Protein 2VHJ (pdb70)

Foldseek 3Di:
DDDDDDPVVVVVLVVVQLCLFPPPDAQPLLVQLLVVLVPDDPPDWFFWAAFLQRWIWTAHLQLHTRAFDPWDWDADPVRDIAIWTHHRRTTPGGDHATPDQSAPPNPFHQGFHAAALNRTDGWFEEEEEEFDDDDRVLVLVQVLPRSCPVHHEAEQFEDDPDPPGHDHRRVSRSSLSNRLSPHQGYEYEACACLPPGSSSVRCLQHRRRNGNSSNHHYYHYDYPPDHSPCVRVVVQVSNVVSTQKYWYDDPDPQKIKIWGNRTDVDDIDIDMWHWDADPPRNIHTDRD/DDDDDDPVVVVVLVVLQLCLFPPPDAQVLLVQLLVVLVPDDPPDWFFWAAFQQRWIWTAHLQLDTDAFDDWDWDQDPVRDIAIWTHHRRTTPGGDHATPDQLARPNDFHQGFNAQAQRRTDGWFEEEEEEFDPDDQVLVLVQVLPRSCPVHHEAEQAEDDPDPPGHDHRRVSRSSLSNRLSPHQGYEYEACACLPPTNSSVRCLQHRRRNGSSSNHHYYHYDYLPDHSPCSRVVCVVSNVVSTQKYWYDDPDPQKIKIWGNRTHVDDIDIDMWHWDADPPRNIHTDHD/DDDDDDPVVVVVLVVVQLCLFPPPDAQVLLVQLLVVLVPDDPPDWFFWAAFQQRWIWTAHLQLDTDQFDDWDWDADPVRDIAIFTHHRRTTPGGDGATPDQRDPPRDFHQGFNADALRDTAGWFEEEEEFFDPDDQVLVLVQVLPRSCPVHHEAEQAEDDPDPPGHDHRRVSRSSLSNRLSPHQGYEYEACACLPPTSSSVRCLQHGRRNGSSSNHHYYHYDYPPDHSPCVRVVVQVSNVVSTQKYWYDDPDPQKIKIWGNRTDVDDIDIDMWHWDADPPRNIHTDRD

Organism: NCBI:txid161736

B-factor: mean 35.06, std 11.09, range [19.0, 85.2]

InterPro domains:
  IPR020973 Packaging enzyme P4 [PF11602] (2-329)
  IPR027417 P-loop containing nucleoside triphosphate hydrolase [G3DSA:3.40.50.300] (1-300)
  IPR027417 P-loop containing nucleoside triphosphate hydrolase [SSF52540] (2-319)

CATH classification: 3.40.50.300 (+1 more: 2.30.270.20)

Radius of gyration: 30.19 Å; Cα contacts (8 Å, |Δi|>4): 2151; chains: 3; bounding box: 95×54×66 Å

Structure (mmCIF, N/CA/C/O backbone):
data_2VHJ
#
_entry.id   2VHJ
#
_cell.length_a   104.940
_cell.length_b   128.852
_cell.length_c   158.266
_cell.angle_alpha   90.00
_cell.angle_beta   90.00
_cell.angle_gamma   90.00
#
_symmetry.space_group_name_H-M   'I 2 2 2'
#
loop_
_entity.id
_entity.type
_entity.pdbx_description
1 polymer 'NTPASE P4'
2 non-polymer "ADENOSINE-5'-DIPHOSPHATE"
3 water water
#
loop_
_atom_site.group_PDB
_atom_site.id
_atom_site.type_symbol
_atom_site.label_atom_id
_atom_site.label_alt_id
_atom_site.label_comp_id
_atom_site.label_asym_id
_atom_site.label_entity_id
_atom_site.label_seq_id
_atom_site.pdbx_PDB_ins_code
_atom_site.Cartn_x
_atom_site.Cartn_y
_atom_site.Cartn_z
_atom_site.occupancy
_atom_site.B_iso_or_equiv
_atom_site.auth_seq_id
_atom_site.auth_comp_id
_atom_site.auth_asym_id
_atom_site.auth_atom_id
_atom_site.pdbx_PDB_model_num
ATOM 1 N N . MET A 1 1 ? 64.500 29.724 31.988 1.00 33.57 1 MET A N 1
ATOM 2 C CA . MET A 1 1 ? 63.326 29.396 32.844 1.00 34.05 1 MET A CA 1
ATOM 3 C C . MET A 1 1 ? 62.634 30.669 33.311 1.00 32.40 1 MET A C 1
ATOM 4 O O . MET A 1 1 ? 63.088 31.763 32.992 1.00 32.06 1 MET A O 1
ATOM 9 N N . ILE A 1 2 ? 61.544 30.535 34.068 1.00 30.98 2 ILE A N 1
ATOM 10 C CA . ILE A 1 2 ? 60.992 31.693 34.772 1.00 30.38 2 ILE A CA 1
ATOM 11 C C . ILE A 1 2 ? 61.707 31.811 36.113 1.00 29.40 2 ILE A C 1
ATOM 12 O O . ILE A 1 2 ? 62.262 30.831 36.617 1.00 28.63 2 ILE A O 1
ATOM 17 N N . HIS A 1 3 ? 61.719 33.023 36.652 1.00 28.42 3 HIS A N 1
ATOM 18 C CA . HIS A 1 3 ? 62.328 33.304 37.951 1.00 28.43 3 HIS A CA 1
ATOM 19 C C . HIS A 1 3 ? 61.370 34.132 38.787 1.00 28.08 3 HIS A C 1
ATOM 20 O O . HIS A 1 3 ? 60.700 35.008 38.270 1.00 27.74 3 HIS A O 1
ATOM 27 N N . LEU A 1 4 ? 61.318 33.844 40.084 1.00 27.61 4 LEU A N 1
ATOM 28 C CA . LEU A 1 4 ? 60.429 34.531 41.006 1.00 27.97 4 LEU A CA 1
ATOM 29 C C . LEU A 1 4 ? 61.255 35.504 41.799 1.00 27.87 4 LEU A C 1
ATOM 30 O O . LEU A 1 4 ? 62.378 35.169 42.184 1.00 28.16 4 LEU A O 1
ATOM 35 N N . TYR A 1 5 ? 60.711 36.693 42.060 1.00 27.29 5 TYR A N 1
ATOM 36 C CA . TYR A 1 5 ? 61.414 37.679 42.861 1.00 27.16 5 TYR A CA 1
ATOM 37 C C . TYR A 1 5 ? 60.496 38.296 43.902 1.00 27.05 5 TYR A C 1
ATOM 38 O O . TYR A 1 5 ? 59.292 38.398 43.695 1.00 26.76 5 TYR A O 1
ATOM 47 N N . ASP A 1 6 ? 61.079 38.669 45.041 1.00 27.40 6 ASP A N 1
ATOM 48 C CA . ASP A 1 6 ? 60.490 39.685 45.900 1.00 27.83 6 ASP A CA 1
ATOM 49 C C . ASP A 1 6 ? 61.447 40.873 45.903 1.00 27.56 6 ASP A C 1
ATOM 50 O O . ASP A 1 6 ? 62.478 40.830 45.218 1.00 27.01 6 ASP A O 1
ATOM 55 N N . ALA A 1 7 ? 61.113 41.938 46.633 1.00 27.41 7 ALA A N 1
ATOM 56 C CA . ALA A 1 7 ? 61.982 43.120 46.678 1.00 27.89 7 ALA A CA 1
ATOM 57 C C . ALA A 1 7 ? 63.439 42.774 47.002 1.00 28.10 7 ALA A C 1
ATOM 58 O O . ALA A 1 7 ? 64.351 43.285 46.359 1.00 27.05 7 ALA A O 1
ATOM 60 N N . LYS A 1 8 ? 63.653 41.902 47.985 1.00 28.50 8 LYS A N 1
ATOM 61 C CA . LYS A 1 8 ? 65.008 41.528 48.399 1.00 29.02 8 LYS A CA 1
ATOM 62 C C . LYS A 1 8 ? 65.801 40.760 47.334 1.00 28.38 8 LYS A C 1
ATOM 63 O O . LYS A 1 8 ? 66.946 41.112 47.051 1.00 28.28 8 LYS A O 1
ATOM 69 N N . SER A 1 9 ? 65.214 39.720 46.742 1.00 27.79 9 SER A N 1
ATOM 70 C CA . SER A 1 9 ? 65.928 38.938 45.734 1.00 27.36 9 SER A CA 1
ATOM 71 C C . SER A 1 9 ? 66.088 39.727 44.434 1.00 27.13 9 SER A C 1
ATOM 72 O O . SER A 1 9 ? 67.042 39.506 43.714 1.00 26.55 9 SER A O 1
ATOM 75 N N . PHE A 1 10 ? 65.160 40.646 44.159 1.00 27.02 10 PHE A N 1
ATOM 76 C CA . PHE A 1 10 ? 65.290 41.524 42.990 1.00 26.58 10 PHE A CA 1
ATOM 77 C C . PHE A 1 10 ? 66.457 42.490 43.157 1.00 26.32 10 PHE A C 1
ATOM 78 O O . PHE A 1 10 ? 67.256 42.662 42.238 1.00 25.92 10 PHE A O 1
ATOM 86 N N . ALA A 1 11 ? 66.583 43.102 44.334 1.00 26.41 11 ALA A N 1
ATOM 87 C CA . ALA A 1 11 ? 67.736 43.981 44.613 1.00 26.90 11 ALA A CA 1
ATOM 88 C C . ALA A 1 11 ? 69.067 43.229 44.497 1.00 26.75 11 ALA A C 1
ATOM 89 O O . ALA A 1 11 ? 70.052 43.762 43.962 1.00 26.51 11 ALA A O 1
ATOM 91 N N . LYS A 1 12 ? 69.087 41.981 44.952 1.00 27.15 12 LYS A N 1
ATOM 92 C CA . LYS A 1 12 ? 70.278 41.150 44.832 1.00 27.51 12 LYS A CA 1
ATOM 93 C C . LYS A 1 12 ? 70.614 40.881 43.367 1.00 26.60 12 LYS A C 1
ATOM 94 O O . LYS A 1 12 ? 71.774 40.951 42.973 1.00 26.04 12 LYS A O 1
ATOM 100 N N . LEU A 1 13 ? 69.594 40.576 42.571 1.00 26.32 13 LEU A N 1
ATOM 101 C CA . LEU A 1 13 ? 69.776 40.361 41.129 1.00 26.41 13 LEU A CA 1
ATOM 102 C C . LEU A 1 13 ? 70.385 41.584 40.464 1.00 25.59 13 LEU A C 1
ATOM 103 O O . LEU A 1 13 ? 71.364 41.479 39.740 1.00 25.78 13 LEU A O 1
ATOM 108 N N . ARG A 1 14 ? 69.784 42.743 40.687 1.00 25.48 14 ARG A N 1
ATOM 109 C CA . ARG A 1 14 ? 70.274 43.979 40.074 1.00 25.63 14 ARG A CA 1
ATOM 110 C C . ARG A 1 14 ? 71.713 44.301 40.477 1.00 25.78 14 ARG A C 1
ATOM 111 O O . ARG A 1 14 ? 72.523 44.765 39.655 1.00 25.14 14 ARG A O 1
ATOM 119 N N . ALA A 1 15 ? 72.042 44.060 41.742 1.00 25.87 15 ALA A N 1
ATOM 120 C CA . ALA A 1 15 ? 73.414 44.236 42.190 1.00 25.54 15 ALA A CA 1
ATOM 121 C C . ALA A 1 15 ? 74.355 43.267 41.464 1.00 25.27 15 ALA A C 1
ATOM 122 O O . ALA A 1 15 ? 75.468 43.640 41.101 1.00 25.05 15 ALA A O 1
ATOM 124 N N . ALA A 1 16 ? 73.926 42.020 41.264 1.00 25.68 16 ALA A N 1
ATOM 125 C CA . ALA A 1 16 ? 74.760 41.043 40.560 1.00 25.33 16 ALA A CA 1
ATOM 126 C C . ALA A 1 16 ? 74.916 41.397 39.074 1.00 25.41 16 ALA A C 1
ATOM 127 O O . ALA A 1 16 ? 75.986 41.212 38.494 1.00 25.23 16 ALA A O 1
ATOM 129 N N . GLN A 1 17 ? 73.854 41.941 38.472 1.00 25.31 17 GLN A N 1
ATOM 130 C CA . GLN A 1 17 ? 73.891 42.340 37.059 1.00 25.26 17 GLN A CA 1
ATOM 131 C C . GLN A 1 17 ? 74.833 43.521 36.875 1.00 25.48 17 GLN A C 1
ATOM 132 O O . GLN A 1 17 ? 75.658 43.547 35.955 1.00 25.06 17 GLN A O 1
ATOM 138 N N . TYR A 1 18 ? 74.704 44.488 37.779 1.00 26.33 18 TYR A N 1
ATOM 139 C CA . TYR A 1 18 ? 75.596 45.632 37.832 1.00 26.39 18 TYR A CA 1
ATOM 140 C C . TYR A 1 18 ? 77.057 45.181 37.934 1.00 26.70 18 TYR A C 1
ATOM 141 O O . TYR A 1 18 ? 77.900 45.645 37.172 1.00 26.85 18 TYR A O 1
ATOM 150 N N . ALA A 1 19 ? 77.341 44.264 38.861 1.00 26.86 19 ALA A N 1
ATOM 151 C CA . ALA A 1 19 ? 78.687 43.716 39.041 1.00 26.52 19 ALA A CA 1
ATOM 152 C C . ALA A 1 19 ? 79.190 43.008 37.775 1.00 26.53 19 ALA A C 1
ATOM 153 O O . ALA A 1 19 ? 80.352 43.121 37.430 1.00 26.07 19 ALA A O 1
ATOM 155 N N . ALA A 1 20 ? 78.301 42.298 37.081 1.00 26.27 20 ALA A N 1
ATOM 156 C CA . ALA A 1 20 ? 78.678 41.562 35.878 1.00 26.14 20 ALA A CA 1
ATOM 157 C C . ALA A 1 20 ? 79.273 42.472 34.805 1.00 25.90 20 ALA A C 1
ATOM 158 O O . ALA A 1 20 ? 80.108 42.028 34.018 1.00 25.12 20 ALA A O 1
ATOM 160 N N . PHE A 1 21 ? 78.862 43.746 34.781 1.00 25.96 21 PHE A N 1
ATOM 161 C CA . PHE A 1 21 ? 79.431 44.707 33.837 1.00 26.93 21 PHE A CA 1
ATOM 162 C C . PHE A 1 21 ? 80.553 45.545 34.463 1.00 27.25 21 PHE A C 1
ATOM 163 O O . PHE A 1 21 ? 81.628 45.660 33.886 1.00 26.58 21 PHE A O 1
ATOM 171 N N . HIS A 1 22 ? 80.305 46.109 35.642 1.00 28.09 22 HIS A N 1
ATOM 172 C CA . HIS A 1 22 ? 81.177 47.156 36.196 1.00 28.53 22 HIS A CA 1
ATOM 173 C C . HIS A 1 22 ? 82.376 46.664 37.017 1.00 28.98 22 HIS A C 1
ATOM 174 O O . HIS A 1 22 ? 83.420 47.339 37.060 1.00 29.04 22 HIS A O 1
ATOM 181 N N . THR A 1 23 ? 82.252 45.517 37.679 1.00 29.59 23 THR A N 1
ATOM 182 C CA . THR A 1 23 ? 83.288 45.124 38.654 1.00 29.70 23 THR A CA 1
ATOM 183 C C . THR A 1 23 ? 83.949 43.763 38.429 1.00 29.38 23 THR A C 1
ATOM 184 O O . THR A 1 23 ? 85.081 43.545 38.890 1.00 29.56 23 THR A O 1
ATOM 188 N N . ASP A 1 24 ? 83.277 42.848 37.738 1.00 28.63 24 ASP A N 1
ATOM 189 C CA . ASP A 1 24 ? 83.904 41.583 37.356 1.00 28.21 24 ASP A CA 1
ATOM 190 C C . ASP A 1 24 ? 85.143 41.862 36.510 1.00 27.59 24 ASP A C 1
ATOM 191 O O . ASP A 1 24 ? 85.200 42.849 35.771 1.00 27.73 24 ASP A O 1
ATOM 196 N N . ALA A 1 25 ? 86.143 40.997 36.616 1.00 27.07 25 ALA A N 1
ATOM 197 C CA . ALA A 1 25 ? 87.318 41.094 35.780 1.00 26.78 25 ALA A CA 1
ATOM 198 C C . ALA A 1 25 ? 86.869 40.876 34.342 1.00 26.54 25 ALA A C 1
ATOM 199 O O . ALA A 1 25 ? 86.118 39.924 34.085 1.00 26.34 25 ALA A O 1
ATOM 201 N N . PRO A 1 26 ? 87.313 41.750 33.415 1.00 26.52 26 PRO A N 1
ATOM 202 C CA . PRO A 1 26 ? 86.941 41.608 32.001 1.00 26.05 26 PRO A CA 1
ATOM 203 C C . PRO A 1 26 ? 87.234 40.217 31.442 1.00 25.90 26 PRO A C 1
ATOM 204 O O . PRO A 1 26 ? 88.337 39.684 31.627 1.00 24.92 26 PRO A O 1
ATOM 208 N N . GLY A 1 27 ? 86.252 39.649 30.747 1.00 25.23 27 GLY A N 1
ATOM 209 C CA . GLY A 1 27 ? 86.392 38.325 30.154 1.00 25.15 27 GLY A CA 1
ATOM 210 C C . GLY A 1 27 ? 86.169 37.174 31.113 1.00 24.67 27 GLY A C 1
ATOM 211 O O . GLY A 1 27 ? 86.268 36.017 30.718 1.00 24.21 27 GLY A O 1
ATOM 212 N N . SER A 1 28 ? 85.881 37.467 32.374 1.00 24.84 28 SER A N 1
ATOM 213 C CA . SER A 1 28 ? 85.677 36.398 33.355 1.00 25.00 28 SER A CA 1
ATOM 214 C C . SER A 1 28 ? 84.476 35.502 33.024 1.00 24.30 28 SER A C 1
ATOM 215 O O . SER A 1 28 ? 84.544 34.276 33.178 1.00 24.03 28 SER A O 1
ATOM 218 N N A TRP A 1 29 ? 83.394 36.111 32.551 0.50 24.15 29 TRP A N 1
ATOM 219 N N B TRP A 1 29 ? 83.383 36.100 32.547 0.50 23.50 29 TRP A N 1
ATOM 220 C CA A TRP A 1 29 ? 82.184 35.360 32.206 0.50 23.85 29 TRP A CA 1
ATOM 221 C CA B TRP A 1 29 ? 82.193 35.302 32.217 0.50 23.24 29 TRP A CA 1
ATOM 222 C C A TRP A 1 29 ? 82.471 34.369 31.075 0.50 23.10 29 TRP A C 1
ATOM 223 C C B TRP A 1 29 ? 82.483 34.343 31.070 0.50 22.64 29 TRP A C 1
ATOM 224 O O A TRP A 1 29 ? 82.012 33.225 31.116 0.50 22.63 29 TRP A O 1
ATOM 225 O O B TRP A 1 29 ? 82.032 33.194 31.090 0.50 22.18 29 TRP A O 1
ATOM 246 N N . PHE A 1 30 ? 83.243 34.798 30.076 1.00 22.80 30 PHE A N 1
ATOM 247 C CA . PHE A 1 30 ? 83.642 33.913 28.980 1.00 22.75 30 PHE A CA 1
ATOM 248 C C . PHE A 1 30 ? 84.380 32.674 29.499 1.00 22.56 30 PHE A C 1
ATOM 249 O O . PHE A 1 30 ? 84.057 31.550 29.124 1.00 21.29 30 PHE A O 1
ATOM 257 N N . ASP A 1 31 ? 85.330 32.868 30.402 1.00 22.77 31 ASP A N 1
ATOM 258 C CA . ASP A 1 31 ? 86.054 31.720 30.958 1.00 23.50 31 ASP A CA 1
ATOM 259 C C . ASP A 1 31 ? 85.146 30.829 31.811 1.00 22.98 31 ASP A C 1
ATOM 260 O O . ASP A 1 31 ? 85.255 29.599 31.767 1.00 23.46 31 ASP A O 1
ATOM 265 N N . HIS A 1 32 ? 84.219 31.435 32.533 1.00 23.64 32 HIS A N 1
ATOM 266 C CA . HIS A 1 32 ? 83.234 30.688 33.297 1.00 23.37 32 HIS A CA 1
ATOM 267 C C . HIS A 1 32 ? 82.401 29.757 32.412 1.00 23.27 32 HIS A C 1
ATOM 268 O O . HIS A 1 32 ? 82.256 28.558 32.705 1.00 22.84 32 HIS A O 1
ATOM 275 N N . THR A 1 33 ? 81.864 30.294 31.322 1.00 22.92 33 THR A N 1
ATOM 276 C CA . THR A 1 33 ? 81.038 29.480 30.428 1.00 23.34 33 THR A CA 1
ATOM 277 C C . THR A 1 33 ? 81.858 28.479 29.610 1.00 22.92 33 THR A C 1
ATOM 278 O O . THR A 1 33 ? 81.347 27.430 29.251 1.00 22.92 33 THR A O 1
ATOM 282 N N . SER A 1 34 ? 83.122 28.785 29.335 1.00 23.28 34 SER A N 1
ATOM 283 C CA . SER A 1 34 ? 84.021 27.800 28.742 1.00 23.19 34 SER A CA 1
ATOM 284 C C . SER A 1 34 ? 84.106 26.581 29.647 1.00 23.43 34 SER A C 1
ATOM 285 O O . SER A 1 34 ? 84.049 25.453 29.162 1.00 22.70 34 SER A O 1
ATOM 288 N N . GLY A 1 35 ? 84.237 26.805 30.956 1.00 23.25 35 GLY A N 1
ATOM 289 C CA . GLY A 1 35 ? 84.209 25.701 31.932 1.00 24.04 35 GLY A CA 1
ATOM 290 C C . GLY A 1 35 ? 82.906 24.924 31.911 1.00 24.20 35 GLY A C 1
ATOM 291 O O . GLY A 1 35 ? 82.894 23.695 31.907 1.00 24.49 35 GLY A O 1
ATOM 292 N N . VAL A 1 36 ? 81.786 25.631 31.886 1.00 24.93 36 VAL A N 1
ATOM 293 C CA . VAL A 1 36 ? 80.495 24.964 31.798 1.00 25.44 36 VAL A CA 1
ATOM 294 C C . VAL A 1 36 ? 80.445 24.069 30.552 1.00 25.66 36 VAL A C 1
ATOM 295 O O . VAL A 1 36 ? 80.042 22.907 30.635 1.00 25.46 36 VAL A O 1
ATOM 299 N N . LEU A 1 37 ? 80.875 24.599 29.413 1.00 25.95 37 LEU A N 1
ATOM 300 C CA . LEU A 1 37 ? 80.818 23.843 28.161 1.00 26.80 37 LEU A CA 1
ATOM 301 C C . LEU A 1 37 ? 81.729 22.624 28.217 1.00 27.47 37 LEU A C 1
ATOM 302 O O . LEU A 1 37 ? 81.343 21.551 27.762 1.00 27.47 37 LEU A O 1
ATOM 307 N N . GLU A 1 38 ? 82.907 22.784 28.823 1.00 28.51 38 GLU A N 1
ATOM 308 C CA . GLU A 1 38 ? 83.866 21.673 28.929 1.00 29.69 38 GLU A CA 1
ATOM 309 C C . GLU A 1 38 ? 83.344 20.555 29.826 1.00 30.00 38 GLU A C 1
ATOM 310 O O . GLU A 1 38 ? 83.785 19.420 29.693 1.00 29.94 38 GLU A O 1
ATOM 316 N N . SER A 1 39 ? 82.422 20.878 30.734 1.00 30.84 39 SER A N 1
ATOM 317 C CA . SER A 1 39 ? 81.826 19.897 31.645 1.00 32.45 39 SER A CA 1
ATOM 318 C C . SER A 1 39 ? 80.729 19.053 31.001 1.00 33.74 39 SER A C 1
ATOM 319 O O . SER A 1 39 ? 80.307 18.043 31.567 1.00 33.52 39 SER A O 1
ATOM 322 N N . VAL A 1 40 ? 80.267 19.472 29.829 1.00 35.14 40 VAL A N 1
ATOM 323 C CA . VAL A 1 40 ? 79.150 18.812 29.164 1.00 36.77 40 VAL A CA 1
ATOM 324 C C . VAL A 1 40 ? 79.560 17.412 28.726 1.00 38.05 40 VAL A C 1
ATOM 325 O O . VAL A 1 40 ? 80.652 17.224 28.201 1.00 38.86 40 VAL A O 1
ATOM 329 N N . GLU A 1 41 ? 78.675 16.441 28.943 1.00 40.06 41 GLU A N 1
ATOM 330 C CA . GLU A 1 41 ? 78.936 15.059 28.547 1.00 40.71 41 GLU A CA 1
ATOM 331 C C . GLU A 1 41 ? 79.216 14.987 27.047 1.00 41.27 41 GLU A C 1
ATOM 332 O O . GLU A 1 41 ? 78.627 15.734 26.258 1.00 41.96 41 GLU A O 1
ATOM 338 N N . ASP A 1 42 ? 80.113 14.089 26.653 1.00 41.25 42 ASP A N 1
ATOM 339 C CA . ASP A 1 42 ? 80.480 13.945 25.244 1.00 41.18 42 ASP A CA 1
ATOM 340 C C . ASP A 1 42 ? 79.248 13.668 24.364 1.00 40.65 42 ASP A C 1
ATOM 341 O O . ASP A 1 42 ? 78.325 12.951 24.772 1.00 40.81 42 ASP A O 1
ATOM 346 N N . GLY A 1 43 ? 79.236 14.259 23.170 1.00 39.86 43 GLY A N 1
ATOM 347 C CA . GLY A 1 43 ? 78.115 14.119 22.219 1.00 39.19 43 GLY A CA 1
ATOM 348 C C . GLY A 1 43 ? 76.859 14.945 22.493 1.00 38.54 43 GLY A C 1
ATOM 349 O O . GLY A 1 43 ? 75.928 14.954 21.683 1.00 38.78 43 GLY A O 1
ATOM 350 N N . THR A 1 44 ? 76.822 15.641 23.623 1.00 37.14 44 THR A N 1
ATOM 351 C CA . THR A 1 44 ? 75.626 16.371 24.037 1.00 35.95 44 THR A CA 1
ATOM 352 C C . THR A 1 44 ? 75.472 17.675 23.249 1.00 34.08 44 THR A C 1
ATOM 353 O O . THR A 1 44 ? 76.417 18.458 23.161 1.00 33.10 44 THR A O 1
ATOM 357 N N . PRO A 1 45 ? 74.287 17.895 22.646 1.00 32.28 45 PRO A N 1
ATOM 358 C CA . PRO A 1 45 ? 73.986 19.189 22.053 1.00 31.28 45 PRO A CA 1
ATOM 359 C C . PRO A 1 45 ? 74.144 20.327 23.046 1.00 29.95 45 PRO A C 1
ATOM 360 O O . PRO A 1 45 ? 73.664 20.229 24.176 1.00 29.88 45 PRO A O 1
ATOM 364 N N . VAL A 1 46 ? 74.814 21.392 22.621 1.00 28.61 46 VAL A N 1
ATOM 365 C CA . VAL A 1 46 ? 74.972 22.576 23.455 1.00 27.96 46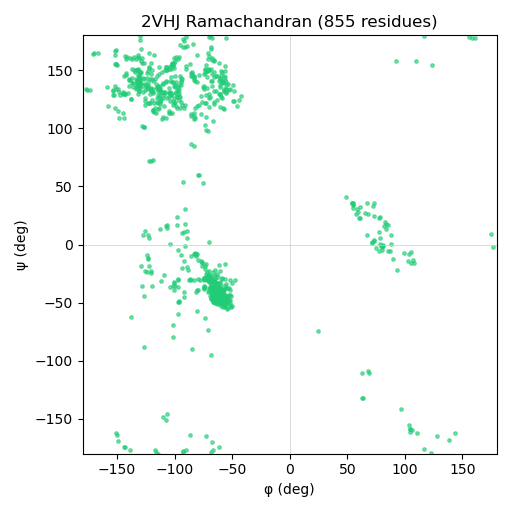 VAL A CA 1
ATOM 366 C C . VAL A 1 46 ? 74.420 23.843 22.792 1.00 26.92 46 VAL A C 1
ATOM 367 O O . VAL A 1 46 ? 74.158 24.815 23.481 1.00 26.46 46 VAL A O 1
ATOM 371 N N . LEU A 1 47 ? 74.227 23.833 21.473 1.00 26.74 47 LEU A N 1
ATOM 372 C CA . LEU A 1 47 ? 73.807 25.045 20.765 1.00 26.21 47 LEU A CA 1
ATOM 373 C C . LEU A 1 47 ? 73.047 24.689 19.486 1.00 26.47 47 LEU A C 1
ATOM 374 O O . LEU A 1 47 ? 73.483 23.825 18.728 1.00 26.27 47 LEU A O 1
ATOM 379 N N . ALA A 1 48 ? 71.908 25.354 19.282 1.00 26.16 48 ALA A N 1
ATOM 380 C CA . ALA A 1 48 ? 71.098 25.212 18.071 1.00 26.55 48 ALA A CA 1
ATOM 381 C C . ALA A 1 48 ? 70.911 26.581 17.425 1.00 27.23 48 ALA A C 1
ATOM 382 O O . ALA A 1 48 ? 70.651 27.571 18.111 1.00 26.70 48 ALA A O 1
ATOM 384 N N . ILE A 1 49 ? 71.042 26.630 16.103 1.00 28.06 49 ILE A N 1
ATOM 385 C CA . ILE A 1 49 ? 70.958 27.882 15.372 1.00 28.81 49 ILE A CA 1
ATOM 386 C C . ILE A 1 49 ? 70.172 27.649 14.078 1.00 29.19 49 ILE A C 1
ATOM 387 O O . ILE A 1 49 ? 70.295 26.596 13.439 1.00 28.72 49 ILE A O 1
ATOM 392 N N . GLY A 1 50 ? 69.362 28.633 13.715 1.00 29.75 50 GLY A N 1
ATOM 393 C CA . GLY A 1 50 ? 68.493 28.514 12.555 1.00 30.35 50 GLY A CA 1
ATOM 394 C C . GLY A 1 50 ? 69.257 28.581 11.247 1.00 31.07 50 GLY A C 1
ATOM 395 O O . GLY A 1 50 ? 70.133 29.434 11.072 1.00 30.43 50 GLY A O 1
ATOM 396 N N . VAL A 1 51 ? 68.933 27.671 10.331 1.00 31.90 51 VAL A N 1
ATOM 397 C CA . VAL A 1 51 ? 69.448 27.755 8.963 1.00 32.77 51 VAL A CA 1
ATOM 398 C C . VAL A 1 51 ? 68.427 28.516 8.125 1.00 33.85 51 VAL A C 1
ATOM 399 O O . VAL A 1 51 ? 67.358 28.903 8.621 1.00 34.21 51 VAL A O 1
ATOM 403 N N . GLU A 1 52 ? 68.752 28.745 6.860 1.00 35.04 52 GLU A N 1
ATOM 404 C CA . GLU A 1 52 ? 67.990 29.690 6.047 1.00 35.77 52 GLU A CA 1
ATOM 405 C C . GLU A 1 52 ? 66.491 29.386 6.014 1.00 36.07 52 GLU A C 1
ATOM 406 O O . GLU A 1 52 ? 65.677 30.308 6.042 1.00 36.45 52 GLU A O 1
ATOM 412 N N . SER A 1 53 ? 66.145 28.100 5.976 1.00 36.33 53 SER A N 1
ATOM 413 C CA . SER A 1 53 ? 64.750 27.655 5.941 1.00 36.77 53 SER A CA 1
ATOM 414 C C . SER A 1 53 ? 63.970 27.883 7.235 1.00 36.99 53 SER A C 1
ATOM 415 O O . SER A 1 53 ? 62.741 27.938 7.216 1.00 37.08 53 SER A O 1
ATOM 418 N N . GLY A 1 54 ? 64.677 28.003 8.355 1.00 37.09 54 GLY A N 1
ATOM 419 C CA . GLY A 1 54 ? 64.036 28.137 9.664 1.00 36.95 54 GLY A CA 1
ATOM 420 C C . GLY A 1 54 ? 64.111 26.860 10.485 1.00 36.97 54 GLY A C 1
ATOM 421 O O . GLY A 1 54 ? 63.690 26.847 11.644 1.00 37.27 54 GLY A O 1
ATOM 422 N N . ASP A 1 55 ? 64.614 25.779 9.884 1.00 36.66 55 ASP A N 1
ATOM 423 C CA . ASP A 1 55 ? 65.035 24.605 10.647 1.00 36.62 55 ASP A CA 1
ATOM 424 C C . ASP A 1 55 ? 66.301 24.991 11.397 1.00 35.88 55 ASP A C 1
ATOM 425 O O . ASP A 1 55 ? 66.920 25.993 11.073 1.00 36.33 55 ASP A O 1
ATOM 430 N N . ALA A 1 56 ? 66.686 24.192 12.384 1.00 35.32 56 ALA A N 1
ATOM 431 C CA . ALA A 1 56 ? 67.875 24.488 13.191 1.00 34.52 56 ALA A CA 1
ATOM 432 C C . ALA A 1 56 ? 68.909 23.380 13.067 1.00 34.12 56 ALA A C 1
ATOM 433 O O . ALA A 1 56 ? 68.566 22.195 13.032 1.00 33.99 56 ALA A O 1
ATOM 435 N N . ILE A 1 57 ? 70.179 23.775 12.998 1.00 33.21 57 ILE A N 1
ATOM 436 C CA . ILE A 1 57 ? 71.284 22.830 13.100 1.00 32.53 57 ILE A CA 1
ATOM 437 C C . ILE A 1 57 ? 71.842 22.907 14.516 1.00 31.77 57 ILE A C 1
ATOM 438 O O . ILE A 1 57 ? 71.696 23.923 15.191 1.00 30.98 57 ILE A O 1
ATOM 443 N N . VAL A 1 58 ? 72.488 21.832 14.941 1.00 31.43 58 VAL A N 1
ATOM 444 C CA . VAL A 1 58 ? 72.843 21.641 16.338 1.00 31.10 58 VAL A CA 1
ATOM 445 C C . VAL A 1 58 ? 74.314 21.254 16.470 1.00 31.12 58 VAL A C 1
ATOM 446 O O . VAL A 1 58 ? 74.804 20.410 15.723 1.00 30.65 58 VAL A O 1
ATOM 450 N N . PHE A 1 59 ? 74.995 21.856 17.443 1.00 30.44 59 PHE A N 1
ATOM 451 C CA . PHE A 1 59 ? 76.429 21.640 17.646 1.00 30.82 59 PHE A CA 1
ATOM 452 C C . PHE A 1 59 ? 76.717 21.114 19.039 1.00 30.69 59 PHE A C 1
ATOM 453 O O . PHE A 1 59 ? 75.965 21.392 19.980 1.00 28.49 59 PHE A O 1
ATOM 461 N N . ASP A 1 60 ? 77.815 20.365 19.160 1.00 31.21 60 ASP A N 1
ATOM 462 C CA . ASP A 1 60 ? 78.323 19.934 20.457 1.00 32.68 60 ASP A CA 1
ATOM 463 C C . ASP A 1 60 ? 79.363 20.932 20.976 1.00 33.13 60 ASP A C 1
ATOM 464 O O . ASP A 1 60 ? 79.624 21.951 20.337 1.00 32.73 60 ASP A O 1
ATOM 469 N N . LYS A 1 61 ? 79.941 20.641 22.141 1.00 34.78 61 LYS A N 1
ATOM 470 C CA . LYS A 1 61 ? 80.841 21.583 22.828 1.00 36.07 61 LYS A CA 1
ATOM 471 C C . LYS A 1 61 ? 82.136 21.884 22.062 1.00 37.16 61 LYS A C 1
ATOM 472 O O . LYS A 1 61 ? 82.786 22.903 22.303 1.00 38.00 61 LYS A O 1
ATOM 478 N N . ASN A 1 62 ? 82.512 20.989 21.154 1.00 37.66 62 ASN A N 1
ATOM 479 C CA . ASN A 1 62 ? 83.706 21.157 20.334 1.00 38.14 62 ASN A CA 1
ATOM 480 C C . ASN A 1 62 ? 83.361 21.725 18.961 1.00 38.34 62 ASN A C 1
ATOM 481 O O . ASN A 1 62 ? 84.165 21.663 18.043 1.00 38.35 62 ASN A O 1
ATOM 486 N N . ALA A 1 63 ? 82.156 22.287 18.829 1.00 38.90 63 ALA A N 1
ATOM 487 C CA . ALA A 1 63 ? 81.711 22.934 17.598 1.00 39.19 63 ALA A CA 1
ATOM 488 C C . ALA A 1 63 ? 81.577 21.967 16.429 1.00 39.85 63 ALA A C 1
ATOM 489 O O . ALA A 1 63 ? 81.678 22.370 15.272 1.00 39.50 63 ALA A O 1
ATOM 491 N N . GLN A 1 64 ? 81.321 20.695 16.733 1.00 40.39 64 GLN A N 1
ATOM 492 C CA . GLN A 1 64 ? 81.012 19.723 15.694 1.00 41.20 64 GLN A CA 1
ATOM 493 C C . GLN A 1 64 ? 79.502 19.579 15.560 1.00 41.34 64 GLN A C 1
ATOM 494 O O . GLN A 1 64 ? 78.792 19.477 16.563 1.00 40.58 64 GLN A O 1
ATOM 500 N N . ARG A 1 65 ? 79.014 19.599 14.320 1.00 41.98 65 ARG A N 1
ATOM 501 C CA . ARG A 1 65 ? 77.592 19.392 14.059 1.00 42.71 65 ARG A CA 1
ATOM 502 C C . ARG A 1 65 ? 77.145 18.011 14.526 1.00 42.72 65 ARG A C 1
ATOM 503 O O . ARG A 1 65 ? 77.888 17.036 14.399 1.00 42.67 65 ARG A O 1
ATOM 511 N N . ILE A 1 66 ? 75.943 17.948 15.095 1.00 42.80 66 ILE A N 1
ATOM 512 C CA . ILE A 1 66 ? 75.336 16.698 15.522 1.00 43.41 66 ILE A CA 1
ATOM 513 C C . ILE A 1 66 ? 74.256 16.375 14.506 1.00 43.92 66 ILE A C 1
ATOM 514 O O . ILE A 1 66 ? 73.443 17.233 14.174 1.00 43.76 66 ILE A O 1
ATOM 519 N N . VAL A 1 67 ? 74.251 15.153 13.985 1.00 44.94 67 VAL A N 1
ATOM 520 C CA . VAL A 1 67 ? 73.257 14.794 12.961 1.00 45.66 67 VAL A CA 1
ATOM 521 C C . VAL A 1 67 ? 72.197 13.822 13.448 1.00 46.31 67 VAL A C 1
ATOM 522 O O . VAL A 1 67 ? 71.082 13.813 12.919 1.00 46.51 67 VAL A O 1
ATOM 526 N N . ALA A 1 68 ? 72.542 13.018 14.450 1.00 46.82 68 ALA A N 1
ATOM 527 C CA . ALA A 1 68 ? 71.614 12.067 15.042 1.00 47.36 68 ALA A CA 1
ATOM 528 C C . ALA A 1 68 ? 71.767 12.093 16.557 1.00 47.84 68 ALA A C 1
ATOM 529 O O . ALA A 1 68 ? 72.868 11.918 17.077 1.00 48.05 68 ALA A O 1
ATOM 531 N N . TYR A 1 69 ? 70.659 12.327 17.254 1.00 48.36 69 TYR A N 1
ATOM 532 C CA . TYR A 1 69 ? 70.641 12.371 18.711 1.00 49.03 69 TYR A CA 1
ATOM 533 C C . TYR A 1 69 ? 69.278 11.903 19.209 1.00 49.93 69 TYR A C 1
ATOM 534 O O . TYR A 1 69 ? 68.255 12.545 18.949 1.00 49.92 69 TYR A O 1
ATOM 543 N N . LYS A 1 70 ? 69.264 10.774 19.914 1.00 51.22 70 LYS A N 1
ATOM 544 C CA . LYS A 1 70 ? 68.022 10.214 20.445 1.00 51.76 70 LYS A CA 1
ATOM 545 C C . LYS A 1 70 ? 67.394 11.172 21.451 1.00 52.29 70 LYS A C 1
ATOM 546 O O . LYS A 1 70 ? 68.105 11.848 22.200 1.00 52.18 70 LYS A O 1
ATOM 552 N N . GLU A 1 71 ? 66.062 11.215 21.464 1.00 53.03 71 GLU A N 1
ATOM 553 C CA . GLU A 1 71 ? 65.318 12.093 22.366 1.00 53.40 71 GLU A CA 1
ATOM 554 C C . GLU A 1 71 ? 65.829 11.984 23.801 1.00 53.78 71 GLU A C 1
ATOM 555 O O . GLU A 1 71 ? 66.010 10.883 24.322 1.00 53.87 71 GLU A O 1
ATOM 561 N N . LYS A 1 72 ? 66.068 13.135 24.423 1.00 54.15 72 LYS A N 1
ATOM 562 C CA . LYS A 1 72 ? 66.447 13.201 25.827 1.00 54.47 72 LYS A CA 1
ATOM 563 C C . LYS A 1 72 ? 65.833 14.440 26.464 1.00 54.76 72 LYS A C 1
ATOM 564 O O . LYS A 1 72 ? 65.962 15.543 25.931 1.00 54.79 72 LYS A O 1
ATOM 570 N N . SER A 1 73 ? 65.171 14.247 27.603 1.00 55.07 73 SER A N 1
ATOM 571 C CA . SER A 1 73 ? 64.490 15.328 28.310 1.00 55.29 73 SER A CA 1
ATOM 572 C C . SER A 1 73 ? 65.243 15.722 29.570 1.00 55.51 73 SER A C 1
ATOM 573 O O . SER A 1 73 ? 65.914 14.892 30.189 1.00 55.73 73 SER A O 1
ATOM 576 N N . VAL A 1 74 ? 65.121 16.993 29.947 1.00 55.72 74 VAL A N 1
ATOM 577 C CA . VAL A 1 74 ? 65.752 17.523 31.153 1.00 55.88 74 VAL A CA 1
ATOM 578 C C . VAL A 1 74 ? 64.770 18.419 31.907 1.00 56.08 74 VAL A C 1
ATOM 579 O O . VAL A 1 74 ? 64.051 19.208 31.294 1.00 55.79 74 VAL A O 1
ATOM 583 N N . LYS A 1 75 ? 64.769 18.294 33.235 1.00 56.44 75 LYS A N 1
ATOM 584 C CA . LYS A 1 75 ? 63.858 19.021 34.121 1.00 56.54 75 LYS A CA 1
ATOM 585 C C . LYS A 1 75 ? 64.586 20.159 34.841 1.00 56.65 75 LYS A C 1
ATOM 586 O O . LYS A 1 75 ? 65.476 19.913 35.654 1.00 56.62 75 LYS A O 1
ATOM 592 N N . ALA A 1 76 ? 64.202 21.400 34.547 1.00 56.71 76 ALA A N 1
ATOM 593 C CA . ALA A 1 76 ? 64.818 22.570 35.174 1.00 56.86 76 ALA A CA 1
ATOM 594 C C . ALA A 1 76 ? 64.239 22.816 36.566 1.00 56.95 76 ALA A C 1
ATOM 595 O O . ALA A 1 76 ? 63.169 22.304 36.897 1.00 57.02 76 ALA A O 1
ATOM 597 N N . GLU A 1 77 ? 64.947 23.614 37.366 1.00 57.15 77 GLU A N 1
ATOM 598 C CA . GLU A 1 77 ? 64.477 24.043 38.697 1.00 57.22 77 GLU A CA 1
ATOM 599 C C . GLU A 1 77 ? 63.062 24.606 38.620 1.00 57.11 77 GLU A C 1
ATOM 600 O O . GLU A 1 77 ? 62.274 24.486 39.556 1.00 56.98 77 GLU A O 1
ATOM 606 N N . ASP A 1 78 ? 62.777 25.234 37.483 1.00 57.01 78 ASP A N 1
ATOM 607 C CA . ASP A 1 78 ? 61.484 25.818 37.152 1.00 56.82 78 ASP A CA 1
ATOM 608 C C . ASP A 1 78 ? 60.319 24.820 37.125 1.00 56.66 78 ASP A C 1
ATOM 609 O O . ASP A 1 78 ? 59.178 25.177 37.433 1.00 56.72 78 ASP A O 1
ATOM 614 N N . GLY A 1 79 ? 60.611 23.577 36.746 1.00 56.24 79 GLY A N 1
ATOM 615 C CA . GLY A 1 79 ? 59.579 22.587 36.449 1.00 55.93 79 GLY A CA 1
ATOM 616 C C . GLY A 1 79 ? 59.420 22.415 34.948 1.00 55.61 79 GLY A C 1
ATOM 617 O O . GLY A 1 79 ? 58.804 21.453 34.487 1.00 55.58 79 GLY A O 1
ATOM 618 N N . SER A 1 80 ? 59.979 23.354 34.184 1.00 55.17 80 SER A N 1
ATOM 619 C CA . SER A 1 80 ? 59.963 23.286 32.732 1.00 54.88 80 SER A CA 1
ATOM 620 C C . SER A 1 80 ? 60.823 22.125 32.251 1.00 54.60 80 SER A C 1
ATOM 621 O O . SER A 1 80 ? 61.881 21.848 32.821 1.00 54.71 80 SER A O 1
ATOM 624 N N . VAL A 1 81 ? 60.350 21.442 31.214 1.00 54.12 81 VAL A N 1
ATOM 625 C CA . VAL A 1 81 ? 61.076 20.326 30.634 1.00 53.68 81 VAL A CA 1
ATOM 626 C C . VAL A 1 81 ? 61.603 20.726 29.266 1.00 53.36 81 VAL A C 1
ATOM 627 O O . VAL A 1 81 ? 60.859 21.234 28.423 1.00 53.37 81 VAL A O 1
ATOM 631 N N . SER A 1 82 ? 62.899 20.508 29.070 1.00 52.85 82 SER A N 1
ATOM 632 C CA . SER A 1 82 ? 63.555 20.722 27.794 1.00 52.61 82 SER A CA 1
ATOM 633 C C . SER A 1 82 ? 63.786 19.353 27.173 1.00 52.19 82 SER A C 1
ATOM 634 O O . SER A 1 82 ? 64.276 18.445 27.836 1.00 52.29 82 SER A O 1
ATOM 637 N N . VAL A 1 83 ? 63.407 19.206 25.911 1.00 51.70 83 VAL A N 1
ATOM 638 C CA . VAL A 1 83 ? 63.613 17.964 25.177 1.00 51.39 83 VAL A CA 1
ATOM 639 C C . VAL A 1 83 ? 64.472 18.283 23.967 1.00 50.98 83 VAL A C 1
ATOM 640 O O . VAL A 1 83 ? 64.208 19.256 23.266 1.00 51.08 83 VAL A O 1
ATOM 644 N N . VAL A 1 84 ? 65.498 17.473 23.728 1.00 50.38 84 VAL A N 1
ATOM 645 C CA . VAL A 1 84 ? 66.349 17.651 22.558 1.00 49.98 84 VAL A CA 1
ATOM 646 C C . VAL A 1 84 ? 66.409 16.358 21.757 1.00 49.63 84 VAL A C 1
ATOM 647 O O . VAL A 1 84 ? 66.716 15.304 22.300 1.00 49.30 84 VAL A O 1
ATOM 651 N N . GLN A 1 85 ? 66.096 16.456 20.470 1.00 49.47 85 GLN A N 1
ATOM 652 C CA . GLN A 1 85 ? 66.269 15.356 19.528 1.00 49.58 85 GLN A CA 1
ATOM 653 C C . GLN A 1 85 ? 66.860 15.909 18.243 1.00 49.31 85 GLN A C 1
ATOM 654 O O . GLN A 1 85 ? 66.468 16.983 17.786 1.00 49.11 85 GLN A O 1
ATOM 660 N N . VAL A 1 86 ? 67.804 15.169 17.668 1.00 49.16 86 VAL A N 1
ATOM 661 C CA . VAL A 1 86 ? 68.376 15.514 16.370 1.00 49.24 86 VAL A CA 1
ATOM 662 C C . VAL A 1 86 ? 68.235 14.309 15.446 1.00 49.39 86 VAL A C 1
ATOM 663 O O . VAL A 1 86 ? 68.533 13.182 15.837 1.00 48.84 86 VAL A O 1
ATOM 667 N N . GLU A 1 87 ? 67.766 14.559 14.229 1.00 49.90 87 GLU A N 1
ATOM 668 C CA . GLU A 1 87 ? 67.548 13.504 13.250 1.00 50.06 87 GLU A CA 1
ATOM 669 C C . GLU A 1 87 ? 67.863 14.031 11.858 1.00 49.98 87 GLU A C 1
ATOM 670 O O . GLU A 1 87 ? 67.401 15.107 11.477 1.00 50.08 87 GLU A O 1
ATOM 676 N N . ASN A 1 88 ? 68.660 13.271 11.111 1.00 50.11 88 ASN A N 1
ATOM 677 C CA . ASN A 1 88 ? 69.057 13.638 9.753 1.00 49.87 88 ASN A CA 1
ATOM 678 C C . ASN A 1 88 ? 69.703 15.026 9.651 1.00 49.72 88 ASN A C 1
ATOM 679 O O . ASN A 1 88 ? 69.528 15.734 8.657 1.00 50.10 88 ASN A O 1
ATOM 684 N N . GLY A 1 89 ? 70.454 15.409 10.679 1.00 49.16 89 GLY A N 1
ATOM 685 C CA . GLY A 1 89 ? 71.191 16.669 10.658 1.00 48.65 89 GLY A CA 1
ATOM 686 C C . GLY A 1 89 ? 70.423 17.876 11.158 1.00 48.12 89 GLY A C 1
ATOM 687 O O . GLY A 1 89 ? 70.962 18.979 11.178 1.00 48.05 89 GLY A O 1
ATOM 688 N N . PHE A 1 90 ? 69.173 17.681 11.571 1.00 47.56 90 PHE A N 1
ATOM 689 C CA . PHE A 1 90 ? 68.342 18.800 12.000 1.00 47.08 90 PHE A CA 1
ATOM 690 C C . PHE A 1 90 ? 67.667 18.543 13.333 1.00 46.47 90 PHE A C 1
ATOM 691 O O . PHE A 1 90 ? 67.356 17.400 13.688 1.00 46.22 90 PHE A O 1
ATOM 699 N N . MET A 1 91 ? 67.455 19.627 14.073 1.00 45.26 91 MET A N 1
ATOM 700 C CA . MET A 1 91 ? 66.745 19.564 15.335 1.00 44.86 91 MET A CA 1
ATOM 701 C C . MET A 1 91 ? 65.292 19.176 15.081 1.00 44.56 91 MET A C 1
ATOM 702 O O . MET A 1 91 ? 64.591 19.852 14.329 1.00 44.71 91 MET A O 1
ATOM 707 N N . LYS A 1 92 ? 64.859 18.087 15.709 1.00 44.41 92 LYS A N 1
ATOM 708 C CA . LYS A 1 92 ? 63.472 17.629 15.623 1.00 43.98 92 LYS A CA 1
ATOM 709 C C . LYS A 1 92 ? 62.701 18.036 16.878 1.00 43.46 92 LYS A C 1
ATOM 710 O O . LYS A 1 92 ? 61.530 18.407 16.799 1.00 43.46 92 LYS A O 1
ATOM 716 N N . GLN A 1 93 ? 63.361 17.952 18.032 1.00 42.55 93 GLN A N 1
ATOM 717 C CA . GLN A 1 93 ? 62.839 18.513 19.277 1.00 41.66 93 GLN A CA 1
ATOM 718 C C . GLN A 1 93 ? 63.892 19.396 19.939 1.00 40.66 93 GLN A C 1
ATOM 719 O O . GLN A 1 93 ? 65.072 19.042 19.974 1.00 40.51 93 GLN A O 1
ATOM 725 N N . GLY A 1 94 ? 63.461 20.537 20.474 1.00 39.27 94 GLY A N 1
ATOM 726 C CA . GLY A 1 94 ? 64.367 21.472 21.140 1.00 38.17 94 GLY A CA 1
ATOM 727 C C . GLY A 1 94 ? 63.998 22.918 20.889 1.00 36.99 94 GLY A C 1
ATOM 728 O O . GLY A 1 94 ? 62.876 23.221 20.480 1.00 36.75 94 GLY A O 1
ATOM 729 N N . HIS A 1 95 ? 64.950 23.807 21.143 1.00 35.71 95 HIS A N 1
ATOM 730 C CA . HIS A 1 95 ? 64.775 25.233 20.900 1.00 34.69 95 HIS A CA 1
ATOM 731 C C . HIS A 1 95 ? 66.053 25.833 20.355 1.00 34.00 95 HIS A C 1
ATOM 732 O O . HIS A 1 95 ? 67.136 25.256 20.497 1.00 33.90 95 HIS A O 1
ATOM 739 N N . ARG A 1 96 ? 65.925 26.998 19.734 1.00 32.80 96 ARG A N 1
ATOM 740 C CA . ARG A 1 96 ? 67.090 27.714 19.241 1.00 32.16 96 ARG A CA 1
ATOM 741 C C . ARG A 1 96 ? 67.822 28.313 20.436 1.00 31.21 96 ARG A C 1
ATOM 742 O O . ARG A 1 96 ? 67.204 28.620 21.454 1.00 31.29 96 ARG A O 1
ATOM 750 N N . GLY A 1 97 ? 69.137 28.467 20.313 1.00 29.83 97 GLY A N 1
ATOM 751 C CA . GLY A 1 97 ? 69.944 29.054 21.371 1.00 29.19 97 GLY A CA 1
ATOM 752 C C . GLY A 1 97 ? 70.730 28.011 22.123 1.00 28.33 97 GLY A C 1
ATOM 753 O O . GLY A 1 97 ? 70.915 26.903 21.632 1.00 27.46 97 GLY A O 1
ATOM 754 N N . TRP A 1 98 ? 71.195 28.367 23.319 1.00 27.37 98 TRP A N 1
ATOM 755 C CA . TRP A 1 98 ? 71.957 27.430 24.145 1.00 27.30 98 TRP A CA 1
ATOM 756 C C . TRP A 1 98 ? 71.054 26.330 24.670 1.00 27.88 98 TRP A C 1
ATOM 757 O O . TRP A 1 98 ? 69.979 26.593 25.225 1.00 28.06 98 TRP A O 1
ATOM 768 N N . LEU A 1 99 ? 71.504 25.098 24.483 1.00 28.49 99 LEU A N 1
ATOM 769 C CA . LEU A 1 99 ? 70.761 23.913 24.895 1.00 29.17 99 LEU A CA 1
ATOM 770 C C . LEU A 1 99 ? 71.227 23.399 26.247 1.00 30.01 99 LEU A C 1
ATOM 771 O O . LEU A 1 99 ? 70.653 22.442 26.786 1.00 30.68 99 LEU A O 1
ATOM 776 N N . VAL A 1 100 ? 72.272 24.012 26.788 1.00 30.44 100 VAL A N 1
ATOM 777 C CA . VAL A 1 100 ? 72.668 23.798 28.170 1.00 31.11 100 VAL A CA 1
ATOM 778 C C . VAL A 1 100 ? 72.627 25.137 28.897 1.00 31.82 100 VAL A C 1
ATOM 779 O O . VAL A 1 100 ? 72.727 26.191 28.270 1.00 31.82 100 VAL A O 1
ATOM 783 N N . ASP A 1 101 ? 72.470 25.089 30.216 1.00 32.40 101 ASP A N 1
ATOM 784 C CA . ASP A 1 101 ? 72.309 26.300 31.017 1.00 32.67 101 ASP A CA 1
ATOM 785 C C . ASP A 1 101 ? 73.667 26.908 31.347 1.00 32.79 101 ASP A C 1
ATOM 786 O O . ASP A 1 101 ? 74.427 26.350 32.144 1.00 32.77 101 ASP A O 1
ATOM 791 N N . LEU A 1 102 ? 73.959 28.061 30.746 1.00 32.56 102 LEU A N 1
ATOM 792 C CA . LEU A 1 102 ? 75.224 28.753 30.971 1.00 32.78 102 LEU A CA 1
ATOM 793 C C . LEU A 1 102 ? 75.118 29.800 32.071 1.00 33.56 102 LEU A C 1
ATOM 794 O O . LEU A 1 102 ? 76.137 30.211 32.617 1.00 34.06 102 LEU A O 1
ATOM 799 N N . THR A 1 103 ? 73.895 30.235 32.379 1.00 34.26 103 THR A N 1
ATOM 800 C CA . THR A 1 103 ? 73.675 31.444 33.176 1.00 34.27 103 THR A CA 1
ATOM 801 C C . THR A 1 103 ? 73.081 31.215 34.571 1.00 34.93 103 THR A C 1
ATOM 802 O O . THR A 1 103 ? 73.356 31.991 35.484 1.00 35.56 103 THR A O 1
ATOM 806 N N . GLY A 1 104 ? 72.262 30.177 34.730 1.00 35.20 104 GLY A N 1
ATOM 807 C CA . GLY A 1 104 ? 71.573 29.907 36.005 1.00 34.99 104 GLY A CA 1
ATOM 808 C C . GLY A 1 104 ? 70.618 31.021 36.414 1.00 34.83 104 GLY A C 1
ATOM 809 O O . GLY A 1 104 ? 69.803 31.488 35.609 1.00 34.90 104 GLY A O 1
ATOM 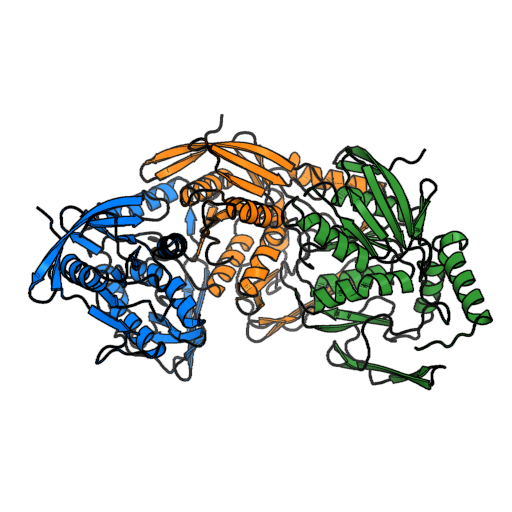810 N N . GLU A 1 105 ? 70.712 31.446 37.673 1.00 34.18 105 GLU A N 1
ATOM 811 C CA . GLU A 1 105 ? 69.938 32.576 38.162 1.00 33.97 105 GLU A CA 1
ATOM 812 C C . GLU A 1 105 ? 70.479 33.896 37.634 1.00 32.85 105 GLU A C 1
ATOM 813 O O . GLU A 1 105 ? 69.765 34.898 37.630 1.00 33.30 105 GLU A O 1
ATOM 819 N N . LEU A 1 106 ? 71.739 33.917 37.216 1.00 31.49 106 LEU A N 1
ATOM 820 C CA . LEU A 1 106 ? 72.354 35.157 36.782 1.00 31.00 106 LEU A CA 1
ATOM 821 C C . LEU A 1 106 ? 71.992 35.424 35.324 1.00 29.70 106 LEU A C 1
ATOM 822 O O . LEU A 1 106 ? 72.734 35.075 34.406 1.00 30.05 106 LEU A O 1
ATOM 827 N N . VAL A 1 107 ? 70.828 36.031 35.128 1.00 27.97 107 VAL A N 1
ATOM 828 C CA . VAL A 1 107 ? 70.324 36.350 33.801 1.00 27.05 107 VAL A CA 1
ATOM 829 C C . VAL A 1 107 ? 70.180 37.866 33.662 1.00 26.15 107 VAL A C 1
ATOM 830 O O . VAL A 1 107 ? 70.176 38.594 34.649 1.00 25.50 107 VAL A O 1
ATOM 834 N N . GLY A 1 108 ? 70.068 38.336 32.428 1.00 25.54 108 GLY A N 1
ATOM 835 C CA . GLY A 1 108 ? 69.883 39.766 32.165 1.00 25.14 108 GLY A CA 1
ATOM 836 C C . GLY A 1 108 ? 71.138 40.603 32.284 1.00 24.79 108 GLY A C 1
ATOM 837 O O . GLY A 1 108 ? 71.067 41.822 32.463 1.00 25.40 108 GLY A O 1
ATOM 838 N N . CYS A 1 109 ? 72.294 39.959 32.138 1.00 24.45 109 CYS A N 1
ATOM 839 C CA . CYS A 1 109 ? 73.569 40.651 32.184 1.00 24.11 109 CYS A CA 1
ATOM 840 C C . CYS A 1 109 ? 74.103 41.005 30.803 1.00 23.64 109 CYS A C 1
ATOM 841 O O . CYS A 1 109 ? 73.695 40.440 29.784 1.00 23.73 109 CYS A O 1
ATOM 844 N N . SER A 1 110 ? 75.034 41.944 30.810 1.00 22.93 110 SER A N 1
ATOM 845 C CA . SER A 1 110 ? 75.847 42.308 29.677 1.00 23.00 110 SER A CA 1
ATOM 846 C C . SER A 1 110 ? 77.278 42.106 30.167 1.00 23.58 110 SER A C 1
ATOM 847 O O . SER A 1 110 ? 77.987 43.071 30.427 1.00 23.33 110 SER A O 1
ATOM 850 N N . PRO A 1 111 ? 77.680 40.838 30.330 1.00 23.06 111 PRO A N 1
ATOM 851 C CA . PRO A 1 111 ? 78.943 40.565 31.029 1.00 23.03 111 PRO A CA 1
ATOM 852 C C . PRO A 1 111 ? 80.118 41.261 30.352 1.00 22.53 111 PRO A C 1
ATOM 853 O O . PRO A 1 111 ? 80.266 41.199 29.126 1.00 21.64 111 PRO A O 1
ATOM 857 N N . VAL A 1 112 ? 80.967 41.910 31.142 1.00 23.08 112 VAL A N 1
ATOM 858 C CA . VAL A 1 112 ? 82.082 42.664 30.578 1.00 22.99 112 VAL A CA 1
ATOM 859 C C . VAL A 1 112 ? 82.995 41.744 29.783 1.00 23.41 112 VAL A C 1
ATOM 860 O O . VAL A 1 112 ? 83.389 40.674 30.262 1.00 23.25 112 VAL A O 1
ATOM 864 N N . VAL A 1 113 ? 83.304 42.132 28.549 1.00 22.84 113 VAL A N 1
ATOM 865 C CA . VAL A 1 113 ? 84.097 41.272 27.673 1.00 23.32 113 VAL A CA 1
ATOM 866 C C . VAL A 1 113 ? 85.563 41.687 27.620 1.00 23.53 113 VAL A C 1
ATOM 867 O O . VAL A 1 113 ? 86.442 40.856 27.442 1.00 24.16 113 VAL A O 1
ATOM 871 N N . ALA A 1 114 ? 85.804 42.988 27.747 1.00 24.27 114 ALA A N 1
ATOM 872 C CA . ALA A 1 114 ? 87.127 43.557 27.628 1.00 25.14 114 ALA A CA 1
ATOM 873 C C . ALA A 1 114 ? 87.055 44.972 28.150 1.00 26.04 114 ALA A C 1
ATOM 874 O O . ALA A 1 114 ? 85.969 45.532 28.317 1.00 25.14 114 ALA A O 1
ATOM 876 N N . GLU A 1 115 ? 88.231 45.532 28.414 1.00 27.68 115 GLU A N 1
ATOM 877 C CA . GLU A 1 115 ? 88.371 46.909 28.819 1.00 29.13 115 GLU A CA 1
ATOM 878 C C . GLU A 1 115 ? 89.455 47.487 27.919 1.00 29.42 115 GLU A C 1
ATOM 879 O O . GLU A 1 115 ? 90.509 46.880 27.742 1.00 29.93 115 GLU A O 1
ATOM 885 N N . PHE A 1 116 ? 89.193 48.650 27.339 1.00 30.17 116 PHE A N 1
ATOM 886 C CA . PHE A 1 116 ? 90.122 49.253 26.398 1.00 30.36 116 PHE A CA 1
ATOM 887 C C . PHE A 1 116 ? 89.947 50.769 26.440 1.00 30.40 116 PHE A C 1
ATOM 888 O O . PHE A 1 116 ? 88.828 51.271 26.473 1.00 29.46 116 PHE A O 1
ATOM 896 N N . GLY A 1 117 ? 91.065 51.489 26.457 1.00 30.52 117 GLY A N 1
ATOM 897 C CA . GLY A 1 117 ? 91.037 52.944 26.484 1.00 30.68 117 GLY A CA 1
ATOM 898 C C . GLY A 1 117 ? 90.237 53.590 27.600 1.00 30.77 117 GLY A C 1
ATOM 899 O O . GLY A 1 117 ? 89.702 54.685 27.431 1.00 32.01 117 GLY A O 1
ATOM 900 N N . GLY A 1 118 ? 90.177 52.936 28.750 1.00 30.88 118 GLY A N 1
ATOM 901 C CA . GLY A 1 118 ? 89.463 53.470 29.894 1.00 30.43 118 GLY A CA 1
ATOM 902 C C . GLY A 1 118 ? 87.970 53.225 29.843 1.00 30.45 118 GLY A C 1
ATOM 903 O O . GLY A 1 118 ? 87.212 53.863 30.579 1.00 31.42 118 GLY A O 1
ATOM 904 N N . HIS A 1 119 ? 87.541 52.301 28.980 1.00 29.49 119 HIS A N 1
ATOM 905 C CA . HIS A 1 119 ? 86.129 51.944 28.890 1.00 28.66 119 HIS A CA 1
ATOM 906 C C . HIS A 1 119 ? 85.963 50.433 28.897 1.00 27.72 119 HIS A C 1
ATOM 907 O O . HIS A 1 119 ? 86.705 49.724 28.236 1.00 27.00 119 HIS A O 1
ATOM 914 N N . ARG A 1 120 ? 84.976 49.968 29.651 1.00 26.83 120 ARG A N 1
ATOM 915 C CA . ARG A 1 120 ? 84.559 48.578 29.619 1.00 26.45 120 ARG A CA 1
ATOM 916 C C . ARG A 1 120 ? 83.604 48.388 28.448 1.00 25.86 120 ARG A C 1
ATOM 917 O O . ARG A 1 120 ? 82.803 49.278 28.121 1.00 25.14 120 ARG A O 1
ATOM 925 N N . TYR A 1 121 ? 83.691 47.216 27.835 1.00 24.80 121 TYR A N 1
ATOM 926 C CA . TYR A 1 121 ? 82.836 46.845 26.726 1.00 24.60 121 TYR A CA 1
ATOM 927 C C . TYR A 1 121 ? 82.069 45.582 27.097 1.00 24.15 121 TYR A C 1
ATOM 928 O O . TYR A 1 121 ? 82.596 44.709 27.783 1.00 23.12 121 TYR A O 1
ATOM 937 N N . ALA A 1 122 ? 80.813 45.524 26.674 1.00 23.60 122 ALA A N 1
ATOM 938 C CA . ALA A 1 122 ? 79.929 44.398 26.968 1.00 23.62 122 ALA A CA 1
ATOM 939 C C . ALA A 1 122 ? 80.080 43.270 25.954 1.00 23.58 122 ALA A C 1
ATOM 940 O O . ALA A 1 122 ? 80.350 43.505 24.778 1.00 24.05 122 ALA A O 1
ATOM 942 N N . SER A 1 123 ? 79.888 42.043 26.420 1.00 23.50 123 SER A N 1
ATOM 943 C CA . SER A 1 123 ? 79.645 40.920 25.549 1.00 23.82 123 SER A CA 1
ATOM 944 C C . SER A 1 123 ? 78.277 41.126 24.906 1.00 23.77 123 SER A C 1
ATOM 945 O O . SER A 1 123 ? 77.599 42.138 25.167 1.00 23.74 123 SER A O 1
ATOM 948 N N . GLY A 1 124 ? 77.892 40.211 24.033 1.00 23.34 124 GLY A N 1
ATOM 949 C CA . GLY A 1 124 ? 76.653 40.357 23.281 1.00 23.66 124 GLY A CA 1
ATOM 950 C C . GLY A 1 124 ? 76.929 40.772 21.854 1.00 23.80 124 GLY A C 1
ATOM 951 O O . GLY A 1 124 ? 78.033 40.585 21.338 1.00 22.71 124 GLY A O 1
ATOM 952 N N . MET A 1 125 ? 75.914 41.343 21.215 1.00 24.27 125 MET A N 1
ATOM 953 C CA . MET A 1 125 ? 76.019 41.773 19.838 1.00 24.50 125 MET A CA 1
ATOM 954 C C . MET A 1 125 ? 76.268 43.274 19.829 1.00 24.19 125 MET A C 1
ATOM 955 O O . MET A 1 125 ? 75.555 44.019 20.495 1.00 23.90 125 MET A O 1
ATOM 960 N N . VAL A 1 126 ? 77.282 43.674 19.068 1.00 24.25 126 VAL A N 1
ATOM 961 C CA . VAL A 1 126 ? 77.621 45.069 18.815 1.00 24.44 126 VAL A CA 1
ATOM 962 C C . VAL A 1 126 ? 77.426 45.326 17.330 1.00 24.50 126 VAL A C 1
ATOM 963 O O . VAL A 1 126 ? 78.157 44.783 16.515 1.00 24.08 126 VAL A O 1
ATOM 967 N N . ILE A 1 127 ? 76.444 46.148 16.975 1.00 24.52 127 ILE A N 1
ATOM 968 C CA . ILE A 1 127 ? 76.253 46.513 15.576 1.00 24.76 127 ILE A CA 1
ATOM 969 C C . ILE A 1 127 ? 76.950 47.835 15.312 1.00 24.99 127 ILE A C 1
ATOM 970 O O . ILE A 1 127 ? 76.727 48.819 16.028 1.00 25.26 127 ILE A O 1
ATOM 975 N N . VAL A 1 128 ? 77.796 47.834 14.287 1.00 25.24 128 VAL A N 1
ATOM 976 C CA . VAL A 1 128 ? 78.519 49.007 13.838 1.00 26.32 128 VAL A CA 1
ATOM 977 C C . VAL A 1 128 ? 77.816 49.472 12.574 1.00 27.31 128 VAL A C 1
ATOM 978 O O . VAL A 1 128 ? 77.804 48.768 11.570 1.00 26.88 128 VAL A O 1
ATOM 982 N N . THR A 1 129 ? 77.186 50.638 12.638 1.00 28.65 129 THR A N 1
ATOM 983 C CA . THR A 1 129 ? 76.336 51.082 11.533 1.00 29.75 129 THR A CA 1
ATOM 984 C C . THR A 1 129 ? 76.311 52.612 11.468 1.00 30.74 129 THR A C 1
ATOM 985 O O . THR A 1 129 ? 77.191 53.279 12.011 1.00 30.01 129 THR A O 1
ATOM 989 N N . GLY A 1 130 ? 75.322 53.151 10.767 1.00 32.51 130 GLY A N 1
ATOM 990 C CA . GLY A 1 130 ? 75.182 54.590 10.623 1.00 33.87 130 GLY A CA 1
ATOM 991 C C . GLY A 1 130 ? 75.324 55.027 9.183 1.00 35.25 130 GLY A C 1
ATOM 992 O O . GLY A 1 130 ? 75.553 54.219 8.274 1.00 34.83 130 GLY A O 1
ATOM 993 N N . LYS A 1 131 ? 75.185 56.335 9.011 1.00 36.96 131 LYS A N 1
ATOM 994 C CA . LYS A 1 131 ? 75.289 57.001 7.736 1.00 38.04 131 LYS A CA 1
ATOM 995 C C . LYS A 1 131 ? 76.656 56.743 7.125 1.00 38.77 131 LYS A C 1
ATOM 996 O O . LYS A 1 131 ? 77.669 56.687 7.831 1.00 39.65 131 LYS A O 1
ATOM 1002 N N . GLY A 1 132 ? 76.676 56.549 5.815 1.00 39.36 132 GLY A N 1
ATOM 1003 C CA . GLY A 1 132 ? 77.917 56.370 5.102 1.00 39.73 132 GLY A CA 1
ATOM 1004 C C . GLY A 1 132 ? 77.971 55.075 4.328 1.00 40.26 132 GLY A C 1
ATOM 1005 O O . GLY A 1 132 ? 77.331 54.080 4.677 1.00 40.86 132 GLY A O 1
ATOM 1006 N N . ASN A 1 133 ? 78.787 55.115 3.289 1.00 40.43 133 ASN A N 1
ATOM 1007 C CA . ASN A 1 133 ? 78.997 54.037 2.345 1.00 40.34 133 ASN A CA 1
ATOM 1008 C C . ASN A 1 133 ? 80.109 53.112 2.826 1.00 39.39 133 ASN A C 1
ATOM 1009 O O . ASN A 1 133 ? 80.186 51.941 2.451 1.00 39.81 133 ASN A O 1
ATOM 1014 N N . SER A 1 134 ? 80.949 53.657 3.695 1.00 37.80 134 SER A N 1
ATOM 1015 C CA . SER A 1 134 ? 82.314 53.221 3.837 1.00 36.32 134 SER A CA 1
ATOM 1016 C C . SER A 1 134 ? 82.783 53.469 5.270 1.00 35.20 134 SER A C 1
ATOM 1017 O O . SER A 1 134 ? 82.221 54.315 5.957 1.00 35.46 134 SER A O 1
ATOM 1020 N N . GLY A 1 135 ? 83.780 52.708 5.724 1.00 33.42 135 GLY A N 1
ATOM 1021 C CA . GLY A 1 135 ? 84.442 52.960 7.011 1.00 31.97 135 GLY A CA 1
ATOM 1022 C C . GLY A 1 135 ? 84.103 51.980 8.129 1.00 30.66 135 GLY A C 1
ATOM 1023 O O . GLY A 1 135 ? 84.792 51.941 9.154 1.00 29.97 135 GLY A O 1
ATOM 1024 N N . LYS A 1 136 ? 83.058 51.174 7.941 1.00 28.77 136 LYS A N 1
ATOM 1025 C CA . LYS A 1 136 ? 82.645 50.229 8.980 1.00 28.32 136 LYS A CA 1
ATOM 1026 C C . LYS A 1 136 ? 83.586 49.016 9.081 1.00 27.07 136 LYS A C 1
ATOM 1027 O O . LYS A 1 136 ? 83.849 48.531 10.174 1.00 26.65 136 LYS A O 1
ATOM 1033 N N . THR A 1 137 ? 84.115 48.552 7.952 1.00 26.00 137 THR A N 1
ATOM 1034 C CA . THR A 1 137 ? 84.991 47.376 7.939 1.00 25.93 137 THR A CA 1
ATOM 1035 C C . THR A 1 137 ? 86.292 47.631 8.707 1.00 25.82 137 THR A C 1
ATOM 1036 O O . THR A 1 137 ? 86.704 46.802 9.511 1.00 26.04 137 THR A O 1
ATOM 1040 N N . PRO A 1 138 ? 86.966 48.761 8.451 1.00 25.20 138 PRO A N 1
ATOM 1041 C CA . PRO A 1 138 ? 88.147 49.021 9.270 1.00 25.05 138 PRO A CA 1
ATOM 1042 C C . PRO A 1 138 ? 87.859 49.166 10.764 1.00 24.61 138 PRO A C 1
ATOM 1043 O O . PRO A 1 138 ? 88.693 48.789 11.575 1.00 25.06 138 PRO A O 1
ATOM 1047 N N . LEU A 1 139 ? 86.697 49.711 11.120 1.00 24.53 139 LEU A N 1
ATOM 1048 C CA . LEU A 1 139 ? 86.326 49.886 12.519 1.00 24.41 139 LEU A CA 1
ATOM 1049 C C . LEU A 1 139 ? 86.073 48.548 13.206 1.00 24.51 139 LEU A C 1
ATOM 1050 O O . LEU A 1 139 ? 86.561 48.329 14.323 1.00 24.19 139 LEU A O 1
ATOM 1055 N N . VAL A 1 140 ? 85.323 47.652 12.559 1.00 24.41 140 VAL A N 1
ATOM 1056 C CA . VAL A 1 140 ? 85.039 46.364 13.196 1.00 24.60 140 VAL A CA 1
ATOM 1057 C C . VAL A 1 140 ? 86.341 45.595 13.437 1.00 24.64 140 VAL A C 1
ATOM 1058 O O . VAL A 1 140 ? 86.523 44.999 14.495 1.00 25.49 140 VAL A O 1
ATOM 1062 N N . HIS A 1 141 ? 87.263 45.644 12.487 1.00 24.54 141 HIS A N 1
ATOM 1063 C CA . HIS A 1 141 ? 88.563 45.018 12.696 1.00 24.57 141 HIS A CA 1
ATOM 1064 C C . HIS A 1 141 ? 89.401 45.696 13.779 1.00 24.55 141 HIS A C 1
ATOM 1065 O O . HIS A 1 141 ? 90.065 45.021 14.557 1.00 24.16 141 HIS A O 1
ATOM 1072 N N . ALA A 1 142 ? 89.380 47.022 13.845 1.00 24.54 142 ALA A N 1
ATOM 1073 C CA . ALA A 1 142 ? 90.124 47.702 14.905 1.00 25.02 142 ALA A CA 1
ATOM 1074 C C . ALA A 1 142 ? 89.550 47.368 16.289 1.00 25.03 142 ALA A C 1
ATOM 1075 O O . ALA A 1 142 ? 90.299 47.163 17.246 1.00 25.43 142 ALA A O 1
ATOM 1077 N N . LEU A 1 143 ? 88.226 47.299 16.398 1.00 25.10 143 LEU A N 1
ATOM 1078 C CA . LEU A 1 143 ? 87.572 46.957 17.662 1.00 25.24 143 LEU A CA 1
ATOM 1079 C C . LEU A 1 143 ? 87.843 45.523 18.057 1.00 25.26 143 LEU A C 1
ATOM 1080 O O . LEU A 1 143 ? 88.011 45.222 19.243 1.00 25.71 143 LEU A O 1
ATOM 1085 N N . GLY A 1 144 ? 87.827 44.647 17.052 1.00 24.60 144 GLY A N 1
ATOM 1086 C CA . GLY A 1 144 ? 88.134 43.241 17.234 1.00 24.60 144 GLY A CA 1
ATOM 1087 C C . GLY A 1 144 ? 89.501 43.050 17.862 1.00 24.66 144 GLY A C 1
ATOM 1088 O O . GLY A 1 144 ? 89.643 42.314 18.845 1.00 24.99 144 GLY A O 1
ATOM 1089 N N . GLU A 1 145 ? 90.502 43.717 17.294 1.00 24.60 145 GLU A N 1
ATOM 1090 C CA . GLU A 1 145 ? 91.868 43.599 17.788 1.00 24.49 145 GLU A CA 1
ATOM 1091 C C . GLU A 1 145 ? 91.959 44.154 19.199 1.00 24.24 145 GLU A C 1
ATOM 1092 O O . GLU A 1 145 ? 92.549 43.532 20.084 1.00 24.20 145 GLU A O 1
ATOM 1098 N N . ALA A 1 146 ? 91.371 45.324 19.406 1.00 24.31 146 ALA A N 1
ATOM 1099 C CA . ALA A 1 146 ? 91.429 46.018 20.695 1.00 24.81 146 ALA A CA 1
ATOM 1100 C C . ALA A 1 146 ? 90.740 45.267 21.834 1.00 25.10 146 ALA A C 1
ATOM 1101 O O . ALA A 1 146 ? 91.266 45.195 22.956 1.00 25.26 146 ALA A O 1
ATOM 1103 N N . LEU A 1 147 ? 89.555 44.728 21.566 1.00 24.69 147 LEU A N 1
ATOM 1104 C CA . LEU A 1 147 ? 88.841 43.940 22.557 1.00 25.30 147 LEU A CA 1
ATOM 1105 C C . LEU A 1 147 ? 89.474 42.570 22.723 1.00 25.00 147 LEU A C 1
ATOM 1106 O O . LEU A 1 147 ? 89.390 41.984 23.796 1.00 24.88 147 LEU A O 1
ATOM 1111 N N . GLY A 1 148 ? 90.098 42.054 21.671 1.00 25.59 148 GLY A N 1
ATOM 1112 C CA . GLY A 1 148 ? 90.834 40.794 21.775 1.00 26.16 148 GLY A CA 1
ATOM 1113 C C . GLY A 1 148 ? 91.945 40.913 22.813 1.00 26.90 148 GLY A C 1
ATOM 1114 O O . GLY A 1 148 ? 92.152 40.001 23.631 1.00 26.35 148 GLY A O 1
ATOM 1115 N N . GLY A 1 149 ? 92.663 42.037 22.770 1.00 27.53 149 GLY A N 1
ATOM 1116 C CA . GLY A 1 149 ? 93.720 42.321 23.740 1.00 28.33 149 GLY A CA 1
ATOM 1117 C C . GLY A 1 149 ? 94.883 41.367 23.551 1.00 28.69 149 GLY A C 1
ATOM 1118 O O . GLY A 1 149 ? 95.605 41.435 22.550 1.00 29.06 149 GLY A O 1
ATOM 1119 N N . LYS A 1 150 ? 95.027 40.451 24.502 1.00 29.45 150 LYS A N 1
ATOM 1120 C CA . LYS A 1 150 ? 96.042 39.398 24.439 1.00 29.69 150 LYS A CA 1
ATOM 1121 C C . LYS A 1 150 ? 95.686 38.283 23.468 1.00 29.42 150 LYS A C 1
ATOM 1122 O O . LYS A 1 150 ? 96.558 37.503 23.078 1.00 29.42 150 LYS A O 1
ATOM 1128 N N . ASP A 1 151 ? 94.407 38.185 23.103 1.00 28.11 151 ASP A N 1
ATOM 1129 C CA . ASP A 1 151 ? 93.912 37.091 22.287 1.00 27.80 151 ASP A CA 1
ATOM 1130 C C . ASP A 1 151 ? 93.602 37.569 20.879 1.00 27.00 151 ASP A C 1
ATOM 1131 O O . ASP A 1 151 ? 93.223 38.731 20.663 1.00 25.47 151 ASP A O 1
ATOM 1136 N N . LYS A 1 152 ? 93.749 36.658 19.931 1.00 25.96 152 LYS A N 1
ATOM 1137 C CA . LYS A 1 152 ? 93.320 36.900 18.568 1.00 26.21 152 LYS A CA 1
ATOM 1138 C C . LYS A 1 152 ? 91.804 36.959 18.559 1.00 25.68 152 LYS A C 1
ATOM 1139 O O . LYS A 1 152 ? 91.144 36.331 19.397 1.00 25.90 152 LYS A O 1
ATOM 1145 N N . TYR A 1 153 ? 91.261 37.726 17.617 1.00 24.71 153 TYR A N 1
ATOM 1146 C CA . TYR A 1 153 ? 89.823 37.730 17.373 1.00 24.42 153 TYR A CA 1
ATOM 1147 C C . TYR A 1 153 ? 89.522 36.897 16.147 1.00 24.06 153 TYR A C 1
ATOM 1148 O O . TYR A 1 153 ? 90.384 36.708 15.287 1.00 24.24 153 TYR A O 1
ATOM 1157 N N . ALA A 1 154 ? 88.290 36.392 16.078 1.00 23.91 154 ALA A N 1
ATOM 1158 C CA . ALA A 1 154 ? 87.841 35.540 14.994 1.00 23.77 154 ALA A CA 1
ATOM 1159 C C . ALA A 1 154 ? 87.053 36.377 14.005 1.00 23.97 154 ALA A C 1
ATOM 1160 O O . ALA A 1 154 ? 86.229 37.188 14.409 1.00 24.46 154 ALA A O 1
ATOM 1162 N N . THR A 1 155 ? 87.284 36.163 12.719 1.00 23.54 155 THR A N 1
ATOM 1163 C CA . THR A 1 155 ? 86.553 36.888 11.688 1.00 23.61 155 THR A CA 1
ATOM 1164 C C . THR A 1 155 ? 85.648 35.954 10.896 1.00 23.07 155 THR A C 1
ATOM 1165 O O . THR A 1 155 ? 86.104 34.967 10.307 1.00 22.70 155 THR A O 1
ATOM 1169 N N . VAL A 1 156 ? 84.358 36.283 10.900 1.00 23.48 156 VAL A N 1
ATOM 1170 C CA . VAL A 1 156 ? 83.367 35.624 10.069 1.00 23.07 156 VAL A CA 1
ATOM 1171 C C . VAL A 1 156 ? 83.110 36.542 8.881 1.00 23.45 156 VAL A C 1
ATOM 1172 O O . VAL A 1 156 ? 82.724 37.695 9.069 1.00 22.99 156 VAL A O 1
ATOM 1176 N N . ARG A 1 157 ? 83.337 36.037 7.677 1.00 23.27 157 ARG A N 1
ATOM 1177 C CA . ARG A 1 157 ? 83.105 36.795 6.452 1.00 23.95 157 ARG A CA 1
ATOM 1178 C C . ARG A 1 157 ? 81.889 36.268 5.694 1.00 23.85 157 ARG A C 1
ATOM 1179 O O . ARG A 1 157 ? 81.754 35.059 5.477 1.00 23.70 157 ARG A O 1
ATOM 1187 N N . PHE A 1 158 ? 81.012 37.186 5.305 1.00 24.41 158 PHE A N 1
ATOM 1188 C CA . PHE A 1 158 ? 79.765 36.829 4.645 1.00 25.44 158 PHE A CA 1
ATOM 1189 C C . PHE A 1 158 ? 79.261 37.929 3.726 1.00 25.70 158 PHE A C 1
ATOM 1190 O O . PHE A 1 158 ? 79.170 39.094 4.119 1.00 25.87 158 PHE A O 1
ATOM 1198 N N . GLY A 1 159 ? 78.955 37.544 2.491 1.00 26.79 159 GLY A N 1
ATOM 1199 C CA . GLY A 1 159 ? 78.043 38.305 1.643 1.00 27.26 159 GLY A CA 1
ATOM 1200 C C . GLY A 1 159 ? 78.549 39.608 1.080 1.00 27.98 159 GLY A C 1
ATOM 1201 O O . GLY A 1 159 ? 77.769 40.552 0.929 1.00 29.61 159 GLY A O 1
ATOM 1202 N N . GLU A 1 160 ? 79.842 39.677 0.797 1.00 27.71 160 GLU A N 1
ATOM 1203 C CA . GLU A 1 160 ? 80.437 40.810 0.098 1.00 27.82 160 GLU A CA 1
ATOM 1204 C C . GLU A 1 160 ? 81.080 40.287 -1.182 1.00 27.34 160 GLU A C 1
ATOM 1205 O O . GLU A 1 160 ? 81.578 39.160 -1.202 1.00 27.37 160 GLU A O 1
ATOM 1211 N N . PRO A 1 161 ? 81.072 41.099 -2.249 1.00 27.31 161 PRO A N 1
ATOM 1212 C CA . PRO A 1 161 ? 81.637 40.728 -3.549 1.00 27.11 161 PRO A CA 1
ATOM 1213 C C . PRO A 1 161 ? 83.178 40.758 -3.606 1.00 26.83 161 PRO A C 1
ATOM 1214 O O . PRO A 1 161 ? 83.763 41.368 -4.509 1.00 26.40 161 PRO A O 1
ATOM 1218 N N . LEU A 1 162 ? 83.819 40.060 -2.668 1.00 26.83 162 LEU A N 1
ATOM 1219 C CA . LEU A 1 162 ? 85.274 40.031 -2.553 1.00 26.73 162 LEU A CA 1
ATOM 1220 C C . LEU A 1 162 ? 85.755 38.595 -2.499 1.00 26.65 162 LEU A C 1
ATOM 1221 O O . LEU A 1 162 ? 84.991 37.696 -2.182 1.00 26.66 162 LEU A O 1
ATOM 1226 N N . SER A 1 163 ? 87.033 38.390 -2.795 1.00 26.58 163 SER A N 1
ATOM 1227 C CA . SER A 1 163 ? 87.583 37.035 -2.867 1.00 26.65 163 SER A CA 1
ATOM 1228 C C . SER A 1 163 ? 87.404 36.268 -1.561 1.00 26.46 163 SER A C 1
ATOM 1229 O O . SER A 1 163 ? 87.560 36.819 -0.471 1.00 26.49 163 SER A O 1
ATOM 1232 N N . GLY A 1 164 ? 87.068 34.988 -1.682 1.00 26.89 164 GLY A N 1
ATOM 1233 C CA . GLY A 1 164 ? 86.991 34.101 -0.521 1.00 26.84 164 GLY A CA 1
ATOM 1234 C C . GLY A 1 164 ? 85.813 34.282 0.418 1.00 27.01 164 GLY A C 1
ATOM 1235 O O . GLY A 1 164 ? 85.740 33.590 1.436 1.00 27.96 164 GLY A O 1
ATOM 1236 N N . TYR A 1 165 ? 84.886 35.190 0.095 1.00 26.41 165 TYR A N 1
ATOM 1237 C CA . TYR A 1 165 ? 83.731 35.436 0.952 1.00 26.16 165 TYR A CA 1
ATOM 1238 C C . TYR A 1 165 ? 82.635 34.412 0.701 1.00 26.19 165 TYR A C 1
ATOM 1239 O O . TYR A 1 165 ? 82.107 34.331 -0.409 1.00 26.06 165 TYR A O 1
ATOM 1248 N N . ASN A 1 166 ? 82.307 33.636 1.725 1.00 25.90 166 ASN A N 1
ATOM 1249 C CA . ASN A 1 166 ? 81.102 32.813 1.708 1.00 26.35 166 ASN A CA 1
ATOM 1250 C C . ASN A 1 166 ? 79.888 33.684 1.393 1.00 26.35 166 ASN A C 1
ATOM 1251 O O . ASN A 1 166 ? 79.782 34.794 1.895 1.00 25.55 166 ASN A O 1
ATOM 1256 N N . THR A 1 167 ? 78.983 33.195 0.551 1.00 27.39 167 THR A N 1
ATOM 1257 C CA . THR A 1 167 ? 77.722 33.904 0.319 1.00 27.84 167 THR A CA 1
ATOM 1258 C C . THR A 1 167 ? 76.499 33.033 0.644 1.00 27.99 167 THR A C 1
ATOM 1259 O O . THR A 1 167 ? 75.373 33.468 0.435 1.00 28.49 167 THR A O 1
ATOM 1263 N N . ASP A 1 168 ? 76.734 31.838 1.190 1.00 27.62 168 ASP A N 1
ATOM 1264 C CA . ASP A 1 168 ? 75.681 30.908 1.576 1.00 27.02 168 ASP A CA 1
ATOM 1265 C C . ASP A 1 168 ? 75.326 31.037 3.058 1.00 26.38 168 ASP A C 1
ATOM 1266 O O . ASP A 1 168 ? 76.159 30.786 3.932 1.00 24.96 168 ASP A O 1
ATOM 1271 N N . PHE A 1 169 ? 74.079 31.415 3.336 1.00 26.10 169 PHE A N 1
ATOM 1272 C CA . PHE A 1 169 ? 73.647 31.680 4.716 1.00 26.41 169 PHE A CA 1
ATOM 1273 C C . PHE A 1 169 ? 73.886 30.504 5.649 1.00 26.22 169 PHE A C 1
ATOM 1274 O O . PHE A 1 169 ? 74.204 30.695 6.813 1.00 26.45 169 PHE A O 1
ATOM 1282 N N . ASN A 1 170 ? 73.763 29.284 5.151 1.00 26.55 170 ASN A N 1
ATOM 1283 C CA . ASN A 1 170 ? 73.932 28.125 6.017 1.00 26.92 170 ASN A CA 1
ATOM 1284 C C . ASN A 1 170 ? 75.381 27.883 6.463 1.00 26.58 170 ASN A C 1
ATOM 1285 O O . ASN A 1 170 ? 75.620 27.357 7.547 1.00 26.73 170 ASN A O 1
ATOM 1290 N N . VAL A 1 171 ? 76.353 28.294 5.648 1.00 26.23 171 VAL A N 1
ATOM 1291 C CA . VAL A 1 171 ? 77.752 28.277 6.090 1.00 25.85 171 VAL A CA 1
ATOM 1292 C C . VAL A 1 171 ? 78.003 29.424 7.091 1.00 25.84 171 VAL A C 1
ATOM 1293 O O . VAL A 1 171 ? 78.759 29.275 8.046 1.00 25.25 171 VAL A O 1
ATOM 1297 N N . PHE A 1 172 ? 77.370 30.563 6.854 1.00 26.35 172 PHE A N 1
ATOM 1298 C CA . PHE A 1 172 ? 77.394 31.703 7.782 1.00 26.83 172 PHE A CA 1
ATOM 1299 C C . PHE A 1 172 ? 77.015 31.291 9.200 1.00 27.08 172 PHE A C 1
ATOM 1300 O O . PHE A 1 172 ? 77.739 31.584 10.153 1.00 27.08 172 PHE A O 1
ATOM 1308 N N . VAL A 1 173 ? 75.899 30.585 9.349 1.00 26.96 173 VAL A N 1
ATOM 1309 C CA . VAL A 1 173 ? 75.456 30.209 10.700 1.00 27.19 173 VAL A CA 1
ATOM 1310 C C . VAL A 1 173 ? 76.387 29.160 11.316 1.00 27.21 173 VAL A C 1
ATOM 1311 O O . VAL A 1 173 ? 76.645 29.177 12.511 1.00 26.92 173 VAL A O 1
ATOM 1315 N N . ASP A 1 174 ? 76.954 28.297 10.487 1.00 27.16 174 ASP A N 1
ATOM 1316 C CA . ASP A 1 174 ? 77.979 27.372 10.938 1.00 27.21 174 ASP A CA 1
ATOM 1317 C C . ASP A 1 174 ? 79.225 28.111 11.474 1.00 26.65 174 ASP A C 1
ATOM 1318 O O . ASP A 1 174 ? 79.768 27.760 12.535 1.00 26.17 174 ASP A O 1
ATOM 1323 N N . ASP A 1 175 ? 79.663 29.130 10.738 1.00 25.64 175 ASP A N 1
ATOM 1324 C CA . ASP A 1 175 ? 80.798 29.954 11.147 1.00 26.13 175 ASP A CA 1
ATOM 1325 C C . ASP A 1 175 ? 80.526 30.670 12.477 1.00 25.76 175 ASP A C 1
ATOM 1326 O O . ASP A 1 175 ? 81.385 30.685 13.359 1.00 25.65 175 ASP A O 1
ATOM 1331 N N . ILE A 1 176 ? 79.345 31.276 12.604 1.00 25.69 176 ILE A N 1
ATOM 1332 C CA . ILE A 1 176 ? 78.973 32.028 13.813 1.00 26.06 176 ILE A CA 1
ATOM 1333 C C . ILE A 1 176 ? 78.845 31.090 15.020 1.00 25.61 176 ILE A C 1
ATOM 1334 O O . ILE A 1 176 ? 79.332 31.391 16.106 1.00 25.24 176 ILE A O 1
ATOM 1339 N N . ALA A 1 177 ? 78.208 29.939 14.826 1.00 25.51 177 ALA A N 1
ATOM 1340 C CA . ALA A 1 177 ? 78.103 28.950 15.897 1.00 25.87 177 ALA A CA 1
ATOM 1341 C C . ALA A 1 177 ? 79.498 28.571 16.399 1.00 25.94 177 ALA A C 1
ATOM 1342 O O . ALA A 1 177 ? 79.768 28.616 17.594 1.00 25.79 177 ALA A O 1
ATOM 1344 N N . ARG A 1 178 ? 80.384 28.210 15.480 1.00 26.69 178 ARG A N 1
ATOM 1345 C CA . ARG A 1 178 ? 81.750 27.812 15.837 1.00 26.87 178 ARG A CA 1
ATOM 1346 C C . ARG A 1 178 ? 82.494 28.932 16.539 1.00 26.63 178 ARG A C 1
ATOM 1347 O O . ARG A 1 178 ? 83.202 28.694 17.526 1.00 26.00 178 ARG A O 1
ATOM 1355 N N . ALA A 1 179 ? 82.340 30.147 16.025 1.00 25.33 179 ALA A N 1
ATOM 1356 C CA . ALA A 1 179 ? 83.027 31.314 16.574 1.00 25.50 179 ALA A CA 1
ATOM 1357 C C . ALA A 1 179 ? 82.635 31.533 18.031 1.00 25.02 179 ALA A C 1
ATOM 1358 O O . ALA A 1 179 ? 83.498 31.679 18.899 1.00 25.75 179 ALA A O 1
ATOM 1360 N N . MET A 1 180 ? 81.332 31.546 18.298 1.00 24.56 180 MET A N 1
ATOM 1361 C CA . MET A 1 180 ? 80.828 31.747 19.664 1.00 24.56 180 MET A CA 1
ATOM 1362 C C . MET A 1 180 ? 81.199 30.592 20.604 1.00 24.12 180 MET A C 1
ATOM 1363 O O . MET A 1 180 ? 81.363 30.799 21.803 1.00 24.03 180 MET A O 1
ATOM 1368 N N . LEU A 1 181 ? 81.296 29.386 20.059 1.00 23.97 181 LEU A N 1
ATOM 1369 C CA . LEU A 1 181 ? 81.700 28.221 20.835 1.00 24.27 181 LEU A CA 1
ATOM 1370 C C . LEU A 1 181 ? 83.173 28.276 21.244 1.00 24.38 181 LEU A C 1
ATOM 1371 O O . LEU A 1 181 ? 83.547 27.716 22.279 1.00 24.13 181 LEU A O 1
ATOM 1376 N N . GLN A 1 182 ? 83.998 28.969 20.461 1.00 24.67 182 GLN A N 1
ATOM 1377 C CA . GLN A 1 182 ? 85.450 28.865 20.609 1.00 25.01 182 GLN A CA 1
ATOM 1378 C C . GLN A 1 182 ? 86.217 30.155 20.872 1.00 25.01 182 GLN A C 1
ATOM 1379 O O . GLN A 1 182 ? 87.395 30.086 21.256 1.00 25.10 182 GLN A O 1
ATOM 1385 N N . HIS A 1 183 ? 85.584 31.316 20.705 1.00 24.31 183 HIS A N 1
ATOM 1386 C CA . HIS A 1 183 ? 86.300 32.597 20.780 1.00 24.37 183 HIS A CA 1
ATOM 1387 C C . HIS A 1 183 ? 85.521 33.687 21.506 1.00 24.07 183 HIS A C 1
ATOM 1388 O O . HIS A 1 183 ? 84.294 33.798 21.357 1.00 23.20 183 HIS A O 1
ATOM 1395 N N . ARG A 1 184 ? 86.247 34.489 22.283 1.00 23.11 184 ARG A N 1
ATOM 1396 C CA . ARG A 1 184 ? 85.644 35.586 23.061 1.00 23.13 184 ARG A CA 1
ATOM 1397 C C . ARG A 1 184 ? 85.326 36.822 22.225 1.00 23.14 184 ARG A C 1
ATOM 1398 O O . ARG A 1 184 ? 84.387 37.554 22.549 1.00 23.62 184 ARG A O 1
ATOM 1406 N N . VAL A 1 185 ? 86.111 37.064 21.176 1.00 23.05 185 VAL A N 1
ATOM 1407 C CA . VAL A 1 185 ? 85.945 38.256 20.338 1.00 22.59 185 VAL A CA 1
ATOM 1408 C C . VAL A 1 185 ? 85.786 37.840 18.874 1.00 22.85 185 VAL A C 1
ATOM 1409 O O . VAL A 1 185 ? 86.666 37.178 18.272 1.00 21.69 185 VAL A O 1
ATOM 1413 N N . ILE A 1 186 ? 84.638 38.214 18.312 1.00 22.56 186 ILE A N 1
ATOM 1414 C CA . ILE A 1 186 ? 84.230 37.763 16.996 1.00 23.06 186 ILE A CA 1
ATOM 1415 C C . ILE A 1 186 ? 83.821 38.975 16.160 1.00 23.03 186 ILE A C 1
ATOM 1416 O O . ILE A 1 186 ? 83.115 39.847 16.661 1.00 23.36 186 ILE A O 1
ATOM 1421 N N . VAL A 1 187 ? 84.288 39.029 14.914 1.00 23.53 187 VAL A N 1
ATOM 1422 C CA . VAL A 1 187 ? 83.898 40.078 13.959 1.00 23.85 187 VAL A CA 1
ATOM 1423 C C . V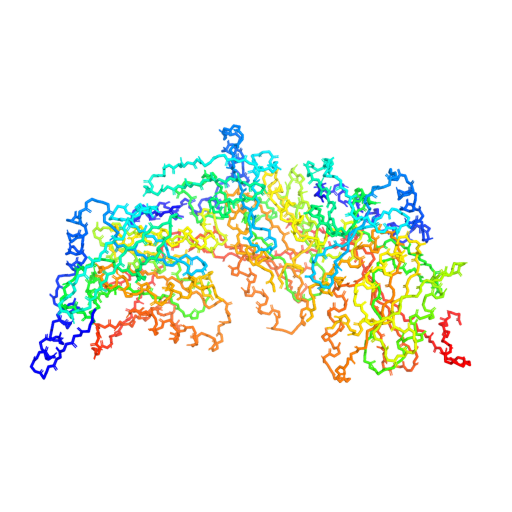AL A 1 187 ? 83.107 39.427 12.817 1.00 24.19 187 VAL A C 1
ATOM 1424 O O . VAL A 1 187 ? 83.490 38.366 12.315 1.00 24.08 187 VAL A O 1
ATOM 1428 N N . ILE A 1 188 ? 81.982 40.045 12.451 1.00 24.33 188 ILE A N 1
ATOM 1429 C CA . ILE A 1 188 ? 81.210 39.641 11.285 1.00 24.59 188 ILE A CA 1
ATOM 1430 C C . ILE A 1 188 ? 81.248 40.780 10.272 1.00 25.03 188 ILE A C 1
ATOM 1431 O O . ILE A 1 188 ? 80.853 41.905 10.585 1.00 24.39 188 ILE A O 1
ATOM 1436 N N . ASP A 1 189 ? 81.725 40.477 9.069 1.00 26.25 189 ASP A N 1
ATOM 1437 C CA . ASP A 1 189 ? 81.700 41.407 7.954 1.00 26.53 189 ASP A CA 1
ATOM 1438 C C . ASP A 1 189 ? 81.055 40.650 6.784 1.00 26.94 189 ASP A C 1
ATOM 1439 O O . ASP A 1 189 ? 81.704 39.815 6.194 1.00 26.08 189 ASP A O 1
ATOM 1444 N N . SER A 1 190 ? 79.778 40.882 6.465 1.00 27.92 190 SER A N 1
ATOM 1445 C CA . SER A 1 190 ? 78.908 41.847 7.122 1.00 29.27 190 SER A CA 1
ATOM 1446 C C . SER A 1 190 ? 77.510 41.263 7.306 1.00 29.97 190 SER A C 1
ATOM 1447 O O . SER A 1 190 ? 77.250 40.109 6.968 1.00 28.81 190 SER A O 1
ATOM 1450 N N . LEU A 1 191 ? 76.619 42.093 7.833 1.00 31.60 191 LEU A N 1
ATOM 1451 C CA . LEU A 1 191 ? 75.199 41.778 7.927 1.00 33.48 191 LEU A CA 1
ATOM 1452 C C . LEU A 1 191 ? 74.392 42.209 6.696 1.00 35.17 191 LEU A C 1
ATOM 1453 O O . LEU A 1 191 ? 73.168 42.207 6.757 1.00 36.15 191 LEU A O 1
ATOM 1458 N N . LYS A 1 192 ? 75.054 42.587 5.595 1.00 36.91 192 LYS A N 1
ATOM 1459 C CA . LYS A 1 192 ? 74.370 43.078 4.373 1.00 37.58 192 LYS A CA 1
ATOM 1460 C C . LYS A 1 192 ? 73.343 42.082 3.823 1.00 39.10 192 LYS A C 1
ATOM 1461 O O . LYS A 1 192 ? 72.168 42.425 3.613 1.00 39.45 192 LYS A O 1
ATOM 1467 N N . ASN A 1 193 ? 73.790 40.853 3.587 1.00 39.88 193 ASN A N 1
ATOM 1468 C CA . ASN A 1 193 ? 72.908 39.821 3.033 1.00 40.62 193 ASN A CA 1
ATOM 1469 C C . ASN A 1 193 ? 72.020 39.171 4.092 1.00 41.47 193 ASN A C 1
ATOM 1470 O O . ASN A 1 193 ? 71.109 38.402 3.760 1.00 41.85 193 ASN A O 1
ATOM 1475 N N . VAL A 1 194 ? 72.274 39.487 5.357 1.00 41.88 194 VAL A N 1
ATOM 1476 C CA . VAL A 1 194 ? 71.367 39.100 6.435 1.00 42.89 194 VAL A CA 1
ATOM 1477 C C . VAL A 1 194 ? 70.100 39.981 6.388 1.00 43.57 194 VAL A C 1
ATOM 1478 O O . VAL A 1 194 ? 68.997 39.485 6.142 1.00 44.17 194 VAL A O 1
ATOM 1482 N N . ILE A 1 195 ? 70.275 41.284 6.583 1.00 44.39 195 ILE A N 1
ATOM 1483 C CA . ILE A 1 195 ? 69.153 42.233 6.595 1.00 44.86 195 ILE A CA 1
ATOM 1484 C C . ILE A 1 195 ? 68.580 42.420 5.195 1.00 45.64 195 ILE A C 1
ATOM 1485 O O . ILE A 1 195 ? 67.359 42.492 5.022 1.00 46.36 195 ILE A O 1
ATOM 1490 N N . ILE A 1 207 ? 63.296 38.873 3.789 1.00 45.19 207 ILE A N 1
ATOM 1491 C CA . ILE A 1 207 ? 64.312 38.321 4.689 1.00 44.84 207 ILE A CA 1
ATOM 1492 C C . ILE A 1 207 ? 63.955 36.889 5.085 1.00 44.73 207 ILE A C 1
ATOM 1493 O O . ILE A 1 207 ? 62.814 36.614 5.467 1.00 44.68 207 ILE A O 1
ATOM 1498 N N . SER A 1 208 ? 64.932 35.986 4.998 1.00 44.00 208 SER A N 1
ATOM 1499 C CA . SER A 1 208 ? 64.705 34.566 5.278 1.00 43.74 208 SER A CA 1
ATOM 1500 C C . SER A 1 208 ? 64.347 34.334 6.746 1.00 43.52 208 SER A C 1
ATOM 1501 O O . SER A 1 208 ? 64.642 35.166 7.611 1.00 43.17 208 SER A O 1
ATOM 1504 N N . ARG A 1 209 ? 63.716 33.198 7.021 1.00 43.22 209 ARG A N 1
ATOM 1505 C CA . ARG A 1 209 ? 63.394 32.825 8.401 1.00 43.25 209 ARG A CA 1
ATOM 1506 C C . ARG A 1 209 ? 64.660 32.697 9.252 1.00 42.56 209 ARG A C 1
ATOM 1507 O O . ARG A 1 209 ? 64.695 33.167 10.396 1.00 42.34 209 ARG A O 1
ATOM 1515 N N . GLY A 1 210 ? 65.692 32.073 8.686 1.00 41.62 210 GLY A N 1
ATOM 1516 C CA . GLY A 1 210 ? 66.981 31.937 9.358 1.00 40.94 210 GLY A CA 1
ATOM 1517 C C . GLY A 1 210 ? 67.630 33.271 9.669 1.00 40.33 210 GLY A C 1
ATOM 1518 O O . GLY A 1 210 ? 68.182 33.461 10.760 1.00 39.78 210 GLY A O 1
ATOM 1519 N N . ALA A 1 211 ? 67.568 34.193 8.708 1.00 39.53 211 ALA A N 1
ATOM 1520 C CA . ALA A 1 211 ? 68.147 35.524 8.872 1.00 39.42 211 ALA A CA 1
ATOM 1521 C C . ALA A 1 211 ? 67.421 36.266 9.988 1.00 39.15 211 ALA A C 1
ATOM 1522 O O . ALA A 1 211 ? 68.053 36.894 10.836 1.00 39.01 211 ALA A O 1
ATOM 1524 N N . PHE A 1 212 ? 66.095 36.173 9.998 1.00 38.76 212 PHE A N 1
ATOM 1525 C CA . PHE A 1 212 ? 65.329 36.799 11.066 1.00 38.42 212 PHE A CA 1
ATOM 1526 C C . PHE A 1 212 ? 65.596 36.120 12.409 1.00 37.63 212 PHE A C 1
ATOM 1527 O O . PHE A 1 212 ? 65.658 36.795 13.437 1.00 37.88 212 PHE A O 1
ATOM 1535 N N . ASP A 1 213 ? 65.756 34.795 12.396 1.00 36.37 213 ASP A N 1
ATOM 1536 C CA . ASP A 1 213 ? 66.156 34.057 13.598 1.00 35.94 213 ASP A CA 1
ATOM 1537 C C . ASP A 1 213 ? 67.497 34.549 14.134 1.00 35.15 213 ASP A C 1
ATOM 1538 O O . ASP A 1 213 ? 67.670 34.695 15.341 1.00 33.84 213 ASP A O 1
ATOM 1543 N N . LEU A 1 214 ? 68.450 34.801 13.239 1.00 34.49 214 LEU A N 1
ATOM 1544 C CA . LEU A 1 214 ? 69.788 35.223 13.659 1.00 34.29 214 LEU A CA 1
ATOM 1545 C C . LEU A 1 214 ? 69.760 36.587 14.374 1.00 34.11 214 LEU A C 1
ATOM 1546 O O . LEU A 1 214 ? 70.336 36.761 15.461 1.00 32.81 214 LEU A O 1
ATOM 1551 N N . LEU A 1 215 ? 69.088 37.559 13.770 1.00 33.87 215 LEU A N 1
ATOM 1552 C CA . LEU A 1 215 ? 69.013 38.898 14.383 1.00 33.77 215 LEU A CA 1
ATOM 1553 C C . LEU A 1 215 ? 68.327 38.841 15.744 1.00 33.50 215 LEU A C 1
ATOM 1554 O O . LEU A 1 215 ? 68.706 39.563 16.687 1.00 33.74 215 LEU A O 1
ATOM 1559 N N . SER A 1 216 ? 67.314 37.975 15.837 1.00 32.95 216 SER A N 1
ATOM 1560 C CA . SER A 1 216 ? 66.571 37.768 17.061 1.00 32.40 216 SER A CA 1
ATOM 1561 C C . SER A 1 216 ? 67.359 37.018 18.147 1.00 32.16 216 SER A C 1
ATOM 1562 O O . SER A 1 216 ? 67.130 37.251 19.337 1.00 32.49 216 SER A O 1
ATOM 1565 N N . ASP A 1 217 ? 68.280 36.137 17.738 1.00 30.43 217 ASP A N 1
ATOM 1566 C CA . ASP A 1 217 ? 68.972 35.233 18.658 1.00 29.31 217 ASP A CA 1
ATOM 1567 C C . ASP A 1 217 ? 70.406 35.651 19.060 1.00 27.79 217 ASP A C 1
ATOM 1568 O O . ASP A 1 217 ? 70.846 35.400 20.186 1.00 26.07 217 ASP A O 1
ATOM 1573 N N . ILE A 1 218 ? 71.153 36.245 18.133 1.00 26.29 218 ILE A N 1
ATOM 1574 C CA . ILE A 1 218 ? 72.625 36.282 18.278 1.00 26.23 218 ILE A CA 1
ATOM 1575 C C . ILE A 1 218 ? 73.110 37.080 19.511 1.00 25.27 218 ILE A C 1
ATOM 1576 O O . ILE A 1 218 ? 74.000 36.634 20.241 1.00 24.19 218 ILE A O 1
ATOM 1581 N N . GLY A 1 219 ? 72.505 38.235 19.776 1.00 24.20 219 GLY A N 1
ATOM 1582 C CA . GLY A 1 219 ? 72.845 38.995 20.973 1.00 24.56 219 GLY A CA 1
ATOM 1583 C C . GLY A 1 219 ? 72.725 38.214 22.279 1.00 23.94 219 GLY A C 1
ATOM 1584 O O . GLY A 1 219 ? 73.655 38.219 23.099 1.00 24.03 219 GLY A O 1
ATOM 1585 N N . ALA A 1 220 ? 71.589 37.546 22.480 1.00 23.60 220 ALA A N 1
ATOM 1586 C CA . ALA A 1 220 ? 71.358 36.783 23.701 1.00 23.67 220 ALA A CA 1
ATOM 1587 C C . ALA A 1 220 ? 72.352 35.619 23.768 1.00 23.75 220 ALA A C 1
ATOM 1588 O O . ALA A 1 220 ? 72.915 35.361 24.830 1.00 24.13 220 ALA A O 1
ATOM 1590 N N . MET A 1 221 ? 72.582 34.951 22.637 1.00 24.08 221 MET A N 1
ATOM 1591 C CA . MET A 1 221 ? 73.541 33.831 22.574 1.00 24.61 221 MET A CA 1
ATOM 1592 C C . MET A 1 221 ? 74.927 34.299 23.016 1.00 23.93 221 MET A C 1
ATOM 1593 O O . MET A 1 221 ? 75.571 33.674 23.864 1.00 23.32 221 MET A O 1
ATOM 1598 N N . ALA A 1 222 ? 75.352 35.433 22.475 1.00 22.93 222 ALA A N 1
ATOM 1599 C CA . ALA A 1 222 ? 76.687 35.970 22.754 1.00 23.30 222 ALA A CA 1
ATOM 1600 C C . ALA A 1 222 ? 76.799 36.438 24.202 1.00 22.66 222 ALA A C 1
ATOM 1601 O O . ALA A 1 222 ? 77.779 36.112 24.889 1.00 21.90 222 ALA A O 1
ATOM 1603 N N . ALA A 1 223 ? 75.802 37.200 24.672 1.00 22.65 223 ALA A N 1
ATOM 1604 C CA . ALA A 1 223 ? 75.780 37.675 26.058 1.00 22.90 223 ALA A CA 1
ATOM 1605 C C . ALA A 1 223 ? 75.776 36.512 27.042 1.00 22.77 223 ALA A C 1
ATOM 1606 O O . ALA A 1 223 ? 76.420 36.577 28.085 1.00 23.87 223 ALA A O 1
ATOM 1608 N N . SER A 1 224 ? 75.050 35.450 26.714 1.00 22.82 224 SER A N 1
ATOM 1609 C CA . SER A 1 224 ? 75.027 34.254 27.551 1.00 22.59 224 SER A CA 1
ATOM 1610 C C . SER A 1 224 ? 76.408 33.581 27.616 1.00 22.28 224 SER A C 1
ATOM 1611 O O . SER A 1 224 ? 76.799 33.073 28.659 1.00 22.53 224 SER A O 1
ATOM 1614 N N . ARG A 1 225 ? 77.131 33.574 26.504 1.00 21.93 225 ARG A N 1
ATOM 1615 C CA . ARG A 1 225 ? 78.485 33.011 26.444 1.00 21.85 225 ARG A CA 1
ATOM 1616 C C . ARG A 1 225 ? 79.516 33.919 27.119 1.00 21.80 225 ARG A C 1
ATOM 1617 O O . ARG A 1 225 ? 80.521 33.455 27.653 1.00 21.54 225 ARG A O 1
ATOM 1625 N N . GLY A 1 226 ? 79.277 35.220 27.078 1.00 21.67 226 GLY A N 1
ATOM 1626 C CA . GLY A 1 226 ? 80.275 36.196 27.472 1.00 22.09 226 GLY A CA 1
ATOM 1627 C C . GLY A 1 226 ? 81.228 36.559 26.349 1.00 21.87 226 GLY A C 1
ATOM 1628 O O . GLY A 1 226 ? 82.304 37.080 26.610 1.00 22.99 226 GLY A O 1
ATOM 1629 N N . CYS A 1 227 ? 80.862 36.246 25.105 1.00 21.69 227 CYS A N 1
ATOM 1630 C CA . CYS A 1 227 ? 81.650 36.646 23.945 1.00 21.44 227 CYS A CA 1
ATOM 1631 C C . CYS A 1 227 ? 81.007 37.870 23.288 1.00 21.79 227 CYS A C 1
ATOM 1632 O O . CYS A 1 227 ? 79.819 38.158 23.513 1.00 21.78 227 CYS A O 1
ATOM 1635 N N . VAL A 1 228 ? 81.800 38.574 22.488 1.00 21.63 228 VAL A N 1
ATOM 1636 C CA . VAL A 1 228 ? 81.319 39.761 21.776 1.00 21.53 228 VAL A CA 1
ATOM 1637 C C . VAL A 1 228 ? 81.340 39.486 20.271 1.00 21.21 228 VAL A C 1
ATOM 1638 O O . VAL A 1 228 ? 82.313 38.955 19.723 1.00 21.25 228 VAL A O 1
ATOM 1642 N N . VAL A 1 229 ? 80.229 39.817 19.625 1.00 20.95 229 VAL A N 1
ATOM 1643 C CA . VAL A 1 229 ? 80.089 39.684 18.186 1.00 21.09 229 VAL A CA 1
ATOM 1644 C C . VAL A 1 229 ? 79.952 41.098 17.656 1.00 21.28 229 VAL A C 1
ATOM 1645 O O . VAL A 1 229 ? 78.992 41.800 17.985 1.00 22.20 229 VAL A O 1
ATOM 1649 N N . ILE A 1 230 ? 80.917 41.501 16.842 1.00 21.82 230 ILE A N 1
ATOM 1650 C CA . ILE A 1 230 ? 81.021 42.862 16.335 1.00 22.46 230 ILE A CA 1
ATOM 1651 C C . ILE A 1 230 ? 80.714 42.816 14.848 1.00 22.72 230 ILE A C 1
ATOM 1652 O O . ILE A 1 230 ? 81.538 42.368 14.065 1.00 22.50 230 ILE A O 1
ATOM 1657 N N . ALA A 1 231 ? 79.542 43.324 14.466 1.00 23.50 231 ALA A N 1
ATOM 1658 C CA . ALA A 1 231 ? 78.997 43.122 13.122 1.00 24.30 231 ALA A CA 1
ATOM 1659 C C . ALA A 1 231 ? 78.814 44.458 12.388 1.00 24.87 231 ALA A C 1
ATOM 1660 O O . ALA A 1 231 ? 78.208 45.367 12.940 1.00 24.29 231 ALA A O 1
ATOM 1662 N N . SER A 1 232 ? 79.310 44.564 11.154 1.00 26.39 232 SER A N 1
ATOM 1663 C CA . SER A 1 232 ? 79.077 45.764 10.345 1.00 27.96 232 SER A CA 1
ATOM 1664 C C . SER A 1 232 ? 77.742 45.685 9.619 1.00 29.07 232 SER A C 1
ATOM 1665 O O . SER A 1 232 ? 77.315 44.609 9.195 1.00 28.90 232 SER A O 1
ATOM 1668 N N . LEU A 1 233 ? 77.103 46.838 9.488 1.00 31.04 233 LEU A N 1
ATOM 1669 C CA . LEU A 1 233 ? 75.865 46.981 8.739 1.00 32.53 233 LEU A CA 1
ATOM 1670 C C . LEU A 1 233 ? 75.844 48.334 8.020 1.00 34.04 233 LEU A C 1
ATOM 1671 O O . LEU A 1 233 ? 75.697 49.366 8.660 1.00 34.10 233 LEU A O 1
ATOM 1676 N N . ASN A 1 234 ? 75.985 48.327 6.695 1.00 36.36 234 ASN A N 1
ATOM 1677 C CA . ASN A 1 234 ? 75.776 49.545 5.896 1.00 37.96 234 ASN A CA 1
ATOM 1678 C C . ASN A 1 234 ? 74.283 49.749 5.675 1.00 40.87 234 ASN A C 1
ATOM 1679 O O . ASN A 1 234 ? 73.550 48.789 5.461 1.00 41.10 234 ASN A O 1
ATOM 1684 N N . PRO A 1 235 ? 73.813 50.997 5.746 1.00 44.17 235 PRO A N 1
ATOM 1685 C CA . PRO A 1 235 ? 72.540 51.220 5.093 1.00 46.74 235 PRO A CA 1
ATOM 1686 C C . PRO A 1 235 ? 72.803 51.125 3.590 1.00 48.07 235 PRO A C 1
ATOM 1687 O O . PRO A 1 235 ? 73.632 51.866 3.060 1.00 48.47 235 PRO A O 1
ATOM 1691 N N . THR A 1 236 ? 72.172 50.158 2.935 1.00 50.21 236 THR A N 1
ATOM 1692 C CA . THR A 1 236 ? 72.247 50.040 1.482 1.00 51.60 236 THR A CA 1
ATOM 1693 C C . THR A 1 236 ? 71.480 51.204 0.888 1.00 53.02 236 THR A C 1
ATOM 1694 O O . THR A 1 236 ? 71.800 51.696 -0.194 1.00 53.69 236 THR A O 1
ATOM 1698 N N . SER A 1 237 ? 70.466 51.639 1.631 1.00 54.27 237 SER A N 1
ATOM 1699 C CA . SER A 1 237 ? 69.629 52.755 1.251 1.00 55.10 237 SER A CA 1
ATOM 1700 C C . SER A 1 237 ? 70.445 54.030 1.275 1.00 55.96 237 SER A C 1
ATOM 1701 O O . SER A 1 237 ? 71.646 54.002 1.533 1.00 56.32 237 SER A O 1
ATOM 1704 N N . ASN A 1 238 ? 69.790 55.152 1.003 1.00 56.78 238 ASN A N 1
ATOM 1705 C CA . ASN A 1 238 ? 70.471 56.437 0.969 1.00 57.15 238 ASN A CA 1
ATOM 1706 C C . ASN A 1 238 ? 71.209 56.740 2.275 1.00 57.49 238 ASN A C 1
ATOM 1707 O O . ASN A 1 238 ? 71.175 55.956 3.235 1.00 57.59 238 ASN A O 1
ATOM 1712 N N . ASP A 1 239 ? 71.896 57.876 2.286 1.00 57.68 239 ASP A N 1
ATOM 1713 C CA . ASP A 1 239 ? 72.322 58.515 3.521 1.00 57.72 239 ASP A CA 1
ATOM 1714 C C . ASP A 1 239 ? 71.223 59.503 3.892 1.00 57.84 239 ASP A C 1
ATOM 1715 O O . ASP A 1 239 ? 71.479 60.686 4.121 1.00 58.25 239 ASP A O 1
ATOM 1720 N N . ASP A 1 240 ? 69.996 58.986 3.959 1.00 57.76 240 ASP A N 1
ATOM 1721 C CA . ASP A 1 240 ? 68.786 59.796 4.052 1.00 57.48 240 ASP A CA 1
ATOM 1722 C C . ASP A 1 240 ? 68.252 59.843 5.488 1.00 57.18 240 ASP A C 1
ATOM 1723 O O . ASP A 1 240 ? 68.485 60.809 6.223 1.00 57.23 240 ASP A O 1
ATOM 1728 N N . LYS A 1 241 ? 67.558 58.779 5.875 1.00 56.76 241 LYS A N 1
ATOM 1729 C CA . LYS A 1 241 ? 66.758 58.722 7.115 1.00 56.39 241 LYS A CA 1
ATOM 1730 C C . LYS A 1 241 ? 66.003 57.382 7.218 1.00 55.18 241 LYS A C 1
ATOM 1731 O O . LYS A 1 241 ? 65.285 57.117 8.188 1.00 55.23 241 LYS A O 1
ATOM 1737 N N . ILE A 1 242 ? 66.157 56.555 6.188 1.00 53.76 242 ILE A N 1
ATOM 1738 C CA . ILE A 1 242 ? 66.160 55.110 6.349 1.00 52.66 242 ILE A CA 1
ATOM 1739 C C . ILE A 1 242 ? 67.336 54.729 7.275 1.00 51.99 242 ILE A C 1
ATOM 1740 O O . ILE A 1 242 ? 67.324 53.662 7.890 1.00 51.64 242 ILE A O 1
ATOM 1745 N N . VAL A 1 243 ? 68.346 55.603 7.350 1.00 50.96 243 VAL A N 1
ATOM 1746 C CA . VAL A 1 243 ? 69.418 55.510 8.353 1.00 50.43 243 VAL A CA 1
ATOM 1747 C C . VAL A 1 243 ? 68.863 55.397 9.774 1.00 49.65 243 VAL A C 1
ATOM 1748 O O . VAL A 1 243 ? 69.290 54.546 10.551 1.00 49.43 243 VAL A O 1
ATOM 1752 N N . GLU A 1 244 ? 67.916 56.266 10.106 1.00 48.85 244 GLU A N 1
ATOM 1753 C CA . GLU A 1 244 ? 67.295 56.259 11.427 1.00 48.09 244 GLU A CA 1
ATOM 1754 C C . GLU A 1 244 ? 66.561 54.938 11.689 1.00 47.09 244 GLU A C 1
ATOM 1755 O O . GLU A 1 244 ? 66.630 54.400 12.792 1.00 46.94 244 GLU A O 1
ATOM 1761 N N . LEU A 1 245 ? 65.878 54.421 10.669 1.00 45.89 245 LEU A N 1
ATOM 1762 C CA . LEU A 1 245 ? 65.220 53.115 10.750 1.00 44.90 245 LEU A CA 1
ATOM 1763 C C . LEU A 1 245 ? 66.221 51.979 10.987 1.00 43.99 245 LEU A C 1
ATOM 1764 O O . LEU A 1 245 ? 65.974 51.079 11.795 1.00 43.63 245 LEU A O 1
ATOM 1769 N N . VAL A 1 246 ? 67.347 52.024 10.283 1.00 42.62 246 VAL A N 1
ATOM 1770 C CA . VAL A 1 246 ? 68.411 51.044 10.491 1.00 42.05 246 VAL A CA 1
ATOM 1771 C C . VAL A 1 246 ? 69.008 51.139 11.909 1.00 41.11 246 VAL A C 1
ATOM 1772 O O . VAL A 1 246 ? 69.240 50.108 12.543 1.00 40.71 246 VAL A O 1
ATOM 1776 N N . LYS A 1 247 ? 69.252 52.358 12.397 1.00 40.41 247 LYS A N 1
ATOM 1777 C CA . LYS A 1 247 ? 69.767 52.560 13.766 1.00 40.38 247 LYS A CA 1
ATOM 1778 C C . LYS A 1 247 ? 68.789 51.981 14.794 1.00 39.63 247 LYS A C 1
ATOM 1779 O O . LYS A 1 247 ? 69.196 51.282 15.715 1.00 38.89 247 LYS A O 1
ATOM 1785 N N . GLU A 1 248 ? 67.502 52.290 14.621 1.00 38.87 248 GLU A N 1
ATOM 1786 C CA . GLU A 1 248 ? 66.441 51.797 15.509 1.00 38.49 248 GLU A CA 1
ATOM 1787 C C . GLU A 1 248 ? 66.375 50.276 15.595 1.00 37.35 248 GLU A C 1
ATOM 1788 O O . GLU A 1 248 ? 66.391 49.715 16.695 1.00 37.54 248 GLU A O 1
ATOM 1794 N N . ALA A 1 249 ? 66.286 49.622 14.439 1.00 35.97 249 ALA A N 1
ATOM 1795 C CA . ALA A 1 249 ? 66.277 48.164 14.363 1.00 35.31 249 ALA A CA 1
ATOM 1796 C C . ALA A 1 249 ? 67.544 47.582 14.993 1.00 34.37 249 ALA A C 1
ATOM 1797 O O . ALA A 1 249 ? 67.491 46.600 15.732 1.00 34.03 249 ALA A O 1
ATOM 1799 N N . SER A 1 250 ? 68.683 48.195 14.689 1.00 33.38 250 SER A N 1
ATOM 1800 C CA . SER A 1 250 ? 69.973 47.735 15.223 1.00 32.98 250 SER A CA 1
ATOM 1801 C C . SER A 1 250 ? 70.046 47.887 16.739 1.00 32.71 250 SER A C 1
ATOM 1802 O O . SER A 1 250 ? 70.400 46.932 17.451 1.00 32.15 250 SER A O 1
ATOM 1805 N N . ARG A 1 251 ? 69.709 49.082 17.221 1.00 32.77 251 ARG A N 1
ATOM 1806 C CA . ARG A 1 251 ? 69.743 49.384 18.646 1.00 33.39 251 ARG A CA 1
ATOM 1807 C C . ARG A 1 251 ? 68.909 48.368 19.410 1.00 33.09 251 ARG A C 1
ATOM 1808 O O . ARG A 1 251 ? 69.351 47.831 20.428 1.00 32.94 251 ARG A O 1
ATOM 1816 N N . ALA A 1 252 ? 67.702 48.114 18.904 1.00 32.94 252 ALA A N 1
ATOM 1817 C CA . ALA A 1 252 ? 66.759 47.193 19.538 1.00 32.52 252 ALA A CA 1
ATOM 1818 C C . ALA A 1 252 ? 67.290 45.776 19.677 1.00 32.35 252 ALA A C 1
ATOM 1819 O O . ALA A 1 252 ? 67.020 45.125 20.686 1.00 32.70 252 ALA A O 1
ATOM 1821 N N . ASN A 1 253 ? 68.031 45.300 18.674 1.00 31.22 253 ASN A N 1
ATOM 1822 C CA . ASN A 1 253 ? 68.487 43.910 18.633 1.00 30.98 253 ASN A CA 1
ATOM 1823 C C . ASN A 1 253 ? 69.966 43.710 18.921 1.00 30.07 253 ASN A C 1
ATOM 1824 O O . ASN A 1 253 ? 70.517 42.629 18.686 1.00 31.06 253 ASN A O 1
ATOM 1829 N N . SER A 1 254 ? 70.594 44.720 19.500 1.00 28.65 254 SER A N 1
ATOM 1830 C CA . SER A 1 254 ? 71.978 44.589 19.905 1.00 27.61 254 SER A CA 1
ATOM 1831 C C . SER A 1 254 ? 72.172 45.028 21.354 1.00 26.40 254 SER A C 1
ATOM 1832 O O . SER A 1 254 ? 71.358 45.762 21.930 1.00 24.68 254 SER A O 1
ATOM 1835 N N . THR A 1 255 ? 73.249 44.523 21.937 1.00 25.11 255 THR A N 1
ATOM 1836 C CA . THR A 1 255 ? 73.648 44.859 23.295 1.00 25.45 255 THR A CA 1
ATOM 1837 C C . THR A 1 255 ? 74.359 46.216 23.321 1.00 24.98 255 THR A C 1
ATOM 1838 O O . THR A 1 255 ? 74.152 47.017 24.235 1.00 25.32 255 THR A O 1
ATOM 1842 N N . SER A 1 256 ? 75.188 46.470 22.309 1.00 24.99 256 SER A N 1
ATOM 1843 C CA . SER A 1 256 ? 75.816 47.777 22.100 1.00 25.28 256 SER A CA 1
ATOM 1844 C C . SER A 1 256 ? 75.674 48.235 20.650 1.00 25.49 256 SER A C 1
ATOM 1845 O O . SER A 1 256 ? 75.623 47.430 19.729 1.00 23.80 256 SER A O 1
ATOM 1848 N N . LEU A 1 257 ? 75.647 49.546 20.456 1.00 26.00 257 LEU A N 1
ATOM 1849 C CA . LEU A 1 257 ? 75.544 50.130 19.133 1.00 27.10 257 LEU A CA 1
ATOM 1850 C C . LEU A 1 257 ? 76.730 51.067 18.952 1.00 27.41 257 LEU A C 1
ATOM 1851 O O . LEU A 1 257 ? 77.058 51.838 19.856 1.00 27.40 257 LEU A O 1
ATOM 1856 N N . VAL A 1 258 ? 77.383 50.968 17.801 1.00 27.50 258 VAL A N 1
ATOM 1857 C CA . VAL A 1 258 ? 78.431 51.897 17.420 1.00 27.89 258 VAL A CA 1
ATOM 1858 C C . VAL A 1 258 ? 77.993 52.569 16.136 1.00 28.35 258 VAL A C 1
ATOM 1859 O O . VAL A 1 258 ? 77.693 51.898 15.161 1.00 27.60 258 VAL A O 1
ATOM 1863 N N . ILE A 1 259 ? 77.948 53.899 16.131 1.00 28.92 259 ILE A N 1
ATOM 1864 C CA . ILE A 1 259 ? 77.404 54.628 14.991 1.00 29.68 259 ILE A CA 1
ATOM 1865 C C . ILE A 1 259 ? 78.366 55.723 14.554 1.00 29.79 259 ILE A C 1
ATOM 1866 O O . ILE A 1 259 ? 79.009 56.344 15.394 1.00 29.25 259 ILE A O 1
ATOM 1871 N N . SER A 1 260 ? 78.480 55.910 13.242 1.00 30.20 260 SER A N 1
ATOM 1872 C CA . SER A 1 260 ? 79.301 56.968 12.655 1.00 31.52 260 SER A CA 1
ATOM 1873 C C . SER A 1 260 ? 78.691 58.323 12.984 1.00 32.04 260 SER A C 1
ATOM 1874 O O . SER A 1 260 ? 77.513 58.425 13.329 1.00 31.50 260 SER A O 1
ATOM 1877 N N . THR A 1 261 ? 79.504 59.364 12.884 1.00 33.45 261 THR A N 1
ATOM 1878 C CA . THR A 1 261 ? 79.051 60.710 13.208 1.00 34.56 261 THR A CA 1
ATOM 1879 C C . THR A 1 261 ? 79.398 61.704 12.110 1.00 35.46 261 THR A C 1
ATOM 1880 O O . THR A 1 261 ? 80.048 61.370 11.111 1.00 36.26 261 THR A O 1
ATOM 1884 N N . ASP A 1 262 ? 78.925 62.927 12.344 1.00 36.86 262 ASP A N 1
ATOM 1885 C CA . ASP A 1 262 ? 79.272 64.145 11.613 1.00 37.25 262 ASP A CA 1
ATOM 1886 C C . ASP A 1 262 ? 80.775 64.353 11.410 1.00 37.45 262 ASP A C 1
ATOM 1887 O O . ASP A 1 262 ? 81.195 64.976 10.427 1.00 37.95 262 ASP A O 1
ATOM 1892 N N . VAL A 1 263 ? 81.579 63.869 12.361 1.00 36.70 263 VAL A N 1
ATOM 1893 C CA . VAL A 1 263 ? 83.006 64.184 12.421 1.00 35.98 263 VAL A CA 1
ATOM 1894 C C . VAL A 1 263 ? 83.883 63.036 11.913 1.00 35.95 263 VAL A C 1
ATOM 1895 O O . VAL A 1 263 ? 83.741 61.889 12.356 1.00 35.49 263 VAL A O 1
ATOM 1899 N N . ASP A 1 264 ? 84.792 63.376 10.994 1.00 35.55 264 ASP A N 1
ATOM 1900 C CA . ASP A 1 264 ? 85.772 62.446 10.408 1.00 35.37 264 ASP A CA 1
ATOM 1901 C C . ASP A 1 264 ? 86.458 61.573 11.446 1.00 34.34 264 ASP A C 1
ATOM 1902 O O . ASP A 1 264 ? 87.138 62.084 12.341 1.00 34.25 264 ASP A O 1
ATOM 1907 N N . GLY A 1 265 ? 86.280 60.259 11.314 1.00 33.47 265 GLY A N 1
ATOM 1908 C CA . GLY A 1 265 ? 86.952 59.282 12.166 1.00 32.35 265 GLY A CA 1
ATOM 1909 C C . GLY A 1 265 ? 86.343 59.047 13.536 1.00 31.41 265 GLY A C 1
ATOM 1910 O O . GLY A 1 265 ? 86.827 58.195 14.284 1.00 31.00 265 GLY A O 1
ATOM 1911 N N . GLU A 1 266 ? 85.275 59.773 13.864 1.00 30.61 266 GLU A N 1
ATOM 1912 C CA . GLU A 1 266 ? 84.656 59.676 15.179 1.00 30.10 266 GLU A CA 1
ATOM 1913 C C . GLU A 1 266 ? 83.429 58.775 15.160 1.00 29.51 266 GLU A C 1
ATOM 1914 O O . GLU A 1 266 ? 82.623 58.818 14.235 1.00 29.29 266 GLU A O 1
ATOM 1920 N N . TRP A 1 267 ? 83.292 57.981 16.210 1.00 28.55 267 TRP A N 1
ATOM 1921 C CA . TRP A 1 267 ? 82.189 57.044 16.351 1.00 28.80 267 TRP A CA 1
ATOM 1922 C C . TRP A 1 267 ? 81.642 57.175 17.755 1.00 28.54 267 TRP A C 1
ATOM 1923 O O . TRP A 1 267 ? 82.370 57.534 18.671 1.00 28.81 267 TRP A O 1
ATOM 1934 N N . GLN A 1 268 ? 80.356 56.912 17.923 1.00 29.40 268 GLN A N 1
ATOM 1935 C CA . GLN A 1 268 ? 79.746 56.948 19.240 1.00 29.66 268 GLN A CA 1
ATOM 1936 C C . GLN A 1 268 ? 79.335 55.535 19.631 1.00 29.21 268 GLN A C 1
ATOM 1937 O O . GLN A 1 268 ? 78.721 54.824 18.837 1.00 27.95 268 GLN A O 1
ATOM 1943 N N . VAL A 1 269 ? 79.672 55.148 20.860 1.00 28.76 269 VAL A N 1
ATOM 1944 C CA . VAL A 1 269 ? 79.395 53.807 21.357 1.00 28.48 269 VAL A CA 1
ATOM 1945 C C . VAL A 1 269 ? 78.315 53.929 22.414 1.00 28.74 269 VAL A C 1
ATOM 1946 O O . VAL A 1 269 ? 78.466 54.696 23.372 1.00 29.03 269 VAL A O 1
ATOM 1950 N N . LEU A 1 270 ? 77.238 53.172 22.230 1.00 28.40 270 LEU A N 1
ATOM 1951 C CA . LEU A 1 270 ? 76.090 53.186 23.117 1.00 28.70 270 LEU A CA 1
ATOM 1952 C C . LEU A 1 270 ? 75.943 51.774 23.698 1.00 28.26 270 LEU A C 1
ATOM 1953 O O . LEU A 1 270 ? 75.684 50.843 22.953 1.00 27.50 270 LEU A O 1
ATOM 1958 N N . THR A 1 271 ? 76.129 51.626 25.012 1.00 27.77 271 THR A N 1
ATOM 1959 C CA . THR A 1 271 ? 76.192 50.302 25.663 1.00 27.72 271 THR A CA 1
ATOM 1960 C C . THR A 1 271 ? 75.037 50.068 26.635 1.00 27.52 271 THR A C 1
ATOM 1961 O O . THR A 1 271 ? 74.804 50.879 27.539 1.00 26.91 271 THR A O 1
ATOM 1965 N N . ARG A 1 272 ? 74.325 48.958 26.449 1.00 27.16 272 ARG A N 1
ATOM 1966 C CA . ARG A 1 272 ? 73.342 48.485 27.419 1.00 27.96 272 ARG A CA 1
ATOM 1967 C C . ARG A 1 272 ? 74.103 47.644 28.436 1.00 28.02 272 ARG A C 1
ATOM 1968 O O . ARG A 1 272 ? 74.640 46.582 28.097 1.00 28.67 272 ARG A O 1
ATOM 1976 N N . THR A 1 273 ? 74.175 48.140 29.666 1.00 27.31 273 THR A N 1
ATOM 1977 C CA . THR A 1 273 ? 75.034 47.555 30.692 1.00 26.83 273 THR A CA 1
ATOM 1978 C C . THR A 1 273 ? 74.359 46.414 31.433 1.00 26.66 273 THR A C 1
ATOM 1979 O O . THR A 1 273 ? 74.996 45.716 32.214 1.00 27.18 273 THR A O 1
ATOM 1983 N N . GLY A 1 274 ? 73.064 46.250 31.204 1.00 26.39 274 GLY A N 1
ATOM 1984 C CA . GLY A 1 274 ? 72.333 45.116 31.734 1.00 26.86 274 GLY A CA 1
ATOM 1985 C C . GLY A 1 274 ? 70.847 45.381 31.735 1.00 27.14 274 GLY A C 1
ATOM 1986 O O . GLY A 1 274 ? 70.395 46.468 31.385 1.00 26.74 274 GLY A O 1
ATOM 1987 N N . GLU A 1 275 ? 70.097 44.381 32.160 1.00 27.08 275 GLU A N 1
ATOM 1988 C CA . GLU A 1 275 ? 68.652 44.467 32.219 1.00 27.81 275 GLU A CA 1
ATOM 1989 C C . GLU A 1 275 ? 68.187 45.594 33.144 1.00 28.07 275 GLU A C 1
ATOM 1990 O O . GLU A 1 275 ? 68.472 45.592 34.352 1.00 28.80 275 GLU A O 1
ATOM 1996 N N . GLY A 1 276 ? 67.478 46.550 32.559 1.00 28.56 276 GLY A N 1
ATOM 1997 C CA . GLY A 1 276 ? 67.004 47.721 33.283 1.00 29.12 276 GLY A CA 1
ATOM 1998 C C . GLY A 1 276 ? 68.077 48.674 33.765 1.00 29.20 276 GLY A C 1
ATOM 1999 O O . GLY A 1 276 ? 67.775 49.615 34.499 1.00 29.18 276 GLY A O 1
ATOM 2000 N N . LEU A 1 277 ? 69.323 48.459 33.353 1.00 29.07 277 LEU A N 1
ATOM 2001 C CA . LEU A 1 277 ? 70.427 49.241 33.885 1.00 29.66 277 LEU A CA 1
ATOM 2002 C C . LEU A 1 277 ? 70.751 50.420 32.970 1.00 30.22 277 LEU A C 1
ATOM 2003 O O . LEU A 1 277 ? 70.237 50.522 31.853 1.00 29.31 277 LEU A O 1
ATOM 2008 N N . GLN A 1 278 ? 71.625 51.284 33.474 1.00 31.28 278 GLN A N 1
ATOM 2009 C CA . GLN A 1 278 ? 72.048 52.492 32.795 1.00 32.32 278 GLN A CA 1
ATOM 2010 C C . GLN A 1 278 ? 72.612 52.173 31.411 1.00 32.30 278 GLN A C 1
ATOM 2011 O O . GLN A 1 278 ? 73.335 51.187 31.221 1.00 32.76 278 GLN A O 1
ATOM 2017 N N . ARG A 1 279 ? 72.249 52.978 30.430 1.00 32.48 279 ARG A N 1
ATOM 2018 C CA . ARG A 1 279 ? 72.903 52.891 29.132 1.00 33.27 279 ARG A CA 1
ATOM 2019 C C . ARG A 1 279 ? 74.003 53.933 29.095 1.00 32.86 279 ARG A C 1
ATOM 2020 O O . ARG A 1 279 ? 73.779 55.087 29.462 1.00 33.18 279 ARG A O 1
ATOM 2028 N N . LEU A 1 280 ? 75.204 53.514 28.702 1.00 31.97 280 LEU A N 1
ATOM 2029 C CA . LEU A 1 280 ? 76.358 54.394 28.689 1.00 31.80 280 LEU A CA 1
ATOM 2030 C C . LEU A 1 280 ? 76.700 54.814 27.274 1.00 31.60 280 LEU A C 1
ATOM 2031 O O . LEU A 1 280 ? 76.423 54.094 26.322 1.00 31.45 280 LEU A O 1
ATOM 2036 N N . THR A 1 281 ? 77.306 55.990 27.150 1.00 30.69 281 THR A N 1
ATOM 2037 C CA . THR A 1 281 ? 77.785 56.466 25.878 1.00 30.64 281 THR A CA 1
ATOM 2038 C C . THR A 1 281 ? 79.221 56.956 26.029 1.00 30.40 281 THR A C 1
ATOM 2039 O O . THR A 1 281 ? 79.581 57.554 27.048 1.00 30.16 281 THR A O 1
ATOM 2043 N N . HIS A 1 282 ? 80.037 56.669 25.022 1.00 29.56 282 HIS A N 1
ATOM 2044 C CA . HIS A 1 282 ? 81.324 57.330 24.866 1.00 29.56 282 HIS A CA 1
ATOM 2045 C C . HIS A 1 282 ? 81.682 57.376 23.395 1.00 29.13 282 HIS A C 1
ATOM 2046 O O . HIS A 1 282 ? 81.058 56.705 22.574 1.00 28.42 282 HIS A O 1
ATOM 2053 N N . THR A 1 283 ? 82.691 58.172 23.074 1.00 29.10 283 THR A N 1
ATOM 2054 C CA . THR A 1 283 ? 83.096 58.389 21.697 1.00 29.52 283 THR A CA 1
ATOM 2055 C C . THR A 1 283 ? 84.454 57.759 21.447 1.00 29.32 283 THR A C 1
ATOM 2056 O O . THR A 1 283 ? 85.277 57.651 22.357 1.00 29.82 283 THR A O 1
ATOM 2060 N N . LEU A 1 284 ? 84.656 57.312 20.216 1.00 29.27 284 LEU A N 1
ATOM 2061 C CA . LEU A 1 284 ? 85.926 56.795 19.755 1.00 29.38 284 LEU A CA 1
ATOM 2062 C C . LEU A 1 284 ? 86.479 57.759 18.721 1.00 29.09 284 LEU A C 1
ATOM 2063 O O . LEU A 1 284 ? 85.754 58.174 17.828 1.00 27.93 284 LEU A O 1
ATOM 2068 N N . GLN A 1 285 ? 87.763 58.089 18.846 1.00 28.80 285 GLN A N 1
ATOM 2069 C CA . GLN A 1 285 ? 88.491 58.811 17.813 1.00 29.16 285 GLN A CA 1
ATOM 2070 C C . GLN A 1 285 ? 89.407 57.817 17.107 1.00 28.80 285 GLN A C 1
ATOM 2071 O O . GLN A 1 285 ? 90.080 57.024 17.765 1.00 29.16 285 GLN A O 1
ATOM 2077 N N . THR A 1 286 ? 89.438 57.854 15.781 1.00 28.76 286 THR A N 1
ATOM 2078 C CA . THR A 1 286 ? 90.232 56.890 15.012 1.00 29.03 286 THR A CA 1
ATOM 2079 C C . THR A 1 286 ? 91.023 57.560 13.889 1.00 29.44 286 THR A C 1
ATOM 2080 O O . THR A 1 286 ? 90.718 58.683 13.491 1.00 29.58 286 THR A O 1
ATOM 2084 N N . SER A 1 287 ? 92.048 56.865 13.401 1.00 29.70 287 SER A N 1
ATOM 2085 C CA . SER A 1 287 ? 92.827 57.316 12.248 1.00 30.15 287 SER A CA 1
ATOM 2086 C C . SER A 1 287 ? 93.387 56.126 11.480 1.00 30.34 287 SER A C 1
ATOM 2087 O O . SER A 1 287 ? 93.580 55.051 12.047 1.00 30.26 287 SER A O 1
ATOM 2090 N N . TYR A 1 288 ? 93.636 56.337 10.190 1.00 30.51 288 TYR A N 1
ATOM 2091 C CA . TYR A 1 288 ? 94.178 55.305 9.307 1.00 31.07 288 TYR A CA 1
ATOM 2092 C C . TYR A 1 288 ? 95.695 55.375 9.218 1.00 31.64 288 TYR A C 1
ATOM 2093 O O . TYR A 1 288 ? 96.275 56.467 9.215 1.00 31.34 288 TYR A O 1
ATOM 2102 N N . GLY A 1 289 ? 96.323 54.204 9.151 1.00 31.72 289 GLY A N 1
ATOM 2103 C CA . GLY A 1 289 ? 97.731 54.084 8.785 1.00 32.45 289 GLY A CA 1
ATOM 2104 C C . GLY A 1 289 ? 97.830 53.499 7.387 1.00 33.01 289 GLY A C 1
ATOM 2105 O O . GLY A 1 289 ? 96.930 53.681 6.570 1.00 33.69 289 GLY A O 1
ATOM 2106 N N . GLU A 1 290 ? 98.914 52.783 7.110 1.00 33.15 290 GLU A N 1
ATOM 2107 C CA . GLU A 1 290 ? 99.097 52.156 5.796 1.00 33.51 290 GLU A CA 1
ATOM 2108 C C . GLU A 1 290 ? 98.061 51.061 5.545 1.00 32.52 290 GLU A C 1
ATOM 2109 O O . GLU A 1 290 ? 97.617 50.404 6.477 1.00 32.69 290 GLU A O 1
ATOM 2115 N N . HIS A 1 291 ? 97.696 50.882 4.277 1.00 31.64 291 HIS A N 1
ATOM 2116 C CA . HIS A 1 291 ? 96.774 49.833 3.843 1.00 31.18 291 HIS A CA 1
ATOM 2117 C C . HIS A 1 291 ? 95.436 49.872 4.581 1.00 30.41 291 HIS A C 1
ATOM 2118 O O . HIS A 1 291 ? 94.833 48.835 4.817 1.00 29.88 291 HIS A O 1
ATOM 2125 N N . SER A 1 292 ? 94.988 51.085 4.910 1.00 29.72 292 SER A N 1
ATOM 2126 C CA . SER A 1 292 ? 93.694 51.333 5.536 1.00 29.90 292 SER A CA 1
ATOM 2127 C C . SER A 1 292 ? 93.508 50.660 6.900 1.00 29.25 292 SER A C 1
ATOM 2128 O O . SER A 1 292 ? 92.375 50.459 7.336 1.00 29.58 292 SER A O 1
ATOM 2131 N N . VAL A 1 293 ? 94.616 50.343 7.582 1.00 28.71 293 VAL A N 1
ATOM 2132 C CA . VAL A 1 293 ? 94.555 49.820 8.940 1.00 28.33 293 VAL A CA 1
ATOM 2133 C C . VAL A 1 293 ? 94.179 50.942 9.894 1.00 28.12 293 VAL A C 1
ATOM 2134 O O . VAL A 1 293 ? 94.872 51.970 9.972 1.00 28.59 293 VAL A O 1
ATOM 2138 N N . LEU A 1 294 ? 93.078 50.747 10.614 1.00 27.57 294 LEU A N 1
ATOM 2139 C CA . LEU A 1 294 ? 92.538 51.770 11.498 1.00 28.02 294 LEU A CA 1
ATOM 2140 C C . LEU A 1 294 ? 93.054 51.568 12.920 1.00 28.17 294 LEU A C 1
ATOM 2141 O O . LEU A 1 294 ? 93.102 50.437 13.416 1.00 28.02 294 LEU A O 1
ATOM 2146 N N . THR A 1 295 ? 93.430 52.668 13.563 1.00 29.02 295 THR A N 1
ATOM 2147 C CA . THR A 1 295 ? 93.796 52.673 14.982 1.00 29.84 295 THR A CA 1
ATOM 2148 C C . THR A 1 295 ? 92.775 53.471 15.773 1.00 30.53 295 THR A C 1
ATOM 2149 O O . THR A 1 295 ? 92.381 54.561 15.362 1.00 29.94 295 THR A O 1
ATOM 2153 N N . ILE A 1 296 ? 92.343 52.913 16.899 1.00 31.19 296 ILE A N 1
ATOM 2154 C CA . ILE A 1 296 ? 91.492 53.622 17.840 1.00 32.76 296 ILE A CA 1
ATOM 2155 C C . ILE A 1 296 ? 92.387 54.314 18.854 1.00 34.15 296 ILE A C 1
ATOM 2156 O O . ILE A 1 296 ? 93.151 53.652 19.559 1.00 34.19 296 ILE A O 1
ATOM 2161 N N . HIS A 1 297 ? 92.282 55.637 18.929 1.00 36.18 297 HIS A N 1
ATOM 2162 C CA . HIS A 1 297 ? 93.113 56.415 19.846 1.00 38.10 297 HIS A CA 1
ATOM 2163 C C . HIS A 1 297 ? 92.597 56.232 21.265 1.00 39.40 297 HIS A C 1
ATOM 2164 O O . HIS A 1 297 ? 91.406 56.022 21.488 1.00 39.67 297 HIS A O 1
ATOM 2171 N N . THR A 1 298 ? 93.507 56.258 22.224 1.00 41.64 298 THR A N 1
ATOM 2172 C CA . THR A 1 298 ? 93.129 56.107 23.621 1.00 43.08 298 THR A CA 1
ATOM 2173 C C . THR A 1 298 ? 93.656 57.235 24.495 1.00 44.59 298 THR A C 1
ATOM 2174 O O . THR A 1 298 ? 92.923 57.774 25.326 1.00 45.13 298 THR A O 1
ATOM 2178 N N . SER A 1 299 ? 94.921 57.590 24.294 1.00 46.01 299 SER A N 1
ATOM 2179 C CA . SER A 1 299 ? 95.627 58.491 25.200 1.00 46.69 299 SER A CA 1
ATOM 2180 C C . SER A 1 299 ? 95.602 59.919 24.660 1.00 47.62 299 SER A C 1
ATOM 2181 O O . SER A 1 299 ? 95.074 60.831 25.310 1.00 48.33 299 SER A O 1
ATOM 2184 N N . LYS A 1 300 ? 96.093 60.192 23.558 1.00 48.39 300 LYS A N 1
ATOM 2185 N N . MET B 1 1 ? 30.866 29.925 26.530 1.00 31.84 1 MET B N 1
ATOM 2186 C CA . MET B 1 1 ? 29.578 29.569 25.878 1.00 32.75 1 MET B CA 1
ATOM 2187 C C . MET B 1 1 ? 28.759 30.831 25.607 1.00 31.20 1 MET B C 1
ATOM 2188 O O . MET B 1 1 ? 29.242 31.935 25.848 1.00 30.64 1 MET B O 1
ATOM 2193 N N . ILE B 1 2 ? 27.552 30.681 25.065 1.00 30.31 2 ILE B N 1
ATOM 2194 C CA . ILE B 1 2 ? 26.656 31.836 24.910 1.00 29.86 2 ILE B CA 1
ATOM 2195 C C . ILE B 1 2 ? 25.796 31.966 26.155 1.00 29.20 2 ILE B C 1
ATOM 2196 O O . ILE B 1 2 ? 25.562 30.979 26.877 1.00 28.47 2 ILE B O 1
ATOM 2201 N N . HIS B 1 3 ? 25.361 33.193 26.423 1.00 27.94 3 HIS B N 1
ATOM 2202 C CA . HIS B 1 3 ? 24.544 33.480 27.590 1.00 27.74 3 HIS B CA 1
ATOM 2203 C C . HIS B 1 3 ? 23.347 34.319 27.201 1.00 27.37 3 HIS B C 1
ATOM 2204 O O . HIS B 1 3 ? 23.468 35.225 26.371 1.00 26.27 3 HIS B O 1
ATOM 2211 N N . LEU B 1 4 ? 22.200 34.008 27.808 1.00 26.66 4 LEU B N 1
ATOM 2212 C CA . LEU B 1 4 ? 20.944 34.702 27.524 1.00 27.21 4 LEU B CA 1
ATOM 2213 C C . LEU B 1 4 ? 20.668 35.694 28.636 1.00 27.14 4 LEU B C 1
ATOM 2214 O O . LEU B 1 4 ? 20.919 35.394 29.812 1.00 26.93 4 LEU B O 1
ATOM 2219 N N . TYR B 1 5 ? 20.167 36.874 28.269 1.00 26.49 5 TYR B N 1
ATOM 2220 C CA . TYR B 1 5 ? 19.797 37.901 29.228 1.00 26.65 5 TYR B CA 1
ATOM 2221 C C . TYR B 1 5 ? 18.451 38.541 28.905 1.00 26.78 5 TYR B C 1
ATOM 2222 O O . TYR B 1 5 ? 18.043 38.617 27.746 1.00 26.97 5 TYR B O 1
ATOM 2231 N N . ASP B 1 6 ? 17.770 38.982 29.958 1.00 27.33 6 ASP B N 1
ATOM 2232 C CA . ASP B 1 6 ? 16.755 40.021 29.855 1.00 27.44 6 ASP B CA 1
ATOM 2233 C C . ASP B 1 6 ? 17.235 41.213 30.671 1.00 27.07 6 ASP B C 1
ATOM 2234 O O . ASP B 1 6 ? 18.349 41.191 31.184 1.00 26.28 6 ASP B O 1
ATOM 2239 N N . ALA B 1 7 ? 16.429 42.271 30.771 1.00 27.26 7 ALA B N 1
ATOM 2240 C CA . ALA B 1 7 ? 16.851 43.457 31.512 1.00 27.42 7 ALA B CA 1
ATOM 2241 C C . ALA B 1 7 ? 17.281 43.128 32.942 1.00 27.54 7 ALA B C 1
ATOM 2242 O O . ALA B 1 7 ? 18.303 43.614 33.416 1.00 27.27 7 ALA B O 1
ATOM 2244 N N . LYS B 1 8 ? 16.505 42.293 33.620 1.00 28.19 8 LYS B N 1
ATOM 2245 C CA . LYS B 1 8 ? 16.782 41.969 35.018 1.00 28.76 8 LYS B CA 1
ATOM 2246 C C . LYS B 1 8 ? 18.078 41.175 35.197 1.00 27.95 8 LYS B C 1
ATOM 2247 O O . LYS B 1 8 ? 18.895 41.527 36.043 1.00 27.41 8 LYS B O 1
ATOM 2253 N N . SER B 1 9 ? 18.269 40.108 34.422 1.00 27.82 9 SER B N 1
ATOM 2254 C CA . SER B 1 9 ? 19.489 39.312 34.553 1.00 27.65 9 SER B CA 1
ATOM 2255 C C . SER B 1 9 ? 20.728 40.039 34.008 1.00 27.71 9 SER B C 1
ATOM 2256 O O . SER B 1 9 ? 21.840 39.809 34.482 1.00 27.44 9 SER B O 1
ATOM 2259 N N . PHE B 1 10 ? 20.539 40.940 33.046 1.00 27.71 10 PHE B N 1
ATOM 2260 C CA . PHE B 1 10 ? 21.651 41.795 32.595 1.00 27.02 10 PHE B CA 1
ATOM 2261 C C . PHE B 1 10 ? 22.098 42.780 33.681 1.00 26.92 10 PHE B C 1
ATOM 2262 O O . PHE B 1 10 ? 23.291 42.941 33.924 1.00 26.17 10 PHE B O 1
ATOM 2270 N N . ALA B 1 11 ? 21.145 43.425 34.355 1.00 26.86 11 ALA B N 1
ATOM 2271 C CA . ALA B 1 11 ? 21.472 44.318 35.469 1.00 26.84 11 ALA B CA 1
ATOM 2272 C C . ALA B 1 11 ? 22.256 43.583 36.558 1.00 26.80 11 ALA B C 1
ATOM 2273 O O . ALA B 1 11 ? 23.184 44.136 37.134 1.00 25.81 11 ALA B O 1
ATOM 2275 N N . LYS B 1 12 ? 21.888 42.332 36.813 1.00 26.39 12 LYS B N 1
ATOM 2276 C CA . LYS B 1 12 ? 22.585 41.507 37.791 1.00 27.26 12 LYS B CA 1
ATOM 2277 C C . LYS B 1 12 ? 24.012 41.216 37.359 1.00 26.50 12 LYS B C 1
ATOM 2278 O O . LYS B 1 12 ? 24.933 41.288 38.166 1.00 26.32 12 LYS B O 1
ATOM 2284 N N . LEU B 1 13 ? 24.182 40.903 36.078 1.00 26.33 13 LEU B N 1
ATOM 2285 C CA . LEU B 1 13 ? 25.506 40.663 35.519 1.00 26.08 13 LEU B CA 1
ATOM 2286 C C . LEU B 1 13 ? 26.398 41.895 35.689 1.00 25.25 13 LEU B C 1
ATOM 2287 O O . LEU B 1 13 ? 27.531 41.785 36.138 1.00 25.74 13 LEU B O 1
ATOM 2292 N N . ARG B 1 14 ? 25.891 43.068 35.340 1.00 25.37 14 ARG B N 1
ATOM 2293 C CA . ARG B 1 14 ? 26.700 44.289 35.429 1.00 24.44 14 ARG B CA 1
ATOM 2294 C C . ARG B 1 14 ? 27.079 44.625 36.873 1.00 24.20 14 ARG B C 1
ATOM 2295 O O . ARG B 1 14 ? 28.182 45.115 37.148 1.00 24.02 14 ARG B O 1
ATOM 2303 N N . ALA B 1 15 ? 26.173 44.339 37.802 1.00 23.95 15 ALA B N 1
ATOM 2304 C CA . ALA B 1 15 ? 26.466 44.490 39.227 1.00 23.39 15 ALA B CA 1
ATOM 2305 C C . ALA B 1 15 ? 27.582 43.536 39.655 1.00 22.65 15 ALA B C 1
ATOM 2306 O O . ALA B 1 15 ? 28.482 43.915 40.398 1.00 23.39 15 ALA B O 1
ATOM 2308 N N . ALA B 1 16 ? 27.506 42.296 39.190 1.00 22.99 16 ALA B N 1
ATOM 2309 C CA . ALA B 1 16 ? 28.500 41.288 39.522 1.00 22.73 16 ALA B CA 1
ATOM 2310 C C . ALA B 1 16 ? 29.862 41.645 38.911 1.00 22.48 16 ALA B C 1
ATOM 2311 O O . ALA B 1 16 ? 30.899 41.516 39.560 1.00 22.23 16 ALA B O 1
ATOM 2313 N N . GLN B 1 17 ? 29.858 42.112 37.663 1.00 22.53 17 GLN B N 1
ATOM 2314 C CA . GLN B 1 17 ? 31.102 42.546 37.016 1.00 22.90 17 GLN B CA 1
ATOM 2315 C C . GLN B 1 17 ? 31.719 43.747 37.738 1.00 22.97 17 GLN B C 1
ATOM 2316 O O . GLN B 1 17 ? 32.923 43.791 37.999 1.00 23.28 17 GLN B O 1
ATOM 2322 N N . TYR B 1 18 ? 30.882 44.720 38.071 1.00 23.40 18 TYR B N 1
ATOM 2323 C CA . TYR B 1 18 ? 31.330 45.875 38.823 1.00 23.01 18 TYR B CA 1
ATOM 2324 C C . TYR B 1 18 ? 31.986 45.447 40.136 1.00 22.84 18 TYR B C 1
ATOM 2325 O O . TYR B 1 18 ? 33.073 45.900 40.470 1.00 21.86 18 TYR B O 1
ATOM 2334 N N . ALA B 1 19 ? 31.329 44.547 40.863 1.00 22.84 19 ALA B N 1
ATOM 2335 C CA . ALA B 1 19 ? 31.858 44.041 42.128 1.00 22.82 19 ALA B CA 1
ATOM 2336 C C . ALA B 1 19 ? 33.193 43.317 41.952 1.00 22.43 19 ALA B C 1
ATOM 2337 O O . ALA B 1 19 ? 34.058 43.413 42.809 1.00 22.19 19 ALA B O 1
ATOM 2339 N N . ALA B 1 20 ? 33.343 42.597 40.840 1.00 22.43 20 ALA B N 1
ATOM 2340 C CA . ALA B 1 20 ? 34.543 41.792 40.593 1.00 22.77 20 ALA B CA 1
ATOM 2341 C C . ALA B 1 20 ? 35.780 42.672 40.595 1.00 22.35 20 ALA B C 1
ATOM 2342 O O . ALA B 1 20 ? 36.864 42.232 40.964 1.00 22.26 20 ALA B O 1
ATOM 2344 N N . PHE B 1 21 ? 35.612 43.932 40.202 1.00 22.40 21 PHE B N 1
ATOM 2345 C CA . PHE B 1 21 ? 36.710 44.893 40.243 1.00 22.88 21 PHE B CA 1
ATOM 2346 C C . PHE B 1 21 ? 36.693 45.751 41.518 1.00 22.79 21 PHE B C 1
ATOM 2347 O O . PHE B 1 21 ? 37.714 45.861 42.185 1.00 22.34 21 PHE B O 1
ATOM 2355 N N . HIS B 1 22 ? 35.542 46.333 41.864 1.00 23.07 22 HIS B N 1
ATOM 2356 C CA . HIS B 1 22 ? 35.481 47.397 42.865 1.00 23.34 22 HIS B CA 1
ATOM 2357 C C . HIS B 1 22 ? 35.382 46.968 44.326 1.00 23.49 22 HIS B C 1
ATOM 2358 O O . HIS B 1 22 ? 35.844 47.697 45.205 1.00 22.81 22 HIS B O 1
ATOM 2365 N N . THR B 1 23 ? 34.752 45.821 44.598 1.00 23.25 23 THR B N 1
ATOM 2366 C CA . THR B 1 23 ? 34.470 45.441 46.002 1.00 23.75 23 THR B CA 1
ATOM 2367 C C . THR B 1 23 ? 34.972 44.068 46.443 1.00 23.69 23 THR B C 1
ATOM 2368 O O . THR B 1 23 ? 35.174 43.857 47.649 1.00 23.85 23 THR B O 1
ATOM 2372 N N . ASP B 1 24 ? 35.196 43.145 45.505 1.00 24.14 24 ASP B N 1
ATOM 2373 C CA . ASP B 1 24 ? 35.791 41.831 45.834 1.00 24.27 24 ASP B CA 1
ATOM 2374 C C . ASP B 1 24 ? 37.132 42.025 46.525 1.00 25.02 24 ASP B C 1
ATOM 2375 O O . ASP B 1 24 ? 37.849 42.995 46.254 1.00 25.15 24 ASP B O 1
ATOM 2380 N N . ALA B 1 25 ? 37.494 41.097 47.406 1.00 25.24 25 ALA B N 1
ATOM 2381 C CA . ALA B 1 25 ? 38.804 41.130 48.030 1.00 25.14 25 ALA B CA 1
ATOM 2382 C C . ALA B 1 25 ? 39.854 41.021 46.922 1.00 25.32 25 ALA B C 1
ATOM 2383 O O . ALA B 1 25 ? 39.749 40.142 46.057 1.00 25.67 25 ALA B O 1
ATOM 2385 N N . PRO B 1 26 ? 40.843 41.929 46.917 1.00 25.33 26 PRO B N 1
ATOM 2386 C CA . PRO B 1 26 ? 41.895 41.820 45.898 1.00 25.54 26 PRO B CA 1
ATOM 2387 C C . PRO B 1 26 ? 42.579 40.461 45.904 1.00 25.78 26 PRO B C 1
ATOM 2388 O O . PRO B 1 26 ? 42.906 39.925 46.978 1.00 25.76 26 PRO B O 1
ATOM 2392 N N . GLY B 1 27 ? 42.748 39.885 44.717 1.00 25.36 27 GLY B N 1
ATOM 2393 C CA . GLY B 1 27 ? 43.375 38.588 44.586 1.00 25.30 27 GLY B CA 1
ATOM 2394 C C . GLY B 1 27 ? 42.477 37.407 44.890 1.00 25.24 27 GLY B C 1
ATOM 2395 O O . GLY B 1 27 ? 42.915 36.268 44.766 1.00 25.50 27 GLY B O 1
ATOM 2396 N N . SER B 1 28 ? 41.224 37.660 45.273 1.00 25.29 28 SER B N 1
ATOM 2397 C CA . SER B 1 28 ? 40.287 36.583 45.614 1.00 25.70 28 SER B CA 1
ATOM 2398 C C . SER B 1 28 ? 39.852 35.715 44.424 1.00 25.57 28 SER B C 1
ATOM 2399 O O . SER B 1 28 ? 39.615 34.500 44.580 1.00 25.86 28 SER B O 1
ATOM 2402 N N . TRP B 1 29 ? 39.766 36.293 43.226 1.00 25.33 29 TRP B N 1
ATOM 2403 C CA . TRP B 1 29 ? 39.388 35.491 42.070 1.00 24.97 29 TRP B CA 1
ATOM 2404 C C . TRP B 1 29 ? 40.477 34.469 41.738 1.00 24.56 29 TRP B C 1
ATOM 2405 O O . TRP B 1 29 ? 40.177 33.295 41.454 1.00 24.59 29 TRP B O 1
ATOM 2416 N N . PHE B 1 30 ? 41.733 34.904 41.811 1.00 24.47 30 PHE B N 1
ATOM 2417 C CA . PHE B 1 30 ? 42.879 34.016 41.630 1.00 24.62 30 PHE B CA 1
ATOM 2418 C C . PHE B 1 30 ? 42.794 32.824 42.578 1.00 24.67 30 PHE B C 1
ATOM 2419 O O . PHE B 1 30 ? 42.993 31.683 42.174 1.00 24.01 30 PHE B O 1
ATOM 2427 N N . ASP B 1 31 ? 42.477 33.092 43.839 1.00 25.44 31 ASP B N 1
ATOM 2428 C CA . ASP B 1 31 ? 42.378 32.004 44.813 1.00 25.98 31 ASP B CA 1
ATOM 2429 C C . ASP B 1 31 ? 41.237 31.074 44.464 1.00 26.03 31 ASP B C 1
ATOM 2430 O O . ASP B 1 31 ? 41.341 29.849 44.637 1.00 26.59 31 ASP B O 1
ATOM 2435 N N . HIS B 1 32 ? 40.149 31.638 43.955 1.00 26.03 32 HIS B N 1
ATOM 2436 C CA . HIS B 1 32 ? 39.035 30.825 43.519 1.00 26.01 32 HIS B CA 1
ATOM 2437 C C . HIS B 1 32 ? 39.405 29.920 42.342 1.00 25.89 32 HIS B C 1
ATOM 2438 O O . HIS B 1 32 ? 39.147 28.709 42.368 1.00 25.33 32 HIS B O 1
ATOM 2445 N N . THR B 1 33 ? 40.041 30.480 41.314 1.00 25.60 33 THR B N 1
ATOM 2446 C CA . THR B 1 33 ? 40.382 29.667 40.154 1.00 25.61 33 THR B CA 1
ATOM 2447 C C . THR B 1 33 ? 41.490 28.660 40.476 1.00 25.63 33 THR B C 1
ATOM 2448 O O . THR B 1 33 ? 41.526 27.597 39.877 1.00 25.73 33 THR B O 1
ATOM 2452 N N . SER B 1 34 ? 42.370 28.973 41.425 1.00 26.35 34 SER B N 1
ATOM 2453 C CA . SER B 1 34 ? 43.333 27.977 41.901 1.00 26.77 34 SER B CA 1
ATOM 2454 C C . SER B 1 34 ? 42.577 26.767 42.459 1.00 27.03 34 SER B C 1
ATOM 2455 O O . SER B 1 34 ? 42.983 25.626 42.234 1.00 27.16 34 SER B O 1
ATOM 2458 N N . GLY B 1 35 ? 41.485 27.032 43.177 1.00 27.42 35 GLY B N 1
ATOM 2459 C CA . GLY B 1 35 ? 40.629 25.983 43.734 1.00 28.47 35 GLY B CA 1
ATOM 2460 C C . GLY B 1 35 ? 39.937 25.171 42.669 1.00 29.13 35 GLY B C 1
ATOM 2461 O O . GLY B 1 35 ? 39.844 23.944 42.774 1.00 29.95 35 GLY B O 1
ATOM 2462 N N . VAL B 1 36 ? 39.446 25.849 41.634 1.00 29.66 36 VAL B N 1
ATOM 2463 C CA . VAL B 1 36 ? 38.826 25.176 40.504 1.00 30.38 36 VAL B CA 1
ATOM 2464 C C . VAL B 1 36 ? 39.852 24.251 39.846 1.00 31.12 36 VAL B C 1
ATOM 2465 O O . VAL B 1 36 ? 39.569 23.075 39.613 1.00 30.58 36 VAL B O 1
ATOM 2469 N N . LEU B 1 37 ? 41.050 24.774 39.588 1.00 31.86 37 LEU B N 1
ATOM 2470 C CA . LEU B 1 37 ? 42.104 23.994 38.932 1.00 33.06 37 LEU B CA 1
ATOM 2471 C C . LEU B 1 37 ? 42.553 22.792 39.759 1.00 34.47 37 LEU B C 1
ATOM 2472 O O . LEU B 1 37 ? 42.804 21.714 39.211 1.00 34.40 37 LEU B O 1
ATOM 2477 N N . GLU B 1 38 ? 42.657 22.990 41.069 1.00 36.17 38 GLU B N 1
ATOM 2478 C CA . GLU B 1 38 ? 43.063 21.921 41.981 1.00 37.85 38 GLU B CA 1
ATOM 2479 C C . GLU B 1 38 ? 42.051 20.774 42.041 1.00 38.52 38 GLU B C 1
ATOM 2480 O O . GLU B 1 38 ? 42.431 19.645 42.326 1.00 38.57 38 GLU B O 1
ATOM 2486 N N . SER B 1 39 ? 40.779 21.053 41.763 1.00 39.78 39 SER B N 1
ATOM 2487 C CA . SER B 1 39 ? 39.736 20.027 41.831 1.00 40.98 39 SER B CA 1
ATOM 2488 C C . SER B 1 39 ? 39.514 19.292 40.505 1.00 41.92 39 SER B C 1
ATOM 2489 O O . SER B 1 39 ? 38.693 18.380 40.429 1.00 42.34 39 SER B O 1
ATOM 2492 N N . VAL B 1 40 ? 40.251 19.674 39.467 1.00 42.43 40 VAL B N 1
ATOM 2493 C CA . VAL B 1 40 ? 40.195 18.967 38.192 1.00 43.24 40 VAL B CA 1
ATOM 2494 C C . VAL B 1 40 ? 40.749 17.553 38.377 1.00 44.07 40 VAL B C 1
ATOM 2495 O O . VAL B 1 40 ? 41.675 17.350 39.160 1.00 44.17 40 VAL B O 1
ATOM 2499 N N . GLU B 1 41 ? 40.167 16.581 37.674 1.00 44.91 41 GLU B N 1
ATOM 2500 C CA . GLU B 1 41 ? 40.628 15.190 37.756 1.00 45.52 41 GLU B CA 1
ATOM 2501 C C . GLU B 1 41 ? 42.048 15.056 37.224 1.00 45.60 41 GLU B C 1
ATOM 2502 O O . GLU B 1 41 ? 42.429 15.735 36.268 1.00 45.90 41 GLU B O 1
ATOM 2508 N N . ASP B 1 42 ? 42.828 14.170 37.836 1.00 45.58 42 ASP B N 1
ATOM 2509 C CA . ASP B 1 42 ? 44.200 13.944 37.398 1.00 45.24 42 ASP B CA 1
ATOM 2510 C C . ASP B 1 42 ? 44.263 13.721 35.879 1.00 44.77 42 ASP B C 1
ATOM 2511 O O . ASP B 1 42 ? 43.415 13.035 35.301 1.00 45.26 42 ASP B O 1
ATOM 2516 N N . GLY B 1 43 ? 45.251 14.339 35.237 1.00 43.78 43 GLY B N 1
ATOM 2517 C CA . GLY B 1 43 ? 45.462 14.200 33.796 1.00 42.72 43 GLY B CA 1
ATOM 2518 C C . GLY B 1 43 ? 44.589 15.046 32.874 1.00 41.85 43 GLY B C 1
ATOM 2519 O O . GLY B 1 43 ? 44.786 15.022 31.658 1.00 42.11 43 GLY B O 1
ATOM 2520 N N . THR B 1 44 ? 43.632 15.789 33.427 1.00 40.56 44 THR B N 1
ATOM 2521 C CA . THR B 1 44 ? 42.740 16.611 32.605 1.00 39.57 44 THR B CA 1
ATOM 2522 C C . THR B 1 44 ? 43.478 17.805 31.993 1.00 38.20 44 THR B C 1
ATOM 2523 O O . THR B 1 44 ? 44.120 18.567 32.719 1.00 37.59 44 THR B O 1
ATOM 2527 N N . PRO B 1 45 ? 43.397 17.966 30.659 1.00 36.60 45 PRO B N 1
ATOM 2528 C CA . PRO B 1 45 ? 43.870 19.195 30.034 1.00 35.29 45 PRO B CA 1
ATOM 2529 C C . PRO B 1 45 ? 43.158 20.413 30.611 1.00 33.79 45 PRO B C 1
ATOM 2530 O O . PRO B 1 45 ? 41.937 20.410 30.737 1.00 33.08 45 PRO B O 1
ATOM 2534 N N . VAL B 1 46 ? 43.921 21.437 30.976 1.00 32.40 46 VAL B N 1
ATOM 2535 C CA . VAL B 1 46 ? 43.331 22.660 31.521 1.00 31.20 46 VAL B CA 1
ATOM 2536 C C . VAL B 1 46 ? 43.648 23.908 30.695 1.00 30.21 46 VAL B C 1
ATOM 2537 O O . VAL B 1 46 ? 42.901 24.875 30.753 1.00 29.25 46 VAL B O 1
ATOM 2541 N N . LEU B 1 47 ? 44.718 23.883 29.910 1.00 29.11 47 LEU B N 1
ATOM 2542 C CA . LEU B 1 47 ? 45.120 25.074 29.166 1.00 29.02 47 LEU B CA 1
ATOM 2543 C C . LEU B 1 47 ? 45.796 24.706 27.861 1.00 29.02 47 LEU B C 1
ATOM 2544 O O . LEU B 1 47 ? 46.661 23.824 27.827 1.00 29.53 47 LEU B O 1
ATOM 2549 N N . ALA B 1 48 ? 45.390 25.380 26.788 1.00 28.95 48 ALA B N 1
ATOM 2550 C CA . ALA B 1 48 ? 46.031 25.236 25.491 1.00 28.99 48 ALA B CA 1
ATOM 2551 C C . ALA B 1 48 ? 46.483 26.608 24.982 1.00 29.31 48 ALA B C 1
ATOM 2552 O O . ALA B 1 48 ? 45.749 27.604 25.084 1.00 28.34 48 ALA B O 1
ATOM 2554 N N . ILE B 1 49 ? 47.694 26.648 24.432 1.00 29.52 49 ILE B N 1
ATOM 2555 C CA . ILE B 1 49 ? 48.299 27.877 23.962 1.00 30.13 49 ILE B CA 1
ATOM 2556 C C . ILE B 1 49 ? 49.001 27.600 22.627 1.00 30.56 49 ILE B C 1
ATOM 2557 O O . ILE B 1 49 ? 49.572 26.525 22.411 1.00 30.21 49 ILE B O 1
ATOM 2562 N N . GLY B 1 50 ? 48.913 28.558 21.718 1.00 31.02 50 GLY B N 1
ATOM 2563 C CA . GLY B 1 50 ? 49.454 28.379 20.379 1.00 31.70 50 GLY B CA 1
ATOM 2564 C C . GLY B 1 50 ? 50.966 28.482 20.359 1.00 32.09 50 GLY B C 1
ATOM 2565 O O . GLY B 1 50 ? 51.540 29.374 20.972 1.00 31.34 50 GLY B O 1
ATOM 2566 N N . VAL B 1 51 ? 51.607 27.562 19.649 1.00 33.05 51 VAL B N 1
ATOM 2567 C CA . VAL B 1 51 ? 53.039 27.655 19.375 1.00 34.01 51 VAL B CA 1
ATOM 2568 C C . VAL B 1 51 ? 53.231 28.382 18.037 1.00 35.30 51 VAL B C 1
ATOM 2569 O O . VAL B 1 51 ? 52.250 28.692 17.333 1.00 35.19 51 VAL B O 1
ATOM 2573 N N . GLU B 1 52 ? 54.488 28.646 17.684 1.00 36.55 52 GLU B N 1
ATOM 2574 C CA . GLU B 1 52 ? 54.821 29.610 16.625 1.00 37.34 52 GLU B CA 1
ATOM 2575 C C . GLU B 1 52 ? 54.076 29.371 15.314 1.00 37.94 52 GLU B C 1
ATOM 2576 O O . GLU B 1 52 ? 53.660 30.324 14.643 1.00 38.21 52 GLU B O 1
ATOM 2582 N N . SER B 1 53 ? 53.916 28.099 14.966 1.00 38.31 53 SER B N 1
ATOM 2583 C CA . SER B 1 53 ? 53.269 27.690 13.719 1.00 38.90 53 SER B CA 1
ATOM 2584 C C . SER B 1 53 ? 51.742 27.816 13.718 1.00 39.35 53 SER B C 1
ATOM 2585 O O . SER B 1 53 ? 51.116 27.738 12.657 1.00 39.87 53 SER B O 1
ATOM 2588 N N . GLY B 1 54 ? 51.141 27.965 14.897 1.00 39.41 54 GLY B N 1
ATOM 2589 C CA . GLY B 1 54 ? 49.686 28.029 15.018 1.00 39.24 54 GLY B CA 1
ATOM 2590 C C . GLY B 1 54 ? 49.051 26.753 15.545 1.00 39.24 54 GLY B C 1
ATOM 2591 O O . GLY B 1 54 ? 47.855 26.731 15.824 1.00 39.53 54 GLY B O 1
ATOM 2592 N N . ASP B 1 55 ? 49.834 25.682 15.671 1.00 39.02 55 ASP B N 1
ATOM 2593 C CA . ASP B 1 55 ? 49.392 24.513 16.437 1.00 38.75 55 ASP B CA 1
ATOM 2594 C C . ASP B 1 55 ? 49.326 24.920 17.907 1.00 37.93 55 ASP B C 1
ATOM 2595 O O . ASP B 1 55 ? 49.820 25.977 18.264 1.00 37.99 55 ASP B O 1
ATOM 2600 N N . ALA B 1 56 ? 48.714 24.085 18.744 1.00 37.23 56 ALA B N 1
ATOM 2601 C CA . ALA B 1 56 ? 48.585 24.371 20.176 1.00 36.73 56 ALA B CA 1
ATOM 2602 C C . ALA B 1 56 ? 49.192 23.261 21.027 1.00 36.30 56 ALA B C 1
ATOM 2603 O O . ALA B 1 56 ? 49.034 22.074 20.713 1.00 36.74 56 ALA B O 1
ATOM 2605 N N . ILE B 1 57 ? 49.877 23.657 22.104 1.00 35.38 57 ILE B N 1
ATOM 2606 C CA . ILE B 1 57 ? 50.352 22.726 23.132 1.00 34.93 57 ILE B CA 1
ATOM 2607 C C . ILE B 1 57 ? 49.474 22.834 24.371 1.00 34.20 57 ILE B C 1
ATOM 2608 O O . ILE B 1 57 ? 48.920 23.903 24.656 1.00 34.13 57 ILE B O 1
ATOM 2613 N N . VAL B 1 58 ? 49.371 21.726 25.105 1.00 33.47 58 VAL B N 1
ATOM 2614 C CA . VAL B 1 58 ? 48.381 21.552 26.152 1.00 33.24 58 VAL B CA 1
ATOM 2615 C C . VAL B 1 58 ? 49.020 21.175 27.490 1.00 32.79 58 VAL B C 1
ATOM 2616 O O . VAL B 1 58 ? 49.926 20.336 27.549 1.00 32.60 58 VAL B O 1
ATOM 2620 N N . PHE B 1 59 ? 48.519 21.782 28.559 1.00 32.66 59 PHE B N 1
ATOM 2621 C CA . PHE B 1 59 ? 49.073 21.606 29.899 1.00 32.96 59 PHE B CA 1
ATOM 2622 C C . PHE B 1 59 ? 48.022 21.078 30.847 1.00 33.05 59 PHE B C 1
ATOM 2623 O O . PHE B 1 59 ? 46.829 21.332 30.659 1.00 32.50 59 PHE B O 1
ATOM 2631 N N . ASP B 1 60 ? 48.475 20.358 31.873 1.00 33.60 60 ASP B N 1
ATOM 2632 C CA . ASP B 1 60 ? 47.609 19.944 32.980 1.00 34.62 60 ASP B CA 1
ATOM 2633 C C . ASP B 1 60 ? 47.674 20.971 34.123 1.00 35.21 60 ASP B C 1
ATOM 2634 O O . ASP B 1 60 ? 48.346 21.995 33.995 1.00 34.80 60 ASP B O 1
ATOM 2639 N N . LYS B 1 61 ? 46.972 20.700 35.225 1.00 36.21 61 LYS B N 1
ATOM 2640 C CA . LYS B 1 61 ? 46.857 21.644 36.338 1.00 37.22 61 LYS B CA 1
ATOM 2641 C C . LYS B 1 61 ? 48.185 21.984 37.023 1.00 37.98 61 LYS B C 1
ATOM 2642 O O . LYS B 1 61 ? 48.339 23.077 37.576 1.00 38.53 61 LYS B O 1
ATOM 2648 N N . ASN B 1 62 ? 49.141 21.059 36.979 1.00 38.32 62 ASN B N 1
ATOM 2649 C CA . ASN B 1 62 ? 50.475 21.295 37.541 1.00 38.54 62 ASN B CA 1
ATOM 2650 C C . ASN B 1 62 ? 51.452 21.878 36.517 1.00 38.65 62 ASN B C 1
ATOM 2651 O O . ASN B 1 62 ? 52.668 21.863 36.724 1.00 38.16 62 ASN B O 1
ATOM 2656 N N . ALA B 1 63 ? 50.913 22.415 35.421 1.00 38.89 63 ALA B N 1
ATOM 2657 C CA . ALA B 1 63 ? 51.722 23.027 34.366 1.00 39.28 63 ALA B CA 1
ATOM 2658 C C . ALA B 1 63 ? 52.692 22.043 33.723 1.00 39.76 63 ALA B C 1
ATOM 2659 O O . ALA B 1 63 ? 53.778 22.423 33.296 1.00 39.94 63 ALA B O 1
ATOM 2661 N N . GLN B 1 64 ? 52.306 20.773 33.645 1.00 40.09 64 GLN B N 1
ATOM 2662 C CA . GLN B 1 64 ? 53.086 19.816 32.885 1.00 40.74 64 GLN B CA 1
ATOM 2663 C C . GLN B 1 64 ? 52.404 19.552 31.550 1.00 40.67 64 GLN B C 1
ATOM 2664 O O . GLN B 1 64 ? 51.179 19.479 31.469 1.00 40.11 64 GLN B O 1
ATOM 2670 N N . ARG B 1 65 ? 53.217 19.439 30.508 1.00 41.22 65 ARG B N 1
ATOM 2671 C CA . ARG B 1 65 ? 52.738 19.181 29.151 1.00 42.09 65 ARG B CA 1
ATOM 2672 C C . ARG B 1 65 ? 51.982 17.865 29.045 1.00 42.70 65 ARG B C 1
ATOM 2673 O O . ARG B 1 65 ? 52.411 16.846 29.594 1.00 42.36 65 ARG B O 1
ATOM 2681 N N . ILE B 1 66 ? 50.866 17.892 28.327 1.00 43.30 66 ILE B N 1
ATOM 2682 C CA . ILE B 1 66 ? 50.119 16.684 28.020 1.00 44.10 66 ILE B CA 1
ATOM 2683 C C . ILE B 1 66 ? 50.459 16.293 26.591 1.00 44.87 66 ILE B C 1
ATOM 2684 O O . ILE B 1 66 ? 50.244 17.073 25.667 1.00 45.47 66 ILE B O 1
ATOM 2689 N N . VAL B 1 67 ? 51.015 15.092 26.423 1.00 45.62 67 VAL B N 1
ATOM 2690 C CA . VAL B 1 67 ? 51.536 14.644 25.129 1.00 46.19 67 VAL B CA 1
ATOM 2691 C C . VAL B 1 67 ? 50.537 13.785 24.358 1.00 46.58 67 VAL B C 1
ATOM 2692 O O . VAL B 1 67 ? 50.465 13.862 23.131 1.00 46.98 67 VAL B O 1
ATOM 2696 N N . ALA B 1 68 ? 49.788 12.960 25.086 1.00 46.97 68 ALA B N 1
ATOM 2697 C CA . ALA B 1 68 ? 48.767 12.097 24.504 1.00 47.39 68 ALA B CA 1
ATOM 2698 C C . ALA B 1 68 ? 47.547 12.078 25.417 1.00 47.66 68 ALA B C 1
ATOM 2699 O O . ALA B 1 68 ? 47.680 11.992 26.638 1.00 47.66 68 ALA B O 1
ATOM 2701 N N . TYR B 1 69 ? 46.362 12.179 24.818 1.00 48.04 69 TYR B N 1
ATOM 2702 C CA . TYR B 1 69 ? 45.108 12.224 25.562 1.00 48.65 69 TYR B CA 1
ATOM 2703 C C . TYR B 1 69 ? 43.971 11.793 24.638 1.00 49.47 69 TYR B C 1
ATOM 2704 O O . TYR B 1 69 ? 43.734 12.419 23.598 1.00 49.43 69 TYR B O 1
ATOM 2713 N N . LYS B 1 70 ? 43.285 10.713 25.003 1.00 50.64 70 LYS B N 1
ATOM 2714 C CA . LYS B 1 70 ? 42.184 10.207 24.187 1.00 51.29 70 LYS B CA 1
ATOM 2715 C C . LYS B 1 70 ? 41.013 11.183 24.207 1.00 51.85 70 LYS B C 1
ATOM 2716 O O . LYS B 1 70 ? 40.701 11.758 25.247 1.00 51.78 70 LYS B O 1
ATOM 2722 N N . GLU B 1 71 ? 40.369 11.346 23.052 1.00 52.64 71 GLU B N 1
ATOM 2723 C CA . GLU B 1 71 ? 39.226 12.248 22.897 1.00 53.01 71 GLU B CA 1
ATOM 2724 C C . GLU B 1 71 ? 38.228 12.134 24.044 1.00 53.49 71 GLU B C 1
ATOM 2725 O O . GLU B 1 71 ? 37.728 11.044 24.328 1.00 53.57 71 GLU B O 1
ATOM 2731 N N . LYS B 1 72 ? 37.937 13.260 24.691 1.00 53.93 72 LYS B N 1
ATOM 2732 C CA . LYS B 1 72 ? 36.886 13.327 25.705 1.00 54.30 72 LYS B CA 1
ATOM 2733 C C . LYS B 1 72 ? 36.009 14.560 25.471 1.00 54.63 72 LYS B C 1
ATOM 2734 O O . LYS B 1 72 ? 36.524 15.651 25.217 1.00 54.47 72 LYS B O 1
ATOM 2740 N N . SER B 1 73 ? 34.691 14.375 25.560 1.00 55.05 73 SER B N 1
ATOM 2741 C CA . SER B 1 73 ? 33.724 15.454 25.341 1.00 55.42 73 SER B CA 1
ATOM 2742 C C . SER B 1 73 ? 32.958 15.805 26.616 1.00 55.85 73 SER B C 1
ATOM 2743 O O . SER B 1 73 ? 32.681 14.935 27.440 1.00 56.02 73 SER B O 1
ATOM 2746 N N . VAL B 1 74 ? 32.610 17.082 26.759 1.00 56.31 74 VAL B N 1
ATOM 2747 C CA . VAL B 1 74 ? 31.867 17.575 27.918 1.00 56.71 74 VAL B CA 1
ATOM 2748 C C . VAL B 1 74 ? 30.670 18.410 27.453 1.00 57.12 74 VAL B C 1
ATOM 2749 O O . VAL B 1 74 ? 30.788 19.209 26.524 1.00 57.09 74 VAL B O 1
ATOM 2753 N N . LYS B 1 75 ? 29.528 18.215 28.112 1.00 57.70 75 LYS B N 1
ATOM 2754 C CA . LYS B 1 75 ? 28.277 18.889 27.762 1.00 57.83 75 LYS B CA 1
ATOM 2755 C C . LYS B 1 75 ? 28.064 20.096 28.665 1.00 58.07 75 LYS B C 1
ATOM 2756 O O . LYS B 1 75 ? 27.933 19.949 29.882 1.00 58.09 75 LYS B O 1
ATOM 2762 N N . ALA B 1 76 ? 28.027 21.285 28.069 1.00 58.25 76 ALA B N 1
ATOM 2763 C CA . ALA B 1 76 ? 27.804 22.517 28.820 1.00 58.39 76 ALA B CA 1
ATOM 2764 C C . ALA B 1 76 ? 26.313 22.760 29.048 1.00 58.63 76 ALA B C 1
ATOM 2765 O O . ALA B 1 76 ? 25.464 22.042 28.510 1.00 59.00 76 ALA B O 1
ATOM 2767 N N . GLU B 1 77 ? 26.009 23.776 29.853 1.00 58.73 77 GLU B N 1
ATOM 2768 C CA . GLU B 1 77 ? 24.628 24.205 30.105 1.00 58.73 77 GLU B CA 1
ATOM 2769 C C . GLU B 1 77 ? 24.026 24.736 28.813 1.00 58.54 77 GLU B C 1
ATOM 2770 O O . GLU B 1 77 ? 22.858 24.506 28.504 1.00 58.61 77 GLU B O 1
ATOM 2776 N N . ASP B 1 78 ? 24.865 25.444 28.065 1.00 58.48 78 ASP B N 1
ATOM 2777 C CA . ASP B 1 78 ? 24.540 25.995 26.754 1.00 58.23 78 ASP B CA 1
ATOM 2778 C C . ASP B 1 78 ? 24.051 24.945 25.740 1.00 58.10 78 ASP B C 1
ATOM 2779 O O . ASP B 1 78 ? 23.464 25.297 24.711 1.00 58.20 78 ASP B O 1
ATOM 2784 N N . GLY B 1 79 ? 24.297 23.664 26.023 1.00 57.72 79 GLY B N 1
ATOM 2785 C CA . GLY B 1 79 ? 23.990 22.579 25.087 1.00 57.27 79 GLY B CA 1
ATOM 2786 C C . GLY B 1 79 ? 25.201 22.266 24.225 1.00 56.90 79 GLY B C 1
ATOM 2787 O O . GLY B 1 79 ? 25.318 21.170 23.670 1.00 56.93 79 GLY B O 1
ATOM 2788 N N . SER B 1 80 ? 26.099 23.245 24.120 1.00 56.36 80 SER B N 1
ATOM 2789 C CA . SER B 1 80 ? 27.351 23.113 23.400 1.00 55.87 80 SER B CA 1
ATOM 2790 C C . SER B 1 80 ? 28.218 22.000 23.972 1.00 55.36 80 SER B C 1
ATOM 2791 O O . SER B 1 80 ? 28.222 21.756 25.178 1.00 55.39 80 SER B O 1
ATOM 2794 N N . VAL B 1 81 ? 28.946 21.333 23.085 1.00 54.70 81 VAL B N 1
ATOM 2795 C CA . VAL B 1 81 ? 29.869 20.285 23.466 1.00 54.15 81 VAL B CA 1
ATOM 2796 C C . VAL B 1 81 ? 31.290 20.755 23.184 1.00 53.56 81 VAL B C 1
ATOM 2797 O O . VAL B 1 81 ? 31.588 21.230 22.090 1.00 53.42 81 VAL B O 1
ATOM 2801 N N . SER B 1 82 ? 32.154 20.645 24.187 1.00 52.94 82 SER B N 1
ATOM 2802 C CA . SER B 1 82 ? 33.582 20.872 24.008 1.00 52.43 82 SER B CA 1
ATOM 2803 C C . SER B 1 82 ? 34.274 19.520 23.964 1.00 52.00 82 SER B C 1
ATOM 2804 O O . SER B 1 82 ? 33.867 18.592 24.661 1.00 51.80 82 SER B O 1
ATOM 2807 N N . VAL B 1 83 ? 35.307 19.413 23.135 1.00 51.37 83 VAL B N 1
ATOM 2808 C CA . VAL B 1 83 ? 36.063 18.174 22.981 1.00 51.17 83 VAL B CA 1
ATOM 2809 C C . VAL B 1 83 ? 37.550 18.480 23.102 1.00 50.74 83 VAL B C 1
ATOM 2810 O O . VAL B 1 83 ? 38.001 19.529 22.657 1.00 50.69 83 VAL B O 1
ATOM 2814 N N . VAL B 1 84 ? 38.305 17.570 23.716 1.00 50.34 84 VAL B N 1
ATOM 2815 C CA . VAL B 1 84 ? 39.761 17.703 23.805 1.00 50.03 84 VAL B CA 1
ATOM 2816 C C . VAL B 1 84 ? 40.430 16.395 23.403 1.00 49.84 84 VAL B C 1
ATOM 2817 O O . VAL B 1 84 ? 40.065 15.333 23.898 1.00 49.74 84 VAL B O 1
ATOM 2821 N N . GLN B 1 85 ? 41.400 16.487 22.502 1.00 49.65 85 GLN B N 1
ATOM 2822 C CA . GLN B 1 85 ? 42.221 15.347 22.113 1.00 49.75 85 GLN B CA 1
ATOM 2823 C C . GLN B 1 85 ? 43.649 15.824 21.874 1.00 49.63 85 GLN B C 1
ATOM 2824 O O . GLN B 1 85 ? 43.868 16.785 21.136 1.00 49.53 85 GLN B O 1
ATOM 2830 N N . VAL B 1 86 ? 44.610 15.146 22.497 1.00 49.65 86 VAL B N 1
ATOM 2831 C CA . VAL B 1 86 ? 46.030 15.450 22.315 1.00 49.69 86 VAL B CA 1
ATOM 2832 C C . VAL B 1 86 ? 46.742 14.231 21.723 1.00 49.93 86 VAL B C 1
ATOM 2833 O O . VAL B 1 86 ? 46.548 13.109 22.187 1.00 49.44 86 VAL B O 1
ATOM 2837 N N . GLU B 1 87 ? 47.565 14.472 20.705 1.00 50.39 87 GLU B N 1
ATOM 2838 C CA . GLU B 1 87 ? 48.246 13.412 19.959 1.00 50.59 87 GLU B CA 1
ATOM 2839 C C . GLU B 1 87 ? 49.612 13.919 19.496 1.00 50.52 87 GLU B C 1
ATOM 2840 O O . GLU B 1 87 ? 49.707 14.993 18.897 1.00 50.68 87 GLU B O 1
ATOM 2846 N N . ASN B 1 88 ? 50.658 13.143 19.780 1.00 50.45 88 ASN B N 1
ATOM 2847 C CA . ASN B 1 88 ? 52.047 13.526 19.477 1.00 50.25 88 ASN B CA 1
ATOM 2848 C C . ASN B 1 88 ? 52.435 14.894 20.056 1.00 49.97 88 ASN B C 1
ATOM 2849 O O . ASN B 1 88 ? 53.189 15.649 19.446 1.00 49.94 88 ASN B O 1
ATOM 2854 N N . GLY B 1 89 ? 51.912 15.198 21.240 1.00 49.47 89 GLY B N 1
ATOM 2855 C CA . GLY B 1 89 ? 52.229 16.443 21.926 1.00 49.04 89 GLY B CA 1
ATOM 2856 C C . GLY B 1 89 ? 51.512 17.680 21.410 1.00 48.62 89 GLY B C 1
ATOM 2857 O O . GLY B 1 89 ? 51.854 18.796 21.804 1.00 48.46 89 GLY B O 1
ATOM 2858 N N . PHE B 1 90 ? 50.516 17.501 20.547 1.00 47.94 90 PHE B N 1
ATOM 2859 C CA . PHE B 1 90 ? 49.767 18.636 20.017 1.00 47.60 90 PHE B CA 1
ATOM 2860 C C . PHE B 1 90 ? 48.267 18.404 20.107 1.00 47.13 90 PHE B C 1
ATOM 2861 O O . PHE B 1 90 ? 47.783 17.278 19.960 1.00 46.83 90 PHE B O 1
ATOM 2869 N N . MET B 1 91 ? 47.534 19.486 20.350 1.00 46.22 91 MET B N 1
ATOM 2870 C CA . MET B 1 91 ? 46.086 19.433 20.367 1.00 45.74 91 MET B CA 1
ATOM 2871 C C . MET B 1 91 ? 45.589 19.035 18.982 1.00 45.32 91 MET B C 1
ATOM 2872 O O . MET B 1 91 ? 45.922 19.681 17.985 1.00 45.17 91 MET B O 1
ATOM 2877 N N . LYS B 1 92 ? 44.808 17.963 18.928 1.00 45.11 92 LYS B N 1
ATOM 2878 C CA . LYS B 1 92 ? 44.171 17.531 17.683 1.00 44.64 92 LYS B CA 1
ATOM 2879 C C . LYS B 1 92 ? 42.716 17.980 17.635 1.00 44.07 92 LYS B C 1
ATOM 2880 O O . LYS B 1 92 ? 42.203 18.314 16.562 1.00 44.14 92 LYS B O 1
ATOM 2886 N N . GLN B 1 93 ? 42.060 17.978 18.795 1.00 43.13 93 GLN B N 1
ATOM 2887 C CA . GLN B 1 93 ? 40.725 18.546 18.951 1.00 42.36 93 GLN B CA 1
ATOM 2888 C C . GLN B 1 93 ? 40.676 19.464 20.167 1.00 41.38 93 GLN B C 1
ATOM 2889 O O . GLN B 1 93 ? 41.323 19.194 21.179 1.00 41.08 93 GLN B O 1
ATOM 2895 N N . GLY B 1 94 ? 39.887 20.534 20.065 1.00 40.03 94 GLY B N 1
ATOM 2896 C CA . GLY B 1 94 ? 39.731 21.504 21.145 1.00 38.75 94 GLY B CA 1
ATOM 2897 C C . GLY B 1 94 ? 39.963 22.920 20.666 1.00 37.57 94 GLY B C 1
ATOM 2898 O O . GLY B 1 94 ? 39.976 23.181 19.468 1.00 37.08 94 GLY B O 1
ATOM 2899 N N . HIS B 1 95 ? 40.162 23.825 21.618 1.00 36.08 95 HIS B N 1
ATOM 2900 C CA . HIS B 1 95 ? 40.369 25.240 21.333 1.00 35.36 95 HIS B CA 1
ATOM 2901 C C . HIS B 1 95 ? 41.493 25.815 22.187 1.00 34.22 95 HIS B C 1
ATOM 2902 O O . HIS B 1 95 ? 41.827 25.266 23.231 1.00 34.27 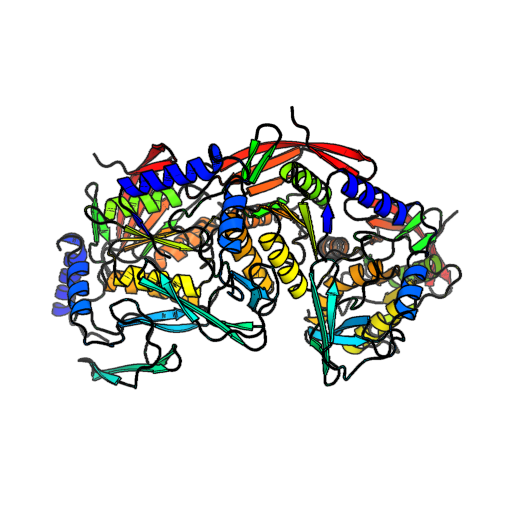95 HIS B O 1
ATOM 2909 N N . ARG B 1 96 ? 42.055 26.935 21.751 1.00 33.20 96 ARG B N 1
ATOM 2910 C CA . ARG B 1 96 ? 43.054 27.652 22.536 1.00 32.78 96 ARG B CA 1
ATOM 2911 C C . ARG B 1 96 ? 42.392 28.288 23.764 1.00 31.88 96 ARG B C 1
ATOM 2912 O O . ARG B 1 96 ? 41.213 28.645 23.725 1.00 31.91 96 ARG B O 1
ATOM 2920 N N . GLY B 1 97 ? 43.152 28.422 24.848 1.00 30.60 97 GLY B N 1
ATOM 2921 C CA . GLY B 1 97 ? 42.667 29.035 26.073 1.00 30.08 97 GLY B CA 1
ATOM 2922 C C . GLY B 1 97 ? 42.418 27.999 27.138 1.00 29.30 97 GLY B C 1
ATOM 2923 O O . GLY B 1 97 ? 42.968 26.902 27.076 1.00 28.70 97 GLY B O 1
ATOM 2924 N N . TRP B 1 98 ? 41.594 28.351 28.124 1.00 28.51 98 TRP B N 1
ATOM 2925 C CA . TRP B 1 98 ? 41.278 27.446 29.219 1.00 28.55 98 TRP B CA 1
ATOM 2926 C C . TRP B 1 98 ? 40.359 26.327 28.740 1.00 28.66 98 TRP B C 1
ATOM 2927 O O . TRP B 1 98 ? 39.322 26.582 28.127 1.00 27.90 98 TRP B O 1
ATOM 2938 N N . LEU B 1 99 ? 40.758 25.091 29.030 1.00 29.28 99 LEU B N 1
ATOM 2939 C CA . LEU B 1 99 ? 40.015 23.901 28.623 1.00 29.83 99 LEU B CA 1
ATOM 2940 C C . LEU B 1 99 ? 39.063 23.412 29.709 1.00 30.32 99 LEU B C 1
ATOM 2941 O O . LEU B 1 99 ? 38.249 22.513 29.469 1.00 30.66 99 LEU B O 1
ATOM 2946 N N . VAL B 1 100 ? 39.180 23.990 30.900 1.00 30.53 100 VAL B N 1
ATOM 2947 C CA . VAL B 1 100 ? 38.192 23.839 31.960 1.00 31.37 100 VAL B CA 1
ATOM 2948 C C . VAL B 1 100 ? 37.519 25.192 32.218 1.00 31.73 100 VAL B C 1
ATOM 2949 O O . VAL B 1 100 ? 38.104 26.247 31.956 1.00 32.09 100 VAL B O 1
ATOM 2953 N N . ASP B 1 101 ? 36.284 25.156 32.702 1.00 32.41 101 ASP B N 1
ATOM 2954 C CA . ASP B 1 101 ? 35.490 26.374 32.896 1.00 32.51 101 ASP B CA 1
ATOM 2955 C C . ASP B 1 101 ? 35.870 27.049 34.215 1.00 32.53 101 ASP B C 1
ATOM 2956 O O . ASP B 1 101 ? 35.569 26.532 35.284 1.00 32.52 101 ASP B O 1
ATOM 2961 N N . LEU B 1 102 ? 36.545 28.196 34.129 1.00 31.95 102 LEU B N 1
ATOM 2962 C CA . LEU B 1 102 ? 36.960 28.941 35.311 1.00 31.95 102 LEU B CA 1
ATOM 2963 C C . LEU B 1 102 ? 35.943 29.991 35.737 1.00 32.00 102 LEU B C 1
ATOM 2964 O O . LEU B 1 102 ? 36.044 30.511 36.840 1.00 32.07 102 LEU B O 1
ATOM 2969 N N . THR B 1 103 ? 34.985 30.302 34.862 1.00 32.10 103 THR B N 1
ATOM 2970 C CA . THR B 1 103 ? 34.142 31.490 35.016 1.00 32.52 103 THR B CA 1
ATOM 2971 C C . THR B 1 103 ? 32.642 31.231 35.145 1.00 32.78 103 THR B C 1
ATOM 2972 O O . THR B 1 103 ? 31.950 31.957 35.855 1.00 32.92 103 THR B O 1
ATOM 2976 N N . GLY B 1 104 ? 32.136 30.221 34.446 1.00 32.89 104 GLY B N 1
ATOM 2977 C CA . GLY B 1 104 ? 30.699 29.943 34.450 1.00 32.51 104 GLY B CA 1
ATOM 2978 C C . GLY B 1 104 ? 29.923 31.095 33.841 1.00 32.11 104 GLY B C 1
ATOM 2979 O O . GLY B 1 104 ? 30.270 31.598 32.759 1.00 32.88 104 GLY B O 1
ATOM 2980 N N . GLU B 1 105 ? 28.866 31.518 34.528 1.00 31.02 105 GLU B N 1
ATOM 2981 C CA . GLU B 1 105 ? 28.098 32.687 34.105 1.00 30.92 105 GLU B CA 1
ATOM 2982 C C . GLU B 1 105 ? 28.826 34.002 34.353 1.00 29.34 105 GLU B C 1
ATOM 2983 O O . GLU B 1 105 ? 28.439 35.024 33.794 1.00 28.87 105 GLU B O 1
ATOM 2989 N N . LEU B 1 106 ? 29.829 34.007 35.227 1.00 27.94 106 LEU B N 1
ATOM 2990 C CA . LEU B 1 106 ? 30.498 35.266 35.587 1.00 27.37 106 LEU B CA 1
ATOM 2991 C C . LEU B 1 106 ? 31.611 35.582 34.587 1.00 26.71 106 LEU B C 1
ATOM 2992 O O . LEU B 1 106 ? 32.776 35.250 34.807 1.00 26.67 106 LEU B O 1
ATOM 2997 N N . VAL B 1 107 ? 31.227 36.244 33.502 1.00 25.31 107 VAL B N 1
ATOM 2998 C CA . VAL B 1 107 ? 32.139 36.584 32.420 1.00 24.60 107 VAL B CA 1
ATOM 2999 C C . VAL B 1 107 ? 32.167 38.096 32.193 1.00 24.11 107 VAL B C 1
ATOM 3000 O O . VAL B 1 107 ? 31.288 38.816 32.668 1.00 23.39 107 VAL B O 1
ATOM 3004 N N . GLY B 1 108 ? 33.178 38.568 31.464 1.00 23.85 108 GLY B N 1
ATOM 3005 C CA . GLY B 1 108 ? 33.308 39.992 31.159 1.00 23.74 108 GLY B CA 1
ATOM 3006 C C . GLY B 1 108 ? 33.864 40.802 32.297 1.00 23.59 108 GLY B C 1
ATOM 3007 O O . GLY B 1 108 ? 33.640 42.022 32.369 1.00 23.78 108 GLY B O 1
ATOM 3008 N N . CYS B 1 109 ? 34.604 40.139 33.185 1.00 23.56 109 CYS B N 1
ATOM 3009 C CA . CYS B 1 109 ? 35.176 40.798 34.348 1.00 23.49 109 CYS B CA 1
ATOM 3010 C C . CYS B 1 109 ? 36.637 41.153 34.153 1.00 23.22 109 CYS B C 1
ATOM 3011 O O . CYS B 1 109 ? 37.345 40.548 33.349 1.00 22.81 109 CYS B O 1
ATOM 3014 N N . SER B 1 110 ? 37.069 42.123 34.944 1.00 22.92 110 SER B N 1
ATOM 3015 C CA . SER B 1 110 ? 38.472 42.431 35.166 1.00 22.62 110 SER B CA 1
ATOM 3016 C C . SER B 1 110 ? 38.745 42.226 36.647 1.00 22.95 110 SER B C 1
ATOM 3017 O O . SER B 1 110 ? 38.883 43.198 37.383 1.00 22.36 110 SER B O 1
ATOM 3020 N N . PRO B 1 111 ? 38.780 40.956 37.098 1.00 22.17 111 PRO B N 1
ATOM 3021 C CA . PRO B 1 111 ? 38.863 40.687 38.541 1.00 22.55 111 PRO B CA 1
ATOM 3022 C C . PRO B 1 111 ? 40.042 41.362 39.182 1.00 21.96 111 PRO B C 1
ATOM 3023 O O . PRO B 1 111 ? 41.167 41.253 38.672 1.00 21.86 111 PRO B O 1
ATOM 3027 N N . VAL B 1 112 ? 39.798 42.069 40.287 1.00 22.76 112 VAL B N 1
ATOM 3028 C CA . VAL B 1 112 ? 40.857 42.814 40.970 1.00 23.16 112 VAL B CA 1
ATOM 3029 C C . VAL B 1 112 ? 41.977 41.868 41.409 1.00 23.77 112 VAL B C 1
ATOM 3030 O O . VAL B 1 112 ? 41.730 40.833 42.063 1.00 24.10 112 VAL B O 1
ATOM 3034 N N . VAL B 1 113 ? 43.207 42.192 41.020 1.00 23.31 113 VAL B N 1
ATOM 3035 C CA . VAL B 1 113 ? 44.354 41.323 41.285 1.00 23.95 113 VAL B CA 1
ATOM 3036 C C . VAL B 1 113 ? 45.100 41.773 42.533 1.00 24.52 113 VAL B C 1
ATOM 3037 O O . VAL B 1 113 ? 45.706 40.964 43.220 1.00 24.45 113 VAL B O 1
ATOM 3041 N N . ALA B 1 114 ? 45.058 43.073 42.812 1.00 24.78 114 ALA B N 1
ATOM 3042 C CA . ALA B 1 114 ? 45.807 43.656 43.906 1.00 25.97 114 ALA B CA 1
ATOM 3043 C C . ALA B 1 114 ? 45.360 45.090 44.104 1.00 26.62 114 ALA B C 1
ATOM 3044 O O . ALA B 1 114 ? 44.694 45.666 43.249 1.00 25.59 114 ALA B O 1
ATOM 3046 N N . GLU B 1 115 ? 45.735 45.637 45.250 1.00 28.26 115 GLU B N 1
ATOM 3047 C CA . GLU B 1 115 ? 45.514 47.034 45.577 1.00 29.51 115 GLU B CA 1
ATOM 3048 C C . GLU B 1 115 ? 46.844 47.596 46.080 1.00 29.87 115 GLU B C 1
ATOM 3049 O O . GLU B 1 115 ? 47.502 46.987 46.921 1.00 30.66 115 GLU B O 1
ATOM 3055 N N . PHE B 1 116 ? 47.244 48.752 45.568 1.00 30.33 116 PHE B N 1
ATOM 3056 C CA . PHE B 1 116 ? 48.531 49.339 45.915 1.00 30.33 116 PHE B CA 1
ATOM 3057 C C . PHE B 1 116 ? 48.412 50.852 45.800 1.00 29.94 116 PHE B C 1
ATOM 3058 O O . PHE B 1 116 ? 47.865 51.349 44.821 1.00 28.81 116 PHE B O 1
ATOM 3066 N N . GLY B 1 117 ? 48.911 51.569 46.807 1.00 30.04 117 GLY B N 1
ATOM 3067 C CA . GLY B 1 117 ? 48.941 53.042 46.776 1.00 30.29 117 GLY B CA 1
ATOM 3068 C C . GLY B 1 117 ? 47.590 53.714 46.615 1.00 30.35 117 GLY B C 1
ATOM 3069 O O . GLY B 1 117 ? 47.476 54.795 46.017 1.00 31.17 117 GLY B O 1
ATOM 3070 N N . GLY B 1 118 ? 46.555 53.066 47.133 1.00 29.98 118 GLY B N 1
ATOM 3071 C CA . GLY B 1 118 ? 45.212 53.604 47.072 1.00 29.59 118 GLY B CA 1
ATOM 3072 C C . GLY B 1 118 ? 44.480 53.326 45.775 1.00 29.34 118 GLY B C 1
ATOM 3073 O O . GLY B 1 118 ? 43.439 53.930 45.520 1.00 30.12 118 GLY B O 1
ATOM 3074 N N . HIS B 1 119 ? 45.013 52.411 44.959 1.00 28.22 119 HIS B N 1
ATOM 3075 C CA . HIS B 1 119 ? 44.375 52.032 43.698 1.00 27.22 119 HIS B CA 1
ATOM 3076 C C . HIS B 1 119 ? 44.267 50.525 43.539 1.00 26.09 119 HIS B C 1
ATOM 3077 O O . HIS B 1 119 ? 45.224 49.803 43.807 1.00 25.72 119 HIS B O 1
ATOM 3084 N N . ARG B 1 120 ? 43.108 50.070 43.076 1.00 25.41 120 ARG B N 1
ATOM 3085 C CA . ARG B 1 120 ? 42.925 48.670 42.695 1.00 25.16 120 ARG B CA 1
ATOM 3086 C C . ARG B 1 120 ? 43.445 48.491 41.267 1.00 24.63 120 ARG B C 1
ATOM 3087 O O . ARG B 1 120 ? 43.285 49.368 40.419 1.00 24.25 120 ARG B O 1
ATOM 3095 N N . TYR B 1 121 ? 44.059 47.338 41.026 1.00 24.41 121 TYR B N 1
ATOM 3096 C CA . TYR B 1 121 ? 44.593 46.968 39.728 1.00 23.91 121 TYR B CA 1
ATOM 3097 C C . TYR B 1 121 ? 43.844 45.733 39.238 1.00 23.49 121 TYR B C 1
ATOM 3098 O O . TYR B 1 121 ? 43.517 44.839 40.028 1.00 22.63 121 TYR B O 1
ATOM 3107 N N . ALA B 1 122 ? 43.593 45.689 37.935 1.00 22.81 122 ALA B N 1
ATOM 3108 C CA . ALA B 1 122 ? 42.860 44.591 37.323 1.00 22.99 122 ALA B CA 1
ATOM 3109 C C . ALA B 1 122 ? 43.788 43.451 36.995 1.00 22.39 122 ALA B C 1
ATOM 3110 O O . ALA B 1 122 ? 44.960 43.661 36.686 1.00 22.43 122 ALA B O 1
ATOM 3112 N N . SER B 1 123 ? 43.263 42.231 37.052 1.00 22.10 123 SER B N 1
ATOM 3113 C CA . SER B 1 123 ? 43.902 41.116 36.391 1.00 22.58 123 SER B CA 1
ATOM 3114 C C . SER B 1 123 ? 43.779 41.292 34.866 1.00 22.99 123 SER B C 1
ATOM 3115 O O . SER B 1 123 ? 43.182 42.275 34.371 1.00 22.44 123 SER B O 1
ATOM 3118 N N . GLY B 1 124 ? 44.344 40.342 34.126 1.00 22.44 124 GLY B N 1
ATOM 3119 C CA . GLY B 1 124 ? 44.377 40.401 32.669 1.00 23.08 124 GLY B CA 1
ATOM 3120 C C . GLY B 1 124 ? 45.751 40.814 32.192 1.00 23.57 124 GLY B C 1
ATOM 3121 O O . GLY B 1 124 ? 46.744 40.631 32.893 1.00 23.32 124 GLY B O 1
ATOM 3122 N N . MET B 1 125 ? 45.803 41.383 30.994 1.00 24.23 125 MET B N 1
ATOM 3123 C CA . MET B 1 125 ? 47.051 41.813 30.390 1.00 23.92 125 MET B CA 1
ATOM 3124 C C . MET B 1 125 ? 47.239 43.317 30.592 1.00 23.70 125 MET B C 1
ATOM 3125 O O . MET B 1 125 ? 46.340 44.080 30.302 1.00 23.46 125 MET B O 1
ATOM 3130 N N . VAL B 1 126 ? 48.417 43.710 31.067 1.00 23.73 126 VAL B N 1
ATOM 3131 C CA . VAL B 1 126 ? 48.798 45.113 31.223 1.00 23.92 126 VAL B CA 1
ATOM 3132 C C . VAL B 1 126 ? 49.987 45.363 30.316 1.00 24.35 126 VAL B C 1
ATOM 3133 O O . VAL B 1 126 ? 51.032 44.754 30.490 1.00 24.61 126 VAL B O 1
ATOM 3137 N N . ILE B 1 127 ? 49.834 46.250 29.336 1.00 24.08 127 ILE B N 1
ATOM 3138 C CA . ILE B 1 127 ? 50.945 46.586 28.452 1.00 24.15 127 ILE B CA 1
ATOM 3139 C C . ILE B 1 127 ? 51.542 47.909 28.912 1.00 24.35 127 ILE B C 1
ATOM 3140 O O . ILE B 1 127 ? 50.826 48.890 29.091 1.00 23.97 127 ILE B O 1
ATOM 3145 N N . VAL B 1 128 ? 52.853 47.898 29.151 1.00 24.39 128 VAL B N 1
ATOM 3146 C CA . VAL B 1 128 ? 53.600 49.079 29.559 1.00 25.24 128 VAL B CA 1
ATOM 3147 C C . VAL B 1 128 ? 54.329 49.554 28.317 1.00 26.49 128 VAL B C 1
ATOM 3148 O O . VAL B 1 128 ? 55.205 48.861 27.798 1.00 25.66 128 VAL B O 1
ATOM 3152 N N . THR B 1 129 ? 53.941 50.721 27.818 1.00 27.42 129 THR B N 1
ATOM 3153 C CA . THR B 1 129 ? 54.457 51.181 26.533 1.00 28.83 129 THR B CA 1
ATOM 3154 C C . THR B 1 129 ? 54.541 52.715 26.505 1.00 29.79 129 THR B C 1
ATOM 3155 O O . THR B 1 129 ? 54.454 53.371 27.548 1.00 29.12 129 THR B O 1
ATOM 3159 N N . GLY B 1 130 ? 54.771 53.267 25.321 1.00 32.03 130 GLY B N 1
ATOM 3160 C CA . GLY B 1 130 ? 54.928 54.711 25.157 1.00 33.41 130 GLY B CA 1
ATOM 3161 C C . GLY B 1 130 ? 56.254 55.070 24.519 1.00 34.98 130 GLY B C 1
ATOM 3162 O O . GLY B 1 130 ? 57.065 54.212 24.205 1.00 34.38 130 GLY B O 1
ATOM 3163 N N . LYS B 1 131 ? 56.405 56.371 24.375 1.00 37.22 131 LYS B N 1
ATOM 3164 C CA . LYS B 1 131 ? 57.503 56.964 23.693 1.00 38.41 131 LYS B CA 1
ATOM 3165 C C . LYS B 1 131 ? 58.725 56.799 24.557 1.00 40.04 131 LYS B C 1
ATOM 3166 O O . LYS B 1 131 ? 58.629 56.744 25.749 1.00 41.09 131 LYS B O 1
ATOM 3172 N N . GLY B 1 132 ? 59.872 56.683 23.938 1.00 41.32 132 GLY B N 1
ATOM 3173 C CA . GLY B 1 132 ? 61.051 56.338 24.662 1.00 42.03 132 GLY B CA 1
ATOM 3174 C C . GLY B 1 132 ? 61.483 54.955 24.312 1.00 42.50 132 GLY B C 1
ATOM 3175 O O . GLY B 1 132 ? 60.710 54.152 23.875 1.00 43.21 132 GLY B O 1
ATOM 3176 N N . ASN B 1 133 ? 62.741 54.685 24.543 1.00 42.91 133 ASN B N 1
ATOM 3177 C CA . ASN B 1 133 ? 63.301 53.420 24.237 1.00 43.02 133 ASN B CA 1
ATOM 3178 C C . ASN B 1 133 ? 63.903 52.858 25.495 1.00 42.08 133 ASN B C 1
ATOM 3179 O O . ASN B 1 133 ? 64.595 51.890 25.455 1.00 42.49 133 ASN B O 1
ATOM 3184 N N . SER B 1 134 ? 63.640 53.531 26.596 1.00 40.87 134 SER B N 1
ATOM 3185 C CA . SER B 1 134 ? 64.054 53.092 27.888 1.00 39.47 134 SER B CA 1
ATOM 3186 C C . SER B 1 134 ? 63.000 53.412 28.950 1.00 37.26 134 SER B C 1
ATOM 3187 O O . SER B 1 134 ? 62.143 54.232 28.763 1.00 37.50 134 SER B O 1
ATOM 3190 N N . GLY B 1 135 ? 63.116 52.736 30.075 1.00 34.46 135 GLY B N 1
ATOM 3191 C CA . GLY B 1 135 ? 62.336 52.984 31.272 1.00 31.97 135 GLY B CA 1
ATOM 3192 C C . GLY B 1 135 ? 61.251 51.970 31.534 1.00 30.65 135 GLY B C 1
ATOM 3193 O O . GLY B 1 135 ? 60.744 51.886 32.641 1.00 29.84 135 GLY B O 1
ATOM 3194 N N . LYS B 1 136 ? 60.895 51.179 30.534 1.00 29.15 136 LYS B N 1
ATOM 3195 C CA . LYS B 1 136 ? 59.795 50.238 30.716 1.00 28.59 136 LYS B CA 1
ATOM 3196 C C . LYS B 1 136 ? 60.186 49.055 31.605 1.00 27.41 136 LYS B C 1
ATOM 3197 O O . LYS B 1 136 ? 59.387 48.586 32.413 1.00 26.96 136 LYS B O 1
ATOM 3203 N N . THR B 1 137 ? 61.423 48.587 31.491 1.00 26.75 137 THR B N 1
ATOM 3204 C CA . THR B 1 137 ? 61.841 47.396 32.246 1.00 26.09 137 THR B CA 1
ATOM 3205 C C . THR B 1 137 ? 61.801 47.651 33.756 1.00 25.59 137 THR B C 1
ATOM 3206 O O . THR B 1 137 ? 61.228 46.852 34.495 1.00 25.25 137 THR B O 1
ATOM 3210 N N . PRO B 1 138 ? 62.403 48.758 34.230 1.00 24.91 138 PRO B N 1
ATOM 3211 C CA . PRO B 1 138 ? 62.279 49.029 35.664 1.00 24.53 138 PRO B CA 1
ATOM 3212 C C . PRO B 1 138 ? 60.848 49.200 36.143 1.00 24.24 138 PRO B C 1
ATOM 3213 O O . PRO B 1 138 ? 60.542 48.817 37.271 1.00 24.01 138 PRO B O 1
ATOM 3217 N N . LEU B 1 139 ? 59.987 49.786 35.314 1.00 23.74 139 LEU B N 1
ATOM 3218 C CA . LEU B 1 139 ? 58.579 49.942 35.688 1.00 23.77 139 LEU B CA 1
ATOM 3219 C C . LEU B 1 139 ? 57.884 48.586 35.816 1.00 23.75 139 LEU B C 1
ATOM 3220 O O . LEU B 1 139 ? 57.234 48.333 36.818 1.00 23.55 139 LEU B O 1
ATOM 3225 N N . VAL B 1 140 ? 58.021 47.705 34.824 1.00 24.21 140 VAL B N 1
ATOM 3226 C CA . VAL B 1 140 ? 57.339 46.402 34.933 1.00 24.00 140 VAL B CA 1
ATOM 3227 C C . VAL B 1 140 ? 57.771 45.625 36.178 1.00 24.43 140 VAL B C 1
ATOM 3228 O O . VAL B 1 140 ? 56.936 45.014 36.829 1.00 24.75 140 VAL B O 1
ATOM 3232 N N . HIS B 1 141 ? 59.058 45.665 36.524 1.00 24.16 141 HIS B N 1
ATOM 3233 C CA . HIS B 1 141 ? 59.525 45.008 37.748 1.00 24.55 141 HIS B CA 1
ATOM 3234 C C . HIS B 1 141 ? 59.013 45.660 39.018 1.00 24.73 141 HIS B C 1
ATOM 3235 O O . HIS B 1 141 ? 58.683 44.967 39.985 1.00 24.77 141 HIS B O 1
ATOM 3242 N N . ALA B 1 142 ? 58.917 46.990 39.022 1.00 24.56 142 ALA B N 1
ATOM 3243 C CA . ALA B 1 142 ? 58.390 47.689 40.194 1.00 24.63 142 ALA B CA 1
ATOM 3244 C C . ALA B 1 142 ? 56.913 47.363 40.377 1.00 24.88 142 ALA B C 1
ATOM 3245 O O . ALA B 1 142 ? 56.436 47.162 41.499 1.00 24.40 142 ALA B O 1
ATOM 3247 N N . LEU B 1 143 ? 56.190 47.284 39.268 1.00 25.13 143 LEU B N 1
ATOM 3248 C CA . LEU B 1 143 ? 54.768 46.973 39.308 1.00 25.04 143 LEU B CA 1
ATOM 3249 C C . LEU B 1 143 ? 54.561 45.516 39.720 1.00 25.11 143 LEU B C 1
ATOM 3250 O O . LEU B 1 143 ? 53.639 45.204 40.474 1.00 25.73 143 LEU B O 1
ATOM 3255 N N . GLY B 1 144 ? 55.437 44.638 39.241 1.00 24.57 144 GLY B N 1
ATOM 3256 C CA . GLY B 1 144 ? 55.393 43.220 39.613 1.00 24.51 144 GLY B CA 1
ATOM 3257 C C . GLY B 1 144 ? 55.527 43.051 41.112 1.00 24.48 144 GLY B C 1
ATOM 3258 O O . GLY B 1 144 ? 54.736 42.330 41.738 1.00 23.82 144 GLY B O 1
ATOM 3259 N N . GLU B 1 145 ? 56.513 43.737 41.694 1.00 24.11 145 GLU B N 1
ATOM 3260 C CA . GLU B 1 145 ? 56.771 43.622 43.123 1.00 24.58 145 GLU B CA 1
ATOM 3261 C C . GLU B 1 145 ? 55.620 44.210 43.918 1.00 24.75 145 GLU B C 1
ATOM 3262 O O . GLU B 1 145 ? 55.182 43.633 44.910 1.00 24.79 145 GLU B O 1
ATOM 3268 N N . ALA B 1 146 ? 55.135 45.367 43.473 1.00 24.74 146 ALA B N 1
ATOM 3269 C CA . ALA B 1 146 ? 54.070 46.086 44.169 1.00 24.94 146 ALA B CA 1
ATOM 3270 C C . ALA B 1 146 ? 52.742 45.328 44.172 1.00 25.26 146 ALA B C 1
ATOM 3271 O O . ALA B 1 146 ? 52.062 45.238 45.201 1.00 24.55 146 ALA B O 1
ATOM 3273 N N . LEU B 1 147 ? 52.365 44.799 43.012 1.00 24.87 147 LEU B N 1
ATOM 3274 C CA . LEU B 1 147 ? 51.153 43.996 42.906 1.00 25.81 147 LEU B CA 1
ATOM 3275 C C . LEU B 1 147 ? 51.324 42.606 43.517 1.00 25.94 147 LEU B C 1
ATOM 3276 O O . LEU B 1 147 ? 50.349 42.021 44.009 1.00 26.23 147 LEU B O 1
ATOM 3281 N N . GLY B 1 148 ? 52.541 42.076 43.505 1.00 25.74 148 GLY B N 1
ATOM 3282 C CA . GLY B 1 148 ? 52.816 40.814 44.181 1.00 26.38 148 GLY B CA 1
ATOM 3283 C C . GLY B 1 148 ? 52.494 40.925 45.667 1.00 26.90 148 GLY B C 1
ATOM 3284 O O . GLY B 1 148 ? 51.927 40.006 46.252 1.00 26.53 148 GLY B O 1
ATOM 3285 N N . GLY B 1 149 ? 52.836 42.064 46.263 1.00 27.62 149 GLY B N 1
ATOM 3286 C CA . GLY B 1 149 ? 52.533 42.330 47.674 1.00 28.32 149 GLY B CA 1
ATOM 3287 C C . GLY B 1 149 ? 53.255 41.343 48.576 1.00 28.65 149 GLY B C 1
ATOM 3288 O O . GLY B 1 149 ? 54.484 41.352 48.673 1.00 28.50 149 GLY B O 1
ATOM 3289 N N . LYS B 1 150 ? 52.483 40.463 49.200 1.00 29.55 150 LYS B N 1
ATOM 3290 C CA . LYS B 1 150 ? 53.019 39.430 50.086 1.00 30.24 150 LYS B CA 1
ATOM 3291 C C . LYS B 1 150 ? 53.650 38.277 49.304 1.00 29.67 150 LYS B C 1
ATOM 3292 O O . LYS B 1 150 ? 54.413 37.483 49.868 1.00 29.81 150 LYS B O 1
ATOM 3298 N N . ASP B 1 151 ? 53.358 38.201 48.002 1.00 29.06 151 ASP B N 1
ATOM 3299 C CA . ASP B 1 151 ? 53.858 37.126 47.144 1.00 28.26 151 ASP B CA 1
ATOM 3300 C C . ASP B 1 151 ? 54.947 37.591 46.186 1.00 27.83 151 ASP B C 1
ATOM 3301 O O . ASP B 1 151 ? 55.007 38.771 45.798 1.00 27.59 151 ASP B O 1
ATOM 3306 N N . LYS B 1 152 ? 55.805 36.651 45.810 1.00 26.92 152 LYS B N 1
ATOM 3307 C CA . LYS B 1 152 ? 56.776 36.871 44.748 1.00 26.71 152 LYS B CA 1
ATOM 3308 C C . LYS B 1 152 ? 56.042 36.955 43.411 1.00 25.41 152 LYS B C 1
ATOM 3309 O O . LYS B 1 152 ? 54.971 36.353 43.234 1.00 25.71 152 LYS B O 1
ATOM 3315 N N . TYR B 1 153 ? 56.609 37.716 42.480 1.00 24.50 153 TYR B N 1
ATOM 3316 C CA . TYR B 1 153 ? 56.085 37.764 41.116 1.00 24.06 153 TYR B CA 1
ATOM 3317 C C . TYR B 1 153 ? 56.990 36.911 40.233 1.00 23.91 153 TYR B C 1
ATOM 3318 O O . TYR B 1 153 ? 58.153 36.691 40.560 1.00 23.18 153 TYR B O 1
ATOM 3327 N N . ALA B 1 154 ? 56.430 36.407 39.139 1.00 23.65 154 ALA B N 1
ATOM 3328 C CA . ALA B 1 154 ? 57.131 35.550 38.211 1.00 23.74 154 ALA B CA 1
ATOM 3329 C C . ALA B 1 154 ? 57.585 36.392 37.027 1.00 23.98 154 ALA B C 1
ATOM 3330 O O . ALA B 1 154 ? 56.827 37.231 36.531 1.00 24.21 154 ALA B O 1
ATOM 3332 N N . THR B 1 155 ? 58.826 36.191 36.602 1.00 23.60 155 THR B N 1
ATOM 3333 C CA . THR B 1 155 ? 59.374 36.900 35.458 1.00 23.48 155 THR B CA 1
ATOM 3334 C C . THR B 1 155 ? 59.639 35.966 34.277 1.00 23.34 155 THR B C 1
ATOM 3335 O O . THR B 1 155 ? 60.388 34.975 34.376 1.00 23.04 155 THR B O 1
ATOM 3339 N N . VAL B 1 156 ? 59.019 36.315 33.154 1.00 22.67 156 VAL B N 1
ATOM 3340 C CA . VAL B 1 156 ? 59.230 35.661 31.883 1.00 22.88 156 VAL B CA 1
ATOM 3341 C C . VAL B 1 156 ? 60.091 36.582 31.049 1.00 22.86 156 VAL B C 1
ATOM 3342 O O . VAL B 1 156 ? 59.750 37.748 30.838 1.00 21.81 156 VAL B O 1
ATOM 3346 N N . ARG B 1 157 ? 61.220 36.060 30.596 1.00 22.54 157 ARG B N 1
ATOM 3347 C CA . ARG B 1 157 ? 62.165 36.840 29.824 1.00 23.01 157 ARG B CA 1
ATOM 3348 C C . ARG B 1 157 ? 62.206 36.326 28.399 1.00 23.22 157 ARG B C 1
ATOM 3349 O O . ARG B 1 157 ? 62.313 35.120 28.166 1.00 23.60 157 ARG B O 1
ATOM 3357 N N . PHE B 1 158 ? 62.100 37.239 27.443 1.00 23.67 158 PHE B N 1
ATOM 3358 C CA . PHE B 1 158 ? 62.042 36.844 26.044 1.00 23.98 158 PHE B CA 1
ATOM 3359 C C . PHE B 1 158 ? 62.557 37.928 25.120 1.00 24.46 158 PHE B C 1
ATOM 3360 O O . PHE B 1 158 ? 62.144 39.089 25.216 1.00 24.22 158 PHE B O 1
ATOM 3368 N N . GLY B 1 159 ? 63.481 37.539 24.246 1.00 24.65 159 GLY B N 1
ATOM 3369 C CA . GLY B 1 159 ? 63.734 38.278 23.015 1.00 25.58 159 GLY B CA 1
ATOM 3370 C C . GLY B 1 159 ? 64.450 39.592 23.175 1.00 26.08 159 GLY B C 1
ATOM 3371 O O . GLY B 1 159 ? 64.131 40.546 22.464 1.00 28.11 159 GLY B O 1
ATOM 3372 N N . GLU B 1 160 ? 65.376 39.663 24.125 1.00 25.98 160 GLU B N 1
ATOM 3373 C CA . GLU B 1 160 ? 66.289 40.804 24.263 1.00 25.70 160 GLU B CA 1
ATOM 3374 C C . GLU B 1 160 ? 67.723 40.264 24.205 1.00 25.30 160 GLU B C 1
ATOM 3375 O O . GLU B 1 160 ? 67.969 39.126 24.628 1.00 24.78 160 GLU B O 1
ATOM 3381 N N . PRO B 1 161 ? 68.669 41.071 23.685 1.00 24.61 161 PRO B N 1
ATOM 3382 C CA . PRO B 1 161 ? 70.064 40.666 23.523 1.00 24.33 161 PRO B CA 1
ATOM 3383 C C . PRO B 1 161 ? 70.852 40.738 24.826 1.00 24.22 161 PRO B C 1
ATOM 3384 O O . PRO B 1 161 ? 71.849 41.468 24.922 1.00 24.38 161 PRO B O 1
ATOM 3388 N N . LEU B 1 162 ? 70.401 39.973 25.818 1.00 23.63 162 LEU B N 1
ATOM 3389 C CA . LEU B 1 162 ? 71.010 39.976 27.154 1.00 23.77 162 LEU B CA 1
ATOM 3390 C C . LEU B 1 162 ? 71.200 38.541 27.611 1.00 23.59 162 LEU B C 1
ATOM 3391 O O . LEU B 1 162 ? 70.543 37.645 27.097 1.00 24.10 162 LEU B O 1
ATOM 3396 N N . SER B 1 163 ? 72.093 38.318 28.576 1.00 23.60 163 SER B N 1
ATOM 3397 C CA . SER B 1 163 ? 72.385 36.947 29.012 1.00 23.70 163 SER B CA 1
ATOM 3398 C C . SER B 1 163 ? 71.141 36.207 29.509 1.00 23.89 163 SER B C 1
ATOM 3399 O O . SER B 1 163 ? 70.266 36.777 30.181 1.00 23.74 163 SER B O 1
ATOM 3402 N N . GLY B 1 164 ? 71.067 34.937 29.136 1.00 24.24 164 GLY B N 1
ATOM 3403 C CA . GLY B 1 164 ? 70.046 34.038 29.636 1.00 24.65 164 GLY B CA 1
ATOM 3404 C C . GLY B 1 164 ? 68.655 34.264 29.094 1.00 24.94 164 GLY B C 1
ATOM 3405 O O . GLY B 1 164 ? 67.721 33.586 29.520 1.00 26.45 164 GLY B O 1
ATOM 3406 N N . TYR B 1 165 ? 68.496 35.201 28.156 1.00 24.59 165 TYR B N 1
ATOM 3407 C CA . TYR B 1 165 ? 67.183 35.459 27.569 1.00 24.55 165 TYR B CA 1
ATOM 3408 C C . TYR B 1 165 ? 66.901 34.416 26.506 1.00 24.32 165 TYR B C 1
ATOM 3409 O O . TYR B 1 165 ? 67.655 34.295 25.523 1.00 24.02 165 TYR B O 1
ATOM 3418 N N . ASN B 1 166 ? 65.835 33.653 26.706 1.00 23.92 166 ASN B N 1
ATOM 3419 C CA . ASN B 1 166 ? 65.294 32.807 25.658 1.00 24.34 166 ASN B CA 1
ATOM 3420 C C . ASN B 1 166 ? 64.879 33.689 24.477 1.00 24.45 166 ASN B C 1
ATOM 3421 O O . ASN B 1 166 ? 64.415 34.814 24.673 1.00 23.51 166 ASN B O 1
ATOM 3426 N N . THR B 1 167 ? 65.085 33.210 23.263 1.00 24.98 167 THR B N 1
ATOM 3427 C CA . THR B 1 167 ? 64.598 33.923 22.088 1.00 26.00 167 THR B CA 1
ATOM 3428 C C . THR B 1 167 ? 63.759 33.011 21.175 1.00 26.39 167 THR B C 1
ATOM 3429 O O . THR B 1 167 ? 63.383 33.409 20.077 1.00 26.05 167 THR B O 1
ATOM 3433 N N . ASP B 1 168 ? 63.455 31.806 21.652 1.00 26.22 168 ASP B N 1
ATOM 3434 C CA . ASP B 1 168 ? 62.579 30.877 20.941 1.00 26.15 168 ASP B CA 1
ATOM 3435 C C . ASP B 1 168 ? 61.118 31.055 21.391 1.00 25.38 168 ASP B C 1
ATOM 3436 O O . ASP B 1 168 ? 60.770 30.844 22.560 1.00 24.20 168 ASP B O 1
ATOM 3441 N N . PHE B 1 169 ? 60.258 31.439 20.452 1.00 25.31 169 PHE B N 1
ATOM 3442 C CA . PHE B 1 169 ? 58.844 31.662 20.767 1.00 25.28 169 PHE B CA 1
ATOM 3443 C C . PHE B 1 169 ? 58.178 30.476 21.467 1.00 24.97 169 PHE B C 1
ATOM 3444 O O . PHE B 1 169 ? 57.345 30.665 22.353 1.00 23.99 169 PHE B O 1
ATOM 3452 N N . ASN B 1 170 ? 58.533 29.250 21.090 1.00 24.98 170 ASN B N 1
ATOM 3453 C CA . ASN B 1 170 ? 57.868 28.089 21.671 1.00 25.64 170 ASN B CA 1
ATOM 3454 C C . ASN B 1 170 ? 58.178 27.883 23.147 1.00 25.61 170 ASN B C 1
ATOM 3455 O O . ASN B 1 170 ? 57.329 27.414 23.914 1.00 25.73 170 ASN B O 1
ATOM 3460 N N . VAL B 1 171 ? 59.383 28.269 23.550 1.00 25.63 171 VAL B N 1
ATOM 3461 C CA . VAL B 1 171 ? 59.746 28.287 24.962 1.00 25.74 171 VAL B CA 1
ATOM 3462 C C . VAL B 1 171 ? 59.010 29.413 25.704 1.00 25.92 171 VAL B C 1
ATOM 3463 O O . VAL B 1 171 ? 58.552 29.245 26.836 1.00 25.27 171 VAL B O 1
ATOM 3467 N N . PHE B 1 172 ? 58.908 30.563 25.054 1.00 26.70 172 PHE B N 1
ATOM 3468 C CA . PHE B 1 172 ? 58.143 31.695 25.569 1.00 27.01 172 PHE B CA 1
ATOM 3469 C C . PHE B 1 172 ? 56.732 31.292 25.994 1.00 27.35 172 PHE B C 1
ATOM 3470 O O . PHE B 1 172 ? 56.313 31.576 27.113 1.00 27.41 172 PHE B O 1
ATOM 3478 N N . VAL B 1 173 ? 56.000 30.635 25.101 1.00 27.57 173 VAL B N 1
ATOM 3479 C CA . VAL B 1 173 ? 54.612 30.245 25.410 1.00 27.87 173 VAL B CA 1
ATOM 3480 C C . VAL B 1 173 ? 54.543 29.169 26.502 1.00 27.62 173 VAL B C 1
ATOM 3481 O O . VAL B 1 173 ? 53.641 29.179 27.321 1.00 27.08 173 VAL B O 1
ATOM 3485 N N . ASP B 1 174 ? 55.518 28.273 26.545 1.00 27.80 174 ASP B N 1
ATOM 3486 C CA . ASP B 1 174 ? 55.634 27.365 27.684 1.00 27.44 174 ASP B CA 1
ATOM 3487 C C . ASP B 1 174 ? 55.832 28.143 29.006 1.00 27.01 174 ASP B C 1
ATOM 3488 O O . ASP B 1 174 ? 55.183 27.845 30.018 1.00 26.49 174 ASP B O 1
ATOM 3493 N N . ASP B 1 175 ? 56.729 29.127 28.995 1.00 26.10 175 ASP B N 1
ATOM 3494 C CA . ASP B 1 175 ? 56.963 29.966 30.169 1.00 26.21 175 ASP B CA 1
ATOM 3495 C C . ASP B 1 175 ? 55.681 30.682 30.616 1.00 26.08 175 ASP B C 1
ATOM 3496 O O . ASP B 1 175 ? 55.344 30.689 31.803 1.00 25.52 175 ASP B O 1
ATOM 3501 N N . ILE B 1 176 ? 54.955 31.259 29.662 1.00 26.61 176 ILE B N 1
ATOM 3502 C CA . ILE B 1 176 ? 53.766 32.062 29.993 1.00 27.02 176 ILE B CA 1
ATOM 3503 C C . ILE B 1 176 ? 52.649 31.148 30.513 1.00 26.52 176 ILE B C 1
ATOM 3504 O O . ILE B 1 176 ? 51.945 31.491 31.454 1.00 25.99 176 ILE B O 1
ATOM 3509 N N . ALA B 1 177 ? 52.495 29.985 29.889 1.00 27.01 177 ALA B N 1
ATOM 3510 C CA . ALA B 1 177 ? 51.489 29.009 30.319 1.00 27.30 177 ALA B CA 1
ATOM 3511 C C . ALA B 1 177 ? 51.720 28.595 31.775 1.00 27.45 177 ALA B C 1
ATOM 3512 O O . ALA B 1 177 ? 50.786 28.619 32.591 1.00 28.02 177 ALA B O 1
ATOM 3514 N N . ARG B 1 178 ? 52.958 28.216 32.092 1.00 27.56 178 ARG B N 1
ATOM 3515 C CA . ARG B 1 178 ? 53.345 27.838 33.455 1.00 27.75 178 ARG B CA 1
ATOM 3516 C C . ARG B 1 178 ? 53.121 28.974 34.431 1.00 26.84 178 ARG B C 1
ATOM 3517 O O . ARG B 1 178 ? 52.606 28.767 35.523 1.00 26.34 178 ARG B O 1
ATOM 3525 N N . ALA B 1 179 ? 53.512 30.178 34.034 1.00 26.11 179 ALA B N 1
ATOM 3526 C CA . ALA B 1 179 ? 53.369 31.344 34.882 1.00 25.97 179 ALA B CA 1
ATOM 3527 C C . ALA B 1 179 ? 51.915 31.585 35.266 1.00 25.78 179 ALA B C 1
ATOM 3528 O O . ALA B 1 179 ? 51.618 31.814 36.444 1.00 25.89 179 ALA B O 1
ATOM 3530 N N . MET B 1 180 ? 51.014 31.534 34.283 1.00 25.58 180 MET B N 1
ATOM 3531 C CA . MET B 1 180 ? 49.588 31.800 34.533 1.00 25.38 180 MET B CA 1
ATOM 3532 C C . MET B 1 180 ? 48.953 30.672 35.327 1.00 25.38 180 MET B C 1
ATOM 3533 O O . MET B 1 180 ? 48.014 30.898 36.081 1.00 25.04 180 MET B O 1
ATOM 3538 N N . LEU B 1 181 ? 49.468 29.462 35.143 1.00 25.43 181 LEU B N 1
ATOM 3539 C CA . LEU B 1 181 ? 48.982 28.310 35.892 1.00 26.00 181 LEU B CA 1
ATOM 3540 C C . LEU B 1 181 ? 49.378 28.368 37.369 1.00 26.34 181 LEU B C 1
ATOM 3541 O O . LEU B 1 181 ? 48.675 27.812 38.211 1.00 26.32 181 LEU B O 1
ATOM 3546 N N . GLN B 1 182 ? 50.475 29.059 37.682 1.00 26.30 182 GLN B N 1
ATOM 3547 C CA . GLN B 1 182 ? 51.093 28.961 39.004 1.00 26.55 182 GLN B CA 1
ATOM 3548 C C . GLN B 1 182 ? 51.281 30.256 39.797 1.00 26.26 182 GLN B C 1
ATOM 3549 O O . GLN B 1 182 ? 51.602 30.191 40.984 1.00 26.08 182 GLN B O 1
ATOM 3555 N N . HIS B 1 183 ? 51.055 31.425 39.188 1.00 25.43 183 HIS B N 1
ATOM 3556 C CA . HIS B 1 183 ? 51.326 32.697 39.861 1.00 25.04 183 HIS B CA 1
ATOM 3557 C C . HIS B 1 183 ? 50.320 33.788 39.519 1.00 24.43 183 HIS B C 1
ATOM 3558 O O . HIS B 1 183 ? 49.844 33.874 38.381 1.00 23.74 183 HIS B O 1
ATOM 3565 N N . ARG B 1 184 ? 50.025 34.618 40.511 1.00 23.09 184 ARG B N 1
ATOM 3566 C CA . ARG B 1 184 ? 49.052 35.702 40.357 1.00 23.32 184 ARG B CA 1
ATOM 3567 C C . ARG B 1 184 ? 49.644 36.911 39.642 1.00 22.94 184 ARG B C 1
ATOM 3568 O O . ARG B 1 184 ? 48.923 37.635 38.978 1.00 23.13 184 ARG B O 1
ATOM 3576 N N . VAL B 1 185 ? 50.947 37.129 39.796 1.00 23.01 185 VAL B N 1
ATOM 3577 C CA . VAL B 1 185 ? 51.600 38.316 39.232 1.00 23.07 185 VAL B CA 1
ATOM 3578 C C . VAL B 1 185 ? 52.771 37.868 38.373 1.00 22.94 185 VAL B C 1
ATOM 3579 O O . VAL B 1 185 ? 53.667 37.147 38.831 1.00 22.21 185 VAL B O 1
ATOM 3583 N N . ILE B 1 186 ? 52.734 38.291 37.110 1.00 22.87 186 ILE B N 1
ATOM 3584 C CA . ILE B 1 186 ? 53.651 37.826 36.093 1.00 22.92 186 ILE B CA 1
ATOM 3585 C C . ILE B 1 186 ? 54.152 39.047 35.330 1.00 23.33 186 ILE B C 1
ATOM 3586 O O . ILE B 1 186 ? 53.362 39.939 34.991 1.00 23.46 186 ILE B O 1
ATOM 3591 N N . VAL B 1 187 ? 55.462 39.100 35.107 1.00 22.99 187 VAL B N 1
ATOM 3592 C CA . VAL B 1 187 ? 56.091 40.130 34.292 1.00 23.51 187 VAL B CA 1
ATOM 3593 C C . VAL B 1 187 ? 56.663 39.469 33.030 1.00 23.78 187 VAL B C 1
ATOM 3594 O O . VAL B 1 187 ? 57.282 38.402 33.109 1.00 23.82 187 VAL B O 1
ATOM 3598 N N . ILE B 1 188 ? 56.427 40.095 31.876 1.00 23.68 188 ILE B N 1
ATOM 3599 C CA . ILE B 1 188 ? 57.055 39.702 30.622 1.00 24.08 188 ILE B CA 1
ATOM 3600 C C . ILE B 1 188 ? 57.971 40.819 30.154 1.00 24.86 188 ILE B C 1
ATOM 3601 O O . ILE B 1 188 ? 57.524 41.948 29.948 1.00 24.48 188 ILE B O 1
ATOM 3606 N N . ASP B 1 189 ? 59.248 40.494 29.981 1.00 25.97 189 ASP B N 1
ATOM 3607 C CA . ASP B 1 189 ? 60.205 41.409 29.377 1.00 26.34 189 ASP B CA 1
ATOM 3608 C C . ASP B 1 189 ? 60.861 40.629 28.223 1.00 26.77 189 ASP B C 1
ATOM 3609 O O . ASP B 1 189 ? 61.709 39.770 28.463 1.00 26.90 189 ASP B O 1
ATOM 3614 N N . SER B 1 190 ? 60.452 40.855 26.973 1.00 27.13 190 SER B N 1
ATOM 3615 C CA . SER B 1 190 ? 59.485 41.870 26.573 1.00 27.97 190 SER B CA 1
ATOM 3616 C C . SER B 1 190 ? 58.641 41.330 25.434 1.00 27.99 190 SER B C 1
ATOM 3617 O O . SER B 1 190 ? 58.796 40.190 25.030 1.00 26.59 190 SER B O 1
ATOM 3620 N N . LEU B 1 191 ? 57.784 42.184 24.885 1.00 29.33 191 LEU B N 1
ATOM 3621 C CA . LEU B 1 191 ? 56.955 41.830 23.735 1.00 30.89 191 LEU B CA 1
ATOM 3622 C C . LEU B 1 191 ? 57.587 42.211 22.401 1.00 32.39 191 LEU B C 1
ATOM 3623 O O . LEU B 1 191 ? 56.915 42.136 21.379 1.00 32.85 191 LEU B O 1
ATOM 3628 N N . LYS B 1 192 ? 58.861 42.617 22.397 1.00 34.14 192 LYS B N 1
ATOM 3629 C CA . LYS B 1 192 ? 59.533 43.094 21.179 1.00 35.13 192 LYS B CA 1
ATOM 3630 C C . LYS B 1 192 ? 59.430 42.080 20.042 1.00 36.60 192 LYS B C 1
ATOM 3631 O O . LYS B 1 192 ? 58.970 42.405 18.932 1.00 36.32 192 LYS B O 1
ATOM 3637 N N . ASN B 1 193 ? 59.859 40.855 20.323 1.00 37.48 193 ASN B N 1
ATOM 3638 C CA . ASN B 1 193 ? 59.910 39.820 19.287 1.00 38.33 193 ASN B CA 1
ATOM 3639 C C . ASN B 1 193 ? 58.571 39.140 19.060 1.00 39.29 193 ASN B C 1
ATOM 3640 O O . ASN B 1 193 ? 58.440 38.335 18.129 1.00 39.46 193 ASN B O 1
ATOM 3645 N N . VAL B 1 194 ? 57.595 39.433 19.917 1.00 39.90 194 VAL B N 1
ATOM 3646 C CA . VAL B 1 194 ? 56.220 39.013 19.679 1.00 40.96 194 VAL B CA 1
ATOM 3647 C C . VAL B 1 194 ? 55.624 39.836 18.524 1.00 41.93 194 VAL B C 1
ATOM 3648 O O . VAL B 1 194 ? 55.486 39.343 17.403 1.00 42.28 194 VAL B O 1
ATOM 3652 N N . ILE B 1 195 ? 55.323 41.098 18.790 1.00 42.64 195 ILE B N 1
ATOM 3653 C CA . ILE B 1 195 ? 54.653 41.944 17.804 1.00 43.29 195 ILE B CA 1
ATOM 3654 C C . ILE B 1 195 ? 55.648 42.315 16.707 1.00 43.89 195 ILE B C 1
ATOM 3655 O O . ILE B 1 195 ? 55.296 42.934 15.697 1.00 45.05 195 ILE B O 1
ATOM 3660 N N . ILE B 1 207 ? 54.762 38.871 11.400 1.00 47.30 207 ILE B N 1
ATOM 3661 C CA . ILE B 1 207 ? 54.369 38.315 12.699 1.00 47.04 207 ILE B CA 1
ATOM 3662 C C . ILE B 1 207 ? 53.835 36.885 12.550 1.00 46.87 207 ILE B C 1
ATOM 3663 O O . ILE B 1 207 ? 53.023 36.606 11.665 1.00 46.75 207 ILE B O 1
ATOM 3668 N N . SER B 1 208 ? 54.295 35.989 13.421 1.00 46.40 208 SER B N 1
ATOM 3669 C CA . SER B 1 208 ? 53.921 34.574 13.359 1.00 45.95 208 SER B CA 1
ATOM 3670 C C . SER B 1 208 ? 52.469 34.352 13.762 1.00 45.69 208 SER B C 1
ATOM 3671 O O . SER B 1 208 ? 51.872 35.192 14.443 1.00 45.60 208 SER B O 1
ATOM 3674 N N . ARG B 1 209 ? 51.914 33.216 13.342 1.00 45.16 209 ARG B N 1
ATOM 3675 C CA . ARG B 1 209 ? 50.564 32.805 13.751 1.00 45.13 209 ARG B CA 1
ATOM 3676 C C . ARG B 1 209 ? 50.470 32.699 15.271 1.00 44.37 209 ARG B C 1
ATOM 3677 O O . ARG B 1 209 ? 49.510 33.184 15.879 1.00 44.12 209 ARG B O 1
ATOM 3685 N N . GLY B 1 210 ? 51.468 32.052 15.870 1.00 43.44 210 GLY B N 1
ATOM 3686 C CA . GLY B 1 210 ? 51.524 31.883 17.318 1.00 42.98 210 GLY B CA 1
ATOM 3687 C C . GLY B 1 210 ? 51.615 33.206 18.050 1.00 42.36 210 GLY B C 1
ATOM 3688 O O . GLY B 1 210 ? 51.011 33.365 19.116 1.00 41.71 210 GLY B O 1
ATOM 3689 N N . ALA B 1 211 ? 52.378 34.147 17.485 1.00 41.72 211 ALA B N 1
ATOM 3690 C CA . ALA B 1 211 ? 52.551 35.474 18.082 1.00 41.75 211 ALA B CA 1
ATOM 3691 C C . ALA B 1 211 ? 51.254 36.268 18.032 1.00 41.58 211 ALA B C 1
ATOM 3692 O O . ALA B 1 211 ? 50.907 36.963 18.991 1.00 41.92 211 ALA B O 1
ATOM 3694 N N . PHE B 1 212 ? 50.540 36.167 16.913 1.00 41.31 212 PHE B N 1
ATOM 3695 C CA . PHE B 1 212 ? 49.240 36.820 16.786 1.00 41.01 212 PHE B CA 1
ATOM 3696 C C . PHE B 1 212 ? 48.213 36.177 17.721 1.00 40.58 212 PHE B C 1
ATOM 3697 O O . PHE B 1 212 ? 47.420 36.886 18.351 1.00 40.83 212 PHE B O 1
ATOM 3705 N N . ASP B 1 213 ? 48.231 34.845 17.812 1.00 39.65 213 ASP B N 1
ATOM 3706 C CA . ASP B 1 213 ? 47.405 34.122 18.790 1.00 39.04 213 ASP B CA 1
ATOM 3707 C C . ASP B 1 213 ? 47.645 34.674 20.194 1.00 38.38 213 ASP B C 1
ATOM 3708 O O . ASP B 1 213 ? 46.702 34.955 20.924 1.00 37.76 213 ASP B O 1
ATOM 3713 N N . LEU B 1 214 ? 48.914 34.836 20.563 1.00 37.56 214 LEU B N 1
ATOM 3714 C CA . LEU B 1 214 ? 49.265 35.293 21.909 1.00 36.94 214 LEU B CA 1
ATOM 3715 C C . LEU B 1 214 ? 48.615 36.649 22.281 1.00 36.77 214 LEU B C 1
ATOM 3716 O O . LEU B 1 214 ? 47.947 36.781 23.321 1.00 35.31 214 LEU B O 1
ATOM 3721 N N . LEU B 1 215 ? 48.776 37.665 21.444 1.00 36.20 215 LEU B N 1
ATOM 3722 C CA . LEU B 1 215 ? 48.215 38.972 21.827 1.00 35.46 215 LEU B CA 1
ATOM 3723 C C . LEU B 1 215 ? 46.680 38.915 21.843 1.00 35.16 215 LEU B C 1
ATOM 3724 O O . LEU B 1 215 ? 46.022 39.606 22.651 1.00 34.12 215 LEU B O 1
ATOM 3729 N N . SER B 1 216 ? 46.129 38.073 20.963 1.00 33.96 216 SER B N 1
ATOM 3730 C CA . SER B 1 216 ? 44.703 37.836 20.885 1.00 33.58 216 SER B CA 1
ATOM 3731 C C . SER B 1 216 ? 44.141 37.088 22.118 1.00 33.30 216 SER B C 1
ATOM 3732 O O . SER B 1 216 ? 42.978 37.302 22.487 1.00 34.15 216 SER B O 1
ATOM 3735 N N . ASP B 1 217 ? 44.961 36.235 22.755 1.00 31.62 217 ASP B N 1
ATOM 3736 C CA . ASP B 1 217 ? 44.502 35.334 23.817 1.00 29.80 217 ASP B CA 1
ATOM 3737 C C . ASP B 1 217 ? 44.873 35.734 25.272 1.00 27.77 217 ASP B C 1
ATOM 3738 O O . ASP B 1 217 ? 44.101 35.483 26.204 1.00 25.77 217 ASP B O 1
ATOM 3743 N N . ILE B 1 218 ? 46.061 36.301 25.481 1.00 26.72 218 ILE B N 1
ATOM 3744 C CA . ILE B 1 218 ? 46.648 36.339 26.842 1.00 26.54 218 ILE B CA 1
ATOM 3745 C C . ILE B 1 218 ? 45.848 37.152 27.852 1.00 25.21 218 ILE B C 1
ATOM 3746 O O . ILE B 1 218 ? 45.683 36.728 28.986 1.00 24.53 218 ILE B O 1
ATOM 3751 N N . GLY B 1 219 ? 45.357 38.322 27.450 1.00 24.25 219 GLY B N 1
ATOM 3752 C CA . GLY B 1 219 ? 44.526 39.133 28.321 1.00 24.16 219 GLY B CA 1
ATOM 3753 C C . GLY B 1 219 ? 43.322 38.376 28.865 1.00 23.35 219 GLY B C 1
ATOM 3754 O O . GLY B 1 219 ? 43.083 38.377 30.067 1.00 22.57 219 GLY B O 1
ATOM 3755 N N . ALA B 1 220 ? 42.588 37.716 27.978 1.00 23.31 220 ALA B N 1
ATOM 3756 C CA . ALA B 1 220 ? 41.422 36.905 28.362 1.00 23.29 220 ALA B CA 1
ATOM 3757 C C . ALA B 1 220 ? 41.824 35.718 29.243 1.00 23.41 220 ALA B C 1
ATOM 3758 O O . ALA B 1 220 ? 41.163 35.425 30.240 1.00 23.37 220 ALA B O 1
ATOM 3760 N N . MET B 1 221 ? 42.909 35.045 28.892 1.00 23.45 221 MET B N 1
ATOM 3761 C CA . MET B 1 221 ? 43.386 33.938 29.713 1.00 24.36 221 MET B CA 1
ATOM 3762 C C . MET B 1 221 ? 43.708 34.395 31.126 1.00 23.65 221 MET B C 1
ATOM 3763 O O . MET B 1 221 ? 43.248 33.776 32.098 1.00 23.40 221 MET B O 1
ATOM 3768 N N . ALA B 1 222 ? 44.447 35.501 31.242 1.00 23.15 222 ALA B N 1
ATOM 3769 C CA . ALA B 1 222 ? 44.840 36.036 32.553 1.00 23.31 222 ALA B CA 1
ATOM 3770 C C . ALA B 1 222 ? 43.637 36.538 33.346 1.00 22.83 222 ALA B C 1
ATOM 3771 O O . ALA B 1 222 ? 43.538 36.259 34.547 1.00 22.19 222 ALA B O 1
ATOM 3773 N N . ALA B 1 223 ? 42.735 37.285 32.693 1.00 22.64 223 ALA B N 1
ATOM 3774 C CA . ALA B 1 223 ? 41.525 37.784 33.358 1.00 22.98 223 ALA B CA 1
ATOM 3775 C C . ALA B 1 223 ? 40.668 36.635 33.874 1.00 23.12 223 ALA B C 1
ATOM 3776 O O . ALA B 1 223 ? 40.129 36.710 34.977 1.00 24.29 223 ALA B O 1
ATOM 3778 N N . SER B 1 224 ? 40.550 35.573 33.081 1.00 23.16 224 SER B N 1
ATOM 3779 C CA . SER B 1 224 ? 39.838 34.362 33.503 1.00 23.04 224 SER B CA 1
ATOM 3780 C C . SER B 1 224 ? 40.429 33.719 34.761 1.00 23.13 224 SER B C 1
ATOM 3781 O O . SER B 1 224 ? 39.696 33.281 35.653 1.00 22.91 224 SER B O 1
ATOM 3784 N N . ARG B 1 225 ? 41.753 33.677 34.830 1.00 22.73 225 ARG B N 1
ATOM 3785 C CA . ARG B 1 225 ? 42.469 33.127 35.972 1.00 22.76 225 ARG B CA 1
ATOM 3786 C C . ARG B 1 225 ? 42.436 34.066 37.175 1.00 22.73 225 ARG B C 1
ATOM 3787 O O . ARG B 1 225 ? 42.487 33.617 38.330 1.00 22.99 225 ARG B O 1
ATOM 3795 N N . GLY B 1 226 ? 42.361 35.370 36.921 1.00 22.27 226 GLY B N 1
ATOM 3796 C CA . GLY B 1 226 ? 42.569 36.372 37.969 1.00 22.92 226 GLY B CA 1
ATOM 3797 C C . GLY B 1 226 ? 44.031 36.701 38.235 1.00 22.88 226 GLY B C 1
ATOM 3798 O O . GLY B 1 226 ? 44.364 37.260 39.279 1.00 24.19 226 GLY B O 1
ATOM 3799 N N . CYS B 1 227 ? 44.913 36.350 37.299 1.00 22.64 227 CYS B N 1
ATOM 3800 C CA . CYS B 1 227 ? 46.304 36.760 37.372 1.00 22.09 227 CYS B CA 1
ATOM 3801 C C . CYS B 1 227 ? 46.532 37.986 36.474 1.00 22.17 227 CYS B C 1
ATOM 3802 O O . CYS B 1 227 ? 45.726 38.282 35.567 1.00 21.77 227 CYS B O 1
ATOM 3805 N N . VAL B 1 228 ? 47.624 38.694 36.734 1.00 21.77 228 VAL B N 1
ATOM 3806 C CA . VAL B 1 228 ? 47.982 39.864 35.936 1.00 21.89 228 VAL B CA 1
ATOM 3807 C C . VAL B 1 228 ? 49.287 39.565 35.210 1.00 21.71 228 VAL B C 1
ATOM 3808 O O . VAL B 1 228 ? 50.232 39.014 35.791 1.00 21.61 228 VAL B O 1
ATOM 3812 N N . VAL B 1 229 ? 49.310 39.899 33.924 1.00 21.94 229 VAL B N 1
ATOM 3813 C CA . VAL B 1 229 ? 50.503 39.762 33.102 1.00 21.58 229 VAL B CA 1
ATOM 3814 C C . VAL B 1 229 ? 50.913 41.180 32.730 1.00 22.09 229 VAL B C 1
ATOM 3815 O O . VAL B 1 229 ? 50.155 41.877 32.051 1.00 22.66 229 VAL B O 1
ATOM 3819 N N . ILE B 1 230 ? 52.101 41.582 33.174 1.00 21.95 230 ILE B N 1
ATOM 3820 C CA . ILE B 1 230 ? 52.627 42.930 32.982 1.00 22.50 230 ILE B CA 1
ATOM 3821 C C . ILE B 1 230 ? 53.746 42.853 31.949 1.00 22.50 230 ILE B C 1
ATOM 3822 O O . ILE B 1 230 ? 54.824 42.341 32.235 1.00 21.67 230 ILE B O 1
ATOM 3827 N N . ALA B 1 231 ? 53.485 43.376 30.756 1.00 23.31 231 ALA B N 1
ATOM 3828 C CA . ALA B 1 231 ? 54.380 43.174 29.613 1.00 24.18 231 ALA B CA 1
ATOM 3829 C C . ALA B 1 231 ? 54.928 44.494 29.098 1.00 24.70 231 ALA B C 1
ATOM 3830 O O . ALA B 1 231 ? 54.173 45.424 28.867 1.00 25.08 231 ALA B O 1
ATOM 3832 N N . SER B 1 232 ? 56.240 44.550 28.906 1.00 26.30 232 SER B N 1
ATOM 3833 C CA . SER B 1 232 ? 56.908 45.711 28.336 1.00 27.63 232 SER B CA 1
ATOM 3834 C C . SER B 1 232 ? 56.821 45.710 26.819 1.00 28.57 232 SER B C 1
ATOM 3835 O O . SER B 1 232 ? 56.981 44.666 26.198 1.00 27.89 232 SER B O 1
ATOM 3838 N N . LEU B 1 233 ? 56.619 46.884 26.223 1.00 29.87 233 LEU B N 1
ATOM 3839 C CA . LEU B 1 233 ? 56.656 47.023 24.771 1.00 31.62 233 LEU B CA 1
ATOM 3840 C C . LEU B 1 233 ? 57.260 48.373 24.382 1.00 33.25 233 LEU B C 1
ATOM 3841 O O . LEU B 1 233 ? 56.656 49.399 24.643 1.00 33.08 233 LEU B O 1
ATOM 3846 N N . ASN B 1 234 ? 58.446 48.364 23.763 1.00 35.62 234 ASN B N 1
ATOM 3847 C CA . ASN B 1 234 ? 59.026 49.584 23.178 1.00 37.12 234 ASN B CA 1
ATOM 3848 C C . ASN B 1 234 ? 58.454 49.821 21.779 1.00 40.30 234 ASN B C 1
ATOM 3849 O O . ASN B 1 234 ? 58.230 48.882 21.020 1.00 40.32 234 ASN B O 1
ATOM 3854 N N . PRO B 1 235 ? 58.196 51.080 21.427 1.00 43.95 235 PRO B N 1
ATOM 3855 C CA . PRO B 1 235 ? 58.092 51.309 19.996 1.00 46.82 235 PRO B CA 1
ATOM 3856 C C . PRO B 1 235 ? 59.489 51.079 19.402 1.00 48.11 235 PRO B C 1
ATOM 3857 O O . PRO B 1 235 ? 60.392 51.862 19.655 1.00 48.67 235 PRO B O 1
ATOM 3861 N N . THR B 1 236 ? 59.675 49.957 18.706 1.00 50.41 236 THR B N 1
ATOM 3862 C CA . THR B 1 236 ? 60.932 49.676 17.996 1.00 51.36 236 THR B CA 1
ATOM 3863 C C . THR B 1 236 ? 60.984 50.576 16.787 1.00 53.40 236 THR B C 1
ATOM 3864 O O . THR B 1 236 ? 62.057 50.936 16.295 1.00 53.95 236 THR B O 1
ATOM 3868 N N . SER B 1 237 ? 59.795 50.917 16.305 1.00 55.01 237 SER B N 1
ATOM 3869 C CA . SER B 1 237 ? 59.631 51.935 15.304 1.00 56.27 237 SER B CA 1
ATOM 3870 C C . SER B 1 237 ? 60.008 53.268 15.948 1.00 56.72 237 SER B C 1
ATOM 3871 O O . SER B 1 237 ? 60.528 53.301 17.062 1.00 56.79 237 SER B O 1
ATOM 3874 N N . ASN B 1 238 ? 59.736 54.364 15.255 1.00 57.31 238 ASN B N 1
ATOM 3875 C CA . ASN B 1 238 ? 60.237 55.670 15.665 1.00 57.57 238 ASN B CA 1
ATOM 3876 C C . ASN B 1 238 ? 59.727 56.117 17.060 1.00 57.85 238 ASN B C 1
ATOM 3877 O O . ASN B 1 238 ? 59.079 55.347 17.781 1.00 57.69 238 ASN B O 1
ATOM 3882 N N . ASP B 1 239 ? 60.054 57.353 17.442 1.00 57.91 239 ASP B N 1
ATOM 3883 C CA . ASP B 1 239 ? 59.309 58.077 18.479 1.00 57.97 239 ASP B CA 1
ATOM 3884 C C . ASP B 1 239 ? 58.316 59.011 17.769 1.00 58.09 239 ASP B C 1
ATOM 3885 O O . ASP B 1 239 ? 57.864 60.013 18.330 1.00 58.25 239 ASP B O 1
ATOM 3890 N N . ASP B 1 240 ? 57.984 58.636 16.531 1.00 58.06 240 ASP B N 1
ATOM 3891 C CA . ASP B 1 240 ? 57.060 59.338 15.651 1.00 57.80 240 ASP B CA 1
ATOM 3892 C C . ASP B 1 240 ? 55.616 59.258 16.163 1.00 57.65 240 ASP B C 1
ATOM 3893 O O . ASP B 1 240 ? 55.226 60.059 17.014 1.00 57.79 240 ASP B O 1
ATOM 3898 N N . LYS B 1 241 ? 54.838 58.293 15.659 1.00 57.30 241 LYS B N 1
ATOM 3899 C CA . LYS B 1 241 ? 53.375 58.328 15.768 1.00 56.90 241 LYS B CA 1
ATOM 3900 C C . LYS B 1 241 ? 52.584 57.214 15.024 1.00 55.99 241 LYS B C 1
ATOM 3901 O O . LYS B 1 241 ? 51.357 57.236 15.068 1.00 55.99 241 LYS B O 1
ATOM 3907 N N . ILE B 1 242 ? 53.188 56.165 14.465 1.00 54.86 242 ILE B N 1
ATOM 3908 C CA . ILE B 1 242 ? 53.953 55.119 15.172 1.00 53.87 242 ILE B CA 1
ATOM 3909 C C . ILE B 1 242 ? 53.617 54.894 16.658 1.00 53.27 242 ILE B C 1
ATOM 3910 O O . ILE B 1 242 ? 52.987 53.891 16.991 1.00 53.31 242 ILE B O 1
ATOM 3915 N N . VAL B 1 243 ? 54.036 55.800 17.535 1.00 52.34 243 VAL B N 1
ATOM 3916 C CA . VAL B 1 243 ? 53.728 55.686 18.960 1.00 51.62 243 VAL B CA 1
ATOM 3917 C C . VAL B 1 243 ? 52.226 55.540 19.213 1.00 50.94 243 VAL B C 1
ATOM 3918 O O . VAL B 1 243 ? 51.808 54.659 19.960 1.00 50.80 243 VAL B O 1
ATOM 3922 N N . GLU B 1 244 ? 51.423 56.399 18.591 1.00 49.92 244 GLU B N 1
ATOM 3923 C CA . GLU B 1 244 ? 49.973 56.346 18.781 1.00 49.17 244 GLU B CA 1
ATOM 3924 C C . GLU B 1 244 ? 49.357 55.065 18.225 1.00 48.08 244 GLU B C 1
ATOM 3925 O O . GLU B 1 244 ? 48.418 54.540 18.814 1.00 47.81 244 GLU B O 1
ATOM 3931 N N . LEU B 1 245 ? 49.887 54.561 17.111 1.00 46.69 245 LEU B N 1
ATOM 3932 C CA . LEU B 1 245 ? 49.453 53.265 16.575 1.00 45.93 245 LEU B CA 1
ATOM 3933 C C . LEU B 1 245 ? 49.724 52.131 17.560 1.00 44.86 245 LEU B C 1
ATOM 3934 O O . LEU B 1 245 ? 48.884 51.253 17.751 1.00 44.52 245 LEU B O 1
ATOM 3939 N N . VAL B 1 246 ? 50.904 52.151 18.172 1.00 43.63 246 VAL B N 1
ATOM 3940 C CA . VAL B 1 246 ? 51.248 51.153 19.182 1.00 42.71 246 VAL B CA 1
ATOM 3941 C C . VAL B 1 246 ? 50.318 51.281 20.393 1.00 41.67 246 VAL B C 1
ATOM 3942 O O . VAL B 1 246 ? 49.834 50.275 20.900 1.00 41.28 246 VAL B O 1
ATOM 3946 N N . LYS B 1 247 ? 50.064 52.511 20.840 1.00 40.91 247 LYS B N 1
ATOM 3947 C CA . LYS B 1 247 ? 49.146 52.752 21.968 1.00 40.75 247 LYS B CA 1
ATOM 3948 C C . LYS B 1 247 ? 47.759 52.170 21.680 1.00 40.09 247 LYS B C 1
ATOM 3949 O O . LYS B 1 247 ? 47.184 51.475 22.519 1.00 39.33 247 LYS B O 1
ATOM 3955 N N . GLU B 1 248 ? 47.241 52.456 20.484 1.00 39.37 248 GLU B N 1
ATOM 3956 C CA . GLU B 1 248 ? 45.914 51.989 20.056 1.00 38.90 248 GLU B CA 1
ATOM 3957 C C . GLU B 1 248 ? 45.825 50.479 20.039 1.00 37.52 248 GLU B C 1
ATOM 3958 O O . GLU B 1 248 ? 44.888 49.892 20.591 1.00 37.58 248 GLU B O 1
ATOM 3964 N N . ALA B 1 249 ? 46.801 49.862 19.384 1.00 36.24 249 ALA B N 1
ATOM 3965 C CA . ALA B 1 249 ? 46.874 48.419 19.268 1.00 35.34 249 ALA B CA 1
ATOM 3966 C C . ALA B 1 249 ? 47.011 47.786 20.648 1.00 34.18 249 ALA B C 1
ATOM 3967 O O . ALA B 1 249 ? 46.388 46.764 20.932 1.00 33.62 249 ALA B O 1
ATOM 3969 N N . SER B 1 250 ? 47.834 48.394 21.496 1.00 33.03 250 SER B N 1
ATOM 3970 C CA . SER B 1 250 ? 48.053 47.865 22.849 1.00 32.77 250 SER B CA 1
ATOM 3971 C C . SER B 1 250 ? 46.793 47.994 23.703 1.00 32.06 250 SER B C 1
ATOM 3972 O O . SER B 1 250 ? 46.382 47.048 24.363 1.00 31.13 250 SER B O 1
ATOM 3975 N N . ARG B 1 251 ? 46.179 49.169 23.662 1.00 32.25 251 ARG B N 1
ATOM 3976 C CA . ARG B 1 251 ? 44.985 49.449 24.452 1.00 32.65 251 ARG B CA 1
ATOM 3977 C C . ARG B 1 251 ? 43.877 48.456 24.145 1.00 32.06 251 ARG B C 1
ATOM 3978 O O . ARG B 1 251 ? 43.269 47.883 25.045 1.00 32.49 251 ARG B O 1
ATOM 3986 N N . ALA B 1 252 ? 43.620 48.254 22.861 1.00 32.02 252 ALA B N 1
ATOM 3987 C CA . ALA B 1 252 ? 42.544 47.388 22.414 1.00 31.27 252 ALA B CA 1
ATOM 3988 C C . ALA B 1 252 ? 42.767 45.921 22.789 1.00 30.72 252 ALA B C 1
ATOM 3989 O O . ALA B 1 252 ? 41.804 45.182 22.998 1.00 30.77 252 ALA B O 1
ATOM 3991 N N . ASN B 1 253 ? 44.025 45.497 22.889 1.00 29.90 253 ASN B N 1
ATOM 3992 C CA . ASN B 1 253 ? 44.334 44.102 23.182 1.00 29.44 253 ASN B CA 1
ATOM 3993 C C . ASN B 1 253 ? 44.875 43.852 24.595 1.00 28.64 253 ASN B C 1
ATOM 3994 O O . ASN B 1 253 ? 45.408 42.786 24.899 1.00 29.30 253 ASN B O 1
ATOM 3999 N N . SER B 1 254 ? 44.688 44.831 25.467 1.00 26.91 254 SER B N 1
ATOM 4000 C CA . SER B 1 254 ? 45.034 44.679 26.872 1.00 26.19 254 SER B CA 1
ATOM 4001 C C . SER B 1 254 ? 43.881 45.134 27.772 1.00 25.10 254 SER B C 1
ATOM 4002 O O . SER B 1 254 ? 42.971 45.866 27.352 1.00 23.36 254 SER B O 1
ATOM 4005 N N . THR B 1 255 ? 43.937 44.672 29.009 1.00 24.61 255 THR B N 1
ATOM 4006 C CA . THR B 1 255 ? 42.954 45.011 30.031 1.00 24.82 255 THR B CA 1
ATOM 4007 C C . THR B 1 255 ? 43.293 46.374 30.639 1.00 24.65 255 THR B C 1
ATOM 4008 O O . THR B 1 255 ? 42.411 47.185 30.891 1.00 25.16 255 THR B O 1
ATOM 4012 N N . SER B 1 256 ? 44.581 46.613 30.879 1.00 24.54 256 SER B N 1
ATOM 4013 C CA . SER B 1 256 ? 45.073 47.901 31.339 1.00 24.54 256 SER B CA 1
ATOM 4014 C C . SER B 1 256 ? 46.269 48.344 30.506 1.00 24.53 256 SER B C 1
ATOM 4015 O O . SER B 1 256 ? 47.041 47.533 30.020 1.00 23.88 256 SER B O 1
ATOM 4018 N N . LEU B 1 257 ? 46.422 49.651 30.374 1.00 24.72 257 LEU B N 1
ATOM 4019 C CA . LEU B 1 257 ? 47.515 50.237 29.619 1.00 25.67 257 LEU B CA 1
ATOM 4020 C C . LEU B 1 257 ? 48.275 51.181 30.552 1.00 25.78 257 LEU B C 1
ATOM 4021 O O . LEU B 1 257 ? 47.669 51.930 31.314 1.00 25.77 257 LEU B O 1
ATOM 4026 N N . VAL B 1 258 ? 49.602 51.106 30.522 1.00 25.52 258 VAL B N 1
ATOM 4027 C CA . VAL B 1 258 ? 50.452 52.004 31.278 1.00 26.09 258 VAL B CA 1
ATOM 4028 C C . VAL B 1 258 ? 51.366 52.697 30.277 1.00 26.63 258 VAL B C 1
ATOM 4029 O O . VAL B 1 258 ? 52.096 52.035 29.556 1.00 25.75 258 VAL B O 1
ATOM 4033 N N . ILE B 1 259 ? 51.324 54.026 30.225 1.00 26.89 259 ILE B N 1
ATOM 4034 C CA . ILE B 1 259 ? 52.062 54.766 29.206 1.00 27.91 259 ILE B CA 1
ATOM 4035 C C . ILE B 1 259 ? 52.953 55.844 29.824 1.00 27.95 259 ILE B C 1
ATOM 4036 O O . ILE B 1 259 ? 52.590 56.455 30.826 1.00 27.83 259 ILE B O 1
ATOM 4041 N N . SER B 1 260 ? 54.140 56.032 29.254 1.00 28.36 260 SER B N 1
ATOM 4042 C CA . SER B 1 260 ? 55.055 57.087 29.689 1.00 29.59 260 SER B CA 1
ATOM 4043 C C . SER B 1 260 ? 54.484 58.441 29.296 1.00 30.34 260 SER B C 1
ATOM 4044 O O . SER B 1 260 ? 53.612 58.521 28.433 1.00 30.09 260 SER B O 1
ATOM 4047 N N . THR B 1 261 ? 54.997 59.488 29.934 1.00 31.72 261 THR B N 1
ATOM 4048 C CA . THR B 1 261 ? 54.565 60.867 29.695 1.00 32.71 261 THR B CA 1
ATOM 4049 C C . THR B 1 261 ? 55.783 61.777 29.511 1.00 33.36 261 THR B C 1
ATOM 4050 O O . THR B 1 261 ? 56.928 61.313 29.589 1.00 34.08 261 THR B O 1
ATOM 4054 N N A ASP B 1 262 ? 55.503 63.060 29.276 0.50 33.75 262 ASP B N 1
ATOM 4055 N N B ASP B 1 262 ? 55.562 63.069 29.266 0.50 33.90 262 ASP B N 1
ATOM 4056 C CA A ASP B 1 262 ? 56.529 64.101 29.132 0.50 33.84 262 ASP B CA 1
ATOM 4057 C CA B ASP B 1 262 ? 56.689 64.009 29.131 0.50 34.07 262 ASP B CA 1
ATOM 4058 C C A ASP B 1 262 ? 57.150 64.563 30.462 0.50 34.13 262 ASP B C 1
ATOM 4059 C C B ASP B 1 262 ? 57.307 64.405 30.475 0.50 34.28 262 ASP B C 1
ATOM 4060 O O A ASP B 1 262 ? 58.041 65.414 30.470 0.50 34.62 262 ASP B O 1
ATOM 4061 O O B ASP B 1 262 ? 58.377 65.025 30.510 0.50 34.67 262 ASP B O 1
ATOM 4070 N N . VAL B 1 263 ? 56.670 64.017 31.578 1.00 33.93 263 VAL B N 1
ATOM 4071 C CA . VAL B 1 263 ? 57.207 64.316 32.899 1.00 33.49 263 VAL B CA 1
ATOM 4072 C C . VAL B 1 263 ? 58.064 63.145 33.351 1.00 33.46 263 VAL B C 1
ATOM 4073 O O . VAL B 1 263 ? 57.578 62.024 33.433 1.00 33.06 263 VAL B O 1
ATOM 4077 N N . ASP B 1 264 ? 59.329 63.420 33.657 1.00 33.51 264 ASP B N 1
ATOM 4078 C CA . ASP B 1 264 ? 60.267 62.392 34.120 1.00 33.30 264 ASP B CA 1
ATOM 4079 C C . ASP B 1 264 ? 59.662 61.547 35.242 1.00 32.30 264 ASP B C 1
ATOM 4080 O O . ASP B 1 264 ? 59.211 62.073 36.259 1.00 31.52 264 ASP B O 1
ATOM 4085 N N . GLY B 1 265 ? 59.630 60.235 35.034 1.00 31.54 265 GLY B N 1
ATOM 4086 C CA . GLY B 1 265 ? 59.227 59.310 36.079 1.00 30.82 265 GLY B CA 1
ATOM 4087 C C . GLY B 1 265 ? 57.733 59.087 36.205 1.00 30.01 265 GLY B C 1
ATOM 4088 O O . GLY B 1 265 ? 57.311 58.231 36.980 1.00 29.60 265 GLY B O 1
ATOM 4089 N N . GLU B 1 266 ? 56.936 59.837 35.441 1.00 29.15 266 GLU B N 1
ATOM 4090 C CA . GLU B 1 266 ? 55.483 59.764 35.540 1.00 28.71 266 GLU B CA 1
ATOM 4091 C C . GLU B 1 266 ? 54.900 58.845 34.477 1.00 28.17 266 GLU B C 1
ATOM 4092 O O . GLU B 1 266 ? 55.285 58.894 33.302 1.00 28.14 266 GLU B O 1
ATOM 4098 N N . TRP B 1 267 ? 53.962 58.011 34.907 1.00 27.35 267 TRP B N 1
ATOM 4099 C CA . TRP B 1 267 ? 53.247 57.112 34.033 1.00 27.52 267 TRP B CA 1
ATOM 4100 C C . TRP B 1 267 ? 51.749 57.239 34.283 1.00 27.13 267 TRP B C 1
ATOM 4101 O O . TRP B 1 267 ? 51.320 57.493 35.405 1.00 27.53 267 TRP B O 1
ATOM 4112 N N . GLN B 1 268 ? 50.972 57.050 33.228 1.00 27.22 268 GLN B N 1
ATOM 4113 C CA . GLN B 1 268 ? 49.524 57.034 33.304 1.00 28.10 268 GLN B CA 1
ATOM 4114 C C . GLN B 1 268 ? 49.023 55.610 33.186 1.00 27.38 268 GLN B C 1
ATOM 4115 O O . GLN B 1 268 ? 49.403 54.905 32.254 1.00 26.43 268 GLN B O 1
ATOM 4121 N N . VAL B 1 269 ? 48.148 55.212 34.107 1.00 26.95 269 VAL B N 1
ATOM 4122 C CA . VAL B 1 269 ? 47.520 53.895 34.069 1.00 26.96 269 VAL B CA 1
ATOM 4123 C C . VAL B 1 269 ? 46.068 54.043 33.642 1.00 26.95 269 VAL B C 1
ATOM 4124 O O . VAL B 1 269 ? 45.312 54.798 34.260 1.00 26.84 269 VAL B O 1
ATOM 4128 N N . LEU B 1 270 ? 45.687 53.310 32.602 1.00 26.54 270 LEU B N 1
ATOM 4129 C CA . LEU B 1 270 ? 44.326 53.319 32.067 1.00 26.93 270 LEU B CA 1
ATOM 4130 C C . LEU B 1 270 ? 43.744 51.916 32.214 1.00 26.46 270 LEU B C 1
ATOM 4131 O O . LEU B 1 270 ? 44.236 50.987 31.595 1.00 25.87 270 LEU B O 1
ATOM 4136 N N . THR B 1 271 ? 42.715 51.771 33.053 1.00 26.15 271 THR B N 1
ATOM 4137 C CA . THR B 1 271 ? 42.177 50.460 33.417 1.00 26.20 271 THR B CA 1
ATOM 4138 C C . THR B 1 271 ? 40.768 50.243 32.863 1.00 26.09 271 THR B C 1
ATOM 4139 O O . THR B 1 271 ? 39.860 51.049 33.114 1.00 25.81 271 THR B O 1
ATOM 4143 N N . ARG B 1 272 ? 40.597 49.148 32.131 1.00 25.48 272 ARG B N 1
ATOM 4144 C CA . ARG B 1 272 ? 39.281 48.632 31.767 1.00 26.16 272 ARG B CA 1
ATOM 4145 C C . ARG B 1 272 ? 38.758 47.791 32.938 1.00 25.82 272 ARG B C 1
ATOM 4146 O O . ARG B 1 272 ? 39.239 46.677 33.196 1.00 25.86 272 ARG B O 1
ATOM 4154 N N . THR B 1 273 ? 37.771 48.332 33.642 1.00 25.16 273 THR B N 1
ATOM 4155 C CA . THR B 1 273 ? 37.269 47.731 34.882 1.00 24.74 273 THR B CA 1
ATOM 4156 C C . THR B 1 273 ? 36.276 46.592 34.657 1.00 24.77 273 THR B C 1
ATOM 4157 O O . THR B 1 273 ? 35.881 45.926 35.616 1.00 24.25 273 THR B O 1
ATOM 4161 N N . GLY B 1 274 ? 35.859 46.401 33.409 1.00 24.61 274 GLY B N 1
ATOM 4162 C CA . GLY B 1 274 ? 35.034 45.269 33.031 1.00 25.12 274 GLY B CA 1
ATOM 4163 C C . GLY B 1 274 ? 34.257 45.512 31.760 1.00 25.24 274 GLY B C 1
ATOM 4164 O O . GLY B 1 274 ? 34.304 46.596 31.178 1.00 24.39 274 GLY B O 1
ATOM 4165 N N . GLU B 1 275 ? 33.526 44.494 31.332 1.00 25.06 275 GLU B N 1
ATOM 4166 C CA . GLU B 1 275 ? 32.735 44.567 30.102 1.00 25.57 275 GLU B CA 1
ATOM 4167 C C . GLU B 1 275 ? 31.747 45.731 30.144 1.00 26.10 275 GLU B C 1
ATOM 4168 O O . GLU B 1 275 ? 30.861 45.766 31.003 1.00 26.18 275 GLU B O 1
ATOM 4174 N N . GLY B 1 276 ? 31.915 46.696 29.242 1.00 26.63 276 GLY B N 1
ATOM 4175 C CA . GLY B 1 276 ? 30.994 47.832 29.194 1.00 26.83 276 GLY B CA 1
ATOM 4176 C C . GLY B 1 276 ? 31.118 48.821 30.332 1.00 27.47 276 GLY B C 1
ATOM 4177 O O . GLY B 1 276 ? 30.377 49.806 30.371 1.00 28.30 276 GLY B O 1
ATOM 4178 N N . LEU B 1 277 ? 32.068 48.609 31.240 1.00 27.19 277 LEU B N 1
ATOM 4179 C CA . LEU B 1 277 ? 32.184 49.442 32.423 1.00 27.59 277 LEU B CA 1
ATOM 4180 C C . LEU B 1 277 ? 33.152 50.595 32.185 1.00 28.03 277 LEU B C 1
ATOM 4181 O O . LEU B 1 277 ? 33.866 50.627 31.166 1.00 26.73 277 LEU B O 1
ATOM 4186 N N . GLN B 1 278 ? 33.165 51.523 33.135 1.00 28.81 278 GLN B N 1
ATOM 4187 C CA . GLN B 1 278 ? 34.022 52.710 33.076 1.00 30.47 278 GLN B CA 1
ATOM 4188 C C . GLN B 1 278 ? 35.484 52.347 32.915 1.00 30.63 278 GLN B C 1
ATOM 4189 O O . GLN B 1 278 ? 35.955 51.347 33.472 1.00 30.22 278 GLN B O 1
ATOM 4195 N N . ARG B 1 279 ? 36.204 53.171 32.161 1.00 30.90 279 ARG B N 1
ATOM 4196 C CA . ARG B 1 279 ? 37.647 53.046 32.079 1.00 31.62 279 ARG B CA 1
ATOM 4197 C C . ARG B 1 279 ? 38.263 54.111 32.975 1.00 31.43 279 ARG B C 1
ATOM 4198 O O . ARG B 1 279 ? 37.951 55.299 32.842 1.00 32.11 279 ARG B O 1
ATOM 4206 N N . LEU B 1 280 ? 39.091 53.682 33.922 1.00 30.40 280 LEU B N 1
ATOM 4207 C CA . LEU B 1 280 ? 39.606 54.567 34.947 1.00 30.46 280 LEU B CA 1
ATOM 4208 C C . LEU B 1 280 ? 41.018 54.968 34.607 1.00 30.17 280 LEU B C 1
ATOM 4209 O O . LEU B 1 280 ? 41.714 54.241 33.899 1.00 30.31 280 LEU B O 1
ATOM 4214 N N . THR B 1 281 ? 41.431 56.133 35.096 1.00 29.50 281 THR B N 1
ATOM 4215 C CA . THR B 1 281 ? 42.796 56.600 34.897 1.00 29.66 281 THR B CA 1
ATOM 4216 C C . THR B 1 281 ? 43.386 57.069 36.209 1.00 29.37 281 THR B C 1
ATOM 4217 O O . THR B 1 281 ? 42.700 57.675 37.041 1.00 29.72 281 THR B O 1
ATOM 4221 N N . HIS B 1 282 ? 44.663 56.783 36.409 1.00 28.64 282 HIS B N 1
ATOM 4222 C CA . HIS B 1 282 ? 45.410 57.397 37.490 1.00 28.59 282 HIS B CA 1
ATOM 4223 C C . HIS B 1 282 ? 46.868 57.460 37.083 1.00 28.64 282 HIS B C 1
ATOM 4224 O O . HIS B 1 282 ? 47.272 56.841 36.104 1.00 27.54 282 HIS B O 1
ATOM 4231 N N . THR B 1 283 ? 47.642 58.233 37.824 1.00 28.17 283 THR B N 1
ATOM 4232 C CA . THR B 1 283 ? 49.015 58.483 37.464 1.00 28.87 283 THR B CA 1
ATOM 4233 C C . THR B 1 283 ? 49.936 57.894 38.519 1.00 29.17 283 THR B C 1
ATOM 4234 O O . THR B 1 283 ? 49.584 57.852 39.711 1.00 29.39 283 THR B O 1
ATOM 4238 N N . LEU B 1 284 ? 51.085 57.391 38.067 1.00 28.86 284 LEU B N 1
ATOM 4239 C CA . LEU B 1 284 ? 52.135 56.924 38.942 1.00 28.84 284 LEU B CA 1
ATOM 4240 C C . LEU B 1 284 ? 53.327 57.868 38.879 1.00 28.68 284 LEU B C 1
ATOM 4241 O O . LEU B 1 284 ? 53.699 58.337 37.801 1.00 28.40 284 LEU B O 1
ATOM 4246 N N . GLN B 1 285 ? 53.908 58.142 40.040 1.00 28.48 285 GLN B N 1
ATOM 4247 C CA . GLN B 1 285 ? 55.179 58.859 40.127 1.00 28.93 285 GLN B CA 1
ATOM 4248 C C . GLN B 1 285 ? 56.220 57.863 40.587 1.00 28.61 285 GLN B C 1
ATOM 4249 O O . GLN B 1 285 ? 55.950 57.039 41.456 1.00 27.97 285 GLN B O 1
ATOM 4255 N N . THR B 1 286 ? 57.409 57.935 40.002 1.00 28.15 286 THR B N 1
ATOM 4256 C CA . THR B 1 286 ? 58.441 56.950 40.284 1.00 28.44 286 THR B CA 1
ATOM 4257 C C . THR B 1 286 ? 59.817 57.604 40.417 1.00 28.70 286 THR B C 1
ATOM 4258 O O . THR B 1 286 ? 60.021 58.714 39.946 1.00 29.16 286 THR B O 1
ATOM 4262 N N . SER B 1 287 ? 60.749 56.896 41.051 1.00 29.33 287 SER B N 1
ATOM 4263 C CA . SER B 1 287 ? 62.139 57.337 41.153 1.00 29.89 287 SER B CA 1
ATOM 4264 C C . SER B 1 287 ? 63.068 56.137 41.241 1.00 30.17 287 SER B C 1
ATOM 4265 O O . SER B 1 287 ? 62.652 55.054 41.646 1.00 29.84 287 SER B O 1
ATOM 4268 N N . TYR B 1 288 ? 64.319 56.342 40.840 1.00 30.79 288 TYR B N 1
ATOM 4269 C CA . TYR B 1 288 ? 65.348 55.305 40.881 1.00 31.21 288 TYR B CA 1
ATOM 4270 C C . TYR B 1 288 ? 66.176 55.372 42.158 1.00 31.97 288 TYR B C 1
ATOM 4271 O O . TYR B 1 288 ? 66.463 56.465 42.662 1.00 31.83 288 TYR B O 1
ATOM 4280 N N . GLY B 1 289 ? 66.551 54.196 42.664 1.00 32.21 289 GLY B N 1
ATOM 4281 C CA . GLY B 1 289 ? 67.589 54.065 43.689 1.00 32.95 289 GLY B CA 1
ATOM 4282 C C . GLY B 1 289 ? 68.830 53.423 43.094 1.00 33.41 289 GLY B C 1
ATOM 4283 O O . GLY B 1 289 ? 69.126 53.607 41.915 1.00 33.70 289 GLY B O 1
ATOM 4284 N N . GLU B 1 290 ? 69.555 52.660 43.909 1.00 34.23 290 GLU B N 1
ATOM 4285 C CA . GLU B 1 290 ? 70.793 52.020 43.465 1.00 34.21 290 GLU B CA 1
ATOM 4286 C C . GLU B 1 290 ? 70.503 50.935 42.415 1.00 33.65 290 GLU B C 1
ATOM 4287 O O . GLU B 1 290 ? 69.455 50.295 42.461 1.00 33.31 290 GLU B O 1
ATOM 4293 N N . HIS B 1 291 ? 71.426 50.757 41.467 1.00 32.72 291 HIS B N 1
ATOM 4294 C CA . HIS B 1 291 ? 71.326 49.713 40.435 1.00 32.01 291 HIS B CA 1
ATOM 4295 C C . HIS B 1 291 ? 70.009 49.786 39.653 1.00 31.60 291 HIS B C 1
ATOM 4296 O O . HIS B 1 291 ? 69.450 48.765 39.269 1.00 30.80 291 HIS B O 1
ATOM 4303 N N . SER B 1 292 ? 69.534 51.010 39.429 1.00 30.49 292 SER B N 1
ATOM 4304 C CA . SER B 1 292 ? 68.333 51.283 38.644 1.00 30.37 292 SER B CA 1
ATOM 4305 C C . SER B 1 292 ? 67.050 50.601 39.137 1.00 29.64 292 SER B C 1
ATOM 4306 O O . SER B 1 292 ? 66.131 50.383 38.349 1.00 29.48 292 SER B O 1
ATOM 4309 N N . VAL B 1 293 ? 66.976 50.296 40.432 1.00 29.19 293 VAL B N 1
ATOM 4310 C CA . VAL B 1 293 ? 65.755 49.748 41.019 1.00 28.69 293 VAL B CA 1
ATOM 4311 C C . VAL B 1 293 ? 64.770 50.892 41.179 1.00 28.36 293 VAL B C 1
ATOM 4312 O O . VAL B 1 293 ? 65.084 51.891 41.822 1.00 27.64 293 VAL B O 1
ATOM 4316 N N . LEU B 1 294 ? 63.594 50.745 40.576 1.00 27.40 294 LEU B N 1
ATOM 4317 C CA . LEU B 1 294 ? 62.586 51.796 40.571 1.00 27.67 294 LEU B CA 1
ATOM 4318 C C . LEU B 1 294 ? 61.600 51.588 41.712 1.00 27.89 294 LEU B C 1
ATOM 4319 O O . LEU B 1 294 ? 61.204 50.456 41.998 1.00 27.05 294 LEU B O 1
ATOM 4324 N N . THR B 1 295 ? 61.198 52.685 42.351 1.00 28.42 295 THR B N 1
ATOM 4325 C CA . THR B 1 295 ? 60.154 52.664 43.372 1.00 29.08 295 THR B CA 1
ATOM 4326 C C . THR B 1 295 ? 58.974 53.476 42.869 1.00 29.75 295 THR B C 1
ATOM 4327 O O . THR B 1 295 ? 59.172 54.548 42.309 1.00 28.64 295 THR B O 1
ATOM 4331 N N . ILE B 1 296 ? 57.766 52.946 43.048 1.00 30.44 296 ILE B N 1
ATOM 4332 C CA . ILE B 1 296 ? 56.538 53.663 42.734 1.00 32.06 296 ILE B CA 1
ATOM 4333 C C . ILE B 1 296 ? 56.062 54.352 44.007 1.00 33.60 296 ILE B C 1
ATOM 4334 O O . ILE B 1 296 ? 55.792 53.693 45.008 1.00 32.79 296 ILE B O 1
ATOM 4339 N N . HIS B 1 297 ? 55.960 55.675 43.966 1.00 35.63 297 HIS B N 1
ATOM 4340 C CA . HIS B 1 297 ? 55.575 56.439 45.149 1.00 38.03 297 HIS B CA 1
ATOM 4341 C C . HIS B 1 297 ? 54.101 56.212 45.455 1.00 39.48 297 HIS B C 1
ATOM 4342 O O . HIS B 1 297 ? 53.305 55.954 44.551 1.00 39.65 297 HIS B O 1
ATOM 4349 N N . THR B 1 298 ? 53.744 56.289 46.733 1.00 41.90 298 THR B N 1
ATOM 4350 C CA . THR B 1 298 ? 52.407 55.897 47.176 1.00 43.39 298 THR B CA 1
ATOM 4351 C C . THR B 1 298 ? 51.705 56.984 47.987 1.00 45.09 298 THR B C 1
ATOM 4352 O O . THR B 1 298 ? 50.996 57.827 47.424 1.00 45.86 298 THR B O 1
ATOM 4356 N N . SER B 1 299 ? 51.928 56.974 49.301 1.00 46.58 299 SER B N 1
ATOM 4357 C CA . SER B 1 299 ? 51.029 57.638 50.248 1.00 46.97 299 SER B CA 1
ATOM 4358 C C . SER B 1 299 ? 51.352 59.122 50.398 1.00 47.82 299 SER B C 1
ATOM 4359 O O . SER B 1 299 ? 50.811 59.954 49.663 1.00 48.50 299 SER B O 1
ATOM 4362 N N . LYS B 1 300 ? 52.149 59.524 51.250 1.00 48.45 300 LYS B N 1
ATOM 4363 N N . MET C 1 1 ? 18.855 29.487 -5.657 1.00 36.12 1 MET C N 1
ATOM 4364 C CA . MET C 1 1 ? 18.721 29.176 -7.115 1.00 36.23 1 MET C CA 1
ATOM 4365 C C . MET C 1 1 ? 18.647 30.481 -7.906 1.00 34.76 1 MET C C 1
ATOM 4366 O O . MET C 1 1 ? 18.750 31.558 -7.322 1.00 35.00 1 MET C O 1
ATOM 4371 N N . ILE C 1 2 ? 18.484 30.400 -9.227 1.00 33.02 2 ILE C N 1
ATOM 4372 C CA . ILE C 1 2 ? 18.174 31.602 -10.004 1.00 32.26 2 ILE C CA 1
ATOM 4373 C C . ILE C 1 2 ? 16.659 31.760 -10.084 1.00 31.08 2 ILE C C 1
ATOM 4374 O O . ILE C 1 2 ? 15.918 30.776 -9.986 1.00 30.04 2 ILE C O 1
ATOM 4379 N N . HIS C 1 3 ? 16.206 33.007 -10.204 1.00 29.30 3 HIS C N 1
ATOM 4380 C CA . HIS C 1 3 ? 14.784 33.306 -10.322 1.00 29.27 3 HIS C CA 1
ATOM 4381 C C . HIS C 1 3 ? 14.533 34.110 -11.589 1.00 28.25 3 HIS C C 1
ATOM 4382 O O . HIS C 1 3 ? 15.343 34.965 -11.961 1.00 27.92 3 HIS C O 1
ATOM 4389 N N . LEU C 1 4 ? 13.404 33.847 -12.240 1.00 26.91 4 LEU C N 1
ATOM 4390 C CA . LEU C 1 4 ? 13.040 34.524 -13.484 1.00 27.41 4 LEU C CA 1
ATOM 4391 C C . LEU C 1 4 ? 11.916 35.501 -13.213 1.00 26.98 4 LEU C C 1
ATOM 4392 O O . LEU C 1 4 ? 10.999 35.193 -12.447 1.00 26.87 4 LEU C O 1
ATOM 4397 N N . TYR C 1 5 ? 11.987 36.673 -13.836 1.00 26.84 5 TYR C N 1
ATOM 4398 C CA . TYR C 1 5 ? 10.939 37.675 -13.690 1.00 26.95 5 TYR C CA 1
ATOM 4399 C C . TYR C 1 5 ? 10.562 38.333 -15.015 1.00 26.90 5 TYR C C 1
ATOM 4400 O O . TYR C 1 5 ? 11.376 38.460 -15.923 1.00 26.75 5 TYR C O 1
ATOM 4409 N N . ASP C 1 6 ? 9.303 38.756 -15.098 1.00 26.98 6 ASP C N 1
ATOM 4410 C CA . ASP C 1 6 ? 8.878 39.771 -16.036 1.00 27.38 6 ASP C CA 1
ATOM 4411 C C . ASP C 1 6 ? 8.391 40.966 -15.213 1.00 27.33 6 ASP C C 1
ATOM 4412 O O . ASP C 1 6 ? 8.446 40.925 -13.993 1.00 26.79 6 ASP C O 1
ATOM 4417 N N . ALA C 1 7 ? 7.917 42.029 -15.863 1.00 27.82 7 ALA C N 1
ATOM 4418 C CA . ALA C 1 7 ? 7.450 43.209 -15.133 1.00 28.28 7 ALA C CA 1
ATOM 4419 C C . ALA C 1 7 ? 6.417 42.868 -14.061 1.00 28.30 7 ALA C C 1
ATOM 4420 O O . ALA C 1 7 ? 6.501 43.354 -12.946 1.00 27.90 7 ALA C O 1
ATOM 4422 N N . LYS C 1 8 ? 5.454 42.008 -14.383 1.00 28.82 8 LYS C N 1
ATOM 4423 C CA . LYS C 1 8 ? 4.390 41.701 -13.429 1.00 29.29 8 LYS C CA 1
ATOM 4424 C C . LYS C 1 8 ? 4.888 40.930 -12.197 1.00 28.63 8 LYS C C 1
ATOM 4425 O O . LYS C 1 8 ? 4.565 41.305 -11.068 1.00 28.21 8 LYS C O 1
ATOM 4431 N N . SER C 1 9 ? 5.691 39.883 -12.389 1.00 27.86 9 SER C N 1
ATOM 4432 C CA . SER C 1 9 ? 6.161 39.105 -11.238 1.00 27.78 9 SER C CA 1
ATOM 4433 C C . SER C 1 9 ? 7.192 39.879 -10.415 1.00 27.06 9 SER C C 1
ATOM 4434 O O . SER C 1 9 ? 7.281 39.684 -9.211 1.00 27.10 9 SER C O 1
ATOM 4437 N N . PHE C 1 10 ? 7.948 40.762 -11.064 1.00 26.90 10 PHE C N 1
ATOM 4438 C CA . PHE C 1 10 ? 8.901 41.613 -10.352 1.00 26.68 10 PHE C CA 1
ATOM 4439 C C . PHE C 1 10 ? 8.170 42.612 -9.466 1.00 27.05 10 PHE C C 1
ATOM 4440 O O . PHE C 1 10 ? 8.545 42.823 -8.319 1.00 26.09 10 PHE C O 1
ATOM 4448 N N . ALA C 1 11 ? 7.103 43.217 -9.990 1.00 27.39 11 ALA C N 1
ATOM 4449 C CA . ALA C 1 11 ? 6.264 44.084 -9.160 1.00 27.74 11 ALA C CA 1
ATOM 4450 C C . ALA C 1 11 ? 5.705 43.352 -7.936 1.00 27.80 11 ALA C C 1
ATOM 4451 O O . ALA C 1 11 ? 5.649 43.923 -6.839 1.00 27.69 11 ALA C O 1
ATOM 4453 N N . LYS C 1 12 ? 5.311 42.092 -8.108 1.00 27.57 12 LYS C N 1
ATOM 4454 C CA . LYS C 1 12 ? 4.816 41.293 -6.991 1.00 28.21 12 LYS C CA 1
ATOM 4455 C C . LYS C 1 12 ? 5.931 41.017 -5.972 1.00 27.60 12 LYS C C 1
ATOM 4456 O O . LYS C 1 12 ? 5.711 41.107 -4.755 1.00 27.08 12 LYS C O 1
ATOM 4462 N N . LEU C 1 13 ? 7.116 40.687 -6.478 1.00 27.64 13 LEU C N 1
ATOM 4463 C CA . LEU C 1 13 ? 8.291 40.494 -5.634 1.00 27.73 13 LEU C CA 1
ATOM 4464 C C . LEU C 1 13 ? 8.538 41.716 -4.757 1.00 27.54 13 LEU C C 1
ATOM 4465 O O . LEU C 1 13 ? 8.621 41.605 -3.537 1.00 28.36 13 LEU C O 1
ATOM 4470 N N . ARG C 1 14 ? 8.665 42.879 -5.383 1.00 27.39 14 ARG C N 1
ATOM 4471 C CA . ARG C 1 14 ? 8.960 44.113 -4.653 1.00 27.03 14 ARG C CA 1
ATOM 4472 C C . ARG C 1 14 ? 7.865 44.405 -3.613 1.00 27.12 14 ARG C C 1
ATOM 4473 O O . ARG C 1 14 ? 8.150 44.853 -2.490 1.00 26.45 14 ARG C O 1
ATOM 4481 N N . ALA C 1 15 ? 6.610 44.129 -3.970 1.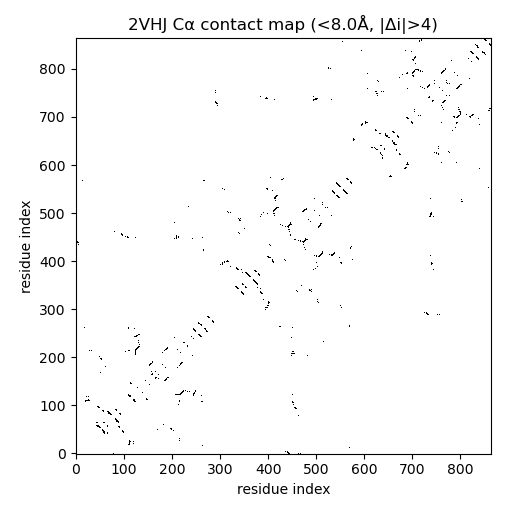00 26.69 15 ALA C N 1
ATOM 4482 C CA . ALA C 1 15 ? 5.517 44.312 -3.024 1.00 26.60 15 ALA C CA 1
ATOM 4483 C C . ALA C 1 15 ? 5.685 43.371 -1.830 1.00 26.00 15 ALA C C 1
ATOM 4484 O O . ALA C 1 15 ? 5.468 43.778 -0.685 1.00 26.93 15 ALA C O 1
ATOM 4486 N N . ALA C 1 16 ? 6.088 42.128 -2.094 1.00 25.86 16 ALA C N 1
ATOM 4487 C CA . ALA C 1 16 ? 6.274 41.134 -1.036 1.00 25.97 16 ALA C CA 1
ATOM 4488 C C . ALA C 1 16 ? 7.466 41.481 -0.135 1.00 25.70 16 ALA C C 1
ATOM 4489 O O . ALA C 1 16 ? 7.397 41.323 1.086 1.00 25.66 16 ALA C O 1
ATOM 4491 N N . GLN C 1 17 ? 8.553 41.953 -0.742 1.00 25.87 17 GLN C N 1
ATOM 4492 C CA . GLN C 1 17 ? 9.737 42.384 0.020 1.00 26.20 17 GLN C CA 1
ATOM 4493 C C . GLN C 1 17 ? 9.428 43.587 0.891 1.00 26.52 17 GLN C C 1
ATOM 4494 O O . GLN C 1 17 ? 9.814 43.645 2.071 1.00 27.43 17 GLN C O 1
ATOM 4500 N N . TYR C 1 18 ? 8.724 44.549 0.307 1.00 26.99 18 TYR C N 1
ATOM 4501 C CA . TYR C 1 18 ? 8.257 45.716 1.036 1.00 26.86 18 TYR C CA 1
ATOM 4502 C C . TYR C 1 18 ? 7.444 45.304 2.261 1.00 27.01 18 TYR C C 1
ATOM 4503 O O . TYR C 1 18 ? 7.680 45.798 3.362 1.00 26.34 18 TYR C O 1
ATOM 4512 N N . ALA C 1 19 ? 6.494 44.393 2.058 1.00 26.94 19 ALA C N 1
ATOM 4513 C CA . ALA C 1 19 ? 5.655 43.888 3.134 1.00 26.74 19 ALA C CA 1
ATOM 4514 C C . ALA C 1 19 ? 6.490 43.172 4.195 1.00 26.43 19 ALA C C 1
ATOM 4515 O O . ALA C 1 19 ? 6.194 43.286 5.376 1.00 26.01 19 ALA C O 1
ATOM 4517 N N . ALA C 1 20 ? 7.523 42.436 3.776 1.00 26.26 20 ALA C N 1
ATOM 4518 C CA . ALA C 1 20 ? 8.375 41.700 4.728 1.00 26.56 20 ALA C CA 1
ATOM 4519 C C . ALA C 1 20 ? 8.989 42.594 5.800 1.00 26.54 20 ALA C C 1
ATOM 4520 O O . ALA C 1 20 ? 9.216 42.138 6.928 1.00 26.52 20 ALA C O 1
ATOM 4522 N N . PHE C 1 21 ? 9.226 43.867 5.473 1.00 26.76 21 PHE C N 1
ATOM 4523 C CA . PHE C 1 21 ? 9.751 44.817 6.438 1.00 27.26 21 PHE C CA 1
ATOM 4524 C C . PHE C 1 21 ? 8.643 45.658 7.077 1.00 27.37 21 PHE C C 1
ATOM 4525 O O . PHE C 1 21 ? 8.602 45.781 8.289 1.00 26.88 21 PHE C O 1
ATOM 4533 N N . HIS C 1 22 ? 7.761 46.227 6.257 1.00 27.98 22 HIS C N 1
ATOM 4534 C CA . HIS C 1 22 ? 6.849 47.284 6.709 1.00 28.57 22 HIS C CA 1
ATOM 4535 C C . HIS C 1 22 ? 5.527 46.829 7.344 1.00 28.88 22 HIS C C 1
ATOM 4536 O O . HIS C 1 22 ? 4.974 47.556 8.185 1.00 28.54 22 HIS C O 1
ATOM 4543 N N . THR C 1 23 ? 5.006 45.669 6.945 1.00 29.71 23 THR C N 1
ATOM 4544 C CA . THR C 1 23 ? 3.649 45.264 7.366 1.00 30.17 23 THR C CA 1
ATOM 4545 C C . THR C 1 23 ? 3.502 43.866 7.977 1.00 30.52 23 THR C C 1
ATOM 4546 O O . THR C 1 23 ? 2.501 43.600 8.633 1.00 31.36 23 THR C O 1
ATOM 4550 N N . ASP C 1 24 ? 4.467 42.971 7.765 1.00 30.50 24 ASP C N 1
ATOM 4551 C CA . ASP C 1 24 ? 4.496 41.691 8.486 1.00 30.12 24 ASP C CA 1
ATOM 4552 C C . ASP C 1 24 ? 4.589 41.945 9.996 1.00 30.27 24 ASP C C 1
ATOM 4553 O O . ASP C 1 24 ? 5.169 42.940 10.423 1.00 29.88 24 ASP C O 1
ATOM 4558 N N . ALA C 1 25 ? 4.016 41.051 10.803 1.00 29.73 25 ALA C N 1
ATOM 4559 C CA . ALA C 1 25 ? 4.144 41.144 12.254 1.00 29.84 25 ALA C CA 1
ATOM 4560 C C . ALA C 1 25 ? 5.623 41.021 12.596 1.00 29.65 25 ALA C C 1
ATOM 4561 O O . ALA C 1 25 ? 6.257 40.089 12.123 1.00 30.47 25 ALA C O 1
ATOM 4563 N N . PRO C 1 26 ? 6.173 41.948 13.402 1.00 29.87 26 PRO C N 1
ATOM 4564 C CA . PRO C 1 26 ? 7.581 41.788 13.809 1.00 29.10 26 PRO C CA 1
ATOM 4565 C C . PRO C 1 26 ? 7.877 40.411 14.395 1.00 29.05 26 PRO C C 1
ATOM 4566 O O . PRO C 1 26 ? 7.105 39.901 15.216 1.00 28.50 26 PRO C O 1
ATOM 4570 N N . GLY C 1 27 ? 8.976 39.801 13.952 1.00 28.23 27 GLY C N 1
ATOM 4571 C CA . GLY C 1 27 ? 9.355 38.468 14.417 1.00 27.95 27 GLY C CA 1
ATOM 4572 C C . GLY C 1 27 ? 8.609 37.298 13.796 1.00 27.96 27 GLY C C 1
ATOM 4573 O O . GLY C 1 27 ? 8.879 36.157 14.140 1.00 27.52 27 GLY C O 1
ATOM 4574 N N . SER C 1 28 ? 7.681 37.562 12.877 1.00 27.82 28 SER C N 1
ATOM 4575 C CA . SER C 1 28 ? 6.900 36.495 12.259 1.00 28.25 28 SER C CA 1
ATOM 4576 C C . SER C 1 28 ? 7.744 35.620 11.336 1.00 28.18 28 SER C C 1
ATOM 4577 O O . SER C 1 28 ? 7.560 34.406 11.289 1.00 27.88 28 SER C O 1
ATOM 4580 N N . TRP C 1 29 ? 8.695 36.231 10.637 1.00 27.87 29 TRP C N 1
ATOM 4581 C CA . TRP C 1 29 ? 9.597 35.482 9.766 1.00 28.03 29 TRP C CA 1
ATOM 4582 C C . TRP C 1 29 ? 10.428 34.498 10.589 1.00 27.77 29 TRP C C 1
ATOM 4583 O O . TRP C 1 29 ? 10.532 33.310 10.242 1.00 28.29 29 TRP C O 1
ATOM 4594 N N . PHE C 1 30 ? 10.984 34.970 11.701 1.00 28.10 30 PHE C N 1
ATOM 4595 C CA . PHE C 1 30 ? 11.699 34.087 12.626 1.00 28.52 30 PHE C CA 1
ATOM 4596 C C . PHE C 1 30 ? 10.828 32.902 13.052 1.00 28.72 30 PHE C C 1
ATOM 4597 O O . PHE C 1 30 ? 11.266 31.758 12.989 1.00 28.14 30 PHE C O 1
ATOM 4605 N N . ASP C 1 31 ? 9.591 33.175 13.452 1.00 29.88 31 ASP C N 1
ATOM 4606 C CA . ASP C 1 31 ? 8.706 32.097 13.893 1.00 30.40 31 ASP C CA 1
ATOM 4607 C C . ASP C 1 31 ? 8.447 31.112 12.765 1.00 30.74 31 ASP C C 1
ATOM 4608 O O . ASP C 1 31 ? 8.390 29.911 13.006 1.00 31.53 31 ASP C O 1
ATOM 4613 N N . HIS C 1 32 ? 8.324 31.609 11.535 1.00 30.91 32 HIS C N 1
ATOM 4614 C CA . HIS C 1 32 ? 8.162 30.731 10.377 1.00 30.67 32 HIS C CA 1
ATOM 4615 C C . HIS C 1 32 ? 9.354 29.806 10.168 1.00 30.75 32 HIS C C 1
ATOM 4616 O O . HIS C 1 32 ? 9.188 28.591 10.036 1.00 30.39 32 HIS C O 1
ATOM 4623 N N . THR C 1 33 ? 10.560 30.370 10.144 1.00 30.18 33 THR C N 1
ATOM 4624 C CA . THR C 1 33 ? 11.752 29.556 9.874 1.00 30.21 33 THR C CA 1
ATOM 4625 C C . THR C 1 33 ? 12.058 28.601 11.034 1.00 30.22 33 THR C C 1
ATOM 4626 O O . THR C 1 33 ? 12.602 27.505 10.820 1.00 30.44 33 THR C O 1
ATOM 4630 N N . SER C 1 34 ? 11.684 28.987 12.254 1.00 30.82 34 SER C N 1
ATOM 4631 C CA . SER C 1 34 ? 11.749 28.071 13.400 1.00 31.57 34 SER C CA 1
ATOM 4632 C C . SER C 1 34 ? 10.936 26.809 13.115 1.00 32.17 34 SER C C 1
ATOM 4633 O O . SER C 1 34 ? 11.387 25.693 13.375 1.00 32.30 34 SER C O 1
ATOM 4636 N N . GLY C 1 35 ? 9.747 26.994 12.550 1.00 33.18 35 GLY C N 1
ATOM 4637 C CA . GLY C 1 35 ? 8.856 25.878 12.231 1.00 33.87 35 GLY C CA 1
ATOM 4638 C C . GLY C 1 35 ? 9.437 24.998 11.148 1.00 34.60 35 GLY C C 1
ATOM 4639 O O . GLY C 1 35 ? 9.388 23.769 11.252 1.00 34.92 35 GLY C O 1
ATOM 4640 N N . VAL C 1 36 ? 9.995 25.622 10.111 1.00 35.43 36 VAL C N 1
ATOM 4641 C CA . VAL C 1 36 ? 10.690 24.885 9.055 1.00 36.10 36 VAL C CA 1
ATOM 4642 C C . VAL C 1 36 ? 11.831 24.063 9.654 1.00 36.98 36 VAL C C 1
ATOM 4643 O O . VAL C 1 36 ? 11.963 22.869 9.359 1.00 36.91 36 VAL C O 1
ATOM 4647 N N . LEU C 1 37 ? 12.641 24.695 10.503 1.00 37.86 37 LEU C N 1
ATOM 4648 C CA . LEU C 1 37 ? 13.771 24.012 11.137 1.00 38.74 37 LEU C CA 1
ATOM 4649 C C . LEU C 1 37 ? 13.347 22.864 12.048 1.00 39.76 37 LEU C C 1
ATOM 4650 O O . LEU C 1 37 ? 13.978 21.809 12.058 1.00 40.03 37 LEU C O 1
ATOM 4655 N N . GLU C 1 38 ? 12.283 23.071 12.812 1.00 41.29 38 GLU C N 1
ATOM 4656 C CA . GLU C 1 38 ? 11.774 22.036 13.713 1.00 42.49 38 GLU C CA 1
ATOM 4657 C C . GLU C 1 38 ? 11.245 20.811 12.948 1.00 43.33 38 GLU C C 1
ATOM 4658 O O . GLU C 1 38 ? 11.377 19.681 13.420 1.00 43.39 38 GLU C O 1
ATOM 4664 N N . SER C 1 39 ? 10.692 21.036 11.757 1.00 44.37 39 SER C N 1
ATOM 4665 C CA . SER C 1 39 ? 10.079 19.966 10.964 1.00 45.25 39 SER C CA 1
ATOM 4666 C C . SER C 1 39 ? 11.095 19.167 10.148 1.00 46.23 39 SER C C 1
ATOM 4667 O O . SER C 1 39 ? 10.743 18.158 9.520 1.00 46.57 39 SER C O 1
ATOM 4670 N N . VAL C 1 40 ? 12.340 19.638 10.128 1.00 46.80 40 VAL C N 1
ATOM 4671 C CA . VAL C 1 40 ? 13.413 18.975 9.407 1.00 47.29 40 VAL C CA 1
ATOM 4672 C C . VAL C 1 40 ? 13.630 17.564 9.948 1.00 48.00 40 VAL C C 1
ATOM 4673 O O . VAL C 1 40 ? 13.648 17.357 11.165 1.00 48.25 40 VAL C O 1
ATOM 4677 N N . GLU C 1 41 ? 13.789 16.604 9.037 1.00 48.68 41 GLU C N 1
ATOM 4678 C CA . GLU C 1 41 ? 14.018 15.209 9.414 1.00 49.04 41 GLU C CA 1
ATOM 4679 C C . GLU C 1 41 ? 15.235 15.086 10.324 1.00 49.20 41 GLU C C 1
ATOM 4680 O O . GLU C 1 41 ? 16.147 15.914 10.283 1.00 49.71 41 GLU C O 1
ATOM 4686 N N . ASP C 1 42 ? 15.243 14.046 11.148 1.00 49.13 42 ASP C N 1
ATOM 4687 C CA . ASP C 1 42 ? 16.298 13.870 12.139 1.00 48.79 42 ASP C CA 1
ATOM 4688 C C . ASP C 1 42 ? 17.642 13.625 11.449 1.00 48.34 42 ASP C C 1
ATOM 4689 O O . ASP C 1 42 ? 17.732 12.815 10.524 1.00 48.92 42 ASP C O 1
ATOM 4694 N N . GLY C 1 43 ? 18.673 14.347 11.889 1.00 47.30 43 GLY C N 1
ATOM 4695 C CA . GLY C 1 43 ? 20.018 14.237 11.311 1.00 46.19 43 GLY C CA 1
ATOM 4696 C C . GLY C 1 43 ? 20.329 15.113 10.099 1.00 45.27 43 GLY C C 1
ATOM 4697 O O . GLY C 1 43 ? 21.470 15.123 9.626 1.00 45.77 43 GLY C O 1
ATOM 4698 N N . THR C 1 44 ? 19.340 15.837 9.581 1.00 43.60 44 THR C N 1
ATOM 4699 C CA . THR C 1 44 ? 19.546 16.639 8.377 1.00 42.39 44 THR C CA 1
ATOM 4700 C C . THR C 1 44 ? 20.474 17.831 8.659 1.00 40.58 44 THR C C 1
ATOM 4701 O O . THR C 1 44 ? 20.225 18.595 9.594 1.00 39.76 44 THR C O 1
ATOM 4705 N N . PRO C 1 45 ? 21.552 17.980 7.863 1.00 38.75 45 PRO C N 1
ATOM 4706 C CA . PRO C 1 45 ? 22.313 19.223 7.883 1.00 37.47 45 PRO C CA 1
ATOM 4707 C C . PRO C 1 45 ? 21.423 20.419 7.570 1.00 35.86 45 PRO C C 1
ATOM 4708 O O . PRO C 1 45 ? 20.654 20.382 6.610 1.00 35.20 45 PRO C O 1
ATOM 4712 N N . VAL C 1 46 ? 21.520 21.464 8.380 1.00 34.10 46 VAL C N 1
ATOM 4713 C CA . VAL C 1 46 ? 20.745 22.678 8.137 1.00 33.22 46 VAL C CA 1
ATOM 4714 C C . VAL C 1 46 ? 21.601 23.929 7.929 1.00 32.19 46 VAL C C 1
ATOM 4715 O O . VAL C 1 46 ? 21.142 24.868 7.294 1.00 30.98 46 VAL C O 1
ATOM 4719 N N . LEU C 1 47 ? 22.824 23.943 8.454 1.00 30.95 47 LEU C N 1
ATOM 4720 C CA . LEU C 1 47 ? 23.653 25.153 8.415 1.00 30.90 47 LEU C CA 1
ATOM 4721 C C . LEU C 1 47 ? 25.129 24.788 8.314 1.00 30.64 47 LEU C C 1
ATOM 4722 O O . LEU C 1 47 ? 25.610 23.949 9.074 1.00 30.92 47 LEU C O 1
ATOM 4727 N N . ALA C 1 48 ? 25.828 25.418 7.370 1.00 30.64 48 ALA C N 1
ATOM 4728 C CA . ALA C 1 48 ? 27.267 25.255 7.199 1.00 30.88 48 ALA C CA 1
ATOM 4729 C C . ALA C 1 48 ? 27.935 26.615 7.347 1.00 31.08 48 ALA C C 1
ATOM 4730 O O . ALA C 1 48 ? 27.500 27.595 6.737 1.00 31.06 48 ALA C O 1
ATOM 4732 N N . ILE C 1 49 ? 28.995 26.663 8.150 1.00 31.41 49 ILE C N 1
ATOM 4733 C CA . ILE C 1 49 ? 29.690 27.909 8.451 1.00 31.94 49 ILE C CA 1
ATOM 4734 C C . ILE C 1 49 ? 31.202 27.662 8.395 1.00 32.40 49 ILE C C 1
ATOM 4735 O O . ILE C 1 49 ? 31.690 26.584 8.762 1.00 31.61 49 ILE C O 1
ATOM 4740 N N . GLY C 1 50 ? 31.935 28.650 7.897 1.00 32.85 50 GLY C N 1
ATOM 4741 C CA . GLY C 1 50 ? 33.366 28.495 7.694 1.00 33.47 50 GLY C CA 1
ATOM 4742 C C . GLY C 1 50 ? 34.118 28.549 9.008 1.00 34.05 50 GLY C C 1
ATOM 4743 O O . GLY C 1 50 ? 33.856 29.411 9.843 1.00 34.07 50 GLY C O 1
ATOM 4744 N N . VAL C 1 51 ? 35.044 27.617 9.196 1.00 34.91 51 VAL C N 1
ATOM 4745 C CA . VAL C 1 51 ? 35.984 27.685 10.314 1.00 35.48 51 VAL C CA 1
ATOM 4746 C C . VAL C 1 51 ? 37.215 28.458 9.848 1.00 36.17 51 VAL C C 1
ATOM 4747 O O . VAL C 1 51 ? 37.283 28.897 8.691 1.00 36.19 51 VAL C O 1
ATOM 4751 N N . GLU C 1 52 ? 38.176 28.644 10.749 1.00 36.94 52 GLU C N 1
ATOM 4752 C CA . GLU C 1 52 ? 39.278 29.577 10.516 1.00 37.58 52 GLU C CA 1
ATOM 4753 C C . GLU C 1 52 ? 40.055 29.317 9.224 1.00 37.79 52 GLU C C 1
ATOM 4754 O O . GLU C 1 52 ? 40.460 30.260 8.539 1.00 37.87 52 GLU C O 1
ATOM 4760 N N . SER C 1 53 ? 40.242 28.044 8.894 1.00 38.20 53 SER C N 1
ATOM 4761 C CA . SER C 1 53 ? 40.991 27.645 7.699 1.00 38.65 53 SER C CA 1
ATOM 4762 C C . SER C 1 53 ? 40.260 27.890 6.375 1.00 39.04 53 SER C C 1
ATOM 4763 O O . SER C 1 53 ? 40.881 27.852 5.310 1.00 39.08 53 SER C O 1
ATOM 4766 N N . GLY C 1 54 ? 38.946 28.103 6.433 1.00 39.20 54 GLY C N 1
ATOM 4767 C CA . GLY C 1 54 ? 38.138 28.229 5.219 1.00 39.26 54 GLY C CA 1
ATOM 4768 C C . GLY C 1 54 ? 37.398 26.946 4.861 1.00 39.39 54 GLY C C 1
ATOM 4769 O O . GLY C 1 54 ? 36.590 26.935 3.927 1.00 39.64 54 GLY C O 1
ATOM 4770 N N . ASP C 1 55 ? 37.682 25.858 5.579 1.00 39.23 55 ASP C N 1
ATOM 4771 C CA . ASP C 1 55 ? 36.805 24.686 5.565 1.00 39.10 55 ASP C CA 1
ATOM 4772 C C . ASP C 1 55 ? 35.503 25.068 6.252 1.00 38.49 55 ASP C C 1
ATOM 4773 O O . ASP C 1 55 ? 35.412 26.125 6.860 1.00 38.49 55 ASP C O 1
ATOM 4778 N N . ALA C 1 56 ? 34.502 24.205 6.160 1.00 37.92 56 ALA C N 1
ATOM 4779 C CA . ALA C 1 56 ? 33.191 24.503 6.733 1.00 37.72 56 ALA C CA 1
ATOM 4780 C C . ALA C 1 56 ? 32.741 23.374 7.641 1.00 37.20 56 ALA C C 1
ATOM 4781 O O . ALA C 1 56 ? 32.881 22.200 7.292 1.00 37.05 56 ALA C O 1
ATOM 4783 N N . ILE C 1 57 ? 32.200 23.732 8.802 1.00 36.82 57 ILE C N 1
ATOM 4784 C CA . ILE C 1 57 ? 31.569 22.751 9.688 1.00 36.54 57 ILE C CA 1
ATOM 4785 C C . ILE C 1 57 ? 30.058 22.854 9.538 1.00 36.33 57 ILE C C 1
ATOM 4786 O O . ILE C 1 57 ? 29.528 23.909 9.176 1.00 35.81 57 ILE C O 1
ATOM 4791 N N . VAL C 1 58 ? 29.381 21.753 9.840 1.00 35.95 58 VAL C N 1
ATOM 4792 C CA . VAL C 1 58 ? 27.977 21.577 9.526 1.00 36.12 58 VAL C CA 1
ATOM 4793 C C . VAL C 1 58 ? 27.194 21.248 10.793 1.00 36.12 58 VAL C C 1
ATOM 4794 O O . VAL C 1 58 ? 27.631 20.433 11.608 1.00 35.90 58 VAL C O 1
ATOM 4798 N N . PHE C 1 59 ? 26.044 21.894 10.952 1.00 36.10 59 PHE C N 1
ATOM 4799 C CA . PHE C 1 59 ? 25.205 21.723 12.135 1.00 36.59 59 PHE C CA 1
ATOM 4800 C C . PHE C 1 59 ? 23.837 21.191 11.759 1.00 36.92 59 PHE C C 1
ATOM 4801 O O . PHE C 1 59 ? 23.339 21.479 10.668 1.00 36.18 59 PHE C O 1
ATOM 4809 N N . ASP C 1 60 ? 23.236 20.430 12.676 1.00 37.87 60 ASP C N 1
ATOM 4810 C CA . ASP C 1 60 ? 21.833 20.033 12.574 1.00 38.75 60 ASP C CA 1
ATOM 4811 C C . ASP C 1 60 ? 20.956 21.079 13.283 1.00 39.36 60 ASP C C 1
ATOM 4812 O O . ASP C 1 60 ? 21.468 22.086 13.778 1.00 39.31 60 ASP C O 1
ATOM 4817 N N . LYS C 1 61 ? 19.648 20.838 13.336 1.00 40.26 61 LYS C N 1
ATOM 4818 C CA . LYS C 1 61 ? 18.695 21.823 13.870 1.00 41.24 61 LYS C CA 1
ATOM 4819 C C . LYS C 1 61 ? 18.905 22.156 15.351 1.00 41.84 61 LYS C C 1
ATOM 4820 O O . LYS C 1 61 ? 18.536 23.245 15.804 1.00 42.08 61 LYS C O 1
ATOM 4826 N N . ASN C 1 62 ? 19.506 21.226 16.092 1.00 42.45 62 ASN C N 1
ATOM 4827 C CA . ASN C 1 62 ? 19.764 21.412 17.521 1.00 42.94 62 ASN C CA 1
ATOM 4828 C C . ASN C 1 62 ? 21.135 22.020 17.805 1.00 43.19 62 ASN C C 1
ATOM 4829 O O . ASN C 1 62 ? 21.580 22.055 18.955 1.00 42.92 62 ASN C O 1
ATOM 4834 N N . ALA C 1 63 ? 21.801 22.493 16.750 1.00 43.71 63 ALA C N 1
ATOM 4835 C CA . ALA C 1 63 ? 23.112 23.122 16.852 1.00 44.14 63 ALA C CA 1
ATOM 4836 C C . ALA C 1 63 ? 24.213 22.147 17.263 1.00 44.63 63 ALA C C 1
ATOM 4837 O O . ALA C 1 63 ? 25.225 22.561 17.824 1.00 44.82 63 ALA C O 1
ATOM 4839 N N . GLN C 1 64 ? 24.031 20.860 16.966 1.00 45.14 64 GLN C N 1
ATOM 4840 C CA . GLN C 1 64 ? 25.091 19.879 17.184 1.00 45.58 64 GLN C CA 1
ATOM 4841 C C . GLN C 1 64 ? 25.832 19.638 15.876 1.00 45.77 64 GLN C C 1
ATOM 4842 O O . GLN C 1 64 ? 25.206 19.463 14.833 1.00 45.76 64 GLN C O 1
ATOM 4848 N N . ARG C 1 65 ? 27.162 19.655 15.939 1.00 46.03 65 ARG C N 1
ATOM 4849 C CA . ARG C 1 65 ? 27.990 19.405 14.762 1.00 46.43 65 ARG C CA 1
ATOM 4850 C C . ARG C 1 65 ? 27.708 18.033 14.167 1.00 46.57 65 ARG C C 1
ATOM 4851 O O . ARG C 1 65 ? 27.505 17.060 14.897 1.00 46.64 65 ARG C O 1
ATOM 4859 N N . ILE C 1 66 ? 27.668 17.978 12.839 1.00 46.33 66 ILE C N 1
ATOM 4860 C CA . ILE C 1 66 ? 27.527 16.723 12.118 1.00 46.58 66 ILE C CA 1
ATOM 4861 C C . ILE C 1 66 ? 28.926 16.265 11.721 1.00 46.81 66 ILE C C 1
ATOM 4862 O O . ILE C 1 66 ? 29.675 17.018 11.100 1.00 46.96 66 ILE C O 1
ATOM 4867 N N . VAL C 1 67 ? 29.287 15.044 12.115 1.00 47.21 67 VAL C N 1
ATOM 4868 C CA . VAL C 1 67 ? 30.625 14.512 11.842 1.00 47.52 67 VAL C CA 1
ATOM 4869 C C . VAL C 1 67 ? 30.665 13.733 10.528 1.00 47.52 67 VAL C C 1
ATOM 4870 O O . VAL C 1 67 ? 31.623 13.845 9.760 1.00 47.52 67 VAL C O 1
ATOM 4874 N N . ALA C 1 68 ? 29.616 12.954 10.281 1.00 47.72 68 ALA C N 1
ATOM 4875 C CA . ALA C 1 68 ? 29.536 12.101 9.105 1.00 48.09 68 ALA C CA 1
ATOM 4876 C C . ALA C 1 68 ? 28.122 12.112 8.536 1.00 48.22 68 ALA C C 1
ATOM 4877 O O . ALA C 1 68 ? 27.139 11.932 9.261 1.00 48.26 68 ALA C O 1
ATOM 4879 N N . TYR C 1 69 ? 28.035 12.330 7.231 1.00 48.53 69 TYR C N 1
ATOM 4880 C CA . TYR C 1 69 ? 26.767 12.399 6.533 1.00 49.16 69 TYR C CA 1
ATOM 4881 C C . TYR C 1 69 ? 27.014 11.964 5.099 1.00 49.80 69 TYR C C 1
ATOM 4882 O O . TYR C 1 69 ? 27.788 12.596 4.374 1.00 49.75 69 TYR C O 1
ATOM 4891 N N . LYS C 1 70 ? 26.372 10.869 4.701 1.00 50.98 70 LYS C N 1
ATOM 4892 C CA . LYS C 1 70 ? 26.565 10.324 3.364 1.00 51.79 70 LYS C CA 1
ATOM 4893 C C . LYS C 1 70 ? 25.900 11.224 2.330 1.00 52.39 70 LYS C C 1
ATOM 4894 O O . LYS C 1 70 ? 24.837 11.795 2.580 1.00 52.34 70 LYS C O 1
ATOM 4900 N N . GLU C 1 71 ? 26.540 11.341 1.171 1.00 53.17 71 GLU C N 1
ATOM 4901 C CA . GLU C 1 71 ? 26.082 12.222 0.098 1.00 53.69 71 GLU C CA 1
ATOM 4902 C C . GLU C 1 71 ? 24.571 12.164 -0.099 1.00 54.16 71 GLU C C 1
ATOM 4903 O O . GLU C 1 71 ? 24.003 11.083 -0.244 1.00 54.57 71 GLU C O 1
ATOM 4909 N N . LYS C 1 72 ? 23.925 13.324 -0.098 1.00 54.65 72 LYS C N 1
ATOM 4910 C CA . LYS C 1 72 ? 22.517 13.414 -0.466 1.00 55.05 72 LYS C CA 1
ATOM 4911 C C . LYS C 1 72 ? 22.284 14.632 -1.357 1.00 55.45 72 LYS C C 1
ATOM 4912 O O . LYS C 1 72 ? 22.638 15.756 -0.990 1.00 55.39 72 LYS C O 1
ATOM 4918 N N . SER C 1 73 ? 21.689 14.391 -2.524 1.00 55.88 73 SER C N 1
ATOM 4919 C CA . SER C 1 73 ? 21.407 15.436 -3.499 1.00 56.27 73 SER C CA 1
ATOM 4920 C C . SER C 1 73 ? 19.933 15.818 -3.480 1.00 56.61 73 SER C C 1
ATOM 4921 O O . SER C 1 73 ? 19.070 14.996 -3.150 1.00 56.75 73 SER C O 1
ATOM 4924 N N . VAL C 1 74 ? 19.653 17.070 -3.836 1.00 56.87 74 VAL C N 1
ATOM 4925 C CA . VAL C 1 74 ? 18.286 17.575 -3.933 1.00 57.16 74 VAL C CA 1
ATOM 4926 C C . VAL C 1 74 ? 18.128 18.411 -5.206 1.00 57.46 74 VAL C C 1
ATOM 4927 O O . VAL C 1 74 ? 18.990 19.232 -5.529 1.00 57.33 74 VAL C O 1
ATOM 4931 N N . LYS C 1 75 ? 17.021 18.189 -5.913 1.00 57.86 75 LYS C N 1
ATOM 4932 C CA . LYS C 1 75 ? 16.727 18.859 -7.178 1.00 57.92 75 LYS C CA 1
ATOM 4933 C C . LYS C 1 75 ? 15.834 20.071 -6.932 1.00 58.14 75 LYS C C 1
ATOM 4934 O O . LYS C 1 75 ? 14.786 19.956 -6.292 1.00 58.29 75 LYS C O 1
ATOM 4940 N N . ALA C 1 76 ? 16.249 21.229 -7.439 1.00 58.23 76 ALA C N 1
ATOM 4941 C CA . ALA C 1 76 ? 15.475 22.458 -7.296 1.00 58.28 76 ALA C CA 1
ATOM 4942 C C . ALA C 1 76 ? 14.483 22.617 -8.450 1.00 58.47 76 ALA C C 1
ATOM 4943 O O . ALA C 1 76 ? 14.513 21.852 -9.418 1.00 58.84 76 ALA C O 1
ATOM 4945 N N . GLU C 1 77 ? 13.597 23.605 -8.329 1.00 58.45 77 GLU C N 1
ATOM 4946 C CA . GLU C 1 77 ? 12.705 24.008 -9.425 1.00 58.27 77 GLU C CA 1
ATOM 4947 C C . GLU C 1 77 ? 13.531 24.526 -10.600 1.00 58.03 77 GLU C C 1
ATOM 4948 O O . GLU C 1 77 ? 13.175 24.351 -11.766 1.00 58.10 77 GLU C O 1
ATOM 4954 N N . ASP C 1 78 ? 14.644 25.161 -10.254 1.00 57.64 78 ASP C N 1
ATOM 4955 C CA . ASP C 1 78 ? 15.604 25.720 -11.194 1.00 57.15 78 ASP C CA 1
ATOM 4956 C C . ASP C 1 78 ? 16.241 24.663 -12.116 1.00 56.79 78 ASP C C 1
ATOM 4957 O O . ASP C 1 78 ? 16.829 25.001 -13.150 1.00 56.67 78 ASP C O 1
ATOM 4962 N N . GLY C 1 79 ? 16.134 23.391 -11.733 1.00 56.23 79 GLY C N 1
ATOM 4963 C CA . GLY C 1 79 ? 16.830 22.308 -12.420 1.00 55.80 79 GLY C CA 1
ATOM 4964 C C . GLY C 1 79 ? 18.201 22.082 -11.806 1.00 55.34 79 GLY C C 1
ATOM 4965 O O . GLY C 1 79 ? 18.856 21.073 -12.082 1.00 55.20 79 GLY C O 1
ATOM 4966 N N . SER C 1 80 ? 18.640 23.027 -10.975 1.00 54.84 80 SER C N 1
ATOM 4967 C CA . SER C 1 80 ? 19.914 22.920 -10.283 1.00 54.38 80 SER C CA 1
ATOM 4968 C C . SER C 1 80 ? 19.804 21.898 -9.162 1.00 54.05 80 SER C C 1
ATOM 4969 O O . SER C 1 80 ? 18.727 21.697 -8.590 1.00 54.03 80 SER C O 1
ATOM 4972 N N . VAL C 1 81 ? 20.928 21.258 -8.860 1.00 53.62 81 VAL C N 1
ATOM 4973 C CA . VAL C 1 81 ? 20.993 20.247 -7.818 1.00 53.13 81 VAL C CA 1
ATOM 4974 C C . VAL C 1 81 ? 21.895 20.749 -6.699 1.00 52.78 81 VAL C C 1
ATOM 4975 O O . VAL C 1 81 ? 23.017 21.193 -6.959 1.00 52.75 81 VAL C O 1
ATOM 4979 N N . SER C 1 82 ? 21.400 20.694 -5.464 1.00 52.20 82 SER C N 1
ATOM 4980 C CA . SER C 1 82 ? 22.233 20.929 -4.284 1.00 51.87 82 SER C CA 1
ATOM 4981 C C . SER C 1 82 ? 22.633 19.584 -3.678 1.00 51.38 82 SER C C 1
ATOM 4982 O O . SER C 1 82 ? 21.859 18.630 -3.721 1.00 51.28 82 SER C O 1
ATOM 4985 N N . VAL C 1 83 ? 23.844 19.514 -3.129 1.00 50.80 83 VAL C N 1
ATOM 4986 C CA . VAL C 1 83 ? 24.366 18.286 -2.520 1.00 50.48 83 VAL C CA 1
ATOM 4987 C C . VAL C 1 83 ? 24.986 18.615 -1.166 1.00 49.96 83 VAL C C 1
ATOM 4988 O O . VAL C 1 83 ? 25.603 19.665 -1.006 1.00 49.76 83 VAL C O 1
ATOM 4992 N N . VAL C 1 84 ? 24.804 17.727 -0.193 1.00 49.42 84 VAL C N 1
ATOM 4993 C CA . VAL C 1 84 ? 25.518 17.824 1.078 1.00 49.11 84 VAL C CA 1
ATOM 4994 C C . VAL C 1 84 ? 26.210 16.499 1.379 1.00 48.86 84 VAL C C 1
ATOM 4995 O O . VAL C 1 84 ? 25.599 15.435 1.271 1.00 48.59 84 VAL C O 1
ATOM 4999 N N . GLN C 1 85 ? 27.488 16.578 1.741 1.00 48.70 85 GLN C N 1
ATOM 5000 C CA . GLN C 1 85 ? 28.233 15.429 2.250 1.00 48.84 85 GLN C CA 1
ATOM 5001 C C . GLN C 1 85 ? 29.194 15.901 3.336 1.00 48.68 85 GLN C C 1
ATOM 5002 O O . GLN C 1 85 ? 29.931 16.867 3.142 1.00 48.23 85 GLN C O 1
ATOM 5008 N N . VAL C 1 86 ? 29.177 15.218 4.476 1.00 48.73 86 VAL C N 1
ATOM 5009 C CA . VAL C 1 86 ? 30.051 15.556 5.596 1.00 48.95 86 VAL C CA 1
ATOM 5010 C C . VAL C 1 86 ? 30.921 14.356 5.938 1.00 49.17 86 VAL C C 1
ATOM 5011 O O . VAL C 1 86 ? 30.426 13.237 6.042 1.00 48.88 86 VAL C O 1
ATOM 5015 N N . GLU C 1 87 ? 32.212 14.614 6.118 1.00 49.64 87 GLU C N 1
ATOM 5016 C CA . GLU C 1 87 ? 33.212 13.575 6.313 1.00 49.97 87 GLU C CA 1
ATOM 5017 C C . GLU C 1 87 ? 34.249 14.077 7.314 1.00 49.97 87 GLU C C 1
ATOM 5018 O O . GLU C 1 87 ? 34.766 15.185 7.168 1.00 50.07 87 GLU C O 1
ATOM 5024 N N . ASN C 1 88 ? 34.542 13.267 8.331 1.00 50.10 88 ASN C N 1
ATOM 5025 C CA . ASN C 1 88 ? 35.495 13.638 9.389 1.00 50.05 88 ASN C CA 1
ATOM 5026 C C . ASN C 1 88 ? 35.230 15.032 9.966 1.00 49.81 88 ASN C C 1
ATOM 5027 O O . ASN C 1 88 ? 36.155 15.807 10.215 1.00 50.01 88 ASN C O 1
ATOM 5032 N N . GLY C 1 89 ? 33.952 15.338 10.166 1.00 49.39 89 GLY C N 1
ATOM 5033 C CA . GLY C 1 89 ? 33.543 16.594 10.784 1.00 48.91 89 GLY C CA 1
ATOM 5034 C C . GLY C 1 89 ? 33.569 17.816 9.884 1.00 48.53 89 GLY C C 1
ATOM 5035 O O . GLY C 1 89 ? 33.335 18.926 10.361 1.00 48.43 89 GLY C O 1
ATOM 5036 N N . PHE C 1 90 ? 33.846 17.630 8.593 1.00 47.76 90 PHE C N 1
ATOM 5037 C CA . PHE C 1 90 ? 33.903 18.755 7.660 1.00 47.44 90 PHE C CA 1
ATOM 5038 C C . PHE C 1 90 ? 33.058 18.512 6.423 1.00 46.81 90 PHE C C 1
ATOM 5039 O O . PHE C 1 90 ? 32.891 17.374 5.974 1.00 46.82 90 PHE C O 1
ATOM 5047 N N . MET C 1 91 ? 32.527 19.602 5.880 1.00 46.07 91 MET C N 1
ATOM 5048 C CA . MET C 1 91 ? 31.743 19.551 4.663 1.00 45.57 91 MET C CA 1
ATOM 5049 C C . MET C 1 91 ? 32.625 19.130 3.497 1.00 45.32 91 MET C C 1
ATOM 5050 O O . MET C 1 91 ? 33.613 19.795 3.190 1.00 45.19 91 MET C O 1
ATOM 5055 N N . LYS C 1 92 ? 32.254 18.017 2.868 1.00 45.11 92 LYS C N 1
ATOM 5056 C CA . LYS C 1 92 ? 32.958 17.472 1.709 1.00 44.63 92 LYS C CA 1
ATOM 5057 C C . LYS C 1 92 ? 32.333 18.018 0.427 1.00 44.12 92 LYS C C 1
ATOM 5058 O O . LYS C 1 92 ? 33.045 18.418 -0.496 1.00 44.20 92 LYS C O 1
ATOM 5064 N N . GLN C 1 93 ? 31.000 18.012 0.375 1.00 43.21 93 GLN C N 1
ATOM 5065 C CA . GLN C 1 93 ? 30.242 18.666 -0.694 1.00 42.48 93 GLN C CA 1
ATOM 5066 C C . GLN C 1 93 ? 29.151 19.537 -0.097 1.00 41.39 93 GLN C C 1
ATOM 5067 O O . GLN C 1 93 ? 28.538 19.180 0.910 1.00 41.33 93 GLN C O 1
ATOM 5073 N N . GLY C 1 94 ? 28.896 20.671 -0.740 1.00 40.36 94 GLY C N 1
ATOM 5074 C CA . GLY C 1 94 ? 27.861 21.600 -0.296 1.00 39.24 94 GLY C CA 1
ATOM 5075 C C . GLY C 1 94 ? 28.341 23.026 -0.397 1.00 38.42 94 GLY C C 1
ATOM 5076 O O . GLY C 1 94 ? 29.374 23.297 -1.017 1.00 38.15 94 GLY C O 1
ATOM 5077 N N . HIS C 1 95 ? 27.580 23.930 0.208 1.00 36.91 95 HIS C N 1
ATOM 5078 C CA . HIS C 1 95 ? 27.920 25.354 0.245 1.00 36.22 95 HIS C CA 1
ATOM 5079 C C . HIS C 1 95 ? 27.782 25.899 1.661 1.00 35.11 95 HIS C C 1
ATOM 5080 O O . HIS C 1 95 ? 27.124 25.296 2.496 1.00 35.15 95 HIS C O 1
ATOM 5087 N N . ARG C 1 96 ? 28.413 27.039 1.926 1.00 34.27 96 ARG C N 1
ATOM 5088 C CA . ARG C 1 96 ? 28.228 27.741 3.186 1.00 33.91 96 ARG C CA 1
ATOM 5089 C C . ARG C 1 96 ? 26.816 28.338 3.205 1.00 33.13 96 ARG C C 1
ATOM 5090 O O . ARG C 1 96 ? 26.270 28.671 2.154 1.00 32.63 96 ARG C O 1
ATOM 5098 N N . GLY C 1 97 ? 26.242 28.477 4.394 1.00 31.98 97 GLY C N 1
ATOM 5099 C CA . GLY C 1 97 ? 24.913 29.067 4.558 1.00 31.79 97 GLY C CA 1
ATOM 5100 C C . GLY C 1 97 ? 23.897 28.028 4.989 1.00 31.02 97 GLY C C 1
ATOM 5101 O O . GLY C 1 97 ? 24.264 26.951 5.452 1.00 30.17 97 GLY C O 1
ATOM 5102 N N . TRP C 1 98 ? 22.618 28.354 4.823 1.00 30.49 98 TRP C N 1
ATOM 5103 C CA . TRP C 1 98 ? 21.544 27.428 5.142 1.00 30.87 98 TRP C CA 1
ATOM 5104 C C . TRP C 1 98 ? 21.463 26.339 4.083 1.00 31.23 98 TRP C C 1
ATOM 5105 O O . TRP C 1 98 ? 21.568 26.610 2.885 1.00 31.21 98 TRP C O 1
ATOM 5116 N N . LEU C 1 99 ? 21.300 25.104 4.547 1.00 31.95 99 LEU C N 1
ATOM 5117 C CA . LEU C 1 99 ? 21.300 23.925 3.689 1.00 32.68 99 LEU C CA 1
ATOM 5118 C C . LEU C 1 99 ? 19.884 23.399 3.468 1.00 33.51 99 LEU C C 1
ATOM 5119 O O . LEU C 1 99 ? 19.685 22.398 2.774 1.00 34.12 99 LEU C O 1
ATOM 5124 N N . VAL C 1 100 ? 18.907 24.071 4.065 1.00 34.30 100 VAL C N 1
ATOM 5125 C CA . VAL C 1 100 ? 17.498 23.804 3.805 1.00 35.24 100 VAL C CA 1
ATOM 5126 C C . VAL C 1 100 ? 16.838 25.117 3.423 1.00 36.02 100 VAL C C 1
ATOM 5127 O O . VAL C 1 100 ? 17.331 26.189 3.771 1.00 35.96 100 VAL C O 1
ATOM 5131 N N . ASP C 1 101 ? 15.728 25.026 2.700 1.00 37.37 101 ASP C N 1
ATOM 5132 C CA . ASP C 1 101 ? 15.001 26.210 2.256 1.00 37.79 101 ASP C CA 1
ATOM 5133 C C . ASP C 1 101 ? 14.098 26.691 3.383 1.00 38.36 101 ASP C C 1
ATOM 5134 O O . ASP C 1 101 ? 13.144 26.010 3.752 1.00 38.42 101 ASP C O 1
ATOM 5139 N N . LEU C 1 102 ? 14.401 27.868 3.924 1.00 39.08 102 LEU C N 1
ATOM 5140 C CA . LEU C 1 102 ? 13.684 28.398 5.084 1.00 39.53 102 LEU C CA 1
ATOM 5141 C C . LEU C 1 102 ? 12.474 29.233 4.705 1.00 40.34 102 LEU C C 1
ATOM 5142 O O . LEU C 1 102 ? 11.579 29.447 5.535 1.00 40.80 102 LEU C O 1
ATOM 5147 N N . THR C 1 103 ? 12.445 29.700 3.459 1.00 40.88 103 THR C N 1
ATOM 5148 C CA . THR C 1 103 ? 11.554 30.793 3.069 1.00 41.15 103 THR C CA 1
ATOM 5149 C C . THR C 1 103 ? 10.687 30.525 1.846 1.00 41.26 103 THR C C 1
ATOM 5150 O O . THR C 1 103 ? 9.546 30.992 1.784 1.00 41.76 103 THR C O 1
ATOM 5154 N N . GLY C 1 104 ? 11.231 29.804 0.869 1.00 41.20 104 GLY C N 1
ATOM 5155 C CA . GLY C 1 104 ? 10.559 29.593 -0.406 1.00 40.66 104 GLY C CA 1
ATOM 5156 C C . GLY C 1 104 ? 11.046 30.593 -1.435 1.00 40.59 104 GLY C C 1
ATOM 5157 O O . GLY C 1 104 ? 12.225 30.947 -1.472 1.00 41.38 104 GLY C O 1
ATOM 5158 N N . GLU C 1 105 ? 10.119 31.069 -2.255 1.00 40.07 105 GLU C N 1
ATOM 5159 C CA . GLU C 1 105 ? 10.420 31.927 -3.392 1.00 39.25 105 GLU C CA 1
ATOM 5160 C C . GLU C 1 105 ? 10.842 33.342 -2.996 1.00 37.95 105 GLU C C 1
ATOM 5161 O O . GLU C 1 105 ? 11.516 34.031 -3.762 1.00 38.47 105 GLU C O 1
ATOM 5167 N N . LEU C 1 106 ? 10.433 33.767 -1.807 1.00 36.24 106 LEU C N 1
ATOM 5168 C CA . LEU C 1 106 ? 10.668 35.124 -1.347 1.00 35.04 106 LEU C CA 1
ATOM 5169 C C . LEU C 1 106 ? 12.118 35.272 -0.903 1.00 33.57 106 LEU C C 1
ATOM 5170 O O . LEU C 1 106 ? 12.533 34.655 0.077 1.00 34.57 106 LEU C O 1
ATOM 5175 N N . VAL C 1 107 ? 12.879 36.058 -1.662 1.00 31.22 107 VAL C N 1
ATOM 5176 C CA . VAL C 1 107 ? 14.286 36.354 -1.372 1.00 29.89 107 VAL C CA 1
ATOM 5177 C C . VAL C 1 107 ? 14.500 37.867 -1.423 1.00 28.54 107 VAL C C 1
ATOM 5178 O O . VAL C 1 107 ? 13.626 38.612 -1.874 1.00 27.53 107 VAL C O 1
ATOM 5182 N N . GLY C 1 108 ? 15.658 38.329 -0.952 1.00 27.38 108 GLY C N 1
ATOM 5183 C CA . GLY C 1 108 ? 15.967 39.769 -0.954 1.00 26.89 108 GLY C CA 1
ATOM 5184 C C . GLY C 1 108 ? 15.226 40.615 0.067 1.00 26.49 108 GLY C C 1
ATOM 5185 O O . GLY C 1 108 ? 15.074 41.834 -0.108 1.00 26.58 108 GLY C O 1
ATOM 5186 N N . CYS C 1 109 ? 14.788 39.986 1.157 1.00 26.06 109 CYS C N 1
ATOM 5187 C CA . CYS C 1 109 ? 14.082 40.686 2.223 1.00 25.52 109 CYS C CA 1
ATOM 5188 C C . CYS C 1 109 ? 14.996 41.086 3.382 1.00 24.76 109 CYS C C 1
ATOM 5189 O O . CYS C 1 109 ? 16.075 40.528 3.579 1.00 25.10 109 CYS C O 1
ATOM 5192 N N . SER C 1 110 ? 14.527 42.056 4.152 1.00 24.54 110 SER C N 1
ATOM 5193 C CA . SER C 1 110 ? 15.089 42.407 5.449 1.00 24.21 110 SER C CA 1
ATOM 5194 C C . SER C 1 110 ? 13.951 42.217 6.451 1.00 24.37 110 SER C C 1
ATOM 5195 O O . SER C 1 110 ? 13.370 43.185 6.935 1.00 24.61 110 SER C O 1
ATOM 5198 N N . PRO C 1 111 ? 13.593 40.953 6.726 1.00 23.87 111 PRO C N 1
ATOM 5199 C CA . PRO C 1 111 ? 12.395 40.692 7.518 1.00 24.09 111 PRO C CA 1
ATOM 5200 C C . PRO C 1 111 ? 12.403 41.390 8.867 1.00 23.82 111 PRO C C 1
ATOM 5201 O O . PRO C 1 111 ? 13.390 41.323 9.596 1.00 23.01 111 PRO C O 1
ATOM 5205 N N . VAL C 1 112 ? 11.305 42.064 9.193 1.00 24.28 112 VAL C N 1
ATOM 5206 C CA . VAL C 1 112 ? 11.216 42.796 10.448 1.00 24.78 112 VAL C CA 1
ATOM 5207 C C . VAL C 1 112 ? 11.427 41.873 11.644 1.00 25.17 112 VAL C C 1
ATOM 5208 O O . VAL C 1 112 ? 10.779 40.824 11.774 1.00 25.92 112 VAL C O 1
ATOM 5212 N N . VAL C 1 113 ? 12.368 42.230 12.503 1.00 25.16 113 VAL C N 1
ATOM 5213 C CA . VAL C 1 113 ? 12.716 41.359 13.622 1.00 25.50 113 VAL C CA 1
ATOM 5214 C C . VAL C 1 113 ? 11.983 41.804 14.881 1.00 25.70 113 VAL C C 1
ATOM 5215 O O . VAL C 1 113 ? 11.675 40.987 15.748 1.00 25.54 113 VAL C O 1
ATOM 5219 N N . ALA C 1 114 ? 11.716 43.104 14.969 1.00 26.67 114 ALA C N 1
ATOM 5220 C CA . ALA C 1 114 ? 11.168 43.713 16.166 1.00 27.73 114 ALA C CA 1
ATOM 5221 C C . ALA C 1 114 ? 10.772 45.153 15.885 1.00 28.82 114 ALA C C 1
ATOM 5222 O O . ALA C 1 114 ? 11.172 45.741 14.879 1.00 27.48 114 ALA C O 1
ATOM 5224 N N . GLU C 1 115 ? 9.964 45.705 16.784 1.00 30.31 115 GLU C N 1
ATOM 5225 C CA . GLU C 1 115 ? 9.635 47.115 16.743 1.00 31.19 115 GLU C CA 1
ATOM 5226 C C . GLU C 1 115 ? 9.807 47.687 18.143 1.00 32.05 115 GLU C C 1
ATOM 5227 O O . GLU C 1 115 ? 9.433 47.052 19.126 1.00 32.27 115 GLU C O 1
ATOM 5233 N N . PHE C 1 116 ? 10.365 48.886 18.221 1.00 32.40 116 PHE C N 1
ATOM 5234 C CA . PHE C 1 116 ? 10.726 49.496 19.490 1.00 32.52 116 PHE C CA 1
ATOM 5235 C C . PHE C 1 116 ? 10.826 51.002 19.291 1.00 32.47 116 PHE C C 1
ATOM 5236 O O . PHE C 1 116 ? 11.400 51.461 18.302 1.00 31.96 116 PHE C O 1
ATOM 5244 N N . GLY C 1 117 ? 10.262 51.767 20.225 1.00 32.36 117 GLY C N 1
ATOM 5245 C CA . GLY C 1 117 ? 10.361 53.224 20.185 1.00 32.25 117 GLY C CA 1
ATOM 5246 C C . GLY C 1 117 ? 9.804 53.893 18.937 1.00 32.46 117 GLY C C 1
ATOM 5247 O O . GLY C 1 117 ? 10.251 54.980 18.562 1.00 33.17 117 GLY C O 1
ATOM 5248 N N . GLY C 1 118 ? 8.825 53.259 18.300 1.00 32.19 118 GLY C N 1
ATOM 5249 C CA . GLY C 1 118 ? 8.206 53.794 17.083 1.00 31.68 118 GLY C CA 1
ATOM 5250 C C . GLY C 1 118 ? 8.896 53.408 15.785 1.00 31.48 118 GLY C C 1
ATOM 5251 O O . GLY C 1 118 ? 8.541 53.909 14.710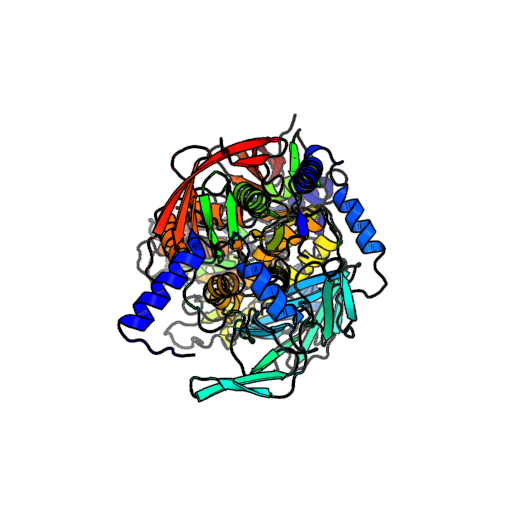 1.00 32.38 118 GLY C O 1
ATOM 5252 N N . HIS C 1 119 ? 9.873 52.509 15.870 1.00 30.56 119 HIS C N 1
ATOM 5253 C CA . HIS C 1 119 ? 10.658 52.118 14.703 1.00 29.69 119 HIS C CA 1
ATOM 5254 C C . HIS C 1 119 ? 10.731 50.610 14.557 1.00 28.92 119 HIS C C 1
ATOM 5255 O O . HIS C 1 119 ? 10.903 49.904 15.540 1.00 29.10 119 HIS C O 1
ATOM 5262 N N . ARG C 1 120 ? 10.607 50.138 13.319 1.00 27.32 120 ARG C N 1
ATOM 5263 C CA . ARG C 1 120 ? 10.804 48.729 12.992 1.00 27.38 120 ARG C CA 1
ATOM 5264 C C . ARG C 1 120 ? 12.289 48.514 12.750 1.00 26.34 120 ARG C C 1
ATOM 5265 O O . ARG C 1 120 ? 12.976 49.386 12.223 1.00 26.27 120 ARG C O 1
ATOM 5273 N N . TYR C 1 121 ? 12.773 47.345 13.143 1.00 25.91 121 TYR C N 1
ATOM 5274 C CA . TYR C 1 121 ? 14.165 46.990 12.953 1.00 25.45 121 TYR C CA 1
ATOM 5275 C C . TYR C 1 121 ? 14.236 45.746 12.084 1.00 24.88 121 TYR C C 1
ATOM 5276 O O . TYR C 1 121 ? 13.397 44.842 12.188 1.00 23.51 121 TYR C O 1
ATOM 5285 N N . ALA C 1 122 ? 15.240 45.715 11.212 1.00 24.76 122 ALA C N 1
ATOM 5286 C CA . ALA C 1 122 ? 15.440 44.603 10.304 1.00 24.68 122 ALA C CA 1
ATOM 5287 C C . ALA C 1 122 ? 16.225 43.494 10.981 1.00 25.06 122 ALA C C 1
ATOM 5288 O O . ALA C 1 122 ? 17.094 43.753 11.814 1.00 24.79 122 ALA C O 1
ATOM 5290 N N . SER C 1 123 ? 15.917 42.257 10.605 1.00 24.69 123 SER C N 1
ATOM 5291 C CA . SER C 1 123 ? 16.814 41.137 10.845 1.00 24.86 123 SER C CA 1
ATOM 5292 C C . SER C 1 123 ? 18.041 41.279 9.946 1.00 24.72 123 SER C C 1
ATOM 5293 O O . SER C 1 123 ? 18.149 42.230 9.159 1.00 25.17 123 SER C O 1
ATOM 5296 N N . GLY C 1 124 ? 18.972 40.341 10.063 1.00 24.39 124 GLY C N 1
ATOM 5297 C CA . GLY C 1 124 ? 20.226 40.415 9.337 1.00 24.61 124 GLY C CA 1
ATOM 5298 C C . GLY C 1 124 ? 21.322 40.838 10.289 1.00 25.14 124 GLY C C 1
ATOM 5299 O O . GLY C 1 124 ? 21.193 40.693 11.506 1.00 25.41 124 GLY C O 1
ATOM 5300 N N . MET C 1 125 ? 22.397 41.375 9.730 1.00 25.80 125 MET C N 1
ATOM 5301 C CA . MET C 1 125 ? 23.533 41.849 10.509 1.00 25.67 125 MET C CA 1
ATOM 5302 C C . MET C 1 125 ? 23.433 43.348 10.738 1.00 25.30 125 MET C C 1
ATOM 5303 O O . MET C 1 125 ? 23.217 44.105 9.802 1.00 24.78 125 MET C O 1
ATOM 5308 N N . VAL C 1 126 ? 23.622 43.748 11.988 1.00 25.01 126 VAL C N 1
ATOM 5309 C CA . VAL C 1 126 ? 23.671 45.148 12.383 1.00 25.38 126 VAL C CA 1
ATOM 5310 C C . VAL C 1 126 ? 25.048 45.378 12.960 1.00 25.32 126 VAL C C 1
ATOM 5311 O O . VAL C 1 126 ? 25.399 44.787 13.977 1.00 25.22 126 VAL C O 1
ATOM 5315 N N . ILE C 1 127 ? 25.839 46.217 12.308 1.00 25.38 127 ILE C N 1
ATOM 5316 C CA . ILE C 1 127 ? 27.140 46.587 12.839 1.00 25.08 127 ILE C CA 1
ATOM 5317 C C . ILE C 1 127 ? 27.021 47.920 13.549 1.00 25.16 127 ILE C C 1
ATOM 5318 O O . ILE C 1 127 ? 26.496 48.880 12.995 1.00 25.08 127 ILE C O 1
ATOM 5323 N N . VAL C 1 128 ? 27.477 47.939 14.800 1.00 25.04 128 VAL C N 1
ATOM 5324 C CA . VAL C 1 128 ? 27.493 49.131 15.635 1.00 25.93 128 VAL C CA 1
ATOM 5325 C C . VAL C 1 128 ? 28.940 49.583 15.661 1.00 26.66 128 VAL C C 1
ATOM 5326 O O . VAL C 1 128 ? 29.805 48.886 16.170 1.00 25.96 128 VAL C O 1
ATOM 5330 N N . THR C 1 129 ? 29.209 50.739 15.071 1.00 27.56 129 THR C N 1
ATOM 5331 C CA . THR C 1 129 ? 30.590 51.163 14.872 1.00 28.85 129 THR C CA 1
ATOM 5332 C C . THR C 1 129 ? 30.666 52.688 14.905 1.00 29.79 129 THR C C 1
ATOM 5333 O O . THR C 1 129 ? 29.749 53.339 15.407 1.00 29.16 129 THR C O 1
ATOM 5337 N N . GLY C 1 130 ? 31.775 53.232 14.411 1.00 31.43 130 GLY C N 1
ATOM 5338 C CA . GLY C 1 130 ? 31.992 54.678 14.371 1.00 32.71 130 GLY C CA 1
ATOM 5339 C C . GLY C 1 130 ? 33.163 55.116 15.230 1.00 34.07 130 GLY C C 1
ATOM 5340 O O . GLY C 1 130 ? 33.865 54.296 15.830 1.00 33.46 130 GLY C O 1
ATOM 5341 N N . LYS C 1 131 ? 33.345 56.428 15.299 1.00 35.68 131 LYS C N 1
ATOM 5342 C CA . LYS C 1 131 ? 34.440 57.052 16.033 1.00 36.79 131 LYS C CA 1
ATOM 5343 C C . LYS C 1 131 ? 34.390 56.727 17.530 1.00 37.54 131 LYS C C 1
ATOM 5344 O O . LYS C 1 131 ? 33.332 56.394 18.076 1.00 38.41 131 LYS C O 1
ATOM 5350 N N . GLY C 1 132 ? 35.547 56.808 18.176 1.00 37.90 132 GLY C N 1
ATOM 5351 C CA . GLY C 1 132 ? 35.672 56.531 19.599 1.00 38.20 132 GLY C CA 1
ATOM 5352 C C . GLY C 1 132 ? 36.018 55.076 19.822 1.00 38.57 132 GLY C C 1
ATOM 5353 O O . GLY C 1 132 ? 35.776 54.235 18.960 1.00 39.21 132 GLY C O 1
ATOM 5354 N N . ASN C 1 133 ? 36.594 54.784 20.981 1.00 38.69 133 ASN C N 1
ATOM 5355 C CA . ASN C 1 133 ? 36.979 53.420 21.332 1.00 38.40 133 ASN C CA 1
ATOM 5356 C C . ASN C 1 133 ? 36.135 52.892 22.492 1.00 38.20 133 ASN C C 1
ATOM 5357 O O . ASN C 1 133 ? 36.434 51.843 23.073 1.00 38.56 133 ASN C O 1
ATOM 5362 N N . SER C 1 134 ? 35.052 53.612 22.777 1.00 37.37 134 SER C N 1
ATOM 5363 C CA . SER C 1 134 ? 34.228 53.396 23.953 1.00 36.45 134 SER C CA 1
ATOM 5364 C C . SER C 1 134 ? 32.760 53.615 23.583 1.00 35.35 134 SER C C 1
ATOM 5365 O O . SER C 1 134 ? 32.455 54.415 22.696 1.00 35.86 134 SER C O 1
ATOM 5368 N N . GLY C 1 135 ? 31.860 52.879 24.235 1.00 33.63 135 GLY C N 1
ATOM 5369 C CA . GLY C 1 135 ? 30.419 53.134 24.141 1.00 31.94 135 GLY C CA 1
ATOM 5370 C C . GLY C 1 135 ? 29.639 52.109 23.335 1.00 30.34 135 GLY C C 1
ATOM 5371 O O . GLY C 1 135 ? 28.413 52.042 23.430 1.00 29.39 135 GLY C O 1
ATOM 5372 N N . LYS C 1 136 ? 30.327 51.298 22.535 1.00 28.60 136 LYS C N 1
ATOM 5373 C CA . LYS C 1 136 ? 29.621 50.346 21.660 1.00 28.25 136 LYS C CA 1
ATOM 5374 C C . LYS C 1 136 ? 29.051 49.136 22.422 1.00 26.97 136 LYS C C 1
ATOM 5375 O O . LYS C 1 136 ? 27.949 48.668 22.117 1.00 26.18 136 LYS C O 1
ATOM 5381 N N . THR C 1 137 ? 29.777 48.657 23.430 1.00 26.08 137 THR C N 1
ATOM 5382 C CA . THR C 1 137 ? 29.322 47.512 24.216 1.00 25.98 137 THR C CA 1
ATOM 5383 C C . THR C 1 137 ? 27.995 47.776 24.940 1.00 25.31 137 THR C C 1
ATOM 5384 O O . THR C 1 137 ? 27.092 46.957 24.846 1.00 25.46 137 THR C O 1
ATOM 5388 N N . PRO C 1 138 ? 27.865 48.910 25.658 1.00 25.11 138 PRO C N 1
ATOM 5389 C CA . PRO C 1 138 ? 26.569 49.169 26.291 1.00 25.10 138 PRO C CA 1
ATOM 5390 C C . PRO C 1 138 ? 25.436 49.337 25.291 1.00 25.10 138 PRO C C 1
ATOM 5391 O O . PRO C 1 138 ? 24.311 48.948 25.586 1.00 25.05 138 PRO C O 1
ATOM 5395 N N . LEU C 1 139 ? 25.731 49.890 24.116 1.00 24.54 139 LEU C N 1
ATOM 5396 C CA . LEU C 1 139 ? 24.706 50.042 23.080 1.00 24.65 139 LEU C CA 1
ATOM 5397 C C . LEU C 1 139 ? 24.234 48.698 22.534 1.00 24.35 139 LEU C C 1
ATOM 5398 O O . LEU C 1 139 ? 23.026 48.462 22.427 1.00 24.31 139 LEU C O 1
ATOM 5403 N N . VAL C 1 140 ? 25.160 47.811 22.173 1.00 23.92 140 VAL C N 1
ATOM 5404 C CA . VAL C 1 140 ? 24.746 46.509 21.645 1.00 23.86 140 VAL C CA 1
ATOM 5405 C C . VAL C 1 140 ? 23.879 45.776 22.661 1.00 23.46 140 VAL C C 1
ATOM 5406 O O . VAL C 1 140 ? 22.863 45.228 22.298 1.00 23.64 140 VAL C O 1
ATOM 5410 N N . HIS C 1 141 ? 24.225 45.836 23.944 1.00 23.46 141 HIS C N 1
ATOM 5411 C CA . HIS C 1 141 ? 23.396 45.204 24.968 1.00 23.20 141 HIS C CA 1
ATOM 5412 C C . HIS C 1 141 ? 22.022 45.858 25.151 1.00 23.38 141 HIS C C 1
ATOM 5413 O O . HIS C 1 141 ? 21.034 45.164 25.330 1.00 22.82 141 HIS C O 1
ATOM 5420 N N . ALA C 1 142 ? 21.951 47.184 25.070 1.00 23.38 142 ALA C N 1
ATOM 5421 C CA . ALA C 1 142 ? 20.664 47.866 25.154 1.00 23.71 142 ALA C CA 1
ATOM 5422 C C . ALA C 1 142 ? 19.761 47.530 23.954 1.00 24.14 142 ALA C C 1
ATOM 5423 O O . ALA C 1 142 ? 18.563 47.283 24.110 1.00 23.70 142 ALA C O 1
ATOM 5425 N N . LEU C 1 143 ? 20.344 47.487 22.757 1.00 24.44 143 LEU C N 1
ATOM 5426 C CA . LEU C 1 143 ? 19.604 47.079 21.564 1.00 24.83 143 LEU C CA 1
ATOM 5427 C C . LEU C 1 143 ? 19.114 45.650 21.685 1.00 25.09 143 LEU C C 1
ATOM 5428 O O . LEU C 1 143 ? 17.969 45.344 21.337 1.00 25.60 143 LEU C O 1
ATOM 5433 N N . GLY C 1 144 ? 19.988 44.779 22.177 1.00 24.80 144 GLY C N 1
ATOM 5434 C CA . GLY C 1 144 ? 19.654 43.374 22.348 1.00 24.71 144 GLY C CA 1
ATOM 5435 C C . GLY C 1 144 ? 18.441 43.203 23.235 1.00 24.61 144 GLY C C 1
ATOM 5436 O O . GLY C 1 144 ? 17.501 42.493 22.883 1.00 23.52 144 GLY C O 1
ATOM 5437 N N . GLU C 1 145 ? 18.443 43.896 24.367 1.00 25.39 145 GLU C N 1
ATOM 5438 C CA . GLU C 1 145 ? 17.316 43.831 25.291 1.00 25.50 145 GLU C CA 1
ATOM 5439 C C . GLU C 1 145 ? 16.047 44.384 24.650 1.00 25.58 145 GLU C C 1
ATOM 5440 O O . GLU C 1 145 ? 14.976 43.774 24.742 1.00 26.13 145 GLU C O 1
ATOM 5446 N N . ALA C 1 146 ? 16.170 45.538 24.003 1.00 25.52 146 ALA C N 1
ATOM 5447 C CA . ALA C 1 146 ? 15.016 46.238 23.440 1.00 25.29 146 ALA C CA 1
ATOM 5448 C C . ALA C 1 146 ? 14.393 45.465 22.278 1.00 25.40 146 ALA C C 1
ATOM 5449 O O . ALA C 1 146 ? 13.169 45.345 22.203 1.00 25.50 146 ALA C O 1
ATOM 5451 N N . LEU C 1 147 ? 15.221 44.933 21.372 1.00 25.04 147 LEU C N 1
ATOM 5452 C CA . LEU C 1 147 ? 14.717 44.119 20.277 1.00 25.58 147 LEU C CA 1
ATOM 5453 C C . LEU C 1 147 ? 14.281 42.735 20.748 1.00 25.46 147 LEU C C 1
ATOM 5454 O O . LEU C 1 147 ? 13.393 42.147 20.146 1.00 25.94 147 LEU C O 1
ATOM 5459 N N . GLY C 1 148 ? 14.896 42.219 21.812 1.00 25.96 148 GLY C N 1
ATOM 5460 C CA . GLY C 1 148 ? 14.434 40.975 22.433 1.00 26.51 148 GLY C CA 1
ATOM 5461 C C . GLY C 1 148 ? 12.969 41.087 22.862 1.00 27.13 148 GLY C C 1
ATOM 5462 O O . GLY C 1 148 ? 12.161 40.181 22.618 1.00 27.04 148 GLY C O 1
ATOM 5463 N N . GLY C 1 149 ? 12.630 42.217 23.483 1.00 27.60 149 GLY C N 1
ATOM 5464 C CA . GLY C 1 149 ? 11.242 42.509 23.865 1.00 28.47 149 GLY C CA 1
ATOM 5465 C C . GLY C 1 149 ? 10.795 41.580 24.975 1.00 28.66 149 GLY C C 1
ATOM 5466 O O . GLY C 1 149 ? 11.286 41.675 26.093 1.00 28.93 149 GLY C O 1
ATOM 5467 N N . LYS C 1 150 ? 9.878 40.669 24.654 1.00 29.50 150 LYS C N 1
ATOM 5468 C CA . LYS C 1 150 ? 9.404 39.662 25.607 1.00 30.10 150 LYS C CA 1
ATOM 5469 C C . LYS C 1 150 ? 10.422 38.528 25.780 1.00 29.63 150 LYS C C 1
ATOM 5470 O O . LYS C 1 150 ? 10.328 37.742 26.722 1.00 29.55 150 LYS C O 1
ATOM 5476 N N . ASP C 1 151 ? 11.394 38.446 24.870 1.00 28.82 151 ASP C N 1
ATOM 5477 C CA . ASP C 1 151 ? 12.331 37.330 24.829 1.00 28.15 151 ASP C CA 1
ATOM 5478 C C . ASP C 1 151 ? 13.712 37.758 25.300 1.00 27.12 151 ASP C C 1
ATOM 5479 O O . ASP C 1 151 ? 14.081 38.917 25.167 1.00 26.16 151 ASP C O 1
ATOM 5484 N N . LYS C 1 152 ? 14.474 36.815 25.843 1.00 26.81 152 LYS C N 1
ATOM 5485 C CA . LYS C 1 152 ? 15.870 37.052 26.170 1.00 26.66 152 LYS C CA 1
ATOM 5486 C C . LYS C 1 152 ? 16.681 37.125 24.866 1.00 25.86 152 LYS C C 1
ATOM 5487 O O . LYS C 1 152 ? 16.310 36.493 23.875 1.00 25.71 152 LYS C O 1
ATOM 5493 N N . TYR C 1 153 ? 17.759 37.913 24.872 1.00 25.24 153 TYR C N 1
ATOM 5494 C CA . TYR C 1 153 ? 18.691 37.950 23.745 1.00 24.88 153 TYR C CA 1
ATOM 5495 C C . TYR C 1 153 ? 19.911 37.101 24.099 1.00 24.72 153 TYR C C 1
ATOM 5496 O O . TYR C 1 153 ? 20.234 36.937 25.278 1.00 24.38 153 TYR C O 1
ATOM 5505 N N . ALA C 1 154 ? 20.550 36.541 23.076 1.00 24.31 154 ALA C N 1
ATOM 5506 C CA . ALA C 1 154 ? 21.723 35.681 23.244 1.00 24.81 154 ALA C CA 1
ATOM 5507 C C . ALA C 1 154 ? 22.977 36.524 23.043 1.00 25.07 154 ALA C C 1
ATOM 5508 O O . ALA C 1 154 ? 23.026 37.334 22.124 1.00 25.58 154 ALA C O 1
ATOM 5510 N N . THR C 1 155 ? 23.980 36.332 23.897 1.00 25.14 155 THR C N 1
ATOM 5511 C CA . THR C 1 155 ? 25.236 37.069 23.796 1.00 24.86 155 THR C CA 1
ATOM 5512 C C . THR C 1 155 ? 26.370 36.129 23.421 1.00 24.44 155 THR C C 1
ATOM 5513 O O . THR C 1 155 ? 26.654 35.143 24.137 1.00 24.28 155 THR C O 1
ATOM 5517 N N . VAL C 1 156 ? 27.003 36.436 22.288 1.00 24.11 156 VAL C N 1
ATOM 5518 C CA . VAL C 1 156 ? 28.229 35.780 21.853 1.00 23.68 156 VAL C CA 1
ATOM 5519 C C . VAL C 1 156 ? 29.423 36.670 22.191 1.00 23.35 156 VAL C C 1
ATOM 5520 O O . VAL C 1 156 ? 29.474 37.830 21.777 1.00 23.49 156 VAL C O 1
ATOM 5524 N N . ARG C 1 157 ? 30.362 36.137 22.966 1.00 23.72 157 ARG C N 1
ATOM 5525 C CA . ARG C 1 157 ? 31.535 36.895 23.389 1.00 23.95 157 ARG C CA 1
ATOM 5526 C C . ARG C 1 157 ? 32.779 36.361 22.703 1.00 24.16 157 ARG C C 1
ATOM 5527 O O . ARG C 1 157 ? 33.037 35.149 22.713 1.00 24.27 157 ARG C O 1
ATOM 5535 N N . PHE C 1 158 ? 33.562 37.264 22.130 1.00 24.83 158 PHE C N 1
ATOM 5536 C CA . PHE C 1 158 ? 34.743 36.862 21.373 1.00 25.27 158 PHE C CA 1
ATOM 5537 C C . PHE C 1 158 ? 35.817 37.933 21.353 1.00 25.20 158 PHE C C 1
ATOM 5538 O O . PHE C 1 158 ? 35.524 39.094 21.087 1.00 25.26 158 PHE C O 1
ATOM 5546 N N . GLY C 1 159 ? 37.051 37.523 21.636 1.00 25.60 159 GLY C N 1
ATOM 5547 C CA . GLY C 1 159 ? 38.241 38.301 21.287 1.00 25.98 159 GLY C CA 1
ATOM 5548 C C . GLY C 1 159 ? 38.451 39.618 22.001 1.00 26.65 159 GLY C C 1
ATOM 5549 O O . GLY C 1 159 ? 38.934 40.576 21.388 1.00 28.15 159 GLY C O 1
ATOM 5550 N N . GLU C 1 160 ? 38.088 39.682 23.279 1.00 26.31 160 GLU C N 1
ATOM 5551 C CA . GLU C 1 160 ? 38.394 40.830 24.138 1.00 25.71 160 GLU C CA 1
ATOM 5552 C C . GLU C 1 160 ? 39.157 40.336 25.367 1.00 25.46 160 GLU C C 1
ATOM 5553 O O . GLU C 1 160 ? 38.942 39.200 25.817 1.00 24.24 160 GLU C O 1
ATOM 5559 N N . PRO C 1 161 ? 40.062 41.172 25.901 1.00 25.08 161 PRO C N 1
ATOM 5560 C CA . PRO C 1 161 ? 40.879 40.772 27.035 1.00 24.88 161 PRO C CA 1
ATOM 5561 C C . PRO C 1 161 ? 40.143 40.860 28.383 1.00 24.42 161 PRO C C 1
ATOM 5562 O O . PRO C 1 161 ? 40.572 41.579 29.287 1.00 24.83 161 PRO C O 1
ATOM 5566 N N . LEU C 1 162 ? 39.042 40.118 28.502 1.00 24.47 162 LEU C N 1
ATOM 5567 C CA . LEU C 1 162 ? 38.226 40.093 29.722 1.00 24.08 162 LEU C CA 1
ATOM 5568 C C . LEU C 1 162 ? 37.936 38.649 30.109 1.00 24.10 162 LEU C C 1
ATOM 5569 O O . LEU C 1 162 ? 38.075 37.751 29.292 1.00 23.66 162 LEU C O 1
ATOM 5574 N N . SER C 1 163 ? 37.519 38.434 31.353 1.00 23.77 163 SER C N 1
ATOM 5575 C CA . SER C 1 163 ? 37.318 37.066 31.840 1.00 2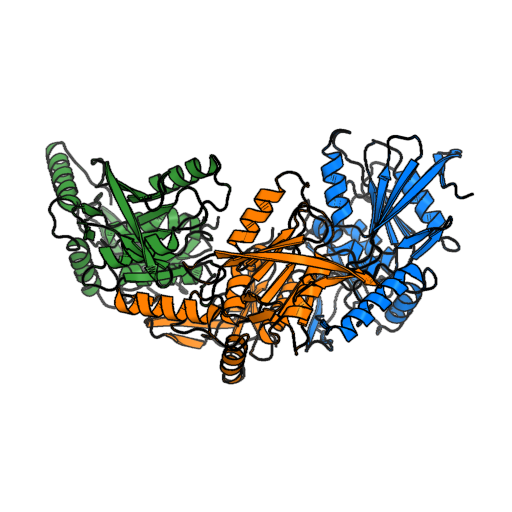4.03 163 SER C CA 1
ATOM 5576 C C . SER C 1 163 ? 36.264 36.331 31.033 1.00 24.07 163 SER C C 1
ATOM 5577 O O . SER C 1 163 ? 35.264 36.910 30.604 1.00 24.85 163 SER C O 1
ATOM 5580 N N . GLY C 1 164 ? 36.490 35.041 30.826 1.00 24.53 164 GLY C N 1
ATOM 5581 C CA . GLY C 1 164 ? 35.499 34.199 30.180 1.00 24.40 164 GLY C CA 1
ATOM 5582 C C . GLY C 1 164 ? 35.341 34.371 28.686 1.00 24.58 164 GLY C C 1
ATOM 5583 O O . GLY C 1 164 ? 34.575 33.621 28.071 1.00 26.08 164 GLY C O 1
ATOM 5584 N N . TYR C 1 165 ? 36.071 35.307 28.071 1.00 24.66 165 TYR C N 1
ATOM 5585 C CA . TYR C 1 165 ? 35.932 35.532 26.630 1.00 24.31 165 TYR C CA 1
ATOM 5586 C C . TYR C 1 165 ? 36.688 34.491 25.826 1.00 24.49 165 TYR C C 1
ATOM 5587 O O . TYR C 1 165 ? 37.914 34.381 25.934 1.00 23.63 165 TYR C O 1
ATOM 5596 N N . ASN C 1 166 ? 35.964 33.750 24.996 1.00 24.98 166 ASN C N 1
ATOM 5597 C CA . ASN C 1 166 ? 36.606 32.885 24.013 1.00 25.46 166 ASN C CA 1
ATOM 5598 C C . ASN C 1 166 ? 37.473 33.722 23.066 1.00 25.86 166 ASN C C 1
ATOM 5599 O O . ASN C 1 166 ? 37.087 34.818 22.693 1.00 25.84 166 ASN C O 1
ATOM 5604 N N . THR C 1 167 ? 38.644 33.215 22.692 1.00 26.58 167 THR C N 1
ATOM 5605 C CA . THR C 1 167 ? 39.470 33.912 21.698 1.00 27.60 167 THR C CA 1
ATOM 5606 C C . THR C 1 167 ? 39.847 33.015 20.524 1.00 27.56 167 THR C C 1
ATOM 5607 O O . THR C 1 167 ? 40.656 33.397 19.697 1.00 27.72 167 THR C O 1
ATOM 5611 N N . ASP C 1 168 ? 39.206 31.852 20.438 1.00 27.43 168 ASP C N 1
ATOM 5612 C CA . ASP C 1 168 ? 39.425 30.905 19.355 1.00 27.07 168 ASP C CA 1
ATOM 5613 C C . ASP C 1 168 ? 38.316 31.068 18.316 1.00 26.30 168 ASP C C 1
ATOM 5614 O O . ASP C 1 168 ? 37.128 30.890 18.613 1.00 25.30 168 ASP C O 1
ATOM 5619 N N . PHE C 1 169 ? 38.706 31.415 17.091 1.00 26.09 169 PHE C N 1
ATOM 5620 C CA . PHE C 1 169 ? 37.730 31.670 16.030 1.00 26.10 169 PHE C CA 1
ATOM 5621 C C . PHE C 1 169 ? 36.782 30.508 15.779 1.00 26.04 169 PHE C C 1
ATOM 5622 O O . PHE C 1 169 ? 35.613 30.714 15.471 1.00 25.44 169 PHE C O 1
ATOM 5630 N N . ASN C 1 170 ? 37.260 29.279 15.902 1.00 25.97 170 ASN C N 1
ATOM 5631 C CA . ASN C 1 170 ? 36.384 28.131 15.645 1.00 26.65 170 ASN C CA 1
ATOM 5632 C C . ASN C 1 170 ? 35.299 27.913 16.693 1.00 26.46 170 ASN C C 1
ATOM 5633 O O . ASN C 1 170 ? 34.236 27.355 16.394 1.00 26.67 170 ASN C O 1
ATOM 5638 N N . VAL C 1 171 ? 35.550 28.357 17.922 1.00 26.27 171 VAL C N 1
ATOM 5639 C CA . VAL C 1 171 ? 34.514 28.321 18.953 1.00 26.31 171 VAL C CA 1
ATOM 5640 C C . VAL C 1 171 ? 33.507 29.426 18.673 1.00 26.40 171 VAL C C 1
ATOM 5641 O O . VAL C 1 171 ? 32.308 29.252 18.868 1.00 26.10 171 VAL C O 1
ATOM 5645 N N . PHE C 1 172 ? 34.018 30.560 18.223 1.00 26.93 172 PHE C N 1
ATOM 5646 C CA . PHE C 1 172 ? 33.206 31.697 17.790 1.00 27.45 172 PHE C CA 1
ATOM 5647 C C . PHE C 1 172 ? 32.138 31.285 16.773 1.00 27.79 172 PHE C C 1
ATOM 5648 O O . PHE C 1 172 ? 30.966 31.589 16.959 1.00 28.20 172 PHE C O 1
ATOM 5656 N N . VAL C 1 173 ? 32.549 30.598 15.706 1.00 27.89 173 VAL C N 1
ATOM 5657 C CA . VAL C 1 173 ? 31.597 30.186 14.658 1.00 28.35 173 VAL C CA 1
ATOM 5658 C C . VAL C 1 173 ? 30.582 29.182 15.208 1.00 28.21 173 VAL C C 1
ATOM 5659 O O . VAL C 1 173 ? 29.405 29.216 14.861 1.00 27.76 173 VAL C O 1
ATOM 5663 N N . ASP C 1 174 ? 31.033 28.306 16.094 1.00 28.46 174 ASP C N 1
ATOM 5664 C CA . ASP C 1 174 ? 30.132 27.417 16.801 1.00 28.08 174 ASP C CA 1
ATOM 5665 C C . ASP C 1 174 ? 29.070 28.185 17.595 1.00 27.68 174 ASP C C 1
ATOM 5666 O O . ASP C 1 174 ? 27.870 27.846 17.546 1.00 27.16 174 ASP C O 1
ATOM 5671 N N . ASP C 1 175 ? 29.514 29.203 18.330 1.00 27.16 175 ASP C N 1
ATOM 5672 C CA . ASP C 1 175 ? 28.621 30.033 19.134 1.00 27.40 175 ASP C CA 1
ATOM 5673 C C . ASP C 1 175 ? 27.604 30.767 18.256 1.00 27.38 175 ASP C C 1
ATOM 5674 O O . ASP C 1 175 ? 26.421 30.862 18.605 1.00 27.38 175 ASP C O 1
ATOM 5679 N N . ILE C 1 176 ? 28.069 31.313 17.134 1.00 27.40 176 ILE C N 1
ATOM 5680 C CA . ILE C 1 176 ? 27.198 32.089 16.249 1.00 27.68 176 ILE C CA 1
ATOM 5681 C C . ILE C 1 176 ? 26.191 31.157 15.574 1.00 27.49 176 ILE C C 1
ATOM 5682 O O . ILE C 1 176 ? 25.021 31.506 15.411 1.00 27.63 176 ILE C O 1
ATOM 5687 N N . ALA C 1 177 ? 26.633 29.955 15.225 1.00 27.89 177 ALA C N 1
ATOM 5688 C CA . ALA C 1 177 ? 25.744 28.975 14.613 1.00 27.97 177 ALA C CA 1
ATOM 5689 C C . ALA C 1 177 ? 24.622 28.580 15.580 1.00 27.97 177 ALA C C 1
ATOM 5690 O O . ALA C 1 177 ? 23.447 28.599 15.210 1.00 28.06 177 ALA C O 1
ATOM 5692 N N . ARG C 1 178 ? 24.979 28.259 16.822 1.00 28.34 178 ARG C N 1
ATOM 5693 C CA . ARG C 1 178 ? 23.991 27.924 17.856 1.00 28.39 178 ARG C CA 1
ATOM 5694 C C . ARG C 1 178 ? 23.023 29.083 18.092 1.00 28.01 178 ARG C C 1
ATOM 5695 O O . ARG C 1 178 ? 21.809 28.884 18.202 1.00 28.07 178 ARG C O 1
ATOM 5703 N N . ALA C 1 179 ? 23.577 30.289 18.173 1.00 27.36 179 ALA C N 1
ATOM 5704 C CA . ALA C 1 179 ? 22.785 31.494 18.411 1.00 27.23 179 ALA C CA 1
ATOM 5705 C C . ALA C 1 179 ? 21.725 31.709 17.336 1.00 26.77 179 ALA C C 1
ATOM 5706 O O . ALA C 1 179 ? 20.562 31.986 17.655 1.00 27.22 179 ALA C O 1
ATOM 5708 N N . MET C 1 180 ? 22.136 31.628 16.069 1.00 26.46 180 MET C N 1
ATOM 5709 C CA . MET C 1 180 ? 21.214 31.856 14.940 1.00 26.40 180 MET C CA 1
ATOM 5710 C C . MET C 1 180 ? 20.216 30.714 14.810 1.00 26.35 180 MET C C 1
ATOM 5711 O O . MET C 1 180 ? 19.110 30.904 14.331 1.00 26.00 180 MET C O 1
ATOM 5716 N N . LEU C 1 181 ? 20.617 29.522 15.221 1.00 26.63 181 LEU C N 1
ATOM 5717 C CA . LEU C 1 181 ? 19.706 28.377 15.189 1.00 27.15 181 LEU C CA 1
ATOM 5718 C C . LEU C 1 181 ? 18.618 28.461 16.269 1.00 27.48 181 LEU C C 1
ATOM 5719 O O . LEU C 1 181 ? 17.532 27.876 16.118 1.00 27.93 181 LEU C O 1
ATOM 5724 N N . GLN C 1 182 ? 18.894 29.177 17.351 1.00 27.67 182 GLN C N 1
ATOM 5725 C CA . GLN C 1 182 ? 18.059 29.090 18.547 1.00 27.75 182 GLN C CA 1
ATOM 5726 C C . GLN C 1 182 ? 17.457 30.401 19.052 1.00 27.32 182 GLN C C 1
ATOM 5727 O O . GLN C 1 182 ? 16.565 30.368 19.891 1.00 27.28 182 GLN C O 1
ATOM 5733 N N . HIS C 1 183 ? 17.905 31.548 18.540 1.00 26.85 183 HIS C N 1
ATOM 5734 C CA . HIS C 1 183 ? 17.454 32.839 19.066 1.00 26.43 183 HIS C CA 1
ATOM 5735 C C . HIS C 1 183 ? 17.263 33.912 18.005 1.00 26.07 183 HIS C C 1
ATOM 5736 O O . HIS C 1 183 ? 17.998 33.966 17.018 1.00 25.86 183 HIS C O 1
ATOM 5743 N N . ARG C 1 184 ? 16.272 34.778 18.235 1.00 25.24 184 ARG C N 1
ATOM 5744 C CA . ARG C 1 184 ? 15.905 35.823 17.279 1.00 24.83 184 ARG C CA 1
ATOM 5745 C C . ARG C 1 184 ? 16.783 37.051 17.421 1.00 24.24 184 ARG C C 1
ATOM 5746 O O . ARG C 1 184 ? 17.016 37.770 16.443 1.00 24.14 184 ARG C O 1
ATOM 5754 N N . VAL C 1 185 ? 17.253 37.307 18.640 1.00 24.36 185 VAL C N 1
ATOM 5755 C CA . VAL C 1 185 ? 18.068 38.491 18.915 1.00 23.91 185 VAL C CA 1
ATOM 5756 C C . VAL C 1 185 ? 19.401 38.050 19.501 1.00 24.28 185 VAL C C 1
ATOM 5757 O O . VAL C 1 185 ? 19.455 37.377 20.548 1.00 23.58 185 VAL C O 1
ATOM 5761 N N . ILE C 1 186 ? 20.475 38.445 18.814 1.00 23.96 186 ILE C N 1
ATOM 5762 C CA . ILE C 1 186 ? 21.826 37.994 19.109 1.00 24.13 186 ILE C CA 1
ATOM 5763 C C . ILE C 1 186 ? 22.759 39.189 19.167 1.00 24.40 186 ILE C C 1
ATOM 5764 O O . ILE C 1 186 ? 22.678 40.076 18.318 1.00 24.62 186 ILE C O 1
ATOM 5769 N N . VAL C 1 187 ? 23.616 39.221 20.187 1.00 24.13 187 VAL C N 1
ATOM 5770 C CA . VAL C 1 187 ? 24.642 40.248 20.321 1.00 24.50 187 VAL C CA 1
ATOM 5771 C C . VAL C 1 187 ? 26.000 39.577 20.193 1.00 24.78 187 VAL C C 1
ATOM 5772 O O . VAL C 1 187 ? 26.214 38.499 20.755 1.00 24.80 187 VAL C O 1
ATOM 5776 N N . ILE C 1 188 ? 26.897 40.201 19.430 1.00 24.55 188 ILE C N 1
ATOM 5777 C CA . ILE C 1 188 ? 28.288 39.758 19.337 1.00 24.63 188 ILE C CA 1
ATOM 5778 C C . ILE C 1 188 ? 29.168 40.866 19.855 1.00 24.87 188 ILE C C 1
ATOM 5779 O O . ILE C 1 188 ? 29.133 41.991 19.337 1.00 24.08 188 ILE C O 1
ATOM 5784 N N . ASP C 1 189 ? 29.951 40.552 20.880 1.00 25.86 189 ASP C N 1
ATOM 5785 C CA . ASP C 1 189 ? 30.938 41.467 21.401 1.00 26.25 189 ASP C CA 1
ATOM 5786 C C . ASP C 1 189 ? 32.261 40.689 21.398 1.00 26.84 189 ASP C C 1
ATOM 5787 O O . ASP C 1 189 ? 32.473 39.852 22.265 1.00 26.33 189 ASP C O 1
ATOM 5792 N N . SER C 1 190 ? 33.148 40.916 20.423 1.00 27.20 190 SER C N 1
ATOM 5793 C CA . SER C 1 190 ? 33.017 41.907 19.365 1.00 28.37 190 SER C CA 1
ATOM 5794 C C . SER C 1 190 ? 33.600 41.339 18.075 1.00 28.95 190 SER C C 1
ATOM 5795 O O . SER C 1 190 ? 34.026 40.185 18.032 1.00 27.34 190 SER C O 1
ATOM 5798 N N . LEU C 1 191 ? 33.653 42.180 17.047 1.00 30.71 191 LEU C N 1
ATOM 5799 C CA . LEU C 1 191 ? 34.296 41.845 15.776 1.00 32.80 191 LEU C CA 1
ATOM 5800 C C . LEU C 1 191 ? 35.799 42.197 15.723 1.00 34.04 191 LEU C C 1
ATOM 5801 O O . LEU C 1 191 ? 36.414 42.067 14.662 1.00 34.57 191 LEU C O 1
ATOM 5806 N N . LYS C 1 192 ? 36.392 42.642 16.839 1.00 35.59 192 LYS C N 1
ATOM 5807 C CA . LYS C 1 192 ? 37.787 43.119 16.841 1.00 36.24 192 LYS C CA 1
ATOM 5808 C C . LYS C 1 192 ? 38.722 42.105 16.195 1.00 37.41 192 LYS C C 1
ATOM 5809 O O . LYS C 1 192 ? 39.472 42.434 15.270 1.00 37.88 192 LYS C O 1
ATOM 5815 N N . ASN C 1 193 ? 38.675 40.872 16.693 1.00 38.21 193 ASN C N 1
ATOM 5816 C CA . ASN C 1 193 ? 39.594 39.844 16.220 1.00 39.08 193 ASN C CA 1
ATOM 5817 C C . ASN C 1 193 ? 39.142 39.190 14.921 1.00 40.06 193 ASN C C 1
ATOM 5818 O O . ASN C 1 193 ? 39.898 38.401 14.344 1.00 40.33 193 ASN C O 1
ATOM 5823 N N . VAL C 1 194 ? 37.934 39.499 14.451 1.00 40.73 194 VAL C N 1
ATOM 5824 C CA . VAL C 1 194 ? 37.510 38.992 13.139 1.00 41.94 194 VAL C CA 1
ATOM 5825 C C . VAL C 1 194 ? 38.112 39.860 12.014 1.00 42.65 194 VAL C C 1
ATOM 5826 O O . VAL C 1 194 ? 38.848 39.345 11.166 1.00 43.19 194 VAL C O 1
ATOM 5830 N N . ILE C 1 195 ? 37.845 41.163 12.040 1.00 43.48 195 ILE C N 1
ATOM 5831 C CA . ILE C 1 195 ? 38.402 42.099 11.051 1.00 44.05 195 ILE C CA 1
ATOM 5832 C C . ILE C 1 195 ? 39.894 42.328 11.290 1.00 44.88 195 ILE C C 1
ATOM 5833 O O . ILE C 1 195 ? 40.659 42.531 10.341 1.00 45.61 195 ILE C O 1
ATOM 5838 N N . ILE C 1 207 ? 43.618 38.894 7.543 1.00 45.68 207 ILE C N 1
ATOM 5839 C CA . ILE C 1 207 ? 42.337 38.310 7.936 1.00 45.22 207 ILE C CA 1
ATOM 5840 C C . ILE C 1 207 ? 42.230 36.861 7.469 1.00 45.00 207 ILE C C 1
ATOM 5841 O O . ILE C 1 207 ? 42.520 36.551 6.310 1.00 45.08 207 ILE C O 1
ATOM 5846 N N . SER C 1 208 ? 41.806 35.981 8.372 1.00 44.33 208 SER C N 1
ATOM 5847 C CA . SER C 1 208 ? 41.662 34.560 8.048 1.00 43.87 208 SER C CA 1
ATOM 5848 C C . SER C 1 208 ? 40.559 34.338 7.012 1.00 43.53 208 SER C C 1
ATOM 5849 O O . SER C 1 208 ? 39.665 35.176 6.856 1.00 42.88 208 SER C O 1
ATOM 5852 N N . ARG C 1 209 ? 40.628 33.203 6.315 1.00 43.17 209 ARG C N 1
ATOM 5853 C CA . ARG C 1 209 ? 39.593 32.824 5.350 1.00 43.31 209 ARG C CA 1
ATOM 5854 C C . ARG C 1 209 ? 38.238 32.661 6.035 1.00 42.58 209 ARG C C 1
ATOM 5855 O O . ARG C 1 209 ? 37.207 33.093 5.506 1.00 42.72 209 ARG C O 1
ATOM 5863 N N . GLY C 1 210 ? 38.241 32.036 7.208 1.00 41.82 210 GLY C N 1
ATOM 5864 C CA . GLY C 1 210 ? 37.032 31.903 8.009 1.00 41.23 210 GLY C CA 1
ATOM 5865 C C . GLY C 1 210 ? 36.445 33.243 8.403 1.00 40.59 210 GLY C C 1
ATOM 5866 O O . GLY C 1 210 ? 35.225 33.428 8.362 1.00 39.89 210 GLY C O 1
ATOM 5867 N N . ALA C 1 211 ? 37.313 34.179 8.787 1.00 40.02 211 ALA C N 1
ATOM 5868 C CA . ALA C 1 211 ? 36.871 35.510 9.207 1.00 39.96 211 ALA C CA 1
ATOM 5869 C C . ALA C 1 211 ? 36.254 36.266 8.042 1.00 39.93 211 ALA C C 1
ATOM 5870 O O . ALA C 1 211 ? 35.239 36.944 8.205 1.00 39.81 211 ALA C O 1
ATOM 5872 N N . PHE C 1 212 ? 36.875 36.150 6.870 1.00 39.79 212 PHE C N 1
ATOM 5873 C CA . PHE C 1 212 ? 36.347 36.786 5.669 1.00 39.61 212 PHE C CA 1
ATOM 5874 C C . PHE C 1 212 ? 35.007 36.173 5.272 1.00 39.18 212 PHE C C 1
ATOM 5875 O O . PHE C 1 212 ? 34.062 36.903 4.951 1.00 39.40 212 PHE C O 1
ATOM 5883 N N . ASP C 1 213 ? 34.932 34.841 5.301 1.00 38.49 213 ASP C N 1
ATOM 5884 C CA . ASP C 1 213 ? 33.668 34.120 5.114 1.00 37.97 213 ASP C CA 1
ATOM 5885 C C . ASP C 1 213 ? 32.569 34.642 6.042 1.00 37.29 213 ASP C C 1
ATOM 5886 O O . ASP C 1 213 ? 31.433 34.829 5.619 1.00 36.48 213 ASP C O 1
ATOM 5891 N N . LEU C 1 214 ? 32.914 34.890 7.301 1.00 36.66 214 LEU C N 1
ATOM 5892 C CA . LEU C 1 214 ? 31.933 35.315 8.291 1.00 36.30 214 LEU C CA 1
ATOM 5893 C C . LEU C 1 214 ? 31.312 36.665 7.917 1.00 36.05 214 LEU C C 1
ATOM 5894 O O . LEU C 1 214 ? 30.085 36.817 7.862 1.00 34.93 214 LEU C O 1
ATOM 5899 N N . LEU C 1 215 ? 32.169 37.638 7.636 1.00 35.59 215 LEU C N 1
ATOM 5900 C CA . LEU C 1 215 ? 31.723 38.980 7.245 1.00 35.23 215 LEU C CA 1
ATOM 5901 C C . LEU C 1 215 ? 30.844 38.906 5.999 1.00 35.03 215 LEU C C 1
ATOM 5902 O O . LEU C 1 215 ? 29.821 39.615 5.882 1.00 34.67 215 LEU C O 1
ATOM 5907 N N . SER C 1 216 ? 31.275 38.049 5.070 1.00 34.78 216 SER C N 1
ATOM 5908 C CA . SER C 1 216 ? 30.588 37.808 3.821 1.00 34.05 216 SER C CA 1
ATOM 5909 C C . SER C 1 216 ? 29.254 37.047 3.966 1.00 33.90 216 SER C C 1
ATOM 5910 O O . SER C 1 216 ? 28.332 37.282 3.175 1.00 34.04 216 SER C O 1
ATOM 5913 N N . ASP C 1 217 ? 29.144 36.162 4.967 1.00 32.07 217 ASP C N 1
ATOM 5914 C CA . ASP C 1 217 ? 27.987 35.276 5.105 1.00 31.09 217 ASP C CA 1
ATOM 5915 C C . ASP C 1 217 ? 26.906 35.664 6.134 1.00 29.28 217 ASP C C 1
ATOM 5916 O O . ASP C 1 217 ? 25.732 35.344 5.932 1.00 28.05 217 ASP C O 1
ATOM 5921 N N . ILE C 1 218 ? 27.288 36.290 7.246 1.00 27.76 218 ILE C N 1
ATOM 5922 C CA . ILE C 1 218 ? 26.397 36.321 8.427 1.00 27.58 218 ILE C CA 1
ATOM 5923 C C . ILE C 1 218 ? 25.114 37.138 8.244 1.00 26.35 218 ILE C C 1
ATOM 5924 O O . ILE C 1 218 ? 24.054 36.730 8.706 1.00 25.19 218 ILE C O 1
ATOM 5929 N N . GLY C 1 219 ? 25.212 38.286 7.575 1.00 25.68 219 GLY C N 1
ATOM 5930 C CA . GLY C 1 219 ? 24.035 39.097 7.276 1.00 25.43 219 GLY C CA 1
ATOM 5931 C C . GLY C 1 219 ? 22.969 38.309 6.526 1.00 25.02 219 GLY C C 1
ATOM 5932 O O . GLY C 1 219 ? 21.802 38.292 6.931 1.00 24.17 219 GLY C O 1
ATOM 5933 N N . ALA C 1 220 ? 23.377 37.644 5.444 1.00 24.41 220 ALA C N 1
ATOM 5934 C CA . ALA C 1 220 ? 22.467 36.851 4.630 1.00 24.72 220 ALA C CA 1
ATOM 5935 C C . ALA C 1 220 ? 21.921 35.681 5.448 1.00 24.75 220 ALA C C 1
ATOM 5936 O O . ALA C 1 220 ? 20.720 35.417 5.403 1.00 24.26 220 ALA C O 1
ATOM 5938 N N . MET C 1 221 ? 22.780 35.000 6.217 1.00 24.85 221 MET C N 1
ATOM 5939 C CA . MET C 1 221 ? 22.309 33.911 7.083 1.00 25.31 221 MET C CA 1
ATOM 5940 C C . MET C 1 221 ? 21.241 34.406 8.057 1.00 24.57 221 MET C C 1
ATOM 5941 O O . MET C 1 221 ? 20.187 33.785 8.205 1.00 23.97 221 MET C O 1
ATOM 5946 N N . ALA C 1 222 ? 21.509 35.536 8.702 1.00 24.63 222 ALA C N 1
ATOM 5947 C CA . ALA C 1 222 ? 20.617 36.051 9.729 1.00 24.82 222 ALA C CA 1
ATOM 5948 C C . ALA C 1 222 ? 19.306 36.527 9.115 1.00 24.60 222 ALA C C 1
ATOM 5949 O O . ALA C 1 222 ? 18.233 36.246 9.659 1.00 23.81 222 ALA C O 1
ATOM 5951 N N . ALA C 1 223 ? 19.395 37.248 7.993 1.00 24.82 223 ALA C N 1
ATOM 5952 C CA . ALA C 1 223 ? 18.202 37.718 7.270 1.00 25.07 223 ALA C CA 1
ATOM 5953 C C . ALA C 1 223 ? 17.346 36.564 6.765 1.00 25.45 223 ALA C C 1
ATOM 5954 O O . ALA C 1 223 ? 16.116 36.653 6.779 1.00 25.82 223 ALA C O 1
ATOM 5956 N N . SER C 1 224 ? 17.990 35.474 6.338 1.00 25.33 224 SER C N 1
ATOM 5957 C CA . SER C 1 224 ? 17.276 34.282 5.904 1.00 25.05 224 SER C CA 1
ATOM 5958 C C . SER C 1 224 ? 16.497 33.646 7.056 1.00 25.38 224 SER C C 1
ATOM 5959 O O . SER C 1 224 ? 15.367 33.183 6.868 1.00 26.06 224 SER C O 1
ATOM 5962 N N . ARG C 1 225 ? 17.106 33.620 8.236 1.00 24.49 225 ARG C N 1
ATOM 5963 C CA . ARG C 1 225 ? 16.483 33.106 9.444 1.00 24.65 225 ARG C CA 1
ATOM 5964 C C . ARG C 1 225 ? 15.431 34.060 9.996 1.00 24.50 225 ARG C C 1
ATOM 5965 O O . ARG C 1 225 ? 14.475 33.617 10.618 1.00 24.97 225 ARG C O 1
ATOM 5973 N N . GLY C 1 226 ? 15.607 35.359 9.780 1.00 24.58 226 GLY C N 1
ATOM 5974 C CA . GLY C 1 226 ? 14.795 36.363 10.450 1.00 24.47 226 GLY C CA 1
ATOM 5975 C C . GLY C 1 226 ? 15.268 36.705 11.857 1.00 24.46 226 GLY C C 1
ATOM 5976 O O . GLY C 1 226 ? 14.488 37.213 12.666 1.00 24.59 226 GLY C O 1
ATOM 5977 N N . CYS C 1 227 ? 16.529 36.399 12.172 1.00 23.85 227 CYS C N 1
ATOM 5978 C CA . CYS C 1 227 ? 17.133 36.820 13.430 1.00 23.81 227 CYS C CA 1
ATOM 5979 C C . CYS C 1 227 ? 18.029 38.020 13.149 1.00 23.72 227 CYS C C 1
ATOM 5980 O O . CYS C 1 227 ? 18.492 38.206 12.022 1.00 23.81 227 CYS C O 1
ATOM 5983 N N . VAL C 1 228 ? 18.260 38.820 14.179 1.00 23.12 228 VAL C N 1
ATOM 5984 C CA . VAL C 1 228 ? 19.159 39.955 14.095 1.00 23.02 228 VAL C CA 1
ATOM 5985 C C . VAL C 1 228 ? 20.435 39.671 14.895 1.00 22.99 228 VAL C C 1
ATOM 5986 O O . VAL C 1 228 ? 20.376 39.212 16.033 1.00 22.62 228 VAL C O 1
ATOM 5990 N N . VAL C 1 229 ? 21.585 39.907 14.257 1.00 23.32 229 VAL C N 1
ATOM 5991 C CA . VAL C 1 229 ? 22.885 39.793 14.896 1.00 23.01 229 VAL C CA 1
ATOM 5992 C C . VAL C 1 229 ? 23.407 41.213 15.033 1.00 23.52 229 VAL C C 1
ATOM 5993 O O . VAL C 1 229 ? 23.596 41.905 14.032 1.00 23.74 229 VAL C O 1
ATOM 5997 N N . ILE C 1 230 ? 23.634 41.627 16.274 1.00 23.62 230 ILE C N 1
ATOM 5998 C CA . ILE C 1 230 ? 24.049 42.995 16.606 1.00 24.17 230 ILE C CA 1
ATOM 5999 C C . ILE C 1 230 ? 25.487 42.957 17.081 1.00 24.50 230 ILE C C 1
ATOM 6000 O O . ILE C 1 230 ? 25.770 42.485 18.185 1.00 24.20 230 ILE C O 1
ATOM 6005 N N . ALA C 1 231 ? 26.391 43.486 16.260 1.00 25.20 231 ALA C N 1
ATOM 6006 C CA . ALA C 1 231 ? 27.822 43.273 16.452 1.00 25.46 231 ALA C CA 1
ATOM 6007 C C . ALA C 1 231 ? 28.553 44.584 16.622 1.00 25.92 231 ALA C C 1
ATOM 6008 O O . ALA C 1 231 ? 28.420 45.469 15.772 1.00 24.85 231 ALA C O 1
ATOM 6010 N N . SER C 1 232 ? 29.367 44.669 17.674 1.00 26.99 232 SER C N 1
ATOM 6011 C CA . SER C 1 232 ? 30.214 45.831 17.917 1.00 28.55 232 SER C CA 1
ATOM 6012 C C . SER C 1 232 ? 31.505 45.748 17.118 1.00 29.53 232 SER C C 1
ATOM 6013 O O . SER C 1 232 ? 32.067 44.664 16.919 1.00 29.64 232 SER C O 1
ATOM 6016 N N . LEU C 1 233 ? 31.964 46.907 16.659 1.00 31.06 233 LEU C N 1
ATOM 6017 C CA . LEU C 1 233 ? 33.231 47.017 15.951 1.00 32.52 233 LEU C CA 1
ATOM 6018 C C . LEU C 1 233 ? 33.856 48.374 16.238 1.00 33.89 233 LEU C C 1
ATOM 6019 O O . LEU C 1 233 ? 33.350 49.386 15.774 1.00 33.95 233 LEU C O 1
ATOM 6024 N N . ASN C 1 234 ? 34.942 48.392 17.012 1.00 36.02 234 ASN C N 1
ATOM 6025 C CA . ASN C 1 234 ? 35.746 49.607 17.181 1.00 37.69 234 ASN C CA 1
ATOM 6026 C C . ASN C 1 234 ? 36.648 49.784 15.969 1.00 40.67 234 ASN C C 1
ATOM 6027 O O . ASN C 1 234 ? 37.120 48.800 15.396 1.00 41.31 234 ASN C O 1
ATOM 6032 N N . PRO C 1 235 ? 36.900 51.033 15.569 1.00 44.14 235 PRO C N 1
ATOM 6033 C CA . PRO C 1 235 ? 38.069 51.197 14.723 1.00 46.72 235 PRO C CA 1
ATOM 6034 C C . PRO C 1 235 ? 39.280 51.025 15.649 1.00 48.01 235 PRO C C 1
ATOM 6035 O O . PRO C 1 235 ? 39.490 51.836 16.548 1.00 48.45 235 PRO C O 1
ATOM 6039 N N . THR C 1 236 ? 39.998 49.916 15.493 1.00 50.21 236 THR C N 1
ATOM 6040 C CA . THR C 1 236 ? 41.200 49.653 16.288 1.00 51.18 236 THR C CA 1
ATOM 6041 C C . THR C 1 236 ? 42.271 50.642 15.890 1.00 53.14 236 THR C C 1
ATOM 6042 O O . THR C 1 236 ? 43.172 50.960 16.667 1.00 53.61 236 THR C O 1
ATOM 6046 N N . SER C 1 237 ? 42.168 51.091 14.644 1.00 54.64 237 SER C N 1
ATOM 6047 C CA . SER C 1 237 ? 42.980 52.161 14.130 1.00 55.98 237 SER C CA 1
ATOM 6048 C C . SER C 1 237 ? 42.493 53.468 14.748 1.00 56.40 237 SER C C 1
ATOM 6049 O O . SER C 1 237 ? 41.749 53.456 15.725 1.00 56.67 237 SER C O 1
ATOM 6052 N N . ASN C 1 238 ? 42.900 54.591 14.172 1.00 57.14 238 ASN C N 1
ATOM 6053 C CA . ASN C 1 238 ? 42.669 55.893 14.789 1.00 57.35 238 ASN C CA 1
ATOM 6054 C C . ASN C 1 238 ? 41.194 56.318 14.827 1.00 57.53 238 ASN C C 1
ATOM 6055 O O . ASN C 1 238 ? 40.298 55.566 14.417 1.00 57.33 238 ASN C O 1
ATOM 6060 N N . ASP C 1 239 ? 40.960 57.522 15.351 1.00 57.42 239 ASP C N 1
ATOM 6061 C CA . ASP C 1 239 ? 39.722 58.266 15.100 1.00 57.37 239 ASP C CA 1
ATOM 6062 C C . ASP C 1 239 ? 39.912 59.170 13.862 1.00 57.32 239 ASP C C 1
ATOM 6063 O O . ASP C 1 239 ? 39.293 60.233 13.743 1.00 57.40 239 ASP C O 1
ATOM 6068 N N . ASP C 1 240 ? 40.757 58.703 12.937 1.00 57.13 240 ASP C N 1
ATOM 6069 C CA . ASP C 1 240 ? 41.098 59.382 11.682 1.00 56.72 240 ASP C CA 1
ATOM 6070 C C . ASP C 1 240 ? 40.065 59.019 10.592 1.00 56.42 240 ASP C C 1
ATOM 6071 O O . ASP C 1 240 ? 38.990 58.522 10.912 1.00 56.55 240 ASP C O 1
ATOM 6076 N N . LYS C 1 241 ? 40.384 59.274 9.315 1.00 55.95 241 LYS C N 1
ATOM 6077 C CA . LYS C 1 241 ? 39.565 58.823 8.170 1.00 55.22 241 LYS C CA 1
ATOM 6078 C C . LYS C 1 241 ? 39.592 57.303 7.934 1.00 54.53 241 LYS C C 1
ATOM 6079 O O . LYS C 1 241 ? 39.004 56.811 6.960 1.00 54.37 241 LYS C O 1
ATOM 6085 N N . ILE C 1 242 ? 40.292 56.566 8.795 1.00 53.49 242 ILE C N 1
ATOM 6086 C CA . ILE C 1 242 ? 40.137 55.117 8.864 1.00 52.82 242 ILE C CA 1
ATOM 6087 C C . ILE C 1 242 ? 38.709 54.789 9.328 1.00 51.90 242 ILE C C 1
ATOM 6088 O O . ILE C 1 242 ? 38.158 53.746 8.972 1.00 51.71 242 ILE C O 1
ATOM 6093 N N . VAL C 1 243 ? 38.120 55.690 10.114 1.00 50.93 243 VAL C N 1
ATOM 6094 C CA . VAL C 1 243 ? 36.720 55.573 10.535 1.00 50.39 243 VAL C CA 1
ATOM 6095 C C . VAL C 1 243 ? 35.789 55.455 9.326 1.00 49.60 243 VAL C C 1
ATOM 6096 O O . VAL C 1 243 ? 34.905 54.597 9.294 1.00 49.32 243 VAL C O 1
ATOM 6100 N N . GLU C 1 244 ? 36.006 56.313 8.333 1.00 48.78 244 GLU C N 1
ATOM 6101 C CA . GLU C 1 244 ? 35.199 56.301 7.112 1.00 47.99 244 GLU C CA 1
ATOM 6102 C C . GLU C 1 244 ? 35.295 54.967 6.374 1.00 46.98 244 GLU C C 1
ATOM 6103 O O . GLU C 1 244 ? 34.290 54.458 5.880 1.00 46.63 244 GLU C O 1
ATOM 6109 N N . LEU C 1 245 ? 36.501 54.411 6.299 1.00 45.78 245 LEU C N 1
ATOM 6110 C CA . LEU C 1 245 ? 36.716 53.128 5.640 1.00 45.03 245 LEU C CA 1
ATOM 6111 C C . LEU C 1 245 ? 36.037 51.980 6.393 1.00 44.26 245 LEU C C 1
ATOM 6112 O O . LEU C 1 245 ? 35.456 51.087 5.773 1.00 44.12 245 LEU C O 1
ATOM 6117 N N . VAL C 1 246 ? 36.121 51.991 7.722 1.00 43.25 246 VAL C N 1
ATOM 6118 C CA . VAL C 1 246 ? 35.441 50.967 8.528 1.00 42.74 246 VAL C CA 1
ATOM 6119 C C . VAL C 1 246 ? 33.928 51.081 8.331 1.00 41.88 246 VAL C C 1
ATOM 6120 O O . VAL C 1 246 ? 33.243 50.082 8.154 1.00 41.70 246 VAL C O 1
ATOM 6124 N N . LYS C 1 247 ? 33.427 52.311 8.359 1.00 41.47 247 LYS C N 1
ATOM 6125 C CA . LYS C 1 247 ? 32.008 52.592 8.131 1.00 41.37 247 LYS C CA 1
ATOM 6126 C C . LYS C 1 247 ? 31.540 52.080 6.761 1.00 40.72 247 LYS C C 1
ATOM 6127 O O . LYS C 1 247 ? 30.486 51.449 6.651 1.00 40.10 247 LYS C O 1
ATOM 6133 N N . GLU C 1 248 ? 32.342 52.355 5.732 1.00 40.09 248 GLU C N 1
ATOM 6134 C CA . GLU C 1 248 ? 32.069 51.903 4.359 1.00 39.76 248 GLU C CA 1
ATOM 6135 C C . GLU C 1 248 ? 31.993 50.391 4.249 1.00 38.75 248 GLU C C 1
ATOM 6136 O O . GLU C 1 248 ? 31.024 49.846 3.714 1.00 38.61 248 GLU C O 1
ATOM 6142 N N . ALA C 1 249 ? 33.032 49.727 4.747 1.00 37.86 249 ALA C N 1
ATOM 6143 C CA . ALA C 1 249 ? 33.114 48.276 4.716 1.00 37.00 249 ALA C CA 1
ATOM 6144 C C . ALA C 1 249 ? 31.975 47.664 5.529 1.00 36.01 249 ALA C C 1
ATOM 6145 O O . ALA C 1 249 ? 31.392 46.659 5.127 1.00 36.12 249 ALA C O 1
ATOM 6147 N N . SER C 1 250 ? 31.661 48.284 6.663 1.00 34.91 250 SER C N 1
ATOM 6148 C CA . SER C 1 250 ? 30.571 47.816 7.530 1.00 34.24 250 SER C CA 1
ATOM 6149 C C . SER C 1 250 ? 29.192 47.940 6.873 1.00 33.92 250 SER C C 1
ATOM 6150 O O . SER C 1 250 ? 28.406 46.992 6.876 1.00 33.37 250 SER C O 1
ATOM 6153 N N . ARG C 1 251 ? 28.907 49.114 6.323 1.00 34.05 251 ARG C N 1
ATOM 6154 C CA . ARG C 1 251 ? 27.631 49.371 5.654 1.00 34.54 251 ARG C CA 1
ATOM 6155 C C . ARG C 1 251 ? 27.375 48.372 4.528 1.00 34.16 251 ARG C C 1
ATOM 6156 O O . ARG C 1 251 ? 26.270 47.845 4.388 1.00 34.23 251 ARG C O 1
ATOM 6164 N N . ALA C 1 252 ? 28.414 48.102 3.744 1.00 34.34 252 ALA C N 1
ATOM 6165 C CA . ALA C 1 252 ? 28.316 47.221 2.582 1.00 33.85 252 ALA C CA 1
ATOM 6166 C C . ALA C 1 252 ? 28.010 45.772 2.947 1.00 33.37 252 ALA C C 1
ATOM 6167 O O . ALA C 1 252 ? 27.350 45.075 2.179 1.00 33.64 252 ALA C O 1
ATOM 6169 N N . ASN C 1 253 ? 28.504 45.321 4.103 1.00 32.32 253 ASN C N 1
ATOM 6170 C CA . ASN C 1 253 ? 28.332 43.938 4.550 1.00 31.67 253 ASN C CA 1
ATOM 6171 C C . ASN C 1 253 ? 27.333 43.768 5.703 1.00 30.76 253 ASN C C 1
ATOM 6172 O O . ASN C 1 253 ? 27.260 42.710 6.329 1.00 30.98 253 ASN C O 1
ATOM 6177 N N . SER C 1 254 ? 26.536 44.798 5.961 1.00 28.84 254 SER C N 1
ATOM 6178 C CA . SER C 1 254 ? 25.523 44.702 6.993 1.00 28.34 254 SER C CA 1
ATOM 6179 C C . SER C 1 254 ? 24.159 45.119 6.451 1.00 27.32 254 SER C C 1
ATOM 6180 O O . SER C 1 254 ? 24.059 45.815 5.440 1.00 25.81 254 SER C O 1
ATOM 6183 N N . THR C 1 255 ? 23.116 44.627 7.110 1.00 26.47 255 THR C N 1
ATOM 6184 C CA . THR C 1 255 ? 21.743 44.951 6.753 1.00 26.37 255 THR C CA 1
ATOM 6185 C C . THR C 1 255 ? 21.380 46.310 7.342 1.00 25.78 255 THR C C 1
ATOM 6186 O O . THR C 1 255 ? 20.698 47.117 6.702 1.00 26.12 255 THR C O 1
ATOM 6190 N N . SER C 1 256 ? 21.842 46.563 8.564 1.00 25.92 256 SER C N 1
ATOM 6191 C CA . SER C 1 256 ? 21.688 47.869 9.204 1.00 25.95 256 SER C CA 1
ATOM 6192 C C . SER C 1 256 ? 23.016 48.327 9.809 1.00 26.11 256 SER C C 1
ATOM 6193 O O . SER C 1 256 ? 23.830 47.519 10.230 1.00 24.90 256 SER C O 1
ATOM 6196 N N . LEU C 1 257 ? 23.214 49.637 9.856 1.00 26.40 257 LEU C N 1
ATOM 6197 C CA . LEU C 1 257 ? 24.406 50.231 10.423 1.00 27.17 257 LEU C CA 1
ATOM 6198 C C . LEU C 1 257 ? 23.962 51.137 11.565 1.00 27.36 257 LEU C C 1
ATOM 6199 O O . LEU C 1 257 ? 22.979 51.873 11.433 1.00 27.56 257 LEU C O 1
ATOM 6204 N N . VAL C 1 258 ? 24.642 51.052 12.702 1.00 27.27 258 VAL C N 1
ATOM 6205 C CA . VAL C 1 258 ? 24.412 51.983 13.797 1.00 27.64 258 VAL C CA 1
ATOM 6206 C C . VAL C 1 258 ? 25.727 52.675 14.095 1.00 28.06 258 VAL C C 1
ATOM 6207 O O . VAL C 1 258 ? 26.717 52.022 14.371 1.00 27.72 258 VAL C O 1
ATOM 6211 N N . ILE C 1 259 ? 25.756 53.998 14.004 1.00 28.26 259 ILE C N 1
ATOM 6212 C CA . ILE C 1 259 ? 27.015 54.714 14.133 1.00 29.36 259 ILE C CA 1
ATOM 6213 C C . ILE C 1 259 ? 26.921 55.814 15.179 1.00 29.42 259 ILE C C 1
ATOM 6214 O O . ILE C 1 259 ? 25.878 56.452 15.336 1.00 29.15 259 ILE C O 1
ATOM 6219 N N . SER C 1 260 ? 28.019 56.000 15.902 1.00 30.36 260 SER C N 1
ATOM 6220 C CA . SER C 1 260 ? 28.153 57.060 16.898 1.00 31.67 260 SER C CA 1
ATOM 6221 C C . SER C 1 260 ? 28.158 58.425 16.218 1.00 32.70 260 SER C C 1
ATOM 6222 O O . SER C 1 260 ? 28.465 58.535 15.027 1.00 32.49 260 SER C O 1
ATOM 6225 N N . THR C 1 261 ? 27.835 59.462 16.979 1.00 33.98 261 THR C N 1
ATOM 6226 C CA . THR C 1 261 ? 27.801 60.813 16.430 1.00 35.03 261 THR C CA 1
ATOM 6227 C C . THR C 1 261 ? 28.571 61.802 17.277 1.00 35.89 261 THR C C 1
ATOM 6228 O O . THR C 1 261 ? 29.146 61.465 18.320 1.00 36.68 261 THR C O 1
ATOM 6232 N N . ASP C 1 262 ? 28.560 63.035 16.777 1.00 36.95 262 ASP C N 1
ATOM 6233 C CA . ASP C 1 262 ? 29.041 64.237 17.448 1.00 37.20 262 ASP C CA 1
ATOM 6234 C C . ASP C 1 262 ? 28.474 64.451 18.841 1.00 37.26 262 ASP C C 1
ATOM 6235 O O . ASP C 1 262 ? 29.129 65.068 19.687 1.00 37.78 262 ASP C O 1
ATOM 6240 N N . VAL C 1 263 ? 27.241 63.990 19.065 1.00 36.49 263 VAL C N 1
ATOM 6241 C CA . VAL C 1 263 ? 26.493 64.323 20.271 1.00 35.85 263 VAL C CA 1
ATOM 6242 C C . VAL C 1 263 ? 26.487 63.170 21.278 1.00 35.68 263 VAL C C 1
ATOM 6243 O O . VAL C 1 263 ? 26.167 62.033 20.923 1.00 35.72 26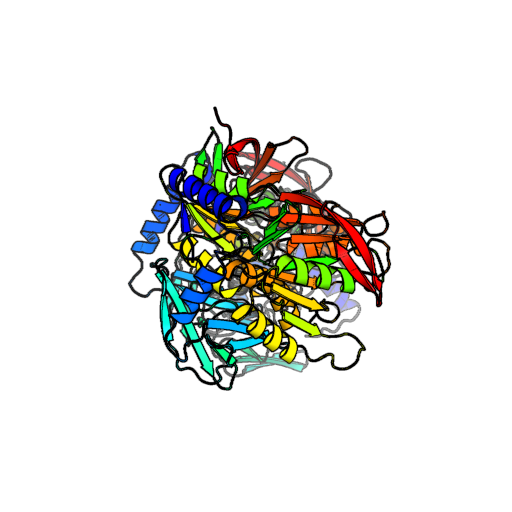3 VAL C O 1
ATOM 6247 N N . ASP C 1 264 ? 26.822 63.492 22.530 1.00 35.55 264 ASP C N 1
ATOM 6248 C CA . ASP C 1 264 ? 26.894 62.518 23.627 1.00 35.06 264 ASP C CA 1
ATOM 6249 C C . ASP C 1 264 ? 25.635 61.663 23.697 1.00 34.00 264 ASP C C 1
ATOM 6250 O O . ASP C 1 264 ? 24.524 62.187 23.796 1.00 33.95 264 ASP C O 1
ATOM 6255 N N . GLY C 1 265 ? 25.816 60.346 23.616 1.00 32.60 265 GLY C N 1
ATOM 6256 C CA . GLY C 1 265 ? 24.724 59.397 23.783 1.00 31.63 265 GLY C CA 1
ATOM 6257 C C . GLY C 1 265 ? 23.846 59.172 22.563 1.00 30.41 265 GLY C C 1
ATOM 6258 O O . GLY C 1 265 ? 22.924 58.357 22.612 1.00 29.46 265 GLY C O 1
ATOM 6259 N N . GLU C 1 266 ? 24.127 59.874 21.466 1.00 29.53 266 GLU C N 1
ATOM 6260 C CA . GLU C 1 266 ? 23.279 59.808 20.281 1.00 29.22 266 GLU C CA 1
ATOM 6261 C C . GLU C 1 266 ? 23.886 58.893 19.232 1.00 28.82 266 GLU C C 1
ATOM 6262 O O . GLU C 1 266 ? 25.091 58.954 18.979 1.00 28.46 266 GLU C O 1
ATOM 6268 N N . TRP C 1 267 ? 23.044 58.050 18.632 1.00 27.98 267 TRP C N 1
ATOM 6269 C CA . TRP C 1 267 ? 23.454 57.150 17.554 1.00 27.82 267 TRP C CA 1
ATOM 6270 C C . TRP C 1 267 ? 22.517 57.263 16.365 1.00 27.67 267 TRP C C 1
ATOM 6271 O O . TRP C 1 267 ? 21.330 57.506 16.535 1.00 27.88 267 TRP C O 1
ATOM 6282 N N . GLN C 1 268 ? 23.059 57.084 15.166 1.00 28.03 268 GLN C N 1
ATOM 6283 C CA . GLN C 1 268 ? 22.269 57.057 13.937 1.00 29.07 268 GLN C CA 1
ATOM 6284 C C . GLN C 1 268 ? 22.102 55.625 13.463 1.00 28.25 268 GLN C C 1
ATOM 6285 O O . GLN C 1 268 ? 23.090 54.906 13.328 1.00 27.33 268 GLN C O 1
ATOM 6291 N N . VAL C 1 269 ? 20.859 55.231 13.201 1.00 28.02 269 VAL C N 1
ATOM 6292 C CA . VAL C 1 269 ? 20.549 53.908 12.674 1.00 28.02 269 VAL C CA 1
ATOM 6293 C C . VAL C 1 269 ? 20.199 54.060 11.197 1.00 28.23 269 VAL C C 1
ATOM 6294 O O . VAL C 1 269 ? 19.341 54.878 10.843 1.00 28.59 269 VAL C O 1
ATOM 6298 N N . LEU C 1 270 ? 20.877 53.285 10.352 1.00 28.04 270 LEU C N 1
ATOM 6299 C CA . LEU C 1 270 ? 20.644 53.262 8.907 1.00 28.14 270 LEU C CA 1
ATOM 6300 C C . LEU C 1 270 ? 20.218 51.853 8.510 1.00 27.79 270 LEU C C 1
ATOM 6301 O O . LEU C 1 270 ? 21.001 50.917 8.644 1.00 27.39 270 LEU C O 1
ATOM 6306 N N . THR C 1 271 ? 18.991 51.700 8.014 1.00 27.57 271 THR C N 1
ATOM 6307 C CA . THR C 1 271 ? 18.414 50.382 7.752 1.00 27.59 271 THR C CA 1
ATOM 6308 C C . THR C 1 271 ? 18.193 50.138 6.261 1.00 27.74 271 THR C C 1
ATOM 6309 O O . THR C 1 271 ? 17.556 50.943 5.584 1.00 27.05 271 THR C O 1
ATOM 6313 N N . ARG C 1 272 ? 18.715 49.027 5.757 1.00 27.55 272 ARG C N 1
ATOM 6314 C CA . ARG C 1 272 ? 18.344 48.543 4.433 1.00 28.36 272 ARG C CA 1
ATOM 6315 C C . ARG C 1 272 ? 17.079 47.697 4.584 1.00 28.45 272 ARG C C 1
ATOM 6316 O O . ARG C 1 272 ? 17.113 46.585 5.136 1.00 28.55 272 ARG C O 1
ATOM 6324 N N . THR C 1 273 ? 15.971 48.221 4.068 1.00 27.89 273 THR C N 1
ATOM 6325 C CA . THR C 1 273 ? 14.655 47.623 4.259 1.00 27.37 273 THR C CA 1
ATOM 6326 C C . THR C 1 273 ? 14.382 46.465 3.307 1.00 27.41 273 THR C C 1
ATOM 6327 O O . THR C 1 273 ? 13.387 45.745 3.465 1.00 27.77 273 THR C O 1
ATOM 6331 N N . GLY C 1 274 ? 15.261 46.286 2.324 1.00 27.14 274 GLY C N 1
ATOM 6332 C CA . GLY C 1 274 ? 15.206 45.126 1.458 1.00 27.03 274 GLY C CA 1
ATOM 6333 C C . GLY C 1 274 ? 15.865 45.397 0.129 1.00 27.12 274 GLY C C 1
ATOM 6334 O O . GLY C 1 274 ? 16.335 46.510 -0.152 1.00 26.49 274 GLY C O 1
ATOM 6335 N N . GLU C 1 275 ? 15.870 44.369 -0.704 1.00 27.14 275 GLU C N 1
ATOM 6336 C CA . GLU C 1 275 ? 16.523 44.424 -1.992 1.00 27.45 275 GLU C CA 1
ATOM 6337 C C . GLU C 1 275 ? 15.981 45.556 -2.853 1.00 27.73 275 GLU C C 1
ATOM 6338 O O . GLU C 1 275 ? 14.801 45.568 -3.196 1.00 28.30 275 GLU C O 1
ATOM 6344 N N . GLY C 1 276 ? 16.847 46.509 -3.184 1.00 28.23 276 GLY C N 1
ATOM 6345 C CA . GLY C 1 276 ? 16.467 47.636 -4.027 1.00 28.95 276 GLY C CA 1
ATOM 6346 C C . GLY C 1 276 ? 15.547 48.647 -3.369 1.00 29.36 276 GLY C C 1
ATOM 6347 O O . GLY C 1 276 ? 15.182 49.639 -4.003 1.00 29.47 276 GLY C O 1
ATOM 6348 N N . LEU C 1 277 ? 15.202 48.429 -2.098 1.00 29.80 277 LEU C N 1
ATOM 6349 C CA . LEU C 1 277 ? 14.219 49.255 -1.406 1.00 30.06 277 LEU C CA 1
ATOM 6350 C C . LEU C 1 277 ? 14.869 50.432 -0.688 1.00 30.73 277 LEU C C 1
ATOM 6351 O O . LEU C 1 277 ? 16.101 50.513 -0.584 1.00 29.66 277 LEU C O 1
ATOM 6356 N N . GLN C 1 278 ? 14.025 51.342 -0.203 1.00 31.32 278 GLN C N 1
ATOM 6357 C CA . GLN C 1 278 ? 14.461 52.528 0.526 1.00 32.42 278 GLN C CA 1
ATOM 6358 C C . GLN C 1 278 ? 15.332 52.212 1.730 1.00 32.17 278 GLN C C 1
ATOM 6359 O O . GLN C 1 278 ? 15.074 51.259 2.476 1.00 32.55 278 GLN C O 1
ATOM 6365 N N . ARG C 1 279 ? 16.357 53.021 1.923 1.00 32.26 279 ARG C N 1
ATOM 6366 C CA . ARG C 1 279 ? 17.159 52.944 3.132 1.00 32.92 279 ARG C CA 1
ATOM 6367 C C . ARG C 1 279 ? 16.679 54.019 4.096 1.00 32.60 279 ARG C C 1
ATOM 6368 O O . ARG C 1 279 ? 16.557 55.193 3.734 1.00 32.94 279 ARG C O 1
ATOM 6376 N N . LEU C 1 280 ? 16.370 53.600 5.314 1.00 31.81 280 LEU C N 1
ATOM 6377 C CA . LEU C 1 280 ? 15.773 54.477 6.297 1.00 31.71 280 LEU C CA 1
ATOM 6378 C C . LEU C 1 280 ? 16.813 54.906 7.310 1.00 31.80 280 LEU C C 1
ATOM 6379 O O . LEU C 1 280 ? 17.815 54.210 7.512 1.00 31.41 280 LEU C O 1
ATOM 6384 N N . THR C 1 281 ? 16.586 56.071 7.913 1.00 31.10 281 THR C N 1
ATOM 6385 C CA . THR C 1 281 ? 17.465 56.596 8.963 1.00 31.22 281 THR C CA 1
ATOM 6386 C C . THR C 1 281 ? 16.624 57.083 10.133 1.00 30.97 281 THR C C 1
ATOM 6387 O O . THR C 1 281 ? 15.568 57.698 9.941 1.00 30.38 281 THR C O 1
ATOM 6391 N N . HIS C 1 282 ? 17.090 56.805 11.345 1.00 30.55 282 HIS C N 1
ATOM 6392 C CA . HIS C 1 282 ? 16.530 57.425 12.536 1.00 30.22 282 HIS C CA 1
ATOM 6393 C C . HIS C 1 282 ? 17.611 57.490 13.608 1.00 30.28 282 HIS C C 1
ATOM 6394 O O . HIS C 1 282 ? 18.632 56.809 13.502 1.00 30.01 282 HIS C O 1
ATOM 6401 N N . THR C 1 283 ? 17.391 58.320 14.620 1.00 29.94 283 THR C N 1
ATOM 6402 C CA . THR C 1 283 ? 18.362 58.490 15.690 1.00 30.43 283 THR C CA 1
ATOM 6403 C C . THR C 1 283 ? 17.891 57.854 16.990 1.00 30.29 283 THR C C 1
ATOM 6404 O O . THR C 1 283 ? 16.683 57.771 17.259 1.00 30.77 283 THR C O 1
ATOM 6408 N N . LEU C 1 284 ? 18.855 57.411 17.789 1.00 29.74 284 LEU C N 1
ATOM 6409 C CA . LEU C 1 284 ? 18.611 56.916 19.142 1.00 30.02 284 LEU C CA 1
ATOM 6410 C C . LEU C 1 284 ? 19.240 57.891 20.127 1.00 29.41 284 LEU C C 1
ATOM 6411 O O . LEU C 1 284 ? 20.367 58.310 19.919 1.00 28.78 284 LEU C O 1
ATOM 6416 N N . GLN C 1 285 ? 18.520 58.220 21.197 1.00 28.96 285 GLN C N 1
ATOM 6417 C CA . GLN C 1 285 ? 19.082 58.949 22.331 1.00 29.24 285 GLN C CA 1
ATOM 6418 C C . GLN C 1 285 ? 19.206 57.956 23.481 1.00 28.83 285 GLN C C 1
ATOM 6419 O O . GLN C 1 285 ? 18.340 57.089 23.655 1.00 29.00 285 GLN C O 1
ATOM 6425 N N . THR C 1 286 ? 20.297 58.057 24.226 1.00 28.74 286 THR C N 1
ATOM 6426 C CA . THR C 1 286 ? 20.612 57.089 25.275 1.00 28.90 286 THR C CA 1
ATOM 6427 C C . THR C 1 286 ? 21.232 57.756 26.509 1.00 28.81 286 THR C C 1
ATOM 6428 O O . THR C 1 286 ? 21.753 58.864 26.431 1.00 28.97 286 THR C O 1
ATOM 6432 N N . SER C 1 287 ? 21.171 57.064 27.640 1.00 29.37 287 SER C N 1
ATOM 6433 C CA . SER C 1 287 ? 21.782 57.527 28.890 1.00 29.79 287 SER C CA 1
ATOM 6434 C C . SER C 1 287 ? 22.153 56.326 29.755 1.00 29.78 287 SER C C 1
ATOM 6435 O O . SER C 1 287 ? 21.565 55.259 29.614 1.00 29.19 287 SER C O 1
ATOM 6438 N N . TYR C 1 288 ? 23.126 56.513 30.640 1.00 30.14 288 TYR C N 1
ATOM 6439 C CA . TYR C 1 288 ? 23.561 55.455 31.540 1.00 30.77 288 TYR C CA 1
ATOM 6440 C C . TYR C 1 288 ? 22.869 55.534 32.891 1.00 31.22 288 TYR C C 1
ATOM 6441 O O . TYR C 1 288 ? 22.584 56.625 33.395 1.00 31.32 288 TYR C O 1
ATOM 6450 N N . GLY C 1 289 ? 22.599 54.366 33.462 1.00 31.46 289 GLY C N 1
ATOM 6451 C CA . GLY C 1 289 ? 22.194 54.254 34.859 1.00 31.90 289 GLY C CA 1
ATOM 6452 C C . GLY C 1 289 ? 23.357 53.690 35.641 1.00 32.42 289 GLY C C 1
ATOM 6453 O O . GLY C 1 289 ? 24.516 53.942 35.317 1.00 33.30 289 GLY C O 1
ATOM 6454 N N . GLU C 1 290 ? 23.046 52.891 36.654 1.00 32.91 290 GLU C N 1
ATOM 6455 C CA . GLU C 1 290 ? 24.065 52.291 37.498 1.00 32.52 290 GLU C CA 1
ATOM 6456 C C . GLU C 1 290 ? 24.808 51.160 36.781 1.00 31.39 290 GLU C C 1
ATOM 6457 O O . GLU C 1 290 ? 24.235 50.457 35.951 1.00 30.55 290 GLU C O 1
ATOM 6463 N N . HIS C 1 291 ? 26.088 51.007 37.122 1.00 30.48 291 HIS C N 1
ATOM 6464 C CA . HIS C 1 291 ? 26.959 49.978 36.549 1.00 30.03 291 HIS C CA 1
ATOM 6465 C C . HIS C 1 291 ? 26.991 50.015 35.021 1.00 29.35 291 HIS C C 1
ATOM 6466 O O . HIS C 1 291 ? 27.070 48.977 34.365 1.00 29.05 291 HIS C O 1
ATOM 6473 N N . SER C 1 292 ? 26.929 51.228 34.473 1.00 28.75 292 SER C N 1
ATOM 6474 C CA . SER C 1 292 ? 27.014 51.458 33.030 1.00 28.44 292 SER C CA 1
ATOM 6475 C C . SER C 1 292 ? 25.920 50.792 32.182 1.00 27.78 292 SER C C 1
ATOM 6476 O O . SER C 1 292 ? 26.095 50.601 30.981 1.00 27.05 292 SER C O 1
ATOM 6479 N N . VAL C 1 293 ? 24.776 50.482 32.792 1.00 27.18 293 VAL C N 1
ATOM 6480 C CA . VAL C 1 293 ? 23.640 49.952 32.043 1.00 27.16 293 VAL C CA 1
ATOM 6481 C C . VAL C 1 293 ? 23.034 51.096 31.238 1.00 27.11 293 VAL C C 1
ATOM 6482 O O . VAL C 1 293 ? 22.654 52.116 31.808 1.00 27.48 293 VAL C O 1
ATOM 6486 N N . LEU C 1 294 ? 22.975 50.932 29.919 1.00 26.40 294 LEU C N 1
ATOM 6487 C CA . LEU C 1 294 ? 22.466 51.977 29.029 1.00 26.91 294 LEU C CA 1
ATOM 6488 C C . LEU C 1 294 ? 20.992 51.748 28.761 1.00 27.38 294 LEU C C 1
ATOM 6489 O O . LEU C 1 294 ? 20.562 50.611 28.568 1.00 27.72 294 LEU C O 1
ATOM 6494 N N . THR C 1 295 ? 20.228 52.835 28.731 1.00 28.44 295 THR C N 1
ATOM 6495 C CA . THR C 1 295 ? 18.841 52.796 28.310 1.00 29.09 295 THR C CA 1
ATOM 6496 C C . THR C 1 295 ? 18.673 53.621 27.041 1.00 29.67 295 THR C C 1
ATOM 6497 O O . THR C 1 295 ? 19.250 54.702 26.904 1.00 29.00 295 THR C O 1
ATOM 6501 N N . ILE C 1 296 ? 17.892 53.089 26.114 1.00 30.81 296 ILE C N 1
ATOM 6502 C CA . ILE C 1 296 ? 17.553 53.801 24.899 1.00 32.14 296 ILE C CA 1
ATOM 6503 C C . ILE C 1 296 ? 16.224 54.491 25.159 1.00 33.69 296 ILE C C 1
ATOM 6504 O O . ILE C 1 296 ? 15.244 53.834 25.499 1.00 33.17 296 ILE C O 1
ATOM 6509 N N . HIS C 1 297 ? 16.197 55.809 25.005 1.00 35.91 297 HIS C N 1
ATOM 6510 C CA . HIS C 1 297 ? 14.978 56.576 25.247 1.00 38.11 297 HIS C CA 1
ATOM 6511 C C . HIS C 1 297 ? 13.968 56.329 24.131 1.00 39.78 297 HIS C C 1
ATOM 6512 O O . HIS C 1 297 ? 14.336 55.959 23.009 1.00 40.07 297 HIS C O 1
ATOM 6519 N N . THR C 1 298 ? 12.689 56.512 24.442 1.00 41.89 298 THR C N 1
ATOM 6520 C CA . THR C 1 298 ? 11.626 56.212 23.486 1.00 43.23 298 THR C CA 1
ATOM 6521 C C . THR C 1 298 ? 10.539 57.282 23.483 1.00 44.68 298 THR C C 1
ATOM 6522 O O . THR C 1 298 ? 10.314 57.937 22.462 1.00 45.43 298 THR C O 1
ATOM 6526 N N . SER C 1 299 ? 9.869 57.449 24.621 1.00 46.00 299 SER C N 1
ATOM 6527 C CA . SER C 1 299 ? 8.764 58.409 24.741 1.00 46.58 299 SER C CA 1
ATOM 6528 C C . SER C 1 299 ? 9.211 59.689 25.434 1.00 47.42 299 SER C C 1
ATOM 6529 O O . SER C 1 299 ? 9.289 60.737 24.788 1.00 48.09 299 SER C O 1
ATOM 6532 N N . LYS C 1 300 ? 9.502 59.710 26.638 1.00 48.22 300 LYS C N 1
#

Sequence (864 aa):
MIHLYDAKSFAKLRAAQYAAFHTDAPGSWWFDHTSGVLESVEDGTPVLAIGVESGDAIVFDKNAQRIVAYKEKSVKAEDGSVSVVQVENGFMKQGHRGWLVDLTGELVGCSPVVAEFGGHRYASGMVIVTGKGNSGKTPLVHALGEALGGKDKYATVRFGEPLSGYNTDFNVFVDDIARAMLQHRVIVIDSLKNVIISRGAFDLLSDIGAMAASRGCVVIASLNPTSNDDKIVELVKEASRANSTSLVISTDVDGEWQVLTRTGEGLQRLTHTLQTSYGEHSVLTIHTSMIHLYDAKSFAKLRAAQYAAFHTDAPGSWFDHTSGVLESVEDGTPVLAIGVESGDAIVFDKNAQRIVAYKEKSVKAEDGSVSVVQVENGFMKQGHRGWLVDLTGELVGCSPVVAEFGGHRYASGMVIVTGKGNSGKTPLVHALGEALGGKDKYATVRFGEPLSGYNTDFNVFVDDIARAMLQHRVIVIDSLKNVIISRGAFDLLSDIGAMAASRGCVVIASLNPTSNDDKIVELVKEASRANSTSLVISTDDVDGEWQVLTRTGEGLQRLTHTLQTSYGEHSVLTIHTSMIHLYDAKSFAKLRAAQYAAFHTDAPGSWFDHTSGVLESVEDGTPVLAIGVESGDAIVFDKNAQRIVAYKEKSVKAEDGSVSVVQVENGFMKQGHRGWLVDLTGELVGCSPVVAEFGGHRYASGMVIVTGKGNSGKTPLVHALGEALGGKDKYATVRFGEPLSGYNTDFNVFVDDIARAMLQHRVIVIDSLKNVIISRGAFDLLSDIGAMAASRGCVVIASLNPTSNDDKIVELVKEASRANSTSLVISTDVDGEWQVLTRTGEGLQRLTHTLQTSYGEHSVLTIHTS

Nearest PDB structures (foldseek):
  1w46-assembly1_A  TM=1.001E+00  e=3.361E-59  Pseudomonas phage phi12
  2vhc-assembly1_C  TM=9.978E-01  e=3.569E-59  Pseudomonas phage phi12
  1w44-assembly1_A  TM=9.796E-01  e=2.207E-59  Pseudomonas phage phi12
  4blt-assembly1_B-2  TM=9.762E-01  e=1.735E-59  Pseudomonas phage phi12
  4bls-assembly1_B  TM=9.790E-01  e=8.789E-59  Pseudomonas phage phi12

Secondary structure (P-SEA, 3-state):
ccccccaaaaaaaaaaaaaaccccccaaaaaaaaaaaaacccccccbbbbccccbbbbbcccccccccccbbbbbccccbbbbbbbccccccccccccccccccccccccccccccccccccccbbbbbccccccaaaaaaaaaaaaaccbbbbbbbcccccccccccaaaaaaaaaaaaacccbbbbcccccccccaaaaaaaacaaaaaaaacbbbbbbbccccccccaaaaaaaaaaaaccbbbbccccccbbbbbbccccccbbbbbccccccccccbbbbbcc/ccccccaaaaaaaaaaaaaaccccccaaaaaaaaaaaaacccccccbbbbccccbbbbbcccccccccccbbbbbccccbbbbbbbccccccccccccccccccccccccccccccccccccccbbbbcccccccaaaaaaaaaaaaaccbbbbbbbcccccccccccaaaaaaaaaaaaacccbbbbcccccccccaaaaaaaacaaaaaaaacbbbbbbbcccccccaaaaaaaaaaaaaccbbbbccccccbbbbbbccccccbbbbbccccccccccbbbbbcc/ccccccaaaaaaaaaaaaaaccccccaaaaaaaaaaaaacccccccbbbbccccbbbbbcccccccccccbbbbbccccbbbbbbbccccccccccccccccccccccccccccccccbbbbccbbbbcccccccaaaaaaaaaaaaaccbbbbbbbcccccccccccaaaaaaaaaaaaacccbbbbcccccccccaaaaaaaacaaaaaaaacbbbbbbbcccccccaaaaaaaaaaaaaccbbbbccccccbbbbbbccccccbbbbbccccccccccbbbbbcc

Solvent-accessible surface area: 36272 Å² total